Protein AF-0000000073164156 (afdb_homodimer)

Foldseek 3Di:
DDDDDDDDDYDDDDDYDDDDDDDDDDDPDDDDDDPDDDDDDDPPPDDDDPDDDDDDDDDDDDYDDDDPPCPPPPPPPPPPCCVVCPVVVVVVVVVVVVVVVVVCVVCVVVVVVVVVVVCVVCVVLVVVLVVLLVLQVVLQVQLLVQLVCPVPRDLVSLVVNLCVLVVVLVVVCVVVVVQVLVLLLVLGDTPDDLQDPVVLLSSLQSSLSNLVSVLSSVLSVLSNDDCVVPPSLLSLLVQLLSQLVSVLSSLVSSLSSVLCNQQVQAPVPDPVRRVRSVVVSVVSVVVSVVVNVVSVVVSVVSVVCSVCVDFLFAFDDPVLCVVVVQAAPQVRHGADRWGAHPVRDIHHRRRVSVVLLVAQADPPPGDGRDPDRRPRSSNGHDSDRDSD/DDDDDDDDDDPDDDDDDDDDDDDDDDDDDDDDDDPDDDDDPDDPPDDPPDDDDPDDDDDDDDDDDDDPPPPPPPPPPVPCCCVVCPVVVVVVVVVVVVVVVVVCVVCVVVVVVVVVVVCVVCVVLVVVLVVLLVLQVVLQVQLLVQLVCPVPRDLVSLVVNLCVLVVVLVVVCVVVVVQVLVLLLVLGDTPDDLQDPVVLLSSLQSSLSNLSSVLSSVLSVLSNDDCVVPPSLLSLLVQLLSQLVSVLSSLVSSLSSVLCNLQPQAPVPDPVRRVRSVVVSVVSVVVSVVVNVVSVVVSVVSVVCSVCVDFLFAFDDPVLCVVVVQAAPQVRHGADRWGAHPVRDIHHRSRVSVVLLVAQADPPPGHGRDPDRRPRSSNGHDSDRDSD

Secondary structure (DSSP, 8-state):
-------------------------------------------------------------------------------------HHHHHHHHHHHHHHHHHHHHHHHHHHHHHHHHHHHHTHHHHHHHHHHHHHHHHHHHHHHHHHHHGGG--HHHHHHHHHHHHHHHHHHHHHTGGGTGGGGGGTPPPSS-TT-HHHHHHHHHHHHHHHHHHHHHHHHHHHHS-TTTS-HHHHHHHHHHHHHHHHHHHHHTHHHHHHHHHHTTS-TT-HHHHHHHHHHHHHHHHHHHHHHHHHHHHHHHHHHHHHH---SSEEPPHHHHHHTTTB-TTT-SB-SSEEE-TTS-EEEHHHHHHHTTT-SB-TTT--B--S---TTTT----------/-------------------------------------------------------------------------------------HHHHHHHHHHHHHHHHHHHHHHHHHHHHHHHHHHHHTHHHHHHHHHHHHHHHHHHHHHHHHHHHGGG--HHHHHHHHHHHHHHHHHHHHHTGGGTGGGGGGTPPPSS-TT-HHHHHHHHHHHHHHHHHHHHHHHHHHHHS-TTTS-HHHHHHHHHHHHHHHHHHHHHTHHHHHHHHHHTTS-TT-HHHHHHHHHHHHHHHHHHHHHHHHHHHHHHHHHHHHHH---SSEEPPHHHHHHTTTB-TTT-SB-SSEEE-TTS-EEEHHHHHHHTTT-SB-TTT--B--S---TTTT----------

pLDDT: mean 71.7, std 29.25, range [14.22, 97.69]

Radius of gyration: 47.2 Å; Cα contacts (8 Å, |Δi|>4): 640; chains: 2; bounding box: 102×167×115 Å

InterPro domains:
  IPR001841 Zinc finger, RING-type [PF13639] (327-366)
  IPR001841 Zinc finger, RING-type [PS50089] (328-366)
  IPR001841 Zinc finger, RING-type [SM00184] (328-365)
  IPR013083 Zinc finger, RING/FYVE/PHD-type [G3DSA:3.30.40.10] (312-385)
  IPR017907 Zinc finger, RING-type, conserved site [PS00518] (343-352)
  IPR044235 E3 ubiquitin-protein ligase 1/2 [PTHR15860] (11-388)

Structure (mmCIF, N/CA/C/O backbone):
data_AF-0000000073164156-model_v1
#
loop_
_entity.id
_entity.type
_entity.pdbx_description
1 polymer 'E3 ubiquitin-protein ligase RNFT1'
#
loop_
_atom_site.group_PDB
_atom_site.id
_atom_site.type_symbol
_atom_site.label_atom_id
_atom_site.label_alt_id
_atom_site.label_comp_id
_atom_site.label_asym_id
_atom_site.label_entity_id
_atom_site.label_seq_id
_atom_site.pdbx_PDB_ins_code
_atom_site.Cartn_x
_atom_site.Cartn_y
_atom_site.Cartn_z
_atom_site.occupancy
_atom_site.B_iso_or_equiv
_atom_site.auth_seq_id
_atom_site.auth_comp_id
_atom_site.auth_asym_id
_atom_site.auth_atom_id
_atom_site.pdbx_PDB_model_num
ATOM 1 N N . MET A 1 1 ? 20.359 -75.562 -48.875 1 18.19 1 MET A N 1
ATOM 2 C CA . MET A 1 1 ? 20.828 -76.938 -48.625 1 18.19 1 MET A CA 1
ATOM 3 C C . MET A 1 1 ? 20.797 -77.188 -47.125 1 18.19 1 MET A C 1
ATOM 5 O O . MET A 1 1 ? 20.75 -76.312 -46.312 1 18.19 1 MET A O 1
ATOM 9 N N . GLN A 1 2 ? 21.516 -78.375 -46.531 1 16.45 2 GLN A N 1
ATOM 10 C CA . GLN A 1 2 ? 21.25 -79.562 -45.719 1 16.45 2 GLN A CA 1
ATOM 11 C C . GLN A 1 2 ? 21.484 -79.25 -44.25 1 16.45 2 GLN A C 1
ATOM 13 O O . GLN A 1 2 ? 20.922 -79.938 -43.375 1 16.45 2 GLN A O 1
ATOM 18 N N . ALA A 1 3 ? 22.438 -78.625 -43.75 1 16.11 3 ALA A N 1
ATOM 19 C CA . ALA A 1 3 ? 23.438 -79.375 -43 1 16.11 3 ALA A CA 1
ATOM 20 C C . ALA A 1 3 ? 22.953 -79.625 -41.562 1 16.11 3 ALA A C 1
ATOM 22 O O . ALA A 1 3 ? 21.828 -79.25 -41.219 1 16.11 3 ALA A O 1
ATOM 23 N N . ASN A 1 4 ? 23.828 -79.25 -40.688 1 16.78 4 ASN A N 1
ATOM 24 C CA . ASN A 1 4 ? 24.438 -80 -39.594 1 16.78 4 ASN A CA 1
ATOM 25 C C . ASN A 1 4 ? 23.5 -80.125 -38.375 1 16.78 4 ASN A C 1
ATOM 27 O O . ASN A 1 4 ? 22.859 -79.125 -38 1 16.78 4 ASN A O 1
ATOM 31 N N . CYS A 1 5 ? 23.141 -81.25 -37.719 1 18.7 5 CYS A N 1
ATOM 32 C CA . CYS A 1 5 ? 22.406 -82.312 -37.062 1 18.7 5 CYS A CA 1
ATOM 33 C C . CYS A 1 5 ? 22.312 -82.125 -35.562 1 18.7 5 CYS A C 1
ATOM 35 O O . CYS A 1 5 ? 21.234 -82.25 -34.969 1 18.7 5 CYS A O 1
ATOM 37 N N . SER A 1 6 ? 23.422 -82.25 -34.812 1 15.6 6 SER A N 1
ATOM 38 C CA . SER A 1 6 ? 23.656 -83.438 -33.938 1 15.6 6 SER A CA 1
ATOM 39 C C . SER A 1 6 ? 22.938 -83.25 -32.594 1 15.6 6 SER A C 1
ATOM 41 O O . SER A 1 6 ? 22.109 -84.062 -32.219 1 15.6 6 SER A O 1
ATOM 43 N N . HIS A 1 7 ? 23.734 -83.125 -31.469 1 16.41 7 HIS A N 1
ATOM 44 C CA . HIS A 1 7 ? 24.156 -84.062 -30.453 1 16.41 7 HIS A CA 1
ATOM 45 C C . HIS A 1 7 ? 23.219 -84.062 -29.25 1 16.41 7 HIS A C 1
ATOM 47 O O . HIS A 1 7 ? 22.578 -83 -28.984 1 16.41 7 HIS A O 1
ATOM 53 N N . LEU A 1 8 ? 23.344 -85 -28.172 1 16.16 8 LEU A N 1
ATOM 54 C CA . LEU A 1 8 ? 22.906 -86.125 -27.422 1 16.16 8 LEU A CA 1
ATOM 55 C C . LEU A 1 8 ? 22.422 -85.75 -26.031 1 16.16 8 LEU A C 1
ATOM 57 O O . LEU A 1 8 ? 21.328 -86.188 -25.609 1 16.16 8 LEU A O 1
ATOM 61 N N . HIS A 1 9 ? 23.359 -85.5 -25.062 1 15.26 9 HIS A N 1
ATOM 62 C CA . HIS A 1 9 ? 23.641 -86.438 -23.953 1 15.26 9 HIS A CA 1
ATOM 63 C C . HIS A 1 9 ? 22.594 -86.312 -22.859 1 15.26 9 HIS A C 1
ATOM 65 O O . HIS A 1 9 ? 21.922 -85.312 -22.75 1 15.26 9 HIS A O 1
ATOM 71 N N . ASN A 1 10 ? 22.844 -86.938 -21.562 1 16.16 10 ASN A N 1
ATOM 72 C CA . ASN A 1 10 ? 22.5 -88 -20.625 1 16.16 10 ASN A CA 1
ATOM 73 C C . ASN A 1 10 ? 21.562 -87.5 -19.531 1 16.16 10 ASN A C 1
ATOM 75 O O . ASN A 1 10 ? 21.391 -86.312 -19.344 1 16.16 10 ASN A O 1
ATOM 79 N N . ILE A 1 11 ? 21.75 -88.125 -18.141 1 16.09 11 ILE A N 1
ATOM 80 C CA . ILE A 1 11 ? 21.203 -89.125 -17.281 1 16.09 11 ILE A CA 1
ATOM 81 C C . ILE A 1 11 ? 20.438 -88.5 -16.125 1 16.09 11 ILE A C 1
ATOM 83 O O . ILE A 1 11 ? 19.281 -88.875 -15.891 1 16.09 11 ILE A O 1
ATOM 87 N N . GLN A 1 12 ? 21.109 -88.438 -14.805 1 15.66 12 GLN A N 1
ATOM 88 C CA . GLN A 1 12 ? 20.984 -89.375 -13.656 1 15.66 12 GLN A CA 1
ATOM 89 C C . GLN A 1 12 ? 19.953 -88.812 -12.664 1 15.66 12 GLN A C 1
ATOM 91 O O . GLN A 1 12 ? 19.609 -87.625 -12.672 1 15.66 12 GLN A O 1
ATOM 96 N N . GLY A 1 13 ? 19.953 -89.438 -11.25 1 15.55 13 GLY A N 1
ATOM 97 C CA . GLY A 1 13 ? 19.312 -90.25 -10.281 1 15.55 13 GLY A CA 1
ATOM 98 C C . GLY A 1 13 ? 18.531 -89.5 -9.234 1 15.55 13 GLY A C 1
ATOM 99 O O . GLY A 1 13 ? 17.297 -89.562 -9.234 1 15.55 13 GLY A O 1
ATOM 100 N N . SER A 1 14 ? 19.203 -89.312 -7.941 1 15.91 14 SER A N 1
ATOM 101 C CA . SER A 1 14 ? 19.016 -90 -6.676 1 15.91 14 SER A CA 1
ATOM 102 C C . SER A 1 14 ? 17.922 -89.312 -5.832 1 15.91 14 SER A C 1
ATOM 104 O O . SER A 1 14 ? 17.547 -88.188 -6.086 1 15.91 14 SER A O 1
ATOM 106 N N . GLY A 1 15 ? 18.016 -89.625 -4.344 1 15.3 15 GLY A N 1
ATOM 107 C CA . GLY A 1 15 ? 17.344 -90.312 -3.254 1 15.3 15 GLY A CA 1
ATOM 108 C C . GLY A 1 15 ? 16.453 -89.375 -2.422 1 15.3 15 GLY A C 1
ATOM 109 O O . GLY A 1 15 ? 15.258 -89.312 -2.666 1 15.3 15 GLY A O 1
ATOM 110 N N . ASP A 1 16 ? 17 -89.062 -1.109 1 15.88 16 ASP A N 1
ATOM 111 C CA . ASP A 1 16 ? 16.609 -89.5 0.213 1 15.88 16 ASP A CA 1
ATOM 112 C C . ASP A 1 16 ? 15.516 -88.625 0.817 1 15.88 16 ASP A C 1
ATOM 114 O O . ASP A 1 16 ? 15.25 -87.562 0.322 1 15.88 16 ASP A O 1
ATOM 118 N N . ASP A 1 17 ? 15.719 -88.375 2.281 1 16.45 17 ASP A N 1
ATOM 119 C CA . ASP A 1 17 ? 15.102 -88.812 3.527 1 16.45 17 ASP A CA 1
ATOM 120 C C . ASP A 1 17 ? 14.062 -87.812 4.012 1 16.45 17 ASP A C 1
ATOM 122 O O . ASP A 1 17 ? 14.047 -86.688 3.553 1 16.45 17 ASP A O 1
ATOM 126 N N . PRO A 1 18 ? 13.992 -87.812 5.52 1 16.77 18 PRO A N 1
ATOM 127 C CA . PRO A 1 18 ? 12.953 -88.188 6.496 1 16.77 18 PRO A CA 1
ATOM 128 C C . PRO A 1 18 ? 12.141 -86.938 6.953 1 16.77 18 PRO A C 1
ATOM 130 O O . PRO A 1 18 ? 10.914 -86.938 6.84 1 16.77 18 PRO A O 1
ATOM 133 N N . SER A 1 19 ? 12.688 -86.25 8.109 1 16 19 SER A N 1
ATOM 134 C CA . SER A 1 19 ? 12.258 -86.375 9.5 1 16 19 SER A CA 1
ATOM 135 C C . SER A 1 19 ? 11.18 -85.312 9.836 1 16 19 SER A C 1
ATOM 137 O O . SER A 1 19 ? 11.023 -84.375 9.133 1 16 19 SER A O 1
ATOM 139 N N . PRO A 1 20 ? 10.969 -85.312 11.234 1 16.14 20 PRO A N 1
ATOM 140 C CA . PRO A 1 20 ? 9.906 -85.375 12.234 1 16.14 20 PRO A CA 1
ATOM 141 C C . PRO A 1 20 ? 9.234 -84.062 12.547 1 16.14 20 PRO A C 1
ATOM 143 O O . PRO A 1 20 ? 8.008 -83.938 12.461 1 16.14 20 PRO A O 1
ATOM 146 N N . SER A 1 21 ? 9.93 -83.25 13.516 1 15.21 21 SER A N 1
ATOM 147 C CA . SER A 1 21 ? 9.555 -83.188 14.922 1 15.21 21 SER A CA 1
ATOM 148 C C . SER A 1 21 ? 8.508 -82.125 15.172 1 15.21 21 SER A C 1
ATOM 150 O O . SER A 1 21 ? 8.258 -81.312 14.305 1 15.21 21 SER A O 1
ATOM 152 N N . GLN A 1 22 ? 8.688 -81.5 16.406 1 14.9 22 GLN A N 1
ATOM 153 C CA . GLN A 1 22 ? 8.078 -81.5 17.734 1 14.9 22 GLN A CA 1
ATOM 154 C C . GLN A 1 22 ? 7.188 -80.25 17.891 1 14.9 22 GLN A C 1
ATOM 156 O O . GLN A 1 22 ? 5.988 -80.375 18.156 1 14.9 22 GLN A O 1
ATOM 161 N N . SER A 1 23 ? 7.547 -79.5 18.938 1 15.06 23 SER A N 1
ATOM 162 C CA . SER A 1 23 ? 6.977 -79.312 20.281 1 15.06 23 SER A CA 1
ATOM 163 C C . SER A 1 23 ? 6.059 -78.125 20.359 1 15.06 23 SER A C 1
ATOM 165 O O . SER A 1 23 ? 4.867 -78.25 20.656 1 15.06 23 SER A O 1
ATOM 167 N N . THR A 1 24 ? 6.621 -77.125 20.984 1 15.34 24 THR A N 1
ATOM 168 C CA . THR A 1 24 ? 6.324 -76.688 22.359 1 15.34 24 THR A CA 1
ATOM 169 C C . THR A 1 24 ? 5.18 -75.688 22.375 1 15.34 24 THR A C 1
ATOM 171 O O . THR A 1 24 ? 4.895 -75 21.359 1 15.34 24 THR A O 1
ATOM 174 N N . HIS A 1 25 ? 5.008 -75.062 23.547 1 14.27 25 HIS A N 1
ATOM 175 C CA . HIS A 1 25 ? 4.219 -74.875 24.766 1 14.27 25 HIS A CA 1
ATOM 176 C C . HIS A 1 25 ? 3.438 -73.562 24.703 1 14.27 25 HIS A C 1
ATOM 178 O O . HIS A 1 25 ? 2.225 -73.5 24.922 1 14.27 25 HIS A O 1
ATOM 184 N N . ALA A 1 26 ? 4.219 -72.438 25.125 1 15.38 26 ALA A N 1
ATOM 185 C CA . ALA A 1 26 ? 3.904 -71.875 26.422 1 15.38 26 ALA A CA 1
ATOM 186 C C . ALA A 1 26 ? 2.656 -71 26.328 1 15.38 26 ALA A C 1
ATOM 188 O O . ALA A 1 26 ? 2.27 -70.562 25.25 1 15.38 26 ALA A O 1
ATOM 189 N N . ALA A 1 27 ? 2.453 -70.312 27.5 1 14.94 27 ALA A N 1
ATOM 190 C CA . ALA A 1 27 ? 1.585 -69.938 28.625 1 14.94 27 ALA A CA 1
ATOM 191 C C . ALA A 1 27 ? 0.981 -68.562 28.422 1 14.94 27 ALA A C 1
ATOM 193 O O . ALA A 1 27 ? 1.657 -67.562 28.609 1 14.94 27 ALA A O 1
ATOM 194 N N . ARG A 1 28 ? 0.756 -68.125 27.203 1 16.2 28 ARG A N 1
ATOM 195 C CA . ARG A 1 28 ? 0.395 -66.75 27.297 1 16.2 28 ARG A CA 1
ATOM 196 C C . ARG A 1 28 ? -0.594 -66.5 28.422 1 16.2 28 ARG A C 1
ATOM 198 O O . ARG A 1 28 ? -1.7 -67.062 28.422 1 16.2 28 ARG A O 1
ATOM 205 N N . SER A 1 29 ? -0.032 -66.062 29.656 1 15.03 29 SER A N 1
ATOM 206 C CA . SER A 1 29 ? -0.415 -65.625 31 1 15.03 29 SER A CA 1
ATOM 207 C C . SER A 1 29 ? -1.635 -64.75 30.969 1 15.03 29 SER A C 1
ATOM 209 O O . SER A 1 29 ? -1.972 -64.188 29.922 1 15.03 29 SER A O 1
ATOM 211 N N . SER A 1 30 ? -2.02 -64.312 32.281 1 15.69 30 SER A N 1
ATOM 212 C CA . SER A 1 30 ? -3.027 -64.125 33.312 1 15.69 30 SER A CA 1
ATOM 213 C C . SER A 1 30 ? -3.648 -62.75 33.312 1 15.69 30 SER A C 1
ATOM 215 O O . SER A 1 30 ? -4.848 -62.594 33.531 1 15.69 30 SER A O 1
ATOM 217 N N . GLY A 1 31 ? -2.793 -61.656 33.281 1 15.63 31 GLY A N 1
ATOM 218 C CA . GLY A 1 31 ? -2.998 -60.812 34.438 1 15.63 31 GLY A CA 1
ATOM 219 C C . GLY A 1 31 ? -4.34 -60.125 34.438 1 15.63 31 GLY A C 1
ATOM 220 O O . GLY A 1 31 ? -4.945 -59.938 33.375 1 15.63 31 GLY A O 1
ATOM 221 N N . GLU A 1 32 ? -4.992 -59.906 35.688 1 16.8 32 GLU A N 1
ATOM 222 C CA . GLU A 1 32 ? -6.16 -59.688 36.531 1 16.8 32 GLU A CA 1
ATOM 223 C C . GLU A 1 32 ? -6.684 -58.25 36.406 1 16.8 32 GLU A C 1
ATOM 225 O O . GLU A 1 32 ? -7.887 -58.031 36.219 1 16.8 32 GLU A O 1
ATOM 230 N N . SER A 1 33 ? -5.852 -57.188 36.812 1 16.23 33 SER A N 1
ATOM 231 C CA . SER A 1 33 ? -6.254 -56.5 38.031 1 16.23 33 SER A CA 1
ATOM 232 C C . SER A 1 33 ? -7.461 -55.594 37.781 1 16.23 33 SER A C 1
ATOM 234 O O . SER A 1 33 ? -7.789 -55.281 36.625 1 16.23 33 SER A O 1
ATOM 236 N N . SER A 1 34 ? -7.797 -54.719 38.906 1 16.62 34 SER A N 1
ATOM 237 C CA . SER A 1 34 ? -8.75 -54.219 39.906 1 16.62 34 SER A CA 1
ATOM 238 C C . SER A 1 34 ? -9.328 -52.875 39.5 1 16.62 34 SER A C 1
ATOM 240 O O . SER A 1 34 ? -8.609 -51.875 39.438 1 16.62 34 SER A O 1
ATOM 242 N N . CYS A 1 35 ? -9.945 -52.719 38.344 1 18.31 35 CYS A N 1
ATOM 243 C CA . CYS A 1 35 ? -10.586 -51.438 38.094 1 18.31 35 CYS A CA 1
ATOM 244 C C . CYS A 1 35 ? -11.367 -50.969 39.312 1 18.31 35 CYS A C 1
ATOM 246 O O . CYS A 1 35 ? -12.367 -51.562 39.719 1 18.31 35 CYS A O 1
ATOM 248 N N . HIS A 1 36 ? -10.648 -50.438 40.438 1 16.12 36 HIS A N 1
ATOM 249 C CA . HIS A 1 36 ? -11.086 -49.875 41.688 1 16.12 36 HIS A CA 1
ATOM 250 C C . HIS A 1 36 ? -12.305 -48.969 41.5 1 16.12 36 HIS A C 1
ATOM 252 O O . HIS A 1 36 ? -12.562 -48.5 40.406 1 16.12 36 HIS A O 1
ATOM 258 N N . HIS A 1 37 ? -12.922 -48.562 42.75 1 17.09 37 HIS A N 1
ATOM 259 C CA . HIS A 1 37 ? -14.023 -48.312 43.688 1 17.09 37 HIS A CA 1
ATOM 260 C C . HIS A 1 37 ? -14.555 -46.906 43.531 1 17.09 37 HIS A C 1
ATOM 262 O O . HIS A 1 37 ? -15.773 -46.688 43.469 1 17.09 37 HIS A O 1
ATOM 268 N N . SER A 1 38 ? -13.797 -45.781 43.969 1 16.42 38 SER A N 1
ATOM 269 C CA . SER A 1 38 ? -14.188 -45.125 45.188 1 16.42 38 SER A CA 1
ATOM 270 C C . SER A 1 38 ? -15.328 -44.125 44.938 1 16.42 38 SER A C 1
ATOM 272 O O . SER A 1 38 ? -16.359 -44.188 45.625 1 16.42 38 SER A O 1
ATOM 274 N N . GLY A 1 39 ? -14.984 -42.781 44.906 1 16.44 39 GLY A N 1
ATOM 275 C CA . GLY A 1 39 ? -15.352 -41.875 45.969 1 16.44 39 GLY A CA 1
ATOM 276 C C . GLY A 1 39 ? -16.75 -41.312 45.844 1 16.44 39 GLY A C 1
ATOM 277 O O . GLY A 1 39 ? -17.344 -41.406 44.75 1 16.44 39 GLY A O 1
ATOM 278 N N . ASP A 1 40 ? -17.281 -40.594 46.906 1 18.59 40 ASP A N 1
ATOM 279 C CA . ASP A 1 40 ? -18.297 -40.312 47.906 1 18.59 40 ASP A CA 1
ATOM 280 C C . ASP A 1 40 ? -19.172 -39.156 47.469 1 18.59 40 ASP A C 1
ATOM 282 O O . ASP A 1 40 ? -20.375 -39.125 47.75 1 18.59 40 ASP A O 1
ATOM 286 N N . VAL A 1 41 ? -18.562 -38.031 46.906 1 19.81 41 VAL A N 1
ATOM 287 C CA . VAL A 1 41 ? -19.031 -36.906 47.688 1 19.81 41 VAL A CA 1
ATOM 288 C C . VAL A 1 41 ? -20.516 -36.688 47.438 1 19.81 41 VAL A C 1
ATOM 290 O O . VAL A 1 41 ? -21 -36.844 46.312 1 19.81 41 VAL A O 1
ATOM 293 N N . ARG A 1 42 ? -21.281 -36.344 48.531 1 19.52 42 ARG A N 1
ATOM 294 C CA . ARG A 1 42 ? -22.516 -36.188 49.281 1 19.52 42 ARG A CA 1
ATOM 295 C C . ARG A 1 42 ? -23.328 -35 48.781 1 19.52 42 ARG A C 1
ATOM 297 O O . ARG A 1 42 ? -24.469 -34.781 49.219 1 19.52 42 ARG A O 1
ATOM 304 N N . ILE A 1 43 ? -22.906 -34.125 47.844 1 19.84 43 ILE A N 1
ATOM 305 C CA . ILE A 1 43 ? -23.391 -32.812 48.281 1 19.84 43 ILE A CA 1
ATOM 306 C C . ILE A 1 43 ? -24.922 -32.781 48.219 1 19.84 43 ILE A C 1
ATOM 308 O O . ILE A 1 43 ? -25.516 -33.031 47.156 1 19.84 43 ILE A O 1
ATOM 312 N N . GLN A 1 44 ? -25.562 -32.969 49.438 1 17.39 44 GLN A N 1
ATOM 313 C CA . GLN A 1 44 ? -26.953 -32.906 49.875 1 17.39 44 GLN A CA 1
ATOM 314 C C . GLN A 1 44 ? -27.578 -31.562 49.531 1 17.39 44 GLN A C 1
ATOM 316 O O . GLN A 1 44 ? -27.125 -30.531 50 1 17.39 44 GLN A O 1
ATOM 321 N N . LEU A 1 45 ? -27.781 -31.297 48.281 1 18.2 45 LEU A N 1
ATOM 322 C CA . LEU A 1 45 ? -28.453 -30.031 48.031 1 18.2 45 LEU A CA 1
ATOM 323 C C . LEU A 1 45 ? -29.719 -29.906 48.875 1 18.2 45 LEU A C 1
ATOM 325 O O . LEU A 1 45 ? -30.672 -30.656 48.688 1 18.2 45 LEU A O 1
ATOM 329 N N . SER A 1 46 ? -29.391 -29.578 50.281 1 16.77 46 SER A N 1
ATOM 330 C CA . SER A 1 46 ? -30.359 -29.344 51.344 1 16.77 46 SER A CA 1
ATOM 331 C C . SER A 1 46 ? -31.594 -28.609 50.812 1 16.77 46 SER A C 1
ATOM 333 O O . SER A 1 46 ? -31.531 -28.016 49.719 1 16.77 46 SER A O 1
ATOM 335 N N . THR A 1 47 ? -32.438 -28.344 51.812 1 16.23 47 THR A N 1
ATOM 336 C CA . THR A 1 47 ? -33.75 -28.359 52.469 1 16.23 47 THR A CA 1
ATOM 337 C C . THR A 1 47 ? -34.469 -27.016 52.281 1 16.23 47 THR A C 1
ATOM 339 O O . THR A 1 47 ? -35.688 -26.969 52.125 1 16.23 47 THR A O 1
ATOM 342 N N . ALA A 1 48 ? -33.562 -25.844 52.5 1 17.5 48 ALA A N 1
ATOM 343 C CA . ALA A 1 48 ? -34.188 -25.078 53.594 1 17.5 48 ALA A CA 1
ATOM 344 C C . ALA A 1 48 ? -35.625 -24.688 53.25 1 17.5 48 ALA A C 1
ATOM 346 O O . ALA A 1 48 ? -36.531 -24.891 54.031 1 17.5 48 ALA A O 1
ATOM 347 N N . ALA A 1 49 ? -35.812 -23.328 52.969 1 17.48 49 ALA A N 1
ATOM 348 C CA . ALA A 1 49 ? -36.406 -22.469 54 1 17.48 49 ALA A CA 1
ATOM 349 C C . ALA A 1 49 ? -37.938 -22.375 53.812 1 17.48 49 ALA A C 1
ATOM 351 O O . ALA A 1 49 ? -38.406 -21.844 52.781 1 17.48 49 ALA A O 1
ATOM 352 N N . GLU A 1 50 ? -38.812 -23.328 54.094 1 17.47 50 GLU A N 1
ATOM 353 C CA . GLU A 1 50 ? -40.25 -23.203 54.188 1 17.47 50 GLU A CA 1
ATOM 354 C C . GLU A 1 50 ? -40.656 -22.062 55.125 1 17.47 50 GLU A C 1
ATOM 356 O O . GLU A 1 50 ? -41.812 -21.844 55.406 1 17.47 50 GLU A O 1
ATOM 361 N N . GLY A 1 51 ? -39.594 -21.516 55.969 1 17 51 GLY A N 1
ATOM 362 C CA . GLY A 1 51 ? -40.125 -21.062 57.25 1 17 51 GLY A CA 1
ATOM 363 C C . GLY A 1 51 ? -41.531 -20.453 57.125 1 17 51 GLY A C 1
ATOM 364 O O . GLY A 1 51 ? -41.938 -20.094 56.031 1 17 51 GLY A O 1
ATOM 365 N N . ARG A 1 52 ? -42.031 -20.391 58.375 1 16.36 52 ARG A N 1
ATOM 366 C CA . ARG A 1 52 ? -43.031 -20.375 59.438 1 16.36 52 ARG A CA 1
ATOM 367 C C . ARG A 1 52 ? -43.844 -19.094 59.406 1 16.36 52 ARG A C 1
ATOM 369 O O . ARG A 1 52 ? -43.5 -18.141 58.688 1 16.36 52 ARG A O 1
ATOM 376 N N . GLU A 1 53 ? -43.938 -18.5 60.594 1 15.98 53 GLU A N 1
ATOM 377 C CA . GLU A 1 53 ? -45.031 -18.188 61.5 1 15.98 53 GLU A CA 1
ATOM 378 C C . GLU A 1 53 ? -45.562 -16.781 61.281 1 15.98 53 GLU A C 1
ATOM 380 O O . GLU A 1 53 ? -46.781 -16.578 61.125 1 15.98 53 GLU A O 1
ATOM 385 N N . ASN A 1 54 ? -44.875 -15.812 62.031 1 15.76 54 ASN A N 1
ATOM 386 C CA . ASN A 1 54 ? -45.5 -15.172 63.188 1 15.76 54 ASN A CA 1
ATOM 387 C C . ASN A 1 54 ? -46.562 -14.18 62.781 1 15.76 54 ASN A C 1
ATOM 389 O O . ASN A 1 54 ? -46.625 -13.766 61.625 1 15.76 54 ASN A O 1
ATOM 393 N N . ALA A 1 55 ? -47 -13.258 63.906 1 17.06 55 ALA A N 1
ATOM 394 C CA . ALA A 1 55 ? -47.969 -12.703 64.875 1 17.06 55 ALA A CA 1
ATOM 395 C C . ALA A 1 55 ? -48.469 -11.344 64.375 1 17.06 55 ALA A C 1
ATOM 397 O O . ALA A 1 55 ? -49.688 -11.125 64.312 1 17.06 55 ALA A O 1
ATOM 398 N N . SER A 1 56 ? -48.062 -10.125 65.125 1 15.99 56 SER A N 1
ATOM 399 C CA . SER A 1 56 ? -48.875 -9.258 65.938 1 15.99 56 SER A CA 1
ATOM 400 C C . SER A 1 56 ? -49.5 -8.125 65.125 1 15.99 56 SER A C 1
ATOM 402 O O . SER A 1 56 ? -49.125 -7.898 63.969 1 15.99 56 SER A O 1
ATOM 404 N N . SER A 1 57 ? -49.812 -6.816 65.875 1 16.52 57 SER A N 1
ATOM 405 C CA . SER A 1 57 ? -50.812 -5.941 66.438 1 16.52 57 SER A CA 1
ATOM 406 C C . SER A 1 57 ? -50.906 -4.609 65.75 1 16.52 57 SER A C 1
ATOM 408 O O . SER A 1 57 ? -51.938 -3.934 65.75 1 16.52 57 SER A O 1
ATOM 410 N N . ARG A 1 58 ? -49.844 -3.969 65.25 1 17.19 58 ARG A N 1
ATOM 411 C CA . ARG A 1 58 ? -49.938 -2.588 65.688 1 17.19 58 ARG A CA 1
ATOM 412 C C . ARG A 1 58 ? -51.156 -1.882 65.125 1 17.19 58 ARG A C 1
ATOM 414 O O . ARG A 1 58 ? -51.531 -2.143 64 1 17.19 58 ARG A O 1
ATOM 421 N N . PRO A 1 59 ? -51.719 -0.8 66 1 19.02 59 PRO A N 1
ATOM 422 C CA . PRO A 1 59 ? -52.875 0.01 66.375 1 19.02 59 PRO A CA 1
ATOM 423 C C . PRO A 1 59 ? -53.281 1.042 65.375 1 19.02 59 PRO A C 1
ATOM 425 O O . PRO A 1 59 ? -52.531 1.274 64.375 1 19.02 59 PRO A O 1
ATOM 428 N N . LEU A 1 60 ? -54.094 2.002 65.875 1 19.03 60 LEU A N 1
ATOM 429 C CA . LEU A 1 60 ? -55.125 3.006 65.75 1 19.03 60 LEU A CA 1
ATOM 430 C C . LEU A 1 60 ? -54.594 4.246 65.062 1 19.03 60 LEU A C 1
ATOM 432 O O . LEU A 1 60 ? -53.406 4.531 65.062 1 19.03 60 LEU A O 1
ATOM 436 N N . ARG A 1 61 ? -55.469 4.918 64.312 1 19.81 61 ARG A N 1
ATOM 437 C CA . ARG A 1 61 ? -55.594 6.039 63.406 1 19.81 61 ARG A CA 1
ATOM 438 C C . ARG A 1 61 ? -55.188 7.348 64.062 1 19.81 61 ARG A C 1
ATOM 440 O O . ARG A 1 61 ? -55.281 8.414 63.469 1 19.81 61 ARG A O 1
ATOM 447 N N . PRO A 1 62 ? -54.625 7.438 65.438 1 19.42 62 PRO A N 1
ATOM 448 C CA . PRO A 1 62 ? -55.312 8.664 65.875 1 19.42 62 PRO A CA 1
ATOM 449 C C . PRO A 1 62 ? -54.969 9.859 65 1 19.42 62 PRO A C 1
ATOM 451 O O . PRO A 1 62 ? -55.844 10.438 64.312 1 19.42 62 PRO A O 1
ATOM 454 N N . GLY A 1 63 ? -54.25 10.867 65.688 1 17.84 63 GLY A N 1
ATOM 455 C CA . GLY A 1 63 ? -54.625 12.219 66.062 1 17.84 63 GLY A CA 1
ATOM 456 C C . GLY A 1 63 ? -54.156 13.258 65.062 1 17.84 63 GLY A C 1
ATOM 457 O O . GLY A 1 63 ? -53.781 12.93 63.938 1 17.84 63 GLY A O 1
ATOM 458 N N . SER A 1 64 ? -53.281 14.242 65.625 1 20.59 64 SER A N 1
ATOM 459 C CA . SER A 1 64 ? -53.438 15.688 65.75 1 20.59 64 SER A CA 1
ATOM 460 C C . SER A 1 64 ? -52.844 16.422 64.562 1 20.59 64 SER A C 1
ATOM 462 O O . SER A 1 64 ? -52.219 15.797 63.688 1 20.59 64 SER A O 1
ATOM 464 N N . GLN A 1 65 ? -51.938 17.484 64.875 1 19.31 65 GLN A N 1
ATOM 465 C CA . GLN A 1 65 ? -52.031 18.938 64.812 1 19.31 65 GLN A CA 1
ATOM 466 C C . GLN A 1 65 ? -51.25 19.438 63.562 1 19.31 65 GLN A C 1
ATOM 468 O O . GLN A 1 65 ? -51.844 20.156 62.719 1 19.31 65 GLN A O 1
ATOM 473 N N . SER A 1 66 ? -50.031 20.125 63.812 1 22.06 66 SER A N 1
ATOM 474 C CA . SER A 1 66 ? -49.594 21.516 63.625 1 22.06 66 SER A CA 1
ATOM 475 C C . SER A 1 66 ? -48.875 21.703 62.312 1 22.06 66 SER A C 1
ATOM 477 O O . SER A 1 66 ? -48.5 20.734 61.656 1 22.06 66 SER A O 1
ATOM 479 N N . ARG A 1 67 ? -47.875 22.719 62.25 1 22.78 67 ARG A N 1
ATOM 480 C CA . ARG A 1 67 ? -47.625 23.891 61.406 1 22.78 67 ARG A CA 1
ATOM 481 C C . ARG A 1 67 ? -46.625 23.578 60.312 1 22.78 67 ARG A C 1
ATOM 483 O O . ARG A 1 67 ? -46.469 24.359 59.375 1 22.78 67 ARG A O 1
ATOM 490 N N . SER A 1 68 ? -45.812 22.344 60.344 1 22.45 68 SER A N 1
ATOM 491 C CA . SER A 1 68 ? -44.438 22.609 59.938 1 22.45 68 SER A CA 1
ATOM 492 C C . SER A 1 68 ? -44.344 22.844 58.406 1 22.45 68 SER A C 1
ATOM 494 O O . SER A 1 68 ? -44.844 22.031 57.625 1 22.45 68 SER A O 1
ATOM 496 N N . HIS A 1 69 ? -44.281 24.062 58 1 23.44 69 HIS A N 1
ATOM 497 C CA . HIS A 1 69 ? -44.188 24.562 56.656 1 23.44 69 HIS A CA 1
ATOM 498 C C . HIS A 1 69 ? -43 23.938 55.906 1 23.44 69 HIS A C 1
ATOM 500 O O . HIS A 1 69 ? -41.875 24.062 56.312 1 23.44 69 HIS A O 1
ATOM 506 N N . GLY A 1 70 ? -43.094 22.719 55.406 1 21.8 70 GLY A N 1
ATOM 507 C CA . GLY A 1 70 ? -42.094 21.859 54.75 1 21.8 70 GLY A CA 1
ATOM 508 C C . GLY A 1 70 ? -41.562 22.438 53.469 1 21.8 70 GLY A C 1
ATOM 509 O O . GLY A 1 70 ? -42.188 22.312 52.406 1 21.8 70 GLY A O 1
ATOM 510 N N . HIS A 1 71 ? -41.094 23.688 53.5 1 25.61 71 HIS A N 1
ATOM 511 C CA . HIS A 1 71 ? -40.656 24.109 52.156 1 25.61 71 HIS A CA 1
ATOM 512 C C . HIS A 1 71 ? -39.594 23.172 51.594 1 25.61 71 HIS A C 1
ATOM 514 O O . HIS A 1 71 ? -38.5 23.094 52.094 1 25.61 71 HIS A O 1
ATOM 520 N N . ALA A 1 72 ? -39.906 21.969 51.281 1 23.59 72 ALA A N 1
ATOM 521 C CA . ALA A 1 72 ? -38.969 20.953 50.812 1 23.59 72 ALA A CA 1
ATOM 522 C C . ALA A 1 72 ? -38.281 21.391 49.531 1 23.59 72 ALA A C 1
ATOM 524 O O . ALA A 1 72 ? -38.938 21.891 48.594 1 23.59 72 ALA A O 1
ATOM 525 N N . HIS A 1 73 ? -37.062 21.828 49.781 1 25.25 73 HIS A N 1
ATOM 526 C CA . HIS A 1 73 ? -36.031 22.047 48.812 1 25.25 73 HIS A CA 1
ATOM 527 C C . HIS A 1 73 ? -35.875 20.844 47.875 1 25.25 73 HIS A C 1
ATOM 529 O O . HIS A 1 73 ? -35.5 19.75 48.281 1 25.25 73 HIS A O 1
ATOM 535 N N . ASN A 1 74 ? -36.875 20.578 47.062 1 25.03 74 ASN A N 1
ATOM 536 C CA . ASN A 1 74 ? -36.812 19.516 46.062 1 25.03 74 ASN A CA 1
ATOM 537 C C . ASN A 1 74 ? -35.5 19.562 45.312 1 25.03 74 ASN A C 1
ATOM 539 O O . ASN A 1 74 ? -35.156 20.578 44.688 1 25.03 74 ASN A O 1
ATOM 543 N N . GLU A 1 75 ? -34.531 18.938 46.031 1 27.33 75 GLU A N 1
ATOM 544 C CA . GLU A 1 75 ? -33.219 18.672 45.406 1 27.33 75 GLU A CA 1
ATOM 545 C C . GLU A 1 75 ? -33.406 18.031 44.031 1 27.33 75 GLU A C 1
ATOM 547 O O . GLU A 1 75 ? -33.938 16.906 43.906 1 27.33 75 GLU A O 1
ATOM 552 N N . ALA A 1 76 ? -33.875 18.75 42.969 1 29.41 76 ALA A N 1
ATOM 553 C CA . ALA A 1 76 ? -33.906 18.344 41.562 1 29.41 76 ALA A CA 1
ATOM 554 C C . ALA A 1 76 ? -32.594 17.703 41.156 1 29.41 76 ALA A C 1
ATOM 556 O O . ALA A 1 76 ? -31.562 18.359 41.125 1 29.41 76 ALA A O 1
ATOM 557 N N . GLY A 1 77 ? -32.344 16.531 41.781 1 29.05 77 GLY A N 1
ATOM 558 C CA . GLY A 1 77 ? -31.203 15.766 41.281 1 29.05 77 GLY A CA 1
ATOM 559 C C . GLY A 1 77 ? -31.234 15.602 39.781 1 29.05 77 GLY A C 1
ATOM 560 O O . GLY A 1 77 ? -32.094 14.906 39.219 1 29.05 77 GLY A O 1
ATOM 561 N N . GLY A 1 78 ? -31.344 16.641 39.062 1 30.47 78 GLY A N 1
ATOM 562 C CA . GLY A 1 78 ? -31.188 16.469 37.656 1 30.47 78 GLY A CA 1
ATOM 563 C C . GLY A 1 78 ? -30.031 15.547 37.281 1 30.47 78 GLY A C 1
ATOM 564 O O . GLY A 1 78 ? -28.922 15.688 37.781 1 30.47 78 GLY A O 1
ATOM 565 N N . LEU A 1 79 ? -30.344 14.227 37.375 1 31.47 79 LEU A N 1
ATOM 566 C CA . LEU A 1 79 ? -29.453 13.266 36.719 1 31.47 79 LEU A CA 1
ATOM 567 C C . LEU A 1 79 ? -28.875 13.828 35.438 1 31.47 79 LEU A C 1
ATOM 569 O O . LEU A 1 79 ? -29.625 14.234 34.531 1 31.47 79 LEU A O 1
ATOM 573 N N . ASP A 1 80 ? -27.984 14.727 35.688 1 31.28 80 ASP A N 1
ATOM 574 C CA . ASP A 1 80 ? -27.188 15.055 34.531 1 31.28 80 ASP A CA 1
ATOM 575 C C . ASP A 1 80 ? -26.734 13.789 33.781 1 31.28 80 ASP A C 1
ATOM 577 O O . ASP A 1 80 ? -26.016 12.961 34.344 1 31.28 80 ASP A O 1
ATOM 581 N N . ASP A 1 81 ? -27.672 12.992 33.312 1 35.5 81 ASP A N 1
ATOM 582 C CA . ASP A 1 81 ? -27.297 12.008 32.312 1 35.5 81 ASP A CA 1
ATOM 583 C C . ASP A 1 81 ? -26.172 12.539 31.406 1 35.5 81 ASP A C 1
ATOM 585 O O . ASP A 1 81 ? -26.438 13.234 30.422 1 35.5 81 ASP A O 1
ATOM 589 N N . SER A 1 82 ? -25.281 13.125 32 1 31.8 82 SER A N 1
ATOM 590 C CA . SER A 1 82 ? -24.188 13.336 31.062 1 31.8 82 SER A CA 1
ATOM 591 C C . SER A 1 82 ? -23.688 12.008 30.5 1 31.8 82 SER A C 1
ATOM 593 O O . SER A 1 82 ? -22.906 11.305 31.141 1 31.8 82 SER A O 1
ATOM 595 N N . ALA A 1 83 ? -24.594 11.047 30.141 1 34.97 83 ALA A N 1
ATOM 596 C CA . ALA A 1 83 ? -23.938 10.086 29.25 1 34.97 83 ALA A CA 1
ATOM 597 C C . ALA A 1 83 ? -22.797 10.742 28.469 1 34.97 83 ALA A C 1
ATOM 599 O O . ALA A 1 83 ? -22.984 11.781 27.844 1 34.97 83 ALA A O 1
ATOM 600 N N . PRO A 1 84 ? -21.641 10.562 29.016 1 40.06 84 PRO A N 1
ATOM 601 C CA . PRO A 1 84 ? -20.609 11.102 28.109 1 40.06 84 PRO A CA 1
ATOM 602 C C . PRO A 1 84 ? -21 10.992 26.641 1 40.06 84 PRO A C 1
ATOM 604 O O . PRO A 1 84 ? -21.688 10.031 26.25 1 40.06 84 PRO A O 1
ATOM 607 N N . ASP A 1 85 ? -21.438 12.031 26.016 1 40.91 85 ASP A N 1
ATOM 608 C CA . ASP A 1 85 ? -21.75 12.062 24.578 1 40.91 85 ASP A CA 1
ATOM 609 C C . ASP A 1 85 ? -20.875 11.078 23.812 1 40.91 85 ASP A C 1
ATOM 611 O O . ASP A 1 85 ? -19.719 11.375 23.516 1 40.91 85 ASP A O 1
ATOM 615 N N . SER A 1 86 ? -20.938 9.875 24.109 1 46.34 86 SER A N 1
ATOM 616 C CA . SER A 1 86 ? -20.422 8.867 23.188 1 46.34 86 SER A CA 1
ATOM 617 C C . SER A 1 86 ? -20.531 9.344 21.75 1 46.34 86 SER A C 1
ATOM 619 O O . SER A 1 86 ? -19.844 8.805 20.859 1 46.34 86 SER A O 1
ATOM 621 N N . GLU A 1 87 ? -21.547 10.125 21.531 1 48.31 87 GLU A N 1
ATOM 622 C CA . GLU A 1 87 ? -21.672 10.688 20.188 1 48.31 87 GLU A CA 1
ATOM 623 C C . GLU A 1 87 ? -20.484 11.586 19.859 1 48.31 87 GLU A C 1
ATOM 625 O O . GLU A 1 87 ? -20.109 11.727 18.688 1 48.31 87 GLU A O 1
ATOM 630 N N . GLU A 1 88 ? -19.922 12.094 20.922 1 53.44 88 GLU A N 1
ATOM 631 C CA . GLU A 1 88 ? -18.797 12.984 20.641 1 53.44 88 GLU A CA 1
ATOM 632 C C . GLU A 1 88 ? -17.562 12.195 20.188 1 53.44 88 GLU A C 1
ATOM 634 O O . GLU A 1 88 ? -16.828 12.633 19.297 1 53.44 88 GLU A O 1
ATOM 639 N N . HIS A 1 89 ? -17.375 11.023 20.891 1 54.81 89 HIS A N 1
ATOM 640 C CA . HIS A 1 89 ? -16.25 10.211 20.469 1 54.81 89 HIS A CA 1
ATOM 641 C C . HIS A 1 89 ? -16.484 9.648 19.062 1 54.81 89 HIS A C 1
ATOM 643 O O . HIS A 1 89 ? -15.547 9.586 18.25 1 54.81 89 HIS A O 1
ATOM 649 N N . SER A 1 90 ? -17.672 9.094 18.938 1 57 90 SER A N 1
ATOM 650 C CA . SER A 1 90 ? -18.016 8.594 17.609 1 57 90 SER A CA 1
ATOM 651 C C . SER A 1 90 ? -17.969 9.703 16.562 1 57 90 SER A C 1
ATOM 653 O O . SER A 1 90 ? -17.562 9.477 15.422 1 57 90 SER A O 1
ATOM 655 N N . GLY A 1 91 ? -18.406 10.82 17.016 1 58.5 91 GLY A N 1
ATOM 656 C CA . GLY A 1 91 ? -18.359 11.992 16.141 1 58.5 91 GLY A CA 1
ATOM 657 C C . GLY A 1 91 ? -16.953 12.422 15.805 1 58.5 91 GLY A C 1
ATOM 658 O O . GLY A 1 91 ? -16.672 12.812 14.664 1 58.5 91 GLY A O 1
ATOM 659 N N . SER A 1 92 ? -16.094 12.148 16.875 1 68.38 92 SER A N 1
ATOM 660 C CA . SER A 1 92 ? -14.711 12.539 16.672 1 68.38 92 SER A CA 1
ATOM 661 C C . SER A 1 92 ? -14.008 11.594 15.703 1 68.38 92 SER A C 1
ATOM 663 O O . SER A 1 92 ? -13.258 12.039 14.82 1 68.38 92 SER A O 1
ATOM 665 N N . SER A 1 93 ? -14.406 10.297 15.828 1 71.38 93 SER A N 1
ATOM 666 C CA . SER A 1 93 ? -13.789 9.32 14.938 1 71.38 93 SER A CA 1
ATOM 667 C C . SER A 1 93 ? -14.266 9.5 13.5 1 71.38 93 SER A C 1
ATOM 669 O O . SER A 1 93 ? -13.477 9.422 12.562 1 71.38 93 SER A O 1
ATOM 671 N N . LEU A 1 94 ? -15.531 9.711 13.367 1 74.19 94 LEU A N 1
ATOM 672 C CA . LEU A 1 94 ? -16.078 9.938 12.039 1 74.19 94 LEU A CA 1
ATOM 673 C C . LEU A 1 94 ? -15.555 11.234 11.445 1 74.19 94 LEU A C 1
ATOM 675 O O . LEU A 1 94 ? -15.297 11.32 10.242 1 74.19 94 LEU A O 1
ATOM 679 N N . SER A 1 95 ? -15.422 12.133 12.367 1 76.31 95 SER A N 1
ATOM 680 C CA . SER A 1 95 ? -14.875 13.398 11.891 1 76.31 95 SER A CA 1
ATOM 681 C C . SER A 1 95 ? -13.414 13.258 11.484 1 76.31 95 SER A C 1
ATOM 683 O O . SER A 1 95 ? -12.992 13.812 10.469 1 76.31 95 SER A O 1
ATOM 685 N N . GLU A 1 96 ? -12.758 12.328 12.195 1 78.62 96 GLU A N 1
ATOM 686 C CA . GLU A 1 96 ? -11.367 12.078 11.836 1 78.62 96 GLU A CA 1
ATOM 687 C C . GLU A 1 96 ? -11.266 11.344 10.5 1 78.62 96 GLU A C 1
ATOM 689 O O . GLU A 1 96 ? -10.375 11.617 9.695 1 78.62 96 GLU A O 1
ATOM 694 N N . LEU A 1 97 ? -12.164 10.445 10.352 1 80.62 97 LEU A N 1
ATOM 695 C CA . LEU A 1 97 ? -12.18 9.695 9.102 1 80.62 97 LEU A CA 1
ATOM 696 C C . LEU A 1 97 ? -12.508 10.617 7.926 1 80.62 97 LEU A C 1
ATOM 698 O O . LEU A 1 97 ? -11.922 10.492 6.852 1 80.62 97 LEU A O 1
ATOM 702 N N . ARG A 1 98 ? -13.391 11.492 8.219 1 80.81 98 ARG A N 1
ATOM 703 C CA . ARG A 1 98 ? -13.742 12.453 7.176 1 80.81 98 ARG A CA 1
ATOM 704 C C . ARG A 1 98 ? -12.539 13.328 6.824 1 80.81 98 ARG A C 1
ATOM 706 O O . ARG A 1 98 ? -12.289 13.602 5.645 1 80.81 98 ARG A O 1
ATOM 713 N N . TYR A 1 99 ? -11.828 13.672 7.781 1 80 99 TYR A N 1
ATOM 714 C CA . TYR A 1 99 ? -10.633 14.484 7.559 1 80 99 TYR A CA 1
ATOM 715 C C . TYR A 1 99 ? -9.578 13.703 6.781 1 80 99 TYR A C 1
ATOM 717 O O . TYR A 1 99 ? -8.961 14.234 5.852 1 80 99 TYR A O 1
ATOM 725 N N . LEU A 1 100 ? -9.539 12.453 7.082 1 82.62 100 LEU A N 1
ATOM 726 C CA . LEU A 1 100 ? -8.57 11.609 6.391 1 82.62 100 LEU A CA 1
ATOM 727 C C . LEU A 1 100 ? -8.977 11.406 4.934 1 82.62 100 LEU A C 1
ATOM 729 O O . LEU A 1 100 ? -8.125 11.414 4.043 1 82.62 100 LEU A O 1
ATOM 733 N N . LEU A 1 101 ? -10.25 11.25 4.781 1 84.44 101 LEU A N 1
ATOM 734 C CA . LEU A 1 101 ? -10.727 11.039 3.42 1 84.44 101 LEU A CA 1
ATOM 735 C C . LEU A 1 101 ? -10.562 12.305 2.582 1 84.44 101 LEU A C 1
ATOM 737 O O . LEU A 1 101 ? -10.227 12.227 1.398 1 84.44 101 LEU A O 1
ATOM 741 N N . GLN A 1 102 ? -10.719 13.43 3.17 1 84 102 GLN A N 1
ATOM 742 C CA . GLN A 1 102 ? -10.508 14.695 2.471 1 84 102 GLN A CA 1
ATOM 743 C C . GLN A 1 102 ? -9.039 14.898 2.135 1 84 102 GLN A C 1
ATOM 745 O O . GLN A 1 102 ? -8.703 15.367 1.042 1 84 102 GLN A O 1
ATOM 750 N N . TRP A 1 103 ? -8.242 14.477 3.02 1 83.69 103 TRP A N 1
ATOM 751 C CA . TRP A 1 103 ? -6.805 14.555 2.795 1 83.69 103 TRP A CA 1
ATOM 752 C C . TRP A 1 103 ? -6.379 13.641 1.652 1 83.69 103 TRP A C 1
ATOM 754 O O . TRP A 1 103 ? -5.566 14.023 0.807 1 83.69 103 TRP A O 1
ATOM 764 N N . LEU A 1 104 ? -7.016 12.539 1.638 1 84.69 104 LEU A N 1
ATOM 765 C CA . LEU A 1 104 ? -6.695 11.586 0.581 1 84.69 104 LEU A CA 1
ATOM 766 C C . LEU A 1 104 ? -7.176 12.094 -0.774 1 84.69 104 LEU A C 1
ATOM 768 O O . LEU A 1 104 ? -6.477 11.945 -1.779 1 84.69 104 LEU A O 1
ATOM 772 N N . HIS A 1 105 ? -8.266 12.68 -0.726 1 85.56 105 HIS A N 1
ATOM 773 C CA . HIS A 1 105 ? -8.812 13.211 -1.968 1 85.56 105 HIS A CA 1
ATOM 774 C C . HIS A 1 105 ? -7.957 14.359 -2.504 1 85.56 105 HIS A C 1
ATOM 776 O O . HIS A 1 105 ? -7.699 14.43 -3.707 1 85.56 105 HIS A O 1
ATOM 782 N N . LYS A 1 106 ? -7.441 15.125 -1.677 1 85 106 LYS A N 1
ATOM 783 C CA . LYS A 1 106 ? -6.605 16.25 -2.082 1 85 106 LYS A CA 1
ATOM 784 C C . LYS A 1 106 ? -5.238 15.773 -2.566 1 85 106 LYS A C 1
ATOM 786 O O . LYS A 1 106 ? -4.617 16.406 -3.416 1 85 106 LYS A O 1
ATOM 791 N N . SER A 1 107 ? -4.867 14.586 -2.09 1 90.75 107 SER A N 1
ATOM 792 C CA . SER A 1 107 ? -3.549 14.062 -2.436 1 90.75 107 SER A CA 1
ATOM 793 C C . SER A 1 107 ? -3.623 13.109 -3.619 1 90.75 107 SER A C 1
ATOM 795 O O . SER A 1 107 ? -2.594 12.664 -4.133 1 90.75 107 SER A O 1
ATOM 797 N N . LEU A 1 108 ? -4.738 12.859 -4.133 1 91.06 108 LEU A N 1
ATOM 798 C CA . LEU A 1 108 ? -4.965 11.805 -5.113 1 91.06 108 LEU A CA 1
ATOM 799 C C . LEU A 1 108 ? -4.18 12.078 -6.395 1 91.06 108 LEU A C 1
ATOM 801 O O . LEU A 1 108 ? -3.484 11.195 -6.902 1 91.06 108 LEU A O 1
ATOM 805 N N . PRO A 1 109 ? -4.199 13.305 -6.887 1 92.06 109 PRO A N 1
ATOM 806 C CA . PRO A 1 109 ? -3.449 13.547 -8.125 1 92.06 109 PRO A CA 1
ATOM 807 C C . PRO A 1 109 ? -1.946 13.336 -7.953 1 92.06 109 PRO A C 1
ATOM 809 O O . PRO A 1 109 ? -1.279 12.844 -8.867 1 92.06 109 PRO A O 1
ATOM 812 N N . TYR A 1 110 ? -1.473 13.594 -6.855 1 92.62 110 TYR A N 1
ATOM 813 C CA . TYR A 1 110 ? -0.045 13.43 -6.598 1 92.62 110 TYR A CA 1
ATOM 814 C C . TYR A 1 110 ? 0.314 11.961 -6.41 1 92.62 110 TYR A C 1
ATOM 816 O O . TYR A 1 110 ? 1.373 11.516 -6.855 1 92.62 110 TYR A O 1
ATOM 824 N N . ILE A 1 111 ? -0.602 11.297 -5.828 1 93.31 111 ILE A N 1
ATOM 825 C CA . ILE A 1 111 ? -0.405 9.859 -5.668 1 93.31 111 ILE A CA 1
ATOM 826 C C . ILE A 1 111 ? -0.432 9.18 -7.039 1 93.31 111 ILE A C 1
ATOM 828 O O . ILE A 1 111 ? 0.336 8.25 -7.293 1 93.31 111 ILE A O 1
ATOM 832 N N . LEU A 1 112 ? -1.221 9.68 -7.871 1 94.06 112 LEU A N 1
ATOM 833 C CA . LEU A 1 112 ? -1.304 9.133 -9.227 1 94.06 112 LEU A CA 1
ATOM 834 C C . LEU A 1 112 ? -0.003 9.367 -9.984 1 94.06 112 LEU A C 1
ATOM 836 O O . LEU A 1 112 ? 0.46 8.484 -10.711 1 94.06 112 LEU A O 1
ATOM 840 N N . ILE A 1 113 ? 0.545 10.469 -9.773 1 93.75 113 ILE A N 1
ATOM 841 C CA . ILE A 1 113 ? 1.809 10.781 -10.438 1 93.75 113 ILE A CA 1
ATOM 842 C C . ILE A 1 113 ? 2.898 9.836 -9.93 1 93.75 113 ILE A C 1
ATOM 844 O O . ILE A 1 113 ? 3.709 9.344 -10.719 1 93.75 113 ILE A O 1
ATOM 848 N N . LEU A 1 114 ? 2.879 9.539 -8.703 1 91.44 114 LEU A N 1
ATOM 849 C CA . LEU A 1 114 ? 3.865 8.625 -8.133 1 91.44 114 LEU A CA 1
ATOM 850 C C . LEU A 1 114 ? 3.65 7.203 -8.648 1 91.44 114 LEU A C 1
ATOM 852 O O . LEU A 1 114 ? 4.613 6.488 -8.93 1 91.44 114 LEU A O 1
ATOM 856 N N . CYS A 1 115 ? 2.434 6.922 -8.812 1 92.75 115 CYS A N 1
ATOM 857 C CA . CYS A 1 115 ? 2.113 5.602 -9.344 1 92.75 115 CYS A CA 1
ATOM 858 C C . CYS A 1 115 ? 2.57 5.469 -10.789 1 92.75 115 CYS A C 1
ATOM 860 O O . CYS A 1 115 ? 3.107 4.434 -11.188 1 92.75 115 CYS A O 1
ATOM 862 N N . VAL A 1 116 ? 2.35 6.465 -11.562 1 91.56 116 VAL A N 1
ATOM 863 C CA . VAL A 1 116 ? 2.781 6.457 -12.953 1 91.56 116 VAL A CA 1
ATOM 864 C C . VAL A 1 116 ? 4.305 6.355 -13.023 1 91.56 116 VAL A C 1
ATOM 866 O O . VAL A 1 116 ? 4.848 5.633 -13.859 1 91.56 116 VAL A O 1
ATOM 869 N N . LYS A 1 117 ? 5 6.984 -12.172 1 89.88 117 LYS A N 1
ATOM 870 C CA . LYS A 1 117 ? 6.457 6.898 -12.133 1 89.88 117 LYS A CA 1
ATOM 871 C C . LYS A 1 117 ? 6.914 5.477 -11.812 1 89.88 117 LYS A C 1
ATOM 873 O O . LYS A 1 117 ? 7.828 4.953 -12.461 1 89.88 117 LYS A O 1
ATOM 878 N N . LEU A 1 118 ? 6.238 4.883 -10.867 1 88.12 118 LEU A N 1
ATOM 879 C CA . LEU A 1 118 ? 6.582 3.518 -10.484 1 88.12 118 LEU A CA 1
ATOM 880 C C . LEU A 1 118 ? 6.324 2.551 -11.633 1 88.12 118 LEU A C 1
ATOM 882 O O . LEU A 1 118 ? 7.137 1.658 -11.891 1 88.12 118 LEU A O 1
ATOM 886 N N . ILE A 1 119 ? 5.262 2.746 -12.32 1 88.56 119 ILE A N 1
ATOM 887 C CA . ILE A 1 119 ? 4.906 1.883 -13.445 1 88.56 119 ILE A CA 1
ATOM 888 C C . ILE A 1 119 ? 5.914 2.066 -14.578 1 88.56 119 ILE A C 1
ATOM 890 O O . ILE A 1 119 ? 6.336 1.091 -15.203 1 88.56 119 ILE A O 1
ATOM 894 N N . MET A 1 120 ? 6.289 3.254 -14.805 1 84.88 120 MET A N 1
ATOM 895 C CA . MET A 1 120 ? 7.25 3.529 -15.867 1 84.88 120 MET A CA 1
ATOM 896 C C . MET A 1 120 ? 8.617 2.938 -15.531 1 84.88 120 MET A C 1
ATOM 898 O O . MET A 1 120 ? 9.32 2.457 -16.422 1 84.88 120 MET A O 1
ATOM 902 N N . GLN A 1 121 ? 8.953 2.93 -14.258 1 81.75 121 GLN A N 1
ATOM 903 C CA . GLN A 1 121 ? 10.227 2.361 -13.82 1 81.75 121 GLN A CA 1
ATOM 904 C C . GLN A 1 121 ? 10.242 0.845 -14 1 81.75 121 GLN A C 1
ATOM 906 O O . GLN A 1 121 ? 11.281 0.259 -14.297 1 81.75 121 GLN A O 1
ATOM 911 N N . HIS A 1 122 ? 9.086 0.234 -13.875 1 85.94 122 HIS A N 1
ATOM 912 C CA . HIS A 1 122 ? 9.008 -1.222 -13.938 1 85.94 122 HIS A CA 1
ATOM 913 C C . HIS A 1 122 ? 8.227 -1.684 -15.156 1 85.94 122 HIS A C 1
ATOM 915 O O . HIS A 1 122 ? 7.621 -2.758 -15.148 1 85.94 122 HIS A O 1
ATOM 921 N N . ILE A 1 123 ? 8.234 -0.929 -16.234 1 85.44 123 ILE A N 1
ATOM 922 C CA . ILE A 1 123 ? 7.41 -1.21 -17.406 1 85.44 123 ILE A CA 1
ATOM 923 C C . ILE A 1 123 ? 7.863 -2.514 -18.047 1 85.44 123 ILE A C 1
ATOM 925 O O . ILE A 1 123 ? 7.043 -3.285 -18.547 1 85.44 123 ILE A O 1
ATOM 929 N N . ILE A 1 124 ? 9.156 -2.803 -18.031 1 85.62 124 ILE A N 1
ATOM 930 C CA . ILE A 1 124 ? 9.672 -4.016 -18.672 1 85.62 124 ILE A CA 1
ATOM 931 C C . ILE A 1 124 ? 9.219 -5.238 -17.875 1 85.62 124 ILE A C 1
ATOM 933 O O . ILE A 1 124 ? 8.711 -6.207 -18.453 1 85.62 124 ILE A O 1
ATOM 937 N N . GLY A 1 125 ? 9.352 -5.129 -16.531 1 87.38 125 GLY A N 1
ATOM 938 C CA . GLY A 1 125 ? 8.914 -6.238 -15.695 1 87.38 125 GLY A CA 1
ATOM 939 C C . GLY A 1 125 ? 7.418 -6.492 -15.781 1 87.38 125 GLY A C 1
ATOM 940 O O . GLY A 1 125 ? 6.984 -7.641 -15.867 1 87.38 125 GLY A O 1
ATOM 941 N N . ILE A 1 126 ? 6.715 -5.445 -15.844 1 90 126 ILE A N 1
ATOM 942 C CA . ILE A 1 126 ? 5.262 -5.562 -15.883 1 90 126 ILE A CA 1
ATOM 943 C C . ILE A 1 126 ? 4.832 -6.133 -17.234 1 90 126 ILE A C 1
ATOM 945 O O . ILE A 1 126 ? 3.979 -7.023 -17.297 1 90 126 ILE A O 1
ATOM 949 N N . SER A 1 127 ? 5.398 -5.617 -18.297 1 92.69 127 SER A N 1
ATOM 950 C CA . SER A 1 127 ? 5.062 -6.113 -19.625 1 92.69 127 SER A CA 1
ATOM 951 C C . SER A 1 127 ? 5.402 -7.594 -19.766 1 92.69 127 SER A C 1
ATOM 953 O O . SER A 1 127 ? 4.633 -8.359 -20.344 1 92.69 127 SER A O 1
ATOM 955 N N . LEU A 1 128 ? 6.52 -7.992 -19.219 1 92.62 128 LEU A N 1
ATOM 956 C CA . LEU A 1 128 ? 6.906 -9.398 -19.266 1 92.62 128 LEU A CA 1
ATOM 957 C C . LEU A 1 128 ? 5.969 -10.242 -18.406 1 92.62 128 LEU A C 1
ATOM 959 O O . LEU A 1 128 ? 5.609 -11.359 -18.797 1 92.62 128 LEU A O 1
ATOM 963 N N . GLY A 1 129 ? 5.578 -9.695 -17.281 1 93.19 129 GLY A N 1
ATOM 964 C CA . GLY A 1 129 ? 4.617 -10.398 -16.453 1 93.19 129 GLY A CA 1
ATOM 965 C C . GLY A 1 129 ? 3.289 -10.633 -17.156 1 93.19 129 GLY A C 1
ATOM 966 O O . GLY A 1 129 ? 2.732 -11.727 -17.078 1 93.19 129 GLY A O 1
ATOM 967 N N . ILE A 1 130 ? 2.879 -9.68 -17.859 1 94.25 130 ILE A N 1
ATOM 968 C CA . ILE A 1 130 ? 1.629 -9.789 -18.594 1 94.25 130 ILE A CA 1
ATOM 969 C C . ILE A 1 130 ? 1.794 -10.805 -19.734 1 94.25 130 ILE A C 1
ATOM 971 O O . ILE A 1 130 ? 0.891 -11.602 -20 1 94.25 130 ILE A O 1
ATOM 975 N N . GLY A 1 131 ? 2.918 -10.711 -20.359 1 95.56 131 GLY A N 1
ATOM 976 C CA . GLY A 1 131 ? 3.197 -11.695 -21.391 1 95.56 131 GLY A CA 1
ATOM 977 C C . GLY A 1 131 ? 3.213 -13.125 -20.875 1 95.56 131 GLY A C 1
ATOM 978 O O . GLY A 1 131 ? 2.648 -14.023 -21.5 1 95.56 131 GLY A O 1
ATOM 979 N N . LEU A 1 132 ? 3.85 -13.328 -19.797 1 95.75 132 LEU A N 1
ATOM 980 C CA . LEU A 1 132 ? 3.91 -14.656 -19.203 1 95.75 132 LEU A CA 1
ATOM 981 C C . LEU A 1 132 ? 2.525 -15.125 -18.766 1 95.75 132 LEU A C 1
ATOM 983 O O . LEU A 1 132 ? 2.172 -16.297 -18.953 1 95.75 132 LEU A O 1
ATOM 987 N N . LEU A 1 133 ? 1.767 -14.234 -18.297 1 95.69 133 LEU A N 1
ATOM 988 C CA . LEU A 1 133 ? 0.407 -14.57 -17.875 1 95.69 133 LEU A CA 1
ATOM 989 C C . LEU A 1 133 ? -0.442 -14.961 -19.094 1 95.69 133 LEU A C 1
ATOM 991 O O . LEU A 1 133 ? -1.213 -15.922 -19.016 1 95.69 133 LEU A O 1
ATOM 995 N N . THR A 1 134 ? -0.278 -14.234 -20.172 1 96.31 134 THR A N 1
ATOM 996 C CA . THR A 1 134 ? -1.031 -14.539 -21.391 1 96.31 134 THR A CA 1
ATOM 997 C C . THR A 1 134 ? -0.611 -15.891 -21.953 1 96.31 134 THR A C 1
ATOM 999 O O . THR A 1 134 ? -1.454 -16.672 -22.406 1 96.31 134 THR A O 1
ATOM 1002 N N . THR A 1 135 ? 0.678 -16.141 -21.906 1 96.88 135 THR A N 1
ATOM 1003 C CA . THR A 1 135 ? 1.167 -17.438 -22.359 1 96.88 135 THR A CA 1
ATOM 1004 C C . THR A 1 135 ? 0.605 -18.562 -21.484 1 96.88 135 THR A C 1
ATOM 1006 O O . THR A 1 135 ? 0.18 -19.594 -22 1 96.88 135 THR A O 1
ATOM 1009 N N . TYR A 1 136 ? 0.555 -18.375 -20.219 1 97.06 136 TYR A N 1
ATOM 1010 C CA . TYR A 1 136 ? -0.008 -19.359 -19.297 1 97.06 136 TYR A CA 1
ATOM 1011 C C . TYR A 1 136 ? -1.474 -19.625 -19.609 1 97.06 136 TYR A C 1
ATOM 1013 O O . TYR A 1 136 ? -1.898 -20.781 -19.688 1 97.06 136 TYR A O 1
ATOM 1021 N N . MET A 1 137 ? -2.223 -18.562 -19.797 1 96.69 137 MET A N 1
ATOM 1022 C CA . MET A 1 137 ? -3.654 -18.719 -20.047 1 96.69 137 MET A CA 1
ATOM 1023 C C . MET A 1 137 ? -3.9 -19.438 -21.375 1 96.69 137 MET A C 1
ATOM 1025 O O . MET A 1 137 ? -4.754 -20.312 -21.453 1 96.69 137 MET A O 1
ATOM 1029 N N . TYR A 1 138 ? -3.164 -19.062 -22.312 1 97 138 TYR A N 1
ATOM 1030 C CA . TYR A 1 138 ? -3.293 -19.688 -23.609 1 97 138 TYR A CA 1
ATOM 1031 C C . TYR A 1 138 ? -2.939 -21.172 -23.547 1 97 138 TYR A C 1
ATOM 1033 O O . TYR A 1 138 ? -3.686 -22.016 -24.031 1 97 138 TYR A O 1
ATOM 1041 N N . ALA A 1 139 ? -1.794 -21.438 -22.953 1 97.38 139 ALA A N 1
ATOM 1042 C CA . ALA A 1 139 ? -1.333 -22.828 -22.875 1 97.38 139 ALA A CA 1
ATOM 1043 C C . ALA A 1 139 ? -2.283 -23.672 -22.031 1 97.38 139 ALA A C 1
ATOM 1045 O O . ALA A 1 139 ? -2.602 -24.812 -22.406 1 97.38 139 ALA A O 1
ATOM 1046 N N . ASN A 1 140 ? -2.699 -23.141 -20.906 1 96.81 140 ASN A N 1
ATOM 1047 C CA . ASN A 1 140 ? -3.611 -23.875 -20.031 1 96.81 140 ASN A CA 1
ATOM 1048 C C . ASN A 1 140 ? -4.922 -24.188 -20.75 1 96.81 140 ASN A C 1
ATOM 1050 O O . ASN A 1 140 ? -5.41 -25.328 -20.688 1 96.81 140 ASN A O 1
ATOM 1054 N N . LYS A 1 141 ? -5.488 -23.281 -21.406 1 96.25 141 LYS A N 1
ATOM 1055 C CA . LYS A 1 141 ? -6.73 -23.5 -22.141 1 96.25 141 LYS A CA 1
ATOM 1056 C C . LYS A 1 141 ? -6.531 -24.516 -23.25 1 96.25 141 LYS A C 1
ATOM 1058 O O . LYS A 1 141 ? -7.383 -25.391 -23.453 1 96.25 141 LYS A O 1
ATOM 1063 N N . SER A 1 142 ? -5.473 -24.438 -23.922 1 96.75 142 SER A N 1
ATOM 1064 C CA . SER A 1 142 ? -5.184 -25.359 -25.016 1 96.75 142 SER A CA 1
ATOM 1065 C C . SER A 1 142 ? -5.004 -26.781 -24.5 1 96.75 142 SER A C 1
ATOM 1067 O O . SER A 1 142 ? -5.527 -27.719 -25.094 1 96.75 142 SER A O 1
ATOM 1069 N N . ILE A 1 143 ? -4.309 -26.938 -23.406 1 96.5 143 ILE A N 1
ATOM 1070 C CA . ILE A 1 143 ? -4.062 -28.266 -22.859 1 96.5 143 ILE A CA 1
ATOM 1071 C C . ILE A 1 143 ? -5.379 -28.875 -22.391 1 96.5 143 ILE A C 1
ATOM 1073 O O . ILE A 1 143 ? -5.664 -30.047 -22.703 1 96.5 143 ILE A O 1
ATOM 1077 N N . VAL A 1 144 ? -6.18 -28.125 -21.719 1 93.88 144 VAL A N 1
ATOM 1078 C CA . VAL A 1 144 ? -7.457 -28.641 -21.219 1 93.88 144 VAL A CA 1
ATOM 1079 C C . VAL A 1 144 ? -8.336 -29.047 -22.406 1 93.88 144 VAL A C 1
ATOM 1081 O O . VAL A 1 144 ? -9.008 -30.078 -22.359 1 93.88 144 VAL A O 1
ATOM 1084 N N . ASN A 1 145 ? -8.297 -28.25 -23.469 1 93.56 145 ASN A N 1
ATOM 1085 C CA . ASN A 1 145 ? -9.07 -28.578 -24.656 1 93.56 145 ASN A CA 1
ATOM 1086 C C . ASN A 1 145 ? -8.586 -29.859 -25.328 1 93.56 145 ASN A C 1
ATOM 1088 O O . ASN A 1 145 ? -9.391 -30.688 -25.734 1 93.56 145 ASN A O 1
ATOM 1092 N N . GLN A 1 146 ? -7.312 -30.031 -25.422 1 93.19 146 GLN A N 1
ATOM 1093 C CA . GLN A 1 146 ? -6.762 -31.219 -26.047 1 93.19 146 GLN A CA 1
ATOM 1094 C C . GLN A 1 146 ? -7.047 -32.469 -25.203 1 93.19 146 GLN A C 1
ATOM 1096 O O . GLN A 1 146 ? -7.25 -33.562 -25.75 1 93.19 146 GLN A O 1
ATOM 1101 N N . VAL A 1 147 ? -7.051 -32.312 -23.906 1 90.38 147 VAL A N 1
ATOM 1102 C CA . VAL A 1 147 ? -7.383 -33.438 -23.031 1 90.38 147 VAL A CA 1
ATOM 1103 C C . VAL A 1 147 ? -8.852 -33.812 -23.219 1 90.38 147 VAL A C 1
ATOM 1105 O O . VAL A 1 147 ? -9.195 -35 -23.219 1 90.38 147 VAL A O 1
ATOM 1108 N N . PHE A 1 148 ? -9.648 -32.844 -23.438 1 86.62 148 PHE A N 1
ATOM 1109 C CA . PHE A 1 148 ? -11.078 -33.062 -23.625 1 86.62 148 PHE A CA 1
ATOM 1110 C C . PHE A 1 148 ? -11.344 -33.781 -24.938 1 86.62 148 PHE A C 1
ATOM 1112 O O . PHE A 1 148 ? -12.258 -34.594 -25.031 1 86.62 148 PHE A O 1
ATOM 1119 N N . LEU A 1 149 ? -10.562 -33.562 -25.969 1 87.25 149 LEU A N 1
ATOM 1120 C CA . LEU A 1 149 ? -10.773 -34.156 -27.297 1 87.25 149 LEU A CA 1
ATOM 1121 C C . LEU A 1 149 ? -10.367 -35.625 -27.312 1 87.25 149 LEU A C 1
ATOM 1123 O O . LEU A 1 149 ? -10.766 -36.344 -28.219 1 87.25 149 LEU A O 1
ATOM 1127 N N . ARG A 1 150 ? -9.602 -36.094 -26.406 1 82.75 150 ARG A N 1
ATOM 1128 C CA . ARG A 1 150 ? -9.203 -37.5 -26.219 1 82.75 150 ARG A CA 1
ATOM 1129 C C . ARG A 1 150 ? -8.648 -38.094 -27.516 1 82.75 150 ARG A C 1
ATOM 1131 O O . ARG A 1 150 ? -7.562 -37.688 -27.953 1 82.75 150 ARG A O 1
ATOM 1138 N N . GLU A 1 151 ? -9.477 -38.844 -28.312 1 79.56 151 GLU A N 1
ATOM 1139 C CA . GLU A 1 151 ? -9.008 -39.531 -29.516 1 79.56 151 GLU A CA 1
ATOM 1140 C C . GLU A 1 151 ? -8.875 -38.562 -30.688 1 79.56 151 GLU A C 1
ATOM 1142 O O . GLU A 1 151 ? -8.109 -38.812 -31.625 1 79.56 151 GLU A O 1
ATOM 1147 N N . ARG A 1 152 ? -9.57 -37.469 -30.609 1 84.12 152 ARG A N 1
ATOM 1148 C CA . ARG A 1 152 ? -9.508 -36.5 -31.688 1 84.12 152 ARG A CA 1
ATOM 1149 C C . ARG A 1 152 ? -8.445 -35.438 -31.406 1 84.12 152 ARG A C 1
ATOM 1151 O O . ARG A 1 152 ? -8.461 -34.375 -32 1 84.12 152 ARG A O 1
ATOM 1158 N N . CYS A 1 153 ? -7.586 -35.781 -30.516 1 89.06 153 CYS A N 1
ATOM 1159 C CA . CYS A 1 153 ? -6.512 -34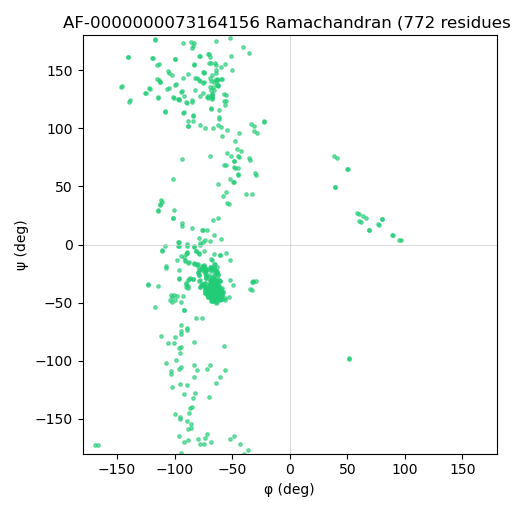.844 -30.172 1 89.06 153 CYS A CA 1
ATOM 1160 C C . CYS A 1 153 ? -5.547 -34.688 -31.328 1 89.06 153 CYS A C 1
ATOM 1162 O O . CYS A 1 153 ? -5.215 -35.656 -32.031 1 89.06 153 CYS A O 1
ATOM 1164 N N . SER A 1 154 ? -5.234 -33.406 -31.609 1 91.69 154 SER A N 1
ATOM 1165 C CA . SER A 1 154 ? -4.258 -33.094 -32.656 1 91.69 154 SER A CA 1
ATOM 1166 C C . SER A 1 154 ? -2.834 -33.156 -32.125 1 91.69 154 SER A C 1
ATOM 1168 O O . SER A 1 154 ? -2.422 -32.344 -31.312 1 91.69 154 SER A O 1
ATOM 1170 N N . LYS A 1 155 ? -2.025 -34.125 -32.531 1 92.69 155 LYS A N 1
ATOM 1171 C CA . LYS A 1 155 ? -0.638 -34.281 -32.125 1 92.69 155 LYS A CA 1
ATOM 1172 C C . LYS A 1 155 ? 0.203 -33.062 -32.531 1 92.69 155 LYS A C 1
ATOM 1174 O O . LYS A 1 155 ? 1.12 -32.688 -31.812 1 92.69 155 LYS A O 1
ATOM 1179 N N . VAL A 1 156 ? -0.21 -32.5 -33.594 1 94.75 156 VAL A N 1
ATOM 1180 C CA . VAL A 1 156 ? 0.544 -31.344 -34.094 1 94.75 156 VAL A CA 1
ATOM 1181 C C . VAL A 1 156 ? 0.365 -30.156 -33.125 1 94.75 156 VAL A C 1
ATOM 1183 O O . VAL A 1 156 ? 1.323 -29.438 -32.844 1 94.75 156 VAL A O 1
ATOM 1186 N N . GLN A 1 157 ? -0.84 -30.031 -32.625 1 94.94 157 GLN A N 1
ATOM 1187 C CA . GLN A 1 157 ? -1.098 -28.938 -31.703 1 94.94 157 GLN A CA 1
ATOM 1188 C C . GLN A 1 157 ? -0.358 -29.141 -30.391 1 94.94 157 GLN A C 1
ATOM 1190 O O . GLN A 1 157 ? 0.135 -28.188 -29.781 1 94.94 157 GLN A O 1
ATOM 1195 N N . CYS A 1 158 ? -0.25 -30.281 -29.969 1 95.06 158 CYS A N 1
ATOM 1196 C CA . CYS A 1 158 ? 0.454 -30.578 -28.734 1 95.06 158 CYS A CA 1
ATOM 1197 C C . CYS A 1 158 ? 1.952 -30.344 -28.875 1 95.06 158 CYS A C 1
ATOM 1199 O O . CYS A 1 158 ? 2.594 -29.812 -27.969 1 95.06 158 CYS A O 1
ATOM 1201 N N . VAL A 1 159 ? 2.504 -30.781 -30.062 1 96.75 159 VAL A N 1
ATOM 1202 C CA . VAL A 1 159 ? 3.924 -30.547 -30.312 1 96.75 159 VAL A CA 1
ATOM 1203 C C . VAL A 1 159 ? 4.199 -29.047 -30.406 1 96.75 159 VAL A C 1
ATOM 1205 O O . VAL A 1 159 ? 5.199 -28.562 -29.891 1 96.75 159 VAL A O 1
ATOM 1208 N N . TRP A 1 160 ? 3.273 -28.359 -31.016 1 96.44 160 TRP A N 1
ATOM 1209 C CA . TRP A 1 160 ? 3.416 -26.906 -31.125 1 96.44 160 TRP A CA 1
ATOM 1210 C C . TRP A 1 160 ? 3.41 -26.25 -29.75 1 96.44 160 TRP A C 1
ATOM 1212 O O . TRP A 1 160 ? 4.207 -25.344 -29.484 1 96.44 160 TRP A O 1
ATOM 1222 N N . LEU A 1 161 ? 2.541 -26.672 -28.891 1 96.75 161 LEU A N 1
ATOM 1223 C CA . LEU A 1 161 ? 2.467 -26.109 -27.547 1 96.75 161 LEU A CA 1
ATOM 1224 C C . LEU A 1 161 ? 3.752 -26.391 -26.766 1 96.75 161 LEU A C 1
ATOM 1226 O O . LEU A 1 161 ? 4.25 -25.516 -26.047 1 96.75 161 LEU A O 1
ATOM 1230 N N . LEU A 1 162 ? 4.258 -27.547 -26.938 1 97 162 LEU A N 1
ATOM 1231 C CA . LEU A 1 162 ? 5.504 -27.922 -26.281 1 97 162 LEU A CA 1
ATOM 1232 C C . LEU A 1 162 ? 6.656 -27.047 -26.75 1 97 162 LEU A C 1
ATOM 1234 O O . LEU A 1 162 ? 7.43 -26.531 -25.938 1 97 162 LEU A O 1
ATOM 1238 N N . VAL A 1 163 ? 6.703 -26.859 -28.047 1 96.88 163 VAL A N 1
ATOM 1239 C CA . VAL A 1 163 ? 7.754 -26.016 -28.625 1 96.88 163 VAL A CA 1
ATOM 1240 C C . VAL A 1 163 ? 7.562 -24.562 -28.188 1 96.88 163 VAL A C 1
ATOM 1242 O O . VAL A 1 163 ? 8.531 -23.875 -27.859 1 96.88 163 VAL A O 1
ATOM 1245 N N . TYR A 1 164 ? 6.375 -24.141 -28.109 1 97.31 164 TYR A N 1
ATOM 1246 C CA . TYR A 1 164 ? 6.055 -22.766 -27.719 1 97.31 164 TYR A CA 1
ATOM 1247 C C . TYR A 1 164 ? 6.441 -22.516 -26.266 1 97.31 164 TYR A C 1
ATOM 1249 O O . TYR A 1 164 ? 7.062 -21.5 -25.953 1 97.31 164 TYR A O 1
ATOM 1257 N N . LEU A 1 165 ? 6.105 -23.391 -25.391 1 97.19 165 LEU A N 1
ATOM 1258 C CA . LEU A 1 165 ? 6.398 -23.234 -23.969 1 97.19 165 LEU A CA 1
ATOM 1259 C C . LEU A 1 165 ? 7.902 -23.312 -23.719 1 97.19 165 LEU A C 1
ATOM 1261 O O . LEU A 1 165 ? 8.453 -22.484 -22.984 1 97.19 165 LEU A O 1
ATOM 1265 N N . THR A 1 166 ? 8.578 -24.266 -24.328 1 96.12 166 THR A N 1
ATOM 1266 C CA . THR A 1 166 ? 10.023 -24.406 -24.172 1 96.12 166 THR A CA 1
ATOM 1267 C C . THR A 1 166 ? 10.75 -23.219 -24.797 1 96.12 166 THR A C 1
ATOM 1269 O O . THR A 1 166 ? 11.688 -22.672 -24.219 1 96.12 166 THR A O 1
ATOM 1272 N N . GLY A 1 167 ? 10.273 -22.812 -25.922 1 95.44 167 GLY A N 1
ATOM 1273 C CA . GLY A 1 167 ? 10.875 -21.672 -26.594 1 95.44 167 GLY A CA 1
ATOM 1274 C C . GLY A 1 167 ? 10.727 -20.375 -25.812 1 95.44 167 GLY A C 1
ATOM 1275 O O . GLY A 1 167 ? 11.68 -19.594 -25.703 1 95.44 167 GLY A O 1
ATOM 1276 N N . SER A 1 168 ? 9.539 -20.172 -25.25 1 95.12 168 SER A N 1
ATOM 1277 C CA . SER A 1 168 ? 9.305 -18.969 -24.453 1 95.12 168 SER A CA 1
ATOM 1278 C C . SER A 1 168 ? 10.18 -18.938 -23.219 1 95.12 168 SER A C 1
ATOM 1280 O O . SER A 1 168 ? 10.719 -17.891 -22.844 1 95.12 168 SER A O 1
ATOM 1282 N N . SER A 1 169 ? 10.367 -20.078 -22.609 1 93.75 169 SER A N 1
ATOM 1283 C CA . SER A 1 169 ? 11.203 -20.172 -21.406 1 93.75 169 SER A CA 1
ATOM 1284 C C . SER A 1 169 ? 12.672 -19.953 -21.75 1 93.75 169 SER A C 1
ATOM 1286 O O . SER A 1 169 ? 13.375 -19.203 -21.047 1 93.75 169 SER A O 1
ATOM 1288 N N . LEU A 1 170 ? 13.125 -20.531 -22.812 1 92.75 170 LEU A N 1
ATOM 1289 C CA . LEU A 1 170 ? 14.516 -20.375 -23.234 1 92.75 170 LEU A CA 1
ATOM 1290 C C . LEU A 1 170 ? 14.797 -18.953 -23.688 1 92.75 170 LEU A C 1
ATOM 1292 O O . LEU A 1 170 ? 15.875 -18.406 -23.422 1 92.75 170 LEU A O 1
ATOM 1296 N N . LEU A 1 171 ? 13.852 -18.328 -24.359 1 92.38 171 LEU A N 1
ATOM 1297 C CA . LEU A 1 171 ? 14.008 -16.938 -24.781 1 92.38 171 LEU A CA 1
ATOM 1298 C C . LEU A 1 171 ? 14.125 -16.016 -23.578 1 92.38 171 LEU A C 1
ATOM 1300 O O . LEU A 1 171 ? 14.938 -15.078 -23.594 1 92.38 171 LEU A O 1
ATOM 1304 N N . LEU A 1 172 ? 13.328 -16.281 -22.594 1 89.88 172 LEU A N 1
ATOM 1305 C CA . LEU A 1 172 ? 13.375 -15.461 -21.391 1 89.88 172 LEU A CA 1
ATOM 1306 C C . LEU A 1 172 ? 14.727 -15.594 -20.703 1 89.88 172 LEU A C 1
ATOM 1308 O O . LEU A 1 172 ? 15.328 -14.586 -20.312 1 89.88 172 LEU A O 1
ATOM 1312 N N . TYR A 1 173 ? 15.305 -16.75 -20.594 1 87.69 173 TYR A N 1
ATOM 1313 C CA . TYR A 1 173 ? 16.578 -16.969 -19.922 1 87.69 173 TYR A CA 1
ATOM 1314 C C . TYR A 1 173 ? 17.734 -16.422 -20.766 1 87.69 173 TYR A C 1
ATOM 1316 O O . TYR A 1 173 ? 18.734 -15.953 -20.219 1 87.69 173 TYR A O 1
ATOM 1324 N N . TYR A 1 174 ? 17.5 -16.438 -22.047 1 88.56 174 TYR A N 1
ATOM 1325 C CA . TYR A 1 174 ? 18.516 -15.883 -22.922 1 88.56 174 TYR A CA 1
ATOM 1326 C C . TYR A 1 174 ? 18.531 -14.359 -22.844 1 88.56 174 TYR A C 1
ATOM 1328 O O . TYR A 1 174 ? 19.594 -13.742 -22.781 1 88.56 174 TYR A O 1
ATOM 1336 N N . THR A 1 175 ? 17.406 -13.727 -22.812 1 86.81 175 THR A N 1
ATOM 1337 C CA . THR A 1 175 ? 17.297 -12.273 -22.781 1 86.81 175 THR A CA 1
ATOM 1338 C C . THR A 1 175 ? 17.812 -11.727 -21.453 1 86.81 175 THR A C 1
ATOM 1340 O O . THR A 1 175 ? 18.453 -10.672 -21.422 1 86.81 175 THR A O 1
ATOM 1343 N N . PHE A 1 176 ? 17.594 -12.477 -20.375 1 83.56 176 PHE A N 1
ATOM 1344 C CA . PHE A 1 176 ? 18.016 -12 -19.062 1 83.56 176 PHE A CA 1
ATOM 1345 C C . PHE A 1 176 ? 19.172 -12.844 -18.531 1 83.56 176 PHE A C 1
ATOM 1347 O O . PHE A 1 176 ? 19.234 -13.133 -17.328 1 83.56 176 PHE A O 1
ATOM 1354 N N . HIS A 1 177 ? 19.984 -13.219 -19.375 1 81.5 177 HIS A N 1
ATOM 1355 C CA . HIS A 1 177 ? 21.109 -14.07 -19 1 81.5 177 HIS A CA 1
ATOM 1356 C C . HIS A 1 177 ? 22.047 -13.352 -18.016 1 81.5 177 HIS A C 1
ATOM 1358 O O . HIS A 1 177 ? 22.641 -13.984 -17.141 1 81.5 177 HIS A O 1
ATOM 1364 N N . SER A 1 178 ? 22 -12.008 -18.016 1 78.56 178 SER A N 1
ATOM 1365 C CA . SER A 1 178 ? 22.875 -11.242 -17.141 1 78.56 178 SER A CA 1
ATOM 1366 C C . SER A 1 178 ? 22.422 -11.328 -15.688 1 78.56 178 SER A C 1
ATOM 1368 O O . SER A 1 178 ? 23.219 -11.203 -14.766 1 78.56 178 SER A O 1
ATOM 1370 N N . GLN A 1 179 ? 21.141 -11.68 -15.484 1 73.25 179 GLN A N 1
ATOM 1371 C CA . GLN A 1 179 ? 20.594 -11.742 -14.133 1 73.25 179 GLN A CA 1
ATOM 1372 C C . GLN A 1 179 ? 20.625 -13.164 -13.586 1 73.25 179 GLN A C 1
ATOM 1374 O O . GLN A 1 179 ? 20.359 -13.391 -12.406 1 73.25 179 GLN A O 1
ATOM 1379 N N . SER A 1 180 ? 21.125 -14.062 -14.281 1 69.19 180 SER A N 1
ATOM 1380 C CA . SER A 1 180 ? 21.25 -15.477 -13.922 1 69.19 180 SER A CA 1
ATOM 1381 C C . SER A 1 180 ? 20 -15.961 -13.188 1 69.19 180 SER A C 1
ATOM 1383 O O . SER A 1 180 ? 20.109 -16.578 -12.117 1 69.19 180 SER A O 1
ATOM 1385 N N . LEU A 1 181 ? 18.875 -15.672 -13.773 1 72.62 181 LEU A N 1
ATOM 1386 C CA . LEU A 1 181 ? 17.578 -16 -13.156 1 72.62 181 LEU A CA 1
ATOM 1387 C C . LEU A 1 181 ? 17.406 -17.5 -13.023 1 72.62 181 LEU A C 1
ATOM 1389 O O . LEU A 1 181 ? 16.656 -17.984 -12.164 1 72.62 181 LEU A O 1
ATOM 1393 N N . TYR A 1 182 ? 18.125 -18.281 -13.891 1 71.06 182 TYR A N 1
ATOM 1394 C CA . TYR A 1 182 ? 17.953 -19.734 -13.914 1 71.06 182 TYR A CA 1
ATOM 1395 C C . TYR A 1 182 ? 18.469 -20.359 -12.625 1 71.06 182 TYR A C 1
ATOM 1397 O O . TYR A 1 182 ? 18.047 -21.453 -12.258 1 71.06 182 TYR A O 1
ATOM 1405 N N . TYR A 1 183 ? 19.281 -19.703 -11.914 1 65.94 183 TYR A N 1
ATOM 1406 C CA . TYR A 1 183 ? 19.781 -20.25 -10.656 1 65.94 183 TYR A CA 1
ATOM 1407 C C . TYR A 1 183 ? 18.672 -20.328 -9.617 1 65.94 183 TYR A C 1
ATOM 1409 O O . TYR A 1 183 ? 18.719 -21.172 -8.719 1 65.94 183 TYR A O 1
ATOM 1417 N N . SER A 1 184 ? 17.656 -19.562 -9.852 1 72.19 184 SER A N 1
ATOM 1418 C CA . SER A 1 184 ? 16.562 -19.562 -8.883 1 72.19 184 SER A CA 1
ATOM 1419 C C . SER A 1 184 ? 15.719 -20.844 -9 1 72.19 184 SER A C 1
ATOM 1421 O O . SER A 1 184 ? 15.031 -21.219 -8.047 1 72.19 184 SER A O 1
ATOM 1423 N N . LEU A 1 185 ? 15.906 -21.453 -10.148 1 73.19 185 LEU A N 1
ATOM 1424 C CA . LEU A 1 185 ? 15.164 -22.688 -10.328 1 73.19 185 LEU A CA 1
ATOM 1425 C C . LEU A 1 185 ? 15.758 -23.797 -9.469 1 73.19 185 LEU A C 1
ATOM 1427 O O . LEU A 1 185 ? 15.055 -24.75 -9.102 1 73.19 185 LEU A O 1
ATOM 1431 N N . ILE A 1 186 ? 17.109 -23.656 -9.18 1 65.94 186 ILE A N 1
ATOM 1432 C CA . ILE A 1 186 ? 17.812 -24.672 -8.406 1 65.94 186 ILE A CA 1
ATOM 1433 C C . ILE A 1 186 ? 18.219 -24.109 -7.055 1 65.94 186 ILE A C 1
ATOM 1435 O O . ILE A 1 186 ? 19.297 -24.438 -6.539 1 65.94 186 ILE A O 1
ATOM 1439 N N . PHE A 1 187 ? 17.484 -23.281 -6.496 1 71.62 187 PHE A N 1
ATOM 1440 C CA . PHE A 1 187 ? 17.656 -22.766 -5.148 1 71.62 187 PHE A CA 1
ATOM 1441 C C . PHE A 1 187 ? 18.984 -22.016 -5.02 1 71.62 187 PHE A C 1
ATOM 1443 O O . PHE A 1 187 ? 19.594 -22.016 -3.947 1 71.62 187 PHE A O 1
ATOM 1450 N N . LEU A 1 188 ? 19.469 -21.641 -6.305 1 62.22 188 LEU A N 1
ATOM 1451 C CA . LEU A 1 188 ? 20.703 -20.891 -6.246 1 62.22 188 LEU A CA 1
ATOM 1452 C C . LEU A 1 188 ? 20.438 -19.391 -6.387 1 62.22 188 LEU A C 1
ATOM 1454 O O . LEU A 1 188 ? 19.344 -18.984 -6.773 1 62.22 188 LEU A O 1
ATOM 1458 N N . ASN A 1 189 ? 21.438 -18.688 -5.914 1 63.38 189 ASN A N 1
ATOM 1459 C CA . ASN A 1 189 ? 21.266 -17.25 -5.824 1 63.38 189 ASN A CA 1
ATOM 1460 C C . ASN A 1 189 ? 21.609 -16.562 -7.145 1 63.38 189 ASN A C 1
ATOM 1462 O O . ASN A 1 189 ? 22.703 -16.719 -7.668 1 63.38 189 ASN A O 1
ATOM 1466 N N . PRO A 1 190 ? 20.625 -15.844 -7.574 1 63.84 190 PRO A N 1
ATOM 1467 C CA . PRO A 1 190 ? 20.922 -15.031 -8.758 1 63.84 190 PRO A CA 1
ATOM 1468 C C . PRO A 1 190 ? 21.859 -13.867 -8.445 1 63.84 190 PRO A C 1
ATOM 1470 O O . PRO A 1 190 ? 22.172 -13.617 -7.281 1 63.84 190 PRO A O 1
ATOM 1473 N N . THR A 1 191 ? 22.391 -13.344 -9.469 1 62.03 191 THR A N 1
ATOM 1474 C CA . THR A 1 191 ? 23.359 -12.258 -9.32 1 62.03 191 THR A CA 1
ATOM 1475 C C . THR A 1 191 ? 22.656 -10.953 -8.977 1 62.03 191 THR A C 1
ATOM 1477 O O . THR A 1 191 ? 23.297 -9.938 -8.727 1 62.03 191 THR A O 1
ATOM 1480 N N . VAL A 1 192 ? 21.453 -11.133 -8.859 1 62.28 192 VAL A N 1
ATOM 1481 C CA . VAL A 1 192 ? 20.703 -9.891 -8.664 1 62.28 192 VAL A CA 1
ATOM 1482 C C . VAL A 1 192 ? 20.797 -9.461 -7.203 1 62.28 192 VAL A C 1
ATOM 1484 O O . VAL A 1 192 ? 20.938 -10.297 -6.312 1 62.28 192 VAL A O 1
ATOM 1487 N N . ASP A 1 193 ? 20.875 -8.195 -7.043 1 62.62 193 ASP A N 1
ATOM 1488 C CA . ASP A 1 193 ? 20.938 -7.605 -5.711 1 62.62 193 ASP A CA 1
ATOM 1489 C C . ASP A 1 193 ? 19.688 -7.922 -4.91 1 62.62 193 ASP A C 1
ATOM 1491 O O . ASP A 1 193 ? 18.578 -7.539 -5.301 1 62.62 193 ASP A O 1
ATOM 1495 N N . PHE A 1 194 ? 19.859 -8.797 -3.883 1 60.03 194 PHE A N 1
ATOM 1496 C CA . PHE A 1 194 ? 18.734 -9.258 -3.084 1 60.03 194 PHE A CA 1
ATOM 1497 C C . PHE A 1 194 ? 18.297 -8.18 -2.096 1 60.03 194 PHE A C 1
ATOM 1499 O O . PHE A 1 194 ? 17.344 -8.375 -1.337 1 60.03 194 PHE A O 1
ATOM 1506 N N . LYS A 1 195 ? 18.844 -7.039 -2.363 1 66.56 195 LYS A N 1
ATOM 1507 C CA . LYS A 1 195 ? 18.469 -5.992 -1.413 1 66.56 195 LYS A CA 1
ATOM 1508 C C . LYS A 1 195 ? 17.234 -5.242 -1.874 1 66.56 195 LYS A C 1
ATOM 1510 O O . LYS A 1 195 ? 16.531 -4.625 -1.064 1 66.56 195 LYS A O 1
ATOM 1515 N N . ASN A 1 196 ? 16.906 -5.465 -3.092 1 78.44 196 ASN A N 1
ATOM 1516 C CA . ASN A 1 196 ? 15.758 -4.746 -3.633 1 78.44 196 ASN A CA 1
ATOM 1517 C C . ASN A 1 196 ? 14.516 -5.625 -3.664 1 78.44 196 ASN A C 1
ATOM 1519 O O . ASN A 1 196 ? 14.547 -6.742 -4.188 1 78.44 196 ASN A O 1
ATOM 1523 N N . PHE A 1 197 ? 13.484 -5.109 -3.08 1 85.5 197 PHE A N 1
ATOM 1524 C CA . PHE A 1 197 ? 12.227 -5.832 -2.965 1 85.5 197 PHE A CA 1
ATOM 1525 C C . PHE A 1 197 ? 11.648 -6.148 -4.34 1 85.5 197 PHE A C 1
ATOM 1527 O O . PHE A 1 197 ? 11.141 -7.246 -4.57 1 85.5 197 PHE A O 1
ATOM 1534 N N . TRP A 1 198 ? 11.664 -5.273 -5.242 1 82.56 198 TRP A N 1
ATOM 1535 C CA . TRP A 1 198 ? 11.07 -5.441 -6.566 1 82.56 198 TRP A CA 1
ATOM 1536 C C . TRP A 1 198 ? 11.812 -6.5 -7.367 1 82.56 198 TRP A C 1
ATOM 1538 O O . TRP A 1 198 ? 11.211 -7.23 -8.156 1 82.56 198 TRP A O 1
ATOM 1548 N N . GLU A 1 199 ? 13.086 -6.582 -7.07 1 84.12 199 GLU A N 1
ATOM 1549 C CA . GLU A 1 199 ? 13.875 -7.602 -7.758 1 84.12 199 GLU A CA 1
ATOM 1550 C C . GLU A 1 199 ? 13.539 -9 -7.238 1 84.12 199 GLU A C 1
ATOM 1552 O O . GLU A 1 199 ? 13.539 -9.961 -8 1 84.12 199 GLU A O 1
ATOM 1557 N N . VAL A 1 200 ? 13.32 -9.016 -5.945 1 87.31 200 VAL A N 1
ATOM 1558 C CA . VAL A 1 200 ? 12.938 -10.297 -5.363 1 87.31 200 VAL A CA 1
ATOM 1559 C C . VAL A 1 200 ? 11.602 -10.75 -5.934 1 87.31 200 VAL A C 1
ATOM 1561 O O . VAL A 1 200 ? 11.438 -11.914 -6.309 1 87.31 200 VAL A O 1
ATOM 1564 N N . LEU A 1 201 ? 10.664 -9.82 -6.078 1 89.19 201 LEU A N 1
ATOM 1565 C CA . LEU A 1 201 ? 9.352 -10.141 -6.633 1 89.19 201 LEU A CA 1
ATOM 1566 C C . LEU A 1 201 ? 9.469 -10.578 -8.086 1 89.19 201 LEU A C 1
ATOM 1568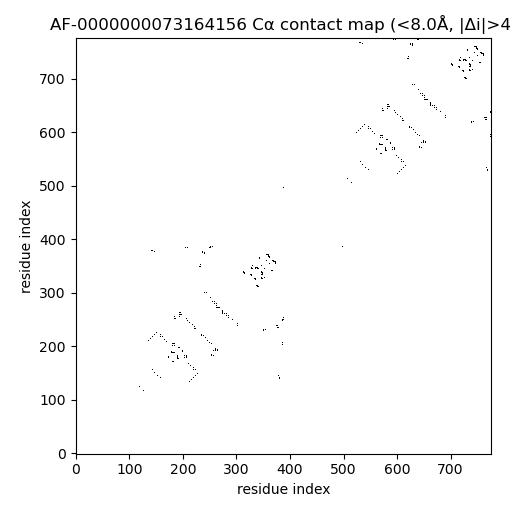 O O . LEU A 1 201 ? 8.766 -11.492 -8.531 1 89.19 201 LEU A O 1
ATOM 1572 N N . TRP A 1 202 ? 10.383 -9.945 -8.742 1 85.81 202 TRP A N 1
ATOM 1573 C CA . TRP A 1 202 ? 10.625 -10.273 -10.141 1 85.81 202 TRP A CA 1
ATOM 1574 C C . TRP A 1 202 ? 11.172 -11.695 -10.281 1 85.81 202 TRP A C 1
ATOM 1576 O O . TRP A 1 202 ? 10.672 -12.477 -11.094 1 85.81 202 TRP A O 1
ATOM 1586 N N . ILE A 1 203 ? 12.086 -12.055 -9.453 1 87.62 203 ILE A N 1
ATOM 1587 C CA . ILE A 1 203 ? 12.719 -13.375 -9.523 1 87.62 203 ILE A CA 1
ATOM 1588 C C . ILE A 1 203 ? 11.703 -14.453 -9.172 1 87.62 203 ILE A C 1
ATOM 1590 O O . ILE A 1 203 ? 11.578 -15.453 -9.883 1 87.62 203 ILE A O 1
ATOM 1594 N N . VAL A 1 204 ? 11.023 -14.211 -8.086 1 90.56 204 VAL A N 1
ATOM 1595 C CA . VAL A 1 204 ? 10.078 -15.219 -7.617 1 90.56 204 VAL A CA 1
ATOM 1596 C C . VAL A 1 204 ? 8.93 -15.359 -8.617 1 90.56 204 VAL A C 1
ATOM 1598 O O . VAL A 1 204 ? 8.492 -16.484 -8.914 1 90.56 204 VAL A O 1
ATOM 1601 N N . GLY A 1 205 ? 8.445 -14.258 -9.188 1 91.75 205 GLY A N 1
ATOM 1602 C CA . GLY A 1 205 ? 7.355 -14.289 -10.156 1 91.75 205 GLY A CA 1
ATOM 1603 C C . GLY A 1 205 ? 7.719 -15.008 -11.438 1 91.75 205 GLY A C 1
ATOM 1604 O O . GLY A 1 205 ? 6.977 -15.875 -11.898 1 91.75 205 GLY A O 1
ATOM 1605 N N . VAL A 1 206 ? 8.898 -14.695 -11.969 1 90.56 206 VAL A N 1
ATOM 1606 C CA . VAL A 1 206 ? 9.32 -15.305 -13.227 1 90.56 206 VAL A CA 1
ATOM 1607 C C . VAL A 1 206 ? 9.57 -16.797 -13.008 1 90.56 206 VAL A C 1
ATOM 1609 O O . VAL A 1 206 ? 9.203 -17.625 -13.852 1 90.56 206 VAL A O 1
ATOM 1612 N N . THR A 1 207 ? 10.219 -17.094 -11.883 1 91 207 THR A N 1
ATOM 1613 C CA . THR A 1 207 ? 10.516 -18.5 -11.594 1 91 207 THR A CA 1
ATOM 1614 C C . THR A 1 207 ? 9.234 -19.312 -11.445 1 91 207 THR A C 1
ATOM 1616 O O . THR A 1 207 ? 9.164 -20.453 -11.875 1 91 207 THR A O 1
ATOM 1619 N N . ASP A 1 208 ? 8.188 -18.75 -10.852 1 93.81 208 ASP A N 1
ATOM 1620 C CA . ASP A 1 208 ? 6.91 -19.438 -10.695 1 93.81 208 ASP A CA 1
ATOM 1621 C C . ASP A 1 208 ? 6.297 -19.766 -12.055 1 93.81 208 ASP A C 1
ATOM 1623 O O . ASP A 1 208 ? 5.816 -20.891 -12.273 1 93.81 208 ASP A O 1
ATOM 1627 N N . PHE A 1 209 ? 6.355 -18.875 -12.969 1 94.56 209 PHE A N 1
ATOM 1628 C CA . PHE A 1 209 ? 5.777 -19.094 -14.289 1 94.56 209 PHE A CA 1
ATOM 1629 C C . PHE A 1 209 ? 6.586 -20.125 -15.07 1 94.56 209 PHE A C 1
ATOM 1631 O O . PHE A 1 209 ? 6.02 -20.969 -15.758 1 94.56 209 PHE A O 1
ATOM 1638 N N . ILE A 1 210 ? 7.875 -20.016 -14.961 1 93.06 210 ILE A N 1
ATOM 1639 C CA . ILE A 1 210 ? 8.719 -20.938 -15.703 1 93.06 210 ILE A CA 1
ATOM 1640 C C . ILE A 1 210 ? 8.484 -22.359 -15.195 1 93.06 210 ILE A C 1
ATOM 1642 O O . ILE A 1 210 ? 8.461 -23.312 -15.984 1 93.06 210 ILE A O 1
ATOM 1646 N N . LEU A 1 211 ? 8.312 -22.484 -13.922 1 93.94 211 LEU A N 1
ATOM 1647 C CA . LEU A 1 211 ? 8.023 -23.812 -13.367 1 93.94 211 LEU A CA 1
ATOM 1648 C C . LEU A 1 211 ? 6.68 -24.328 -13.875 1 93.94 211 LEU A C 1
ATOM 1650 O O . LEU A 1 211 ? 6.547 -25.5 -14.211 1 93.94 211 LEU A O 1
ATOM 1654 N N . LYS A 1 212 ? 5.707 -23.453 -13.969 1 96.62 212 LYS A N 1
ATOM 1655 C CA . LYS A 1 212 ? 4.422 -23.828 -14.539 1 96.62 212 LYS A CA 1
ATOM 1656 C C . LYS A 1 212 ? 4.582 -24.297 -15.992 1 96.62 212 LYS A C 1
ATOM 1658 O O . LYS A 1 212 ? 4 -25.297 -16.391 1 96.62 212 LYS A O 1
ATOM 1663 N N . PHE A 1 213 ? 5.41 -23.594 -16.703 1 96.56 213 PHE A N 1
ATOM 1664 C CA . PHE A 1 213 ? 5.621 -23.922 -18.109 1 96.56 213 PHE A CA 1
ATOM 1665 C C . PHE A 1 213 ? 6.316 -25.281 -18.234 1 96.56 213 PHE A C 1
ATOM 1667 O O . PHE A 1 213 ? 5.988 -26.062 -19.125 1 96.56 213 PHE A O 1
ATOM 1674 N N . LEU A 1 214 ? 7.242 -25.5 -17.344 1 95 214 LEU A N 1
ATOM 1675 C CA . LEU A 1 214 ? 7.957 -26.766 -17.375 1 95 214 LEU A CA 1
ATOM 1676 C C . LEU A 1 214 ? 7.008 -27.938 -17.125 1 95 214 LEU A C 1
ATOM 1678 O O . LEU A 1 214 ? 6.996 -28.906 -17.875 1 95 214 LEU A O 1
ATOM 1682 N N . PHE A 1 215 ? 6.172 -27.812 -16.125 1 96.88 215 PHE A N 1
ATOM 1683 C CA . PHE A 1 215 ? 5.27 -28.906 -15.789 1 96.88 215 PHE A CA 1
ATOM 1684 C C . PHE A 1 215 ? 4.148 -29.031 -16.812 1 96.88 215 PHE A C 1
ATOM 1686 O O . PHE A 1 215 ? 3.648 -30.125 -17.078 1 96.88 215 PHE A O 1
ATOM 1693 N N . MET A 1 216 ? 3.705 -27.906 -17.375 1 97.69 216 MET A N 1
ATOM 1694 C CA . MET A 1 216 ? 2.756 -27.969 -18.484 1 97.69 216 MET A CA 1
ATOM 1695 C C . MET A 1 216 ? 3.367 -28.688 -19.672 1 97.69 216 MET A C 1
ATOM 1697 O O . MET A 1 216 ? 2.67 -29.406 -20.391 1 97.69 216 MET A O 1
ATOM 1701 N N . GLY A 1 217 ? 4.66 -28.484 -19.875 1 97.19 217 GLY A N 1
ATOM 1702 C CA . GLY A 1 217 ? 5.355 -29.234 -20.906 1 97.19 217 GLY A CA 1
ATOM 1703 C C . GLY A 1 217 ? 5.309 -30.734 -20.688 1 97.19 217 GLY A C 1
ATOM 1704 O O . GLY A 1 217 ? 5.094 -31.5 -21.625 1 97.19 217 GLY A O 1
ATOM 1705 N N . PHE A 1 218 ? 5.473 -31.125 -19.469 1 97.06 218 PHE A N 1
ATOM 1706 C CA . PHE A 1 218 ? 5.371 -32.531 -19.141 1 97.06 218 PHE A CA 1
ATOM 1707 C C . PHE A 1 218 ? 3.965 -33.062 -19.422 1 97.06 218 PHE A C 1
ATOM 1709 O O . PHE A 1 218 ? 3.797 -34.188 -19.875 1 97.06 218 PHE A O 1
ATOM 1716 N N . LYS A 1 219 ? 2.965 -32.25 -19.156 1 96.88 219 LYS A N 1
ATOM 1717 C CA . LYS A 1 219 ? 1.591 -32.625 -19.453 1 96.88 219 LYS A CA 1
ATOM 1718 C C . LYS A 1 219 ? 1.388 -32.844 -20.953 1 96.88 219 LYS A C 1
ATOM 1720 O O . LYS A 1 219 ? 0.674 -33.75 -21.375 1 96.88 219 LYS A O 1
ATOM 1725 N N . CYS A 1 220 ? 2.045 -31.969 -21.719 1 95.94 220 CYS A N 1
ATOM 1726 C CA . CYS A 1 220 ? 1.971 -32.125 -23.156 1 95.94 220 CYS A CA 1
ATOM 1727 C C . CYS A 1 220 ? 2.645 -33.406 -23.609 1 95.94 220 CYS A C 1
ATOM 1729 O O . CYS A 1 220 ? 2.18 -34.062 -24.547 1 95.94 220 CYS A O 1
ATOM 1731 N N . PHE A 1 221 ? 3.707 -33.844 -22.953 1 95.94 221 PHE A N 1
ATOM 1732 C CA . PHE A 1 221 ? 4.375 -35.125 -23.266 1 95.94 221 PHE A CA 1
ATOM 1733 C C . PHE A 1 221 ? 3.441 -36.281 -23.016 1 95.94 221 PHE A C 1
ATOM 1735 O O . PHE A 1 221 ? 3.404 -37.25 -23.812 1 95.94 221 PHE A O 1
ATOM 1742 N N . ILE A 1 222 ? 2.666 -36.188 -21.969 1 95 222 ILE A N 1
ATOM 1743 C CA . ILE A 1 222 ? 1.715 -37.219 -21.656 1 95 222 ILE A CA 1
ATOM 1744 C C . ILE A 1 222 ? 0.617 -37.281 -22.703 1 95 222 ILE A C 1
ATOM 1746 O O . ILE A 1 222 ? 0.163 -38.344 -23.109 1 95 222 ILE A O 1
ATOM 1750 N N . LEU A 1 223 ? 0.223 -36.156 -23.203 1 94.31 223 LEU A N 1
ATOM 1751 C CA . LEU A 1 223 ? -0.793 -36.062 -24.25 1 94.31 223 LEU A CA 1
ATOM 1752 C C . LEU A 1 223 ? -0.298 -36.688 -25.531 1 94.31 223 LEU A C 1
ATOM 1754 O O . LEU A 1 223 ? -1.088 -37.281 -26.297 1 94.31 223 LEU A O 1
ATOM 1758 N N . LEU A 1 224 ? 1.004 -36.656 -25.797 1 94.5 224 LEU A N 1
ATOM 1759 C CA . LEU A 1 224 ? 1.587 -37.156 -27.031 1 94.5 224 LEU A CA 1
ATOM 1760 C C . LEU A 1 224 ? 1.742 -38.656 -26.984 1 94.5 224 LEU A C 1
ATOM 1762 O O . LEU A 1 224 ? 1.889 -39.312 -28.031 1 94.5 224 LEU A O 1
ATOM 1766 N N . VAL A 1 225 ? 1.688 -39.25 -25.812 1 93.38 225 VAL A N 1
ATOM 1767 C CA . VAL A 1 225 ? 1.777 -40.688 -25.688 1 93.38 225 VAL A CA 1
ATOM 1768 C C . VAL A 1 225 ? 0.537 -41.344 -26.297 1 93.38 225 VAL A C 1
ATOM 1770 O O . VAL A 1 225 ? -0.592 -40.969 -25.969 1 93.38 225 VAL A O 1
ATOM 1773 N N . PRO A 1 226 ? 0.735 -42.281 -27.172 1 90.62 226 PRO A N 1
ATOM 1774 C CA . PRO A 1 226 ? -0.405 -42.938 -27.828 1 90.62 226 PRO A CA 1
ATOM 1775 C C . PRO A 1 226 ? -1.283 -43.719 -26.844 1 90.62 226 PRO A C 1
ATOM 1777 O O . PRO A 1 226 ? -0.808 -44.125 -25.797 1 90.62 226 PRO A O 1
ATOM 1780 N N . SER A 1 227 ? -2.508 -43.844 -27.281 1 84.88 227 SER A N 1
ATOM 1781 C CA . SER A 1 227 ? -3.527 -44.469 -26.438 1 84.88 227 SER A CA 1
ATOM 1782 C C . SER A 1 227 ? -3.256 -45.938 -26.219 1 84.88 227 SER A C 1
ATOM 1784 O O . SER A 1 227 ? -3.719 -46.531 -25.234 1 84.88 227 SER A O 1
ATOM 1786 N N . PHE A 1 228 ? -2.486 -46.562 -27.125 1 87.19 228 PHE A N 1
ATOM 1787 C CA . PHE A 1 228 ? -2.215 -47.969 -26.984 1 87.19 228 PHE A CA 1
ATOM 1788 C C . PHE A 1 228 ? -1.235 -48.219 -25.844 1 87.19 228 PHE A C 1
ATOM 1790 O O . PHE A 1 228 ? -1.232 -49.312 -25.25 1 87.19 228 PHE A O 1
ATOM 1797 N N . MET A 1 229 ? -0.408 -47.25 -25.531 1 89.12 229 MET A N 1
ATOM 1798 C CA . MET A 1 229 ? 0.571 -47.375 -24.453 1 89.12 229 MET A CA 1
ATOM 1799 C C . MET A 1 229 ? -0.032 -46.938 -23.109 1 89.12 229 MET A C 1
ATOM 1801 O O . MET A 1 229 ? 0.264 -47.531 -22.078 1 89.12 229 MET A O 1
ATOM 1805 N N . MET A 1 230 ? -0.873 -45.906 -23.141 1 90.06 230 MET A N 1
ATOM 1806 C CA . MET A 1 230 ? -1.461 -45.375 -21.922 1 90.06 230 MET A CA 1
ATOM 1807 C C . MET A 1 230 ? -2.932 -45.031 -22.141 1 90.06 230 MET A C 1
ATOM 1809 O O . MET A 1 230 ? -3.27 -44.219 -23.016 1 90.06 230 MET A O 1
ATOM 1813 N N . SER A 1 231 ? -3.744 -45.656 -21.25 1 88.88 231 SER A N 1
ATOM 1814 C CA . SER A 1 231 ? -5.176 -45.406 -21.328 1 88.88 231 SER A CA 1
ATOM 1815 C C . SER A 1 231 ? -5.496 -43.969 -20.891 1 88.88 231 SER A C 1
ATOM 1817 O O . SER A 1 231 ? -4.68 -43.312 -20.25 1 88.88 231 SER A O 1
ATOM 1819 N N . PHE A 1 232 ? -6.586 -43.438 -21.328 1 87.44 232 PHE A N 1
ATOM 1820 C CA . PHE A 1 232 ? -6.996 -42.094 -20.984 1 87.44 232 PHE A CA 1
ATOM 1821 C C . PHE A 1 232 ? -7.219 -41.969 -19.469 1 87.44 232 PHE A C 1
ATOM 1823 O O . PHE A 1 232 ? -6.98 -40.906 -18.891 1 87.44 232 PHE A O 1
ATOM 1830 N N . LYS A 1 233 ? -7.707 -43.031 -18.922 1 86.12 233 LYS A N 1
ATOM 1831 C CA . LYS A 1 233 ? -7.871 -43.062 -17.469 1 86.12 233 LYS A CA 1
ATOM 1832 C C . LYS A 1 233 ? -6.539 -42.844 -16.766 1 86.12 233 LYS A C 1
ATOM 1834 O O . LYS A 1 233 ? -6.438 -42.031 -15.836 1 86.12 233 LYS A O 1
ATOM 1839 N N . SER A 1 234 ? -5.508 -43.531 -17.203 1 89.94 234 SER A N 1
ATOM 1840 C CA . SER A 1 234 ? -4.176 -43.438 -16.609 1 89.94 234 SER A CA 1
ATOM 1841 C C . SER A 1 234 ? -3.58 -42.062 -16.844 1 89.94 234 SER A C 1
ATOM 1843 O O . SER A 1 234 ? -2.9 -41.5 -15.977 1 89.94 234 SER A O 1
ATOM 1845 N N . LYS A 1 235 ? -3.852 -41.5 -18.031 1 92.81 235 LYS A N 1
ATOM 1846 C CA . LYS A 1 235 ? -3.367 -40.156 -18.328 1 92.81 235 LYS A CA 1
ATOM 1847 C C . LYS A 1 235 ? -3.926 -39.156 -17.328 1 92.81 235 LYS A C 1
ATOM 1849 O O . LYS A 1 235 ? -3.217 -38.219 -16.906 1 92.81 235 LYS A O 1
ATOM 1854 N N . GLY A 1 236 ? -5.156 -39.281 -16.906 1 91.94 236 GLY A N 1
ATOM 1855 C CA . GLY A 1 236 ? -5.77 -38.406 -15.93 1 91.94 236 GLY A CA 1
ATOM 1856 C C . GLY A 1 236 ? -5.074 -38.406 -14.586 1 91.94 236 GLY A C 1
ATOM 1857 O O . GLY A 1 236 ? -4.891 -37.375 -13.961 1 91.94 236 GLY A O 1
ATOM 1858 N N . TYR A 1 237 ? -4.668 -39.562 -14.18 1 92 237 TYR A N 1
ATOM 1859 C CA . TYR A 1 237 ? -3.959 -39.688 -12.914 1 92 237 TYR A CA 1
ATOM 1860 C C . TYR A 1 237 ? -2.578 -39.062 -12.992 1 92 237 TYR A C 1
ATOM 1862 O O . TYR A 1 237 ? -2.105 -38.469 -12.023 1 92 237 TYR A O 1
ATOM 1870 N N . TRP A 1 238 ? -1.974 -39.156 -14.133 1 94.69 238 TRP A N 1
ATOM 1871 C CA . TRP A 1 238 ? -0.661 -38.562 -14.312 1 94.69 238 TRP A CA 1
ATOM 1872 C C . TRP A 1 238 ? -0.758 -37.031 -14.281 1 94.69 238 TRP A C 1
ATOM 1874 O O . TRP A 1 238 ? 0.106 -36.375 -13.719 1 94.69 238 TRP A O 1
ATOM 1884 N N . TYR A 1 239 ? -1.856 -36.438 -14.938 1 95.5 239 TYR A N 1
ATOM 1885 C CA . TYR A 1 239 ? -2.059 -35 -14.875 1 95.5 239 TYR A CA 1
ATOM 1886 C C . TYR A 1 239 ? -2.197 -34.531 -13.438 1 95.5 239 TYR A C 1
ATOM 1888 O O . TYR A 1 239 ? -1.6 -33.531 -13.047 1 95.5 239 TYR A O 1
ATOM 1896 N N . MET A 1 240 ? -2.938 -35.25 -12.656 1 94.31 240 MET A N 1
ATOM 1897 C CA . MET A 1 240 ? -3.178 -34.875 -11.258 1 94.31 240 MET A CA 1
ATOM 1898 C C . MET A 1 240 ? -1.879 -34.906 -10.453 1 94.31 240 MET A C 1
ATOM 1900 O O . MET A 1 240 ? -1.599 -34 -9.68 1 94.31 240 MET A O 1
ATOM 1904 N N . LEU A 1 241 ? -1.113 -35.969 -10.672 1 95.38 241 LEU A N 1
ATOM 1905 C CA . LEU A 1 241 ? 0.148 -36.125 -9.953 1 95.38 241 LEU A CA 1
ATOM 1906 C C . LEU A 1 241 ? 1.127 -35.031 -10.344 1 95.38 241 LEU A C 1
ATOM 1908 O O . LEU A 1 241 ? 1.783 -34.438 -9.484 1 95.38 241 LEU A O 1
ATOM 1912 N N . LEU A 1 242 ? 1.219 -34.719 -11.617 1 96.56 242 LEU A N 1
ATOM 1913 C CA . LEU A 1 242 ? 2.137 -33.688 -12.102 1 96.56 242 LEU A CA 1
ATOM 1914 C C . LEU A 1 242 ? 1.771 -32.312 -11.539 1 96.56 242 LEU A C 1
ATOM 1916 O O . LEU A 1 242 ? 2.65 -31.547 -11.164 1 96.56 242 LEU A O 1
ATOM 1920 N N . GLU A 1 243 ? 0.49 -32.031 -11.469 1 95.88 243 GLU A N 1
ATOM 1921 C CA . GLU A 1 243 ? 0.051 -30.734 -10.93 1 95.88 243 GLU A CA 1
ATOM 1922 C C . GLU A 1 243 ? 0.357 -30.641 -9.438 1 95.88 243 GLU A C 1
ATOM 1924 O O . GLU A 1 243 ? 0.796 -29.594 -8.961 1 95.88 243 GLU A O 1
ATOM 1929 N N . GLU A 1 244 ? 0.145 -31.703 -8.711 1 94.44 244 GLU A N 1
ATOM 1930 C CA . GLU A 1 244 ? 0.452 -31.672 -7.289 1 94.44 244 GLU A CA 1
ATOM 1931 C C . GLU A 1 244 ? 1.953 -31.531 -7.047 1 94.44 244 GLU A C 1
ATOM 1933 O O . GLU A 1 244 ? 2.377 -30.844 -6.125 1 94.44 244 GLU A O 1
ATOM 1938 N N . LEU A 1 245 ? 2.727 -32.188 -7.855 1 94.38 245 LEU A N 1
ATOM 1939 C CA . LEU A 1 245 ? 4.176 -32.062 -7.766 1 94.38 245 LEU A CA 1
ATOM 1940 C C . LEU A 1 245 ? 4.617 -30.641 -8.086 1 94.38 245 LEU A C 1
ATOM 1942 O O . LEU A 1 245 ? 5.527 -30.109 -7.445 1 94.38 245 LEU A O 1
ATOM 1946 N N . CYS A 1 246 ? 3.994 -30.078 -9.109 1 94.75 246 CYS A N 1
ATOM 1947 C CA . CYS A 1 246 ? 4.293 -28.703 -9.477 1 94.75 246 CYS A CA 1
ATOM 1948 C C . CYS A 1 246 ? 3.982 -27.75 -8.328 1 94.75 246 CYS A C 1
ATOM 1950 O O . CYS A 1 246 ? 4.812 -26.906 -7.965 1 94.75 246 CYS A O 1
ATOM 1952 N N . GLN A 1 247 ? 2.824 -27.891 -7.672 1 92.75 247 GLN A N 1
ATOM 1953 C CA . GLN A 1 247 ? 2.428 -27.016 -6.566 1 92.75 247 GLN A CA 1
ATOM 1954 C C . GLN A 1 247 ? 3.355 -27.188 -5.371 1 92.75 247 GLN A C 1
ATOM 1956 O O . GLN A 1 247 ? 3.693 -26.219 -4.688 1 92.75 247 GLN A O 1
ATOM 1961 N N . TYR A 1 248 ? 3.754 -28.406 -5.152 1 91.88 248 TYR A N 1
ATOM 1962 C CA . TYR A 1 248 ? 4.664 -28.672 -4.047 1 91.88 248 TYR A CA 1
ATOM 1963 C C . TYR A 1 248 ? 6.027 -28.031 -4.297 1 91.88 248 TYR A C 1
ATOM 1965 O O . TYR A 1 248 ? 6.582 -27.375 -3.42 1 91.88 248 TYR A O 1
ATOM 1973 N N . TYR A 1 249 ? 6.562 -28.188 -5.449 1 92 249 TYR A N 1
ATOM 1974 C CA . TYR A 1 249 ? 7.871 -27.625 -5.781 1 92 249 TYR A CA 1
ATOM 1975 C C . TYR A 1 249 ? 7.832 -26.109 -5.773 1 92 249 TYR A C 1
ATOM 1977 O O . TYR A 1 249 ? 8.789 -25.453 -5.34 1 92 249 TYR A O 1
ATOM 1985 N N . ARG A 1 250 ? 6.785 -25.516 -6.227 1 92.62 250 ARG A N 1
ATOM 1986 C CA . ARG A 1 250 ? 6.633 -24.062 -6.273 1 92.62 250 ARG A CA 1
ATOM 1987 C C . ARG A 1 250 ? 6.609 -23.469 -4.867 1 92.62 250 ARG A C 1
ATOM 1989 O O . ARG A 1 250 ? 6.914 -22.281 -4.68 1 92.62 250 ARG A O 1
ATOM 1996 N N . MET A 1 251 ? 6.277 -24.281 -3.895 1 90.38 251 MET A N 1
ATOM 1997 C CA . MET A 1 251 ? 6.27 -23.812 -2.512 1 90.38 251 MET A CA 1
ATOM 1998 C C . MET A 1 251 ? 7.691 -23.703 -1.968 1 90.38 251 MET A C 1
ATOM 2000 O O . MET A 1 251 ? 7.957 -22.906 -1.07 1 90.38 251 MET A O 1
ATOM 2004 N N . PHE A 1 252 ? 8.617 -24.391 -2.57 1 89.81 252 PHE A N 1
ATOM 2005 C CA . PHE A 1 252 ? 9.977 -24.484 -2.043 1 89.81 252 PHE A CA 1
ATOM 2006 C C . PHE A 1 252 ? 10.883 -23.453 -2.719 1 89.81 252 PHE A C 1
ATOM 2008 O O . PHE A 1 252 ? 11.797 -22.922 -2.09 1 89.81 252 PHE A O 1
ATOM 2015 N N . VAL A 1 253 ? 10.633 -23.109 -3.877 1 89.44 253 VAL A N 1
ATOM 2016 C CA . VAL A 1 253 ? 11.578 -22.391 -4.727 1 89.44 253 VAL A CA 1
ATOM 2017 C C . VAL A 1 253 ? 11.758 -20.969 -4.207 1 89.44 253 VAL A C 1
ATOM 2019 O O . VAL A 1 253 ? 12.875 -20.453 -4.195 1 89.44 253 VAL A O 1
ATOM 2022 N N . PRO A 1 254 ? 10.703 -20.312 -3.664 1 90.06 254 PRO A N 1
ATOM 2023 C CA . PRO A 1 254 ? 10.906 -18.922 -3.232 1 90.06 254 PRO A CA 1
ATOM 2024 C C . PRO A 1 254 ? 11.617 -18.828 -1.887 1 90.06 254 PRO A C 1
ATOM 2026 O O . PRO A 1 254 ? 12.055 -17.734 -1.496 1 90.06 254 PRO A O 1
ATOM 2029 N N . ILE A 1 255 ? 11.828 -19.906 -1.202 1 90.38 255 ILE A N 1
ATOM 2030 C CA . ILE A 1 255 ? 12.297 -19.891 0.181 1 90.38 255 ILE A CA 1
ATOM 2031 C C . ILE A 1 255 ? 13.711 -19.312 0.247 1 90.38 255 ILE A C 1
ATOM 2033 O O . ILE A 1 255 ? 13.969 -18.391 1.023 1 90.38 255 ILE A O 1
ATOM 2037 N N . PRO A 1 256 ? 14.648 -19.75 -0.616 1 87.5 256 PRO A N 1
ATOM 2038 C CA . PRO A 1 256 ? 16 -19.188 -0.495 1 87.5 256 PRO A CA 1
ATOM 2039 C C . PRO A 1 256 ? 16.062 -17.719 -0.875 1 87.5 256 PRO A C 1
ATOM 2041 O O . PRO A 1 256 ? 16.844 -16.953 -0.292 1 87.5 256 PRO A O 1
ATOM 2044 N N . VAL A 1 257 ? 15.289 -17.328 -1.824 1 86.75 257 VAL A N 1
ATOM 2045 C CA . VAL A 1 257 ? 15.32 -15.945 -2.297 1 86.75 257 VAL A CA 1
ATOM 2046 C C . VAL A 1 257 ? 14.789 -15.016 -1.209 1 86.75 257 VAL A C 1
ATOM 2048 O O . VAL A 1 257 ? 15.422 -14.016 -0.874 1 86.75 257 VAL A O 1
ATOM 2051 N N . TRP A 1 258 ? 13.625 -15.391 -0.609 1 88.12 258 TRP A N 1
ATOM 2052 C CA . TRP A 1 258 ? 13.047 -14.578 0.456 1 88.12 258 TRP A CA 1
ATOM 2053 C C . TRP A 1 258 ? 13.906 -14.633 1.712 1 88.12 258 TRP A C 1
ATOM 2055 O O . TRP A 1 258 ? 14.023 -13.641 2.436 1 88.12 258 TRP A O 1
ATOM 2065 N N . PHE A 1 259 ? 14.5 -15.812 1.994 1 88.31 259 PHE A N 1
ATOM 2066 C CA . PHE A 1 259 ? 15.359 -15.969 3.164 1 88.31 259 PHE A CA 1
ATOM 2067 C C . PHE A 1 259 ? 16.562 -15.039 3.074 1 88.31 259 PHE A C 1
ATOM 2069 O O . PHE A 1 259 ? 16.906 -14.367 4.047 1 88.31 259 PHE A O 1
ATOM 2076 N N . ARG A 1 260 ? 17.156 -14.914 1.912 1 85.19 260 ARG A N 1
ATOM 2077 C CA . ARG A 1 260 ? 18.297 -14.023 1.719 1 85.19 260 ARG A CA 1
ATOM 2078 C C . ARG A 1 260 ? 17.875 -12.562 1.81 1 85.19 260 ARG A C 1
ATOM 2080 O O . ARG A 1 260 ? 18.609 -11.734 2.352 1 85.19 260 ARG A O 1
ATOM 2087 N N . PHE A 1 261 ? 16.719 -12.266 1.326 1 87.75 261 PHE A N 1
ATOM 2088 C CA . PHE A 1 261 ? 16.203 -10.898 1.396 1 87.75 261 PHE A CA 1
ATOM 2089 C C . PHE A 1 261 ? 15.992 -10.477 2.842 1 87.75 261 PHE A C 1
ATOM 2091 O O . PHE A 1 261 ? 16.297 -9.344 3.217 1 87.75 261 PHE A O 1
ATOM 2098 N N . LEU A 1 262 ? 15.5 -11.43 3.574 1 86.5 262 LEU A N 1
ATOM 2099 C CA . LEU A 1 262 ? 15.156 -11.102 4.953 1 86.5 262 LEU A CA 1
ATOM 2100 C C . LEU A 1 262 ? 16.406 -11 5.82 1 86.5 262 LEU A C 1
ATOM 2102 O O . LEU A 1 262 ? 16.469 -10.164 6.723 1 86.5 262 LEU A O 1
ATOM 2106 N N . ILE A 1 263 ? 17.344 -11.812 5.48 1 81.38 263 ILE A N 1
ATOM 2107 C CA . ILE A 1 263 ? 18.578 -11.797 6.27 1 81.38 263 ILE A CA 1
ATOM 2108 C C . ILE A 1 263 ? 19.438 -10.602 5.859 1 81.38 263 ILE A C 1
ATOM 2110 O O . ILE A 1 263 ? 20.172 -10.047 6.684 1 81.38 263 ILE A O 1
ATOM 2114 N N . GLY A 1 264 ? 19.531 -10.141 4.535 1 71.94 264 GLY A N 1
ATOM 2115 C CA . GLY A 1 264 ? 20.391 -9.117 3.973 1 71.94 264 GLY A CA 1
ATOM 2116 C C . GLY A 1 264 ? 20.172 -7.746 4.586 1 71.94 264 GLY A C 1
ATOM 2117 O O . GLY A 1 264 ? 20.734 -6.754 4.117 1 71.94 264 GLY A O 1
ATOM 2118 N N . TYR A 1 265 ? 19.219 -7.414 5.398 1 55.72 265 TYR A N 1
ATOM 2119 C CA . TYR A 1 265 ? 19.031 -6.051 5.879 1 55.72 265 TYR A CA 1
ATOM 2120 C C . TYR A 1 265 ? 20.328 -5.496 6.465 1 55.72 265 TYR A C 1
ATOM 2122 O O . TYR A 1 265 ? 20.469 -4.281 6.613 1 55.72 265 TYR A O 1
ATOM 2130 N N . GLY A 1 266 ? 21.281 -6.352 7.082 1 50.47 266 GLY A N 1
ATOM 2131 C CA . GLY A 1 266 ? 22.078 -5.715 8.117 1 50.47 266 GLY A CA 1
ATOM 2132 C C . GLY A 1 266 ? 23.344 -5.059 7.574 1 50.47 266 GLY A C 1
ATOM 2133 O O . GLY A 1 266 ? 23.859 -5.469 6.535 1 50.47 266 GLY A O 1
ATOM 2134 N N . GLU A 1 267 ? 23.344 -3.75 7.508 1 52.47 267 GLU A N 1
ATOM 2135 C CA . GLU A 1 267 ? 24.641 -3.059 7.441 1 52.47 267 GLU A CA 1
ATOM 2136 C C . GLU A 1 267 ? 25.75 -3.924 8 1 52.47 267 GLU A C 1
ATOM 2138 O O . GLU A 1 267 ? 25.656 -4.438 9.117 1 52.47 267 GLU A O 1
ATOM 2143 N N . PRO A 1 268 ? 26.594 -4.461 6.988 1 50.25 268 PRO A N 1
ATOM 2144 C CA . PRO A 1 268 ? 27.703 -5.336 7.402 1 50.25 268 PRO A CA 1
ATOM 2145 C C . PRO A 1 268 ? 28.266 -4.957 8.766 1 50.25 268 PRO A C 1
ATOM 2147 O O . PRO A 1 268 ? 28.938 -5.773 9.414 1 50.25 268 PRO A O 1
ATOM 2150 N N . ASP A 1 269 ? 28.219 -3.74 9.078 1 53.25 269 ASP A N 1
ATOM 2151 C CA . ASP A 1 269 ? 29.297 -3.441 10.023 1 53.25 269 ASP A CA 1
ATOM 2152 C C . ASP A 1 269 ? 28.875 -3.783 11.453 1 53.25 269 ASP A C 1
ATOM 2154 O O . ASP A 1 269 ? 29.703 -3.785 12.359 1 53.25 269 ASP A O 1
ATOM 2158 N N . SER A 1 270 ? 27.516 -3.717 11.891 1 54.12 270 SER A N 1
ATOM 2159 C CA . SER A 1 270 ? 27.422 -3.984 13.32 1 54.12 270 SER A CA 1
ATOM 2160 C C . SER A 1 270 ? 26.672 -5.277 13.594 1 54.12 270 SER A C 1
ATOM 2162 O O . SER A 1 270 ? 25.781 -5.664 12.812 1 54.12 270 SER A O 1
ATOM 2164 N N . VAL A 1 271 ? 27.203 -6.199 14.336 1 55.34 271 VAL A N 1
ATOM 2165 C CA . VAL A 1 271 ? 26.688 -7.453 14.875 1 55.34 271 VAL A CA 1
ATOM 2166 C C . VAL A 1 271 ? 25.203 -7.305 15.211 1 55.34 271 VAL A C 1
ATOM 2168 O O . VAL A 1 271 ? 24.406 -8.203 14.945 1 55.34 271 VAL A O 1
ATOM 2171 N N . LEU A 1 272 ? 24.797 -6.156 15.727 1 57.62 272 LEU A N 1
ATOM 2172 C CA . LEU A 1 272 ? 23.422 -5.898 16.188 1 57.62 272 LEU A CA 1
ATOM 2173 C C . LEU A 1 272 ? 22.484 -5.754 15 1 57.62 272 LEU A C 1
ATOM 2175 O O . LEU A 1 272 ? 21.281 -6.039 15.117 1 57.62 272 LEU A O 1
ATOM 2179 N N . GLY A 1 273 ? 23.031 -5.453 13.891 1 61.28 273 GLY A N 1
ATOM 2180 C CA . GLY A 1 273 ? 22.203 -5.199 12.719 1 61.28 273 GLY A CA 1
ATOM 2181 C C . GLY A 1 273 ? 21.719 -6.469 12.047 1 61.28 273 GLY A C 1
ATOM 2182 O O . GLY A 1 273 ? 20.609 -6.5 11.492 1 61.28 273 GLY A O 1
ATOM 2183 N N . TRP A 1 274 ? 22.531 -7.516 12.32 1 70 274 TRP A N 1
ATOM 2184 C CA . TRP A 1 274 ? 22.203 -8.758 11.617 1 70 274 TRP A CA 1
ATOM 2185 C C . TRP A 1 274 ? 21.188 -9.57 12.398 1 70 274 TRP A C 1
ATOM 2187 O O . TRP A 1 274 ? 20.484 -10.414 11.828 1 70 274 TRP A O 1
ATOM 2197 N N . THR A 1 275 ? 21.016 -9.211 13.68 1 79.94 275 THR A N 1
ATOM 2198 C CA . THR A 1 275 ? 20.219 -10.078 14.539 1 79.94 275 THR A CA 1
ATOM 2199 C C . THR A 1 275 ? 18.734 -10 14.172 1 79.94 275 THR A C 1
ATOM 2201 O O . THR A 1 275 ? 18.078 -11.031 14.023 1 79.94 275 THR A O 1
ATOM 2204 N N . PRO A 1 276 ? 18.25 -8.828 13.945 1 84 276 PRO A N 1
ATOM 2205 C CA . PRO A 1 276 ? 16.828 -8.812 13.609 1 84 276 PRO A CA 1
ATOM 2206 C C . PRO A 1 276 ? 16.531 -9.5 12.273 1 84 276 PRO A C 1
ATOM 2208 O O . PRO A 1 276 ? 15.484 -10.133 12.125 1 84 276 PRO A O 1
ATOM 2211 N N . GLY A 1 277 ? 17.453 -9.445 11.414 1 85.31 277 GLY A N 1
ATOM 2212 C CA . GLY A 1 277 ? 17.266 -10.133 10.141 1 85.31 277 GLY A CA 1
ATOM 2213 C C . GLY A 1 277 ? 17.266 -11.641 10.273 1 85.31 277 GLY A C 1
ATOM 2214 O O . GLY A 1 277 ? 16.453 -12.32 9.656 1 85.31 277 GLY A O 1
ATOM 2215 N N . ILE A 1 278 ? 18.078 -12.188 11.055 1 88.38 278 ILE A N 1
ATOM 2216 C CA . ILE A 1 278 ? 18.156 -13.625 11.273 1 88.38 278 ILE A CA 1
ATOM 2217 C C . ILE A 1 278 ? 16.891 -14.117 11.977 1 88.38 278 ILE A C 1
ATOM 2219 O O . ILE A 1 278 ? 16.375 -15.18 11.648 1 88.38 278 ILE A O 1
ATOM 2223 N N . LEU A 1 279 ? 16.469 -13.234 12.891 1 91.19 279 LEU A N 1
ATOM 2224 C CA . LEU A 1 279 ? 15.258 -13.617 13.602 1 91.19 279 LEU A CA 1
ATOM 2225 C C . LEU A 1 279 ? 14.062 -13.656 12.648 1 91.19 279 LEU A C 1
ATOM 2227 O O . LEU A 1 279 ? 13.266 -14.594 12.695 1 91.19 279 LEU A O 1
ATOM 2231 N N . LEU A 1 280 ? 13.984 -12.711 11.82 1 91.88 280 LEU A N 1
ATOM 2232 C CA . LEU A 1 280 ? 12.891 -12.688 10.859 1 91.88 280 LEU A CA 1
ATOM 2233 C C . LEU A 1 280 ? 13 -13.852 9.875 1 91.88 280 LEU A C 1
ATOM 2235 O O . LEU A 1 280 ? 11.992 -14.453 9.5 1 91.88 280 LEU A O 1
ATOM 2239 N N . GLY A 1 281 ? 14.258 -14.148 9.539 1 92.5 281 GLY A N 1
ATOM 2240 C CA . GLY A 1 281 ? 14.477 -15.297 8.672 1 92.5 281 GLY A CA 1
ATOM 2241 C C . GLY A 1 281 ? 14.07 -16.609 9.297 1 92.5 281 GLY A C 1
ATOM 2242 O O . GLY A 1 281 ? 13.492 -17.469 8.633 1 92.5 281 GLY A O 1
ATOM 2243 N N . LEU A 1 282 ? 14.289 -16.703 10.547 1 94.69 282 LEU A N 1
ATOM 2244 C CA . LEU A 1 282 ? 13.93 -17.938 11.258 1 94.69 282 LEU A CA 1
ATOM 2245 C C . LEU A 1 282 ? 12.414 -18.078 11.367 1 94.69 282 LEU A C 1
ATOM 2247 O O . LEU A 1 282 ? 11.875 -19.172 11.195 1 94.69 282 LEU A O 1
ATOM 2251 N N . VAL A 1 283 ? 11.766 -16.969 11.617 1 94.88 283 VAL A N 1
ATOM 2252 C CA . VAL A 1 283 ? 10.312 -16.984 11.703 1 94.88 283 VAL A CA 1
ATOM 2253 C C . VAL A 1 283 ? 9.727 -17.375 10.344 1 94.88 283 VAL A C 1
ATOM 2255 O O . VAL A 1 283 ? 8.781 -18.156 10.266 1 94.88 283 VAL A O 1
ATOM 2258 N N . TYR A 1 284 ? 10.281 -16.781 9.32 1 95.38 284 TYR A N 1
ATOM 2259 C CA . TYR A 1 284 ? 9.844 -17.094 7.969 1 95.38 284 TYR A CA 1
ATOM 2260 C C . TYR A 1 284 ? 10.008 -18.594 7.684 1 95.38 284 TYR A C 1
ATOM 2262 O O . TYR A 1 284 ? 9.102 -19.219 7.152 1 95.38 284 TYR A O 1
ATOM 2270 N N . LEU A 1 285 ? 11.094 -19.188 8.125 1 95.25 285 LEU A N 1
ATOM 2271 C CA . LEU A 1 285 ? 11.359 -20.594 7.879 1 95.25 285 LEU A CA 1
ATOM 2272 C C . LEU A 1 285 ? 10.391 -21.469 8.664 1 95.25 285 LEU A C 1
ATOM 2274 O O . LEU A 1 285 ? 9.945 -22.5 8.164 1 95.25 285 LEU A O 1
ATOM 2278 N N . ILE A 1 286 ? 10.07 -21.062 9.82 1 96.06 286 ILE A N 1
ATOM 2279 C CA . ILE A 1 286 ? 9.133 -21.828 10.641 1 96.06 286 ILE A CA 1
ATOM 2280 C C . ILE A 1 286 ? 7.75 -21.812 9.984 1 96.06 286 ILE A C 1
ATOM 2282 O O . ILE A 1 286 ? 7.086 -22.844 9.898 1 96.06 286 ILE A O 1
ATOM 2286 N N . LEU A 1 287 ? 7.359 -20.641 9.516 1 94.69 287 LEU A N 1
ATOM 2287 C CA . LEU A 1 287 ? 6.059 -20.531 8.859 1 94.69 287 LEU A CA 1
ATOM 2288 C C . LEU A 1 287 ? 6.016 -21.359 7.586 1 94.69 287 LEU A C 1
ATOM 2290 O O . LEU A 1 287 ? 5.004 -22.016 7.297 1 94.69 287 LEU A O 1
ATOM 2294 N N . LYS A 1 288 ? 7.09 -21.359 6.883 1 94.06 288 LYS A N 1
ATOM 2295 C CA . LYS A 1 288 ? 7.148 -22.141 5.652 1 94.06 288 LYS A CA 1
ATOM 2296 C C . LYS A 1 288 ? 7.137 -23.641 5.949 1 94.06 288 LYS A C 1
ATOM 2298 O O . LYS A 1 288 ? 6.508 -24.422 5.23 1 94.06 288 LYS A O 1
ATOM 2303 N N . LEU A 1 289 ? 7.785 -24.031 7.004 1 94.06 289 LEU A N 1
ATOM 2304 C CA . LEU A 1 289 ? 7.793 -25.438 7.398 1 94.06 289 LEU A CA 1
ATOM 2305 C C . LEU A 1 289 ? 6.395 -25.906 7.793 1 94.06 289 LEU A C 1
ATOM 2307 O O . LEU A 1 289 ? 5.977 -27 7.434 1 94.06 289 LEU A O 1
ATOM 2311 N N . LEU A 1 290 ? 5.684 -25.031 8.422 1 92.81 290 LEU A N 1
ATOM 2312 C CA . LEU A 1 290 ? 4.312 -25.359 8.805 1 92.81 290 LEU A CA 1
ATOM 2313 C C . LEU A 1 290 ? 3.424 -25.484 7.57 1 92.81 290 LEU A C 1
ATOM 2315 O O . LEU A 1 290 ? 2.605 -26.406 7.488 1 92.81 290 LEU A O 1
ATOM 2319 N N . SER A 1 291 ? 3.637 -24.578 6.625 1 91.19 291 SER A N 1
ATOM 2320 C CA . SER A 1 291 ? 2.871 -24.641 5.383 1 91.19 291 SER A CA 1
ATOM 2321 C C . SER A 1 291 ? 3.211 -25.906 4.594 1 91.19 291 SER A C 1
ATOM 2323 O O . SER A 1 291 ? 2.33 -26.516 3.992 1 91.19 291 SER A O 1
ATOM 2325 N N . PHE A 1 292 ? 4.41 -26.344 4.648 1 91.56 292 PHE A N 1
ATOM 2326 C CA . PHE A 1 292 ? 4.879 -27.531 3.949 1 91.56 292 PHE A CA 1
ATOM 2327 C C . PHE A 1 292 ? 4.238 -28.797 4.527 1 91.56 292 PHE A C 1
ATOM 2329 O O . PHE A 1 292 ? 3.838 -29.688 3.785 1 91.56 292 PHE A O 1
ATOM 2336 N N . PHE A 1 293 ? 4.078 -28.797 5.777 1 90.88 293 PHE A N 1
ATOM 2337 C CA . PHE A 1 293 ? 3.502 -29.969 6.43 1 90.88 293 PHE A CA 1
ATOM 2338 C C . PHE A 1 293 ? 2.023 -30.109 6.086 1 90.88 293 PHE A C 1
ATOM 2340 O O . PHE A 1 293 ? 1.528 -31.219 5.871 1 90.88 293 PHE A O 1
ATOM 2347 N N . GLY A 1 294 ? 1.386 -28.984 6.012 1 88.38 294 GLY A N 1
ATOM 2348 C CA . GLY A 1 294 ? -0.003 -29.031 5.586 1 88.38 294 GLY A CA 1
ATOM 2349 C C . GLY A 1 294 ? -0.174 -29.531 4.164 1 88.38 294 GLY A C 1
ATOM 2350 O O . GLY A 1 294 ? -1.052 -30.344 3.889 1 88.38 294 GLY A O 1
ATOM 2351 N N . GLN A 1 295 ? 0.692 -29.156 3.344 1 89.81 295 GLN A N 1
ATOM 2352 C CA . GLN A 1 295 ? 0.597 -29.547 1.941 1 89.81 295 GLN A CA 1
ATOM 2353 C C . GLN A 1 295 ? 1.072 -30.984 1.74 1 89.81 295 GLN A C 1
ATOM 2355 O O . GLN A 1 295 ? 0.656 -31.656 0.794 1 89.81 295 GLN A O 1
ATOM 2360 N N . LEU A 1 296 ? 1.968 -31.453 2.645 1 91.25 296 LEU A N 1
ATOM 2361 C CA . LEU A 1 296 ? 2.465 -32.812 2.559 1 91.25 296 LEU A CA 1
ATOM 2362 C C . LEU A 1 296 ? 1.337 -33.812 2.779 1 91.25 296 LEU A C 1
ATOM 2364 O O . LEU A 1 296 ? 1.303 -34.875 2.141 1 91.25 296 LEU A O 1
ATOM 2368 N N . ARG A 1 297 ? 0.411 -33.438 3.588 1 91.06 297 ARG A N 1
ATOM 2369 C CA . ARG A 1 297 ? -0.745 -34.312 3.812 1 91.06 297 ARG A CA 1
ATOM 2370 C C . ARG A 1 297 ? -1.584 -34.438 2.547 1 91.06 297 ARG A C 1
ATOM 2372 O O . ARG A 1 297 ? -1.998 -35.531 2.182 1 91.06 297 ARG A O 1
ATOM 2379 N N . ASN A 1 298 ? -1.783 -33.344 1.956 1 89.06 298 ASN A N 1
ATOM 2380 C CA . ASN A 1 298 ? -2.518 -33.344 0.696 1 89.06 298 ASN A CA 1
ATOM 2381 C C . ASN A 1 298 ? -1.771 -34.125 -0.376 1 89.06 298 ASN A C 1
ATOM 2383 O O . ASN A 1 298 ? -2.383 -34.906 -1.136 1 89.06 298 ASN A O 1
ATOM 2387 N N . PHE A 1 299 ? -0.52 -34 -0.399 1 91.88 299 PHE A N 1
ATOM 2388 C CA . PHE A 1 299 ? 0.31 -34.688 -1.375 1 91.88 299 PHE A CA 1
ATOM 2389 C C . PHE A 1 299 ? 0.263 -36.188 -1.146 1 91.88 299 PHE A C 1
ATOM 2391 O O . PHE A 1 299 ? 0.168 -36.969 -2.1 1 91.88 299 PHE A O 1
ATOM 2398 N N . LYS A 1 300 ? 0.262 -36.625 0.091 1 94 300 LYS A N 1
ATOM 2399 C CA . LYS A 1 300 ? 0.178 -38.062 0.427 1 94 300 LYS A CA 1
ATOM 2400 C C . LYS A 1 300 ? -1.159 -38.656 -0.01 1 94 300 LYS A C 1
ATOM 2402 O O . LYS A 1 300 ? -1.215 -39.781 -0.501 1 94 300 LYS A O 1
ATOM 2407 N N . GLN A 1 301 ? -2.129 -37.812 0.098 1 91.12 301 GLN A N 1
ATOM 2408 C CA . GLN A 1 301 ? -3.451 -38.281 -0.32 1 91.12 301 GLN A CA 1
ATOM 2409 C C . GLN A 1 301 ? -3.514 -38.469 -1.833 1 91.12 301 GLN A C 1
ATOM 2411 O O . GLN A 1 301 ? -4.047 -39.469 -2.316 1 91.12 301 GLN A O 1
ATOM 2416 N N . VAL A 1 302 ? -2.988 -37.531 -2.504 1 92.44 302 VAL A N 1
ATOM 2417 C CA . VAL A 1 302 ? -3 -37.625 -3.961 1 92.44 302 VAL A CA 1
ATOM 2418 C C . VAL A 1 302 ? -2.135 -38.781 -4.418 1 92.44 302 VAL A C 1
ATOM 2420 O O . VAL A 1 302 ? -2.488 -39.5 -5.363 1 92.44 302 VAL A O 1
ATOM 2423 N N . LEU A 1 303 ? -1.056 -39.062 -3.744 1 93.56 303 LEU A N 1
ATOM 2424 C CA . LEU A 1 303 ? -0.181 -40.188 -4.062 1 93.56 303 LEU A CA 1
ATOM 2425 C C . LEU A 1 303 ? -0.89 -41.5 -3.816 1 93.56 303 LEU A C 1
ATOM 2427 O O . LEU A 1 303 ? -0.761 -42.438 -4.609 1 93.56 303 LEU A O 1
ATOM 2431 N N . ARG A 1 304 ? -1.697 -41.531 -2.809 1 92.81 304 ARG A N 1
ATOM 2432 C CA . ARG A 1 304 ? -2.475 -42.75 -2.518 1 92.81 304 ARG A CA 1
ATOM 2433 C C . ARG A 1 304 ? -3.5 -43 -3.613 1 92.81 304 ARG A C 1
ATOM 2435 O O . ARG A 1 304 ? -3.635 -44.156 -4.078 1 92.81 304 ARG A O 1
ATOM 2442 N N . ILE A 1 305 ? -4.113 -41.969 -4.004 1 89.06 305 ILE A N 1
ATOM 2443 C CA . ILE A 1 305 ? -5.117 -42.094 -5.051 1 89.06 305 ILE A CA 1
ATOM 2444 C C . ILE A 1 305 ? -4.445 -42.531 -6.355 1 89.06 305 ILE A C 1
ATOM 2446 O O . ILE A 1 305 ? -4.992 -43.344 -7.098 1 89.06 305 ILE A O 1
ATOM 2450 N N . PHE A 1 306 ? -3.285 -42.031 -6.625 1 92.69 306 PHE A N 1
ATOM 2451 C CA . PHE A 1 306 ? -2.535 -42.375 -7.832 1 92.69 306 PHE A CA 1
ATOM 2452 C C . PHE A 1 306 ? -2.111 -43.844 -7.832 1 92.69 306 PHE A C 1
ATOM 2454 O O . PHE A 1 306 ? -2.184 -44.5 -8.859 1 92.69 306 PHE A O 1
ATOM 2461 N N . CYS A 1 307 ? -1.676 -44.344 -6.602 1 92.5 307 CYS A N 1
ATOM 2462 C CA . CYS A 1 307 ? -1.173 -45.719 -6.5 1 92.5 307 CYS A CA 1
ATOM 2463 C C . CYS A 1 307 ? -2.32 -46.719 -6.477 1 92.5 307 CYS A C 1
ATOM 2465 O O . CYS A 1 307 ? -2.201 -47.812 -7.023 1 92.5 307 CYS A O 1
ATOM 2467 N N . THR A 1 308 ? -3.5 -46.406 -5.957 1 87.88 308 THR A N 1
ATOM 2468 C CA . THR A 1 308 ? -4.605 -47.344 -5.848 1 87.88 308 THR A CA 1
ATOM 2469 C C . THR A 1 308 ? -5.461 -47.344 -7.113 1 87.88 308 THR A C 1
ATOM 2471 O O . THR A 1 308 ? -5.992 -48.375 -7.52 1 87.88 308 THR A O 1
ATOM 2474 N N . ARG A 1 309 ? -5.539 -46.188 -7.82 1 85.38 309 ARG A N 1
ATOM 2475 C CA . ARG A 1 309 ? -6.398 -46.031 -8.992 1 85.38 309 ARG A CA 1
ATOM 2476 C C . ARG A 1 309 ? -7.746 -46.688 -8.781 1 85.38 309 ARG A C 1
ATOM 2478 O O . ARG A 1 309 ? -8.039 -47.719 -9.406 1 85.38 309 ARG A O 1
ATOM 2485 N N . PRO A 1 310 ? -8.562 -46.125 -8.031 1 78.5 310 PRO A N 1
ATOM 2486 C CA . PRO A 1 310 ? -9.812 -46.812 -7.66 1 78.5 310 PRO A CA 1
ATOM 2487 C C . PRO A 1 310 ? -10.734 -47.031 -8.852 1 78.5 310 PRO A C 1
ATOM 2489 O O . PRO A 1 310 ? -10.766 -46.219 -9.789 1 78.5 310 PRO A O 1
ATOM 2492 N N . HIS A 1 311 ? -11.328 -48.219 -8.82 1 79.38 311 HIS A N 1
ATOM 2493 C CA . HIS A 1 311 ? -12.367 -48.531 -9.781 1 79.38 311 HIS A CA 1
ATOM 2494 C C . HIS A 1 311 ? -13.75 -48.219 -9.234 1 79.38 311 HIS A C 1
ATOM 2496 O O . HIS A 1 311 ? -13.992 -48.312 -8.031 1 79.38 311 HIS A O 1
ATOM 2502 N N . TYR A 1 312 ? -14.617 -47.531 -9.977 1 79.25 312 TYR A N 1
ATOM 2503 C CA . TYR A 1 312 ? -15.93 -47.062 -9.523 1 79.25 312 TYR A CA 1
ATOM 2504 C C . TYR A 1 312 ? -16.922 -48.219 -9.539 1 79.25 312 TYR A C 1
ATOM 2506 O O . TYR A 1 312 ? -17.953 -48.188 -8.852 1 79.25 312 TYR A O 1
ATOM 2514 N N . GLY A 1 313 ? -16.484 -49.469 -9.969 1 82.38 313 GLY A N 1
ATOM 2515 C CA . GLY A 1 313 ? -17.406 -50.594 -10.062 1 82.38 313 GLY A CA 1
ATOM 2516 C C . GLY A 1 313 ? -16.719 -51.906 -10.234 1 82.38 313 GLY A C 1
ATOM 2517 O O . GLY A 1 313 ? -15.523 -52.062 -9.953 1 82.38 313 GLY A O 1
ATOM 2518 N N . VAL A 1 314 ? -17.75 -52.906 -10.5 1 87.81 314 VAL A N 1
ATOM 2519 C CA . VAL A 1 314 ? -17.266 -54.25 -10.703 1 87.81 314 VAL A CA 1
ATOM 2520 C C . VAL A 1 314 ? -17.328 -54.625 -12.188 1 87.81 314 VAL A C 1
ATOM 2522 O O . VAL A 1 314 ? -18.062 -54 -12.945 1 87.81 314 VAL A O 1
ATOM 2525 N N . MET A 1 315 ? -16.406 -55.406 -12.516 1 90.19 315 MET A N 1
ATOM 2526 C CA . MET A 1 315 ? -16.422 -55.875 -13.898 1 90.19 315 MET A CA 1
ATOM 2527 C C . MET A 1 315 ? -17.766 -56.531 -14.242 1 90.19 315 MET A C 1
ATOM 2529 O O . MET A 1 315 ? -18.234 -57.406 -13.516 1 90.19 315 MET A O 1
ATOM 2533 N N . ALA A 1 316 ? -18.281 -56.094 -15.25 1 90.44 316 ALA A N 1
ATOM 2534 C CA . ALA A 1 316 ? -19.578 -56.594 -15.672 1 90.44 316 ALA A CA 1
ATOM 2535 C C . ALA A 1 316 ? -19.438 -57.969 -16.359 1 90.44 316 ALA A C 1
ATOM 2537 O O . ALA A 1 316 ? -18.453 -58.188 -17.078 1 90.44 316 ALA A O 1
ATOM 2538 N N . SER A 1 317 ? -20.406 -58.844 -16.062 1 89.31 317 SER A N 1
ATOM 2539 C CA . SER A 1 317 ? -20.453 -60.156 -16.719 1 89.31 317 SER A CA 1
ATOM 2540 C C . SER A 1 317 ? -21.031 -60.031 -18.125 1 89.31 317 SER A C 1
ATOM 2542 O O . SER A 1 317 ? -21.641 -59.031 -18.484 1 89.31 317 SER A O 1
ATOM 2544 N N . LYS A 1 318 ? -20.766 -61.094 -18.922 1 88.62 318 LYS A N 1
ATOM 2545 C CA . LYS A 1 318 ? -21.266 -61.125 -20.281 1 88.62 318 LYS A CA 1
ATOM 2546 C C . LYS A 1 318 ? -22.797 -61.062 -20.312 1 88.62 318 LYS A C 1
ATOM 2548 O O . LYS A 1 318 ? -23.375 -60.406 -21.188 1 88.62 318 LYS A O 1
ATOM 2553 N N . ARG A 1 319 ? -23.375 -61.594 -19.328 1 89.25 319 ARG A N 1
ATOM 2554 C CA . ARG A 1 319 ? -24.828 -61.594 -19.234 1 89.25 319 ARG A CA 1
ATOM 2555 C C . ARG A 1 319 ? -25.359 -60.188 -19 1 89.25 319 ARG A C 1
ATOM 2557 O O . ARG A 1 319 ? -26.344 -59.781 -19.609 1 89.25 319 ARG A O 1
ATOM 2564 N N . GLN A 1 320 ? -24.703 -59.562 -18.188 1 86.5 320 GLN A N 1
ATOM 2565 C CA . GLN A 1 320 ? -25.109 -58.188 -17.859 1 86.5 320 GLN A CA 1
ATOM 2566 C C . GLN A 1 320 ? -24.922 -57.25 -19.047 1 86.5 320 GLN A C 1
ATOM 2568 O O . GLN A 1 320 ? -25.719 -56.344 -19.234 1 86.5 320 GLN A O 1
ATOM 2573 N N . CYS A 1 321 ? -23.891 -57.469 -19.844 1 87.56 321 CYS A N 1
ATOM 2574 C CA . CYS A 1 321 ? -23.641 -56.656 -21.031 1 87.56 321 CYS A CA 1
ATOM 2575 C C . CYS A 1 321 ? -24.703 -56.906 -22.094 1 87.56 321 CYS A C 1
ATOM 2577 O O . CYS A 1 321 ? -25.141 -55.969 -22.766 1 87.56 321 CYS A O 1
ATOM 2579 N N . SER A 1 322 ? -25.078 -58.156 -22.156 1 87.62 322 SER A N 1
ATOM 2580 C CA . SER A 1 322 ? -26.109 -58.531 -23.141 1 87.62 322 SER A CA 1
ATOM 2581 C C . SER A 1 322 ? -27.453 -57.906 -22.781 1 87.62 322 SER A C 1
ATOM 2583 O O . SER A 1 322 ? -28.234 -57.562 -23.672 1 87.62 322 SER A O 1
ATOM 2585 N N . GLU A 1 323 ? -27.672 -57.719 -21.562 1 85 323 GLU A N 1
ATOM 2586 C CA . GLU A 1 323 ? -28.922 -57.125 -21.094 1 85 323 GLU A CA 1
ATOM 2587 C C . GLU A 1 323 ? -29 -55.656 -21.469 1 85 323 GLU A C 1
ATOM 2589 O O . GLU A 1 323 ? -30.078 -55.094 -21.641 1 85 323 GLU A O 1
ATOM 2594 N N . SER A 1 324 ? -27.859 -55 -21.641 1 81.94 324 SER A N 1
ATOM 2595 C CA . SER A 1 324 ? -27.797 -53.562 -21.969 1 81.94 324 SER A CA 1
ATOM 2596 C C . SER A 1 324 ? -27.516 -53.375 -23.453 1 81.94 324 SER A C 1
ATOM 2598 O O . SER A 1 324 ? -26.953 -52.344 -23.859 1 81.94 324 SER A O 1
ATOM 2600 N N . ASP A 1 325 ? -27.781 -54.281 -24.297 1 84.94 325 ASP A N 1
ATOM 2601 C CA . ASP A 1 325 ? -27.703 -54.219 -25.766 1 84.94 325 ASP A CA 1
ATOM 2602 C C . ASP A 1 325 ? -26.25 -54.125 -26.219 1 84.94 325 ASP A C 1
ATOM 2604 O O . ASP A 1 325 ? -25.953 -53.594 -27.281 1 84.94 325 ASP A O 1
ATOM 2608 N N . ASP A 1 326 ? -25.266 -54.344 -25.422 1 86.75 326 ASP A N 1
ATOM 2609 C CA . ASP A 1 326 ? -23.844 -54.469 -25.719 1 86.75 326 ASP A CA 1
ATOM 2610 C C . ASP A 1 326 ? -23.281 -53.156 -26.219 1 86.75 326 ASP A C 1
ATOM 2612 O O . ASP A 1 326 ? -22.359 -53.125 -27.031 1 86.75 326 ASP A O 1
ATOM 2616 N N . ILE A 1 327 ? -23.984 -51.969 -25.875 1 90.94 327 ILE A N 1
ATOM 2617 C CA . ILE A 1 327 ? -23.531 -50.656 -26.297 1 90.94 327 ILE A CA 1
ATOM 2618 C C . ILE A 1 327 ? -23.375 -49.75 -25.078 1 90.94 327 ILE A C 1
ATOM 2620 O O . ILE A 1 327 ? -24.234 -49.688 -24.203 1 90.94 327 ILE A O 1
ATOM 2624 N N . CYS A 1 328 ? -22.297 -49.156 -25.016 1 91.75 328 CYS A N 1
ATOM 2625 C CA . CYS A 1 328 ? -22.047 -48.188 -23.953 1 91.75 328 CYS A CA 1
ATOM 2626 C C . CYS A 1 328 ? -22.875 -46.906 -24.172 1 91.75 328 CYS A C 1
ATOM 2628 O O . CYS A 1 328 ? -22.797 -46.312 -25.234 1 91.75 328 CYS A O 1
ATOM 2630 N N . PRO A 1 329 ? -23.625 -46.469 -23.25 1 90.56 329 PRO A N 1
ATOM 2631 C CA . PRO A 1 329 ? -24.469 -45.281 -23.391 1 90.56 329 PRO A CA 1
ATOM 2632 C C . PRO A 1 329 ? -23.656 -44 -23.578 1 90.56 329 PRO A C 1
ATOM 2634 O O . PRO A 1 329 ? -24.188 -43 -24.047 1 90.56 329 PRO A O 1
ATOM 2637 N N . ILE A 1 330 ? -22.391 -44 -23.266 1 87.5 330 ILE A N 1
ATOM 2638 C CA . ILE A 1 330 ? -21.578 -42.781 -23.312 1 87.5 330 ILE A CA 1
ATOM 2639 C C . ILE A 1 330 ? -20.922 -42.656 -24.688 1 87.5 330 ILE A C 1
ATOM 2641 O O . ILE A 1 330 ? -21.125 -41.688 -25.406 1 87.5 330 ILE A O 1
ATOM 2645 N N . CYS A 1 331 ? -20.188 -43.688 -25.031 1 83.88 331 CYS A N 1
ATOM 2646 C CA . CYS A 1 331 ? -19.453 -43.625 -26.297 1 83.88 331 CYS A CA 1
ATOM 2647 C C . CYS A 1 331 ? -20.281 -44.219 -27.422 1 83.88 331 CYS A C 1
ATOM 2649 O O . CYS A 1 331 ? -19.938 -44.062 -28.609 1 83.88 331 CYS A O 1
ATOM 2651 N N . GLN A 1 332 ? -21.406 -44.906 -27.156 1 88.06 332 GLN A N 1
ATOM 2652 C CA . GLN A 1 332 ? -22.312 -45.531 -28.125 1 88.06 332 GLN A CA 1
ATOM 2653 C C . GLN A 1 332 ? -21.594 -46.562 -28.984 1 88.06 332 GLN A C 1
ATOM 2655 O O . GLN A 1 332 ? -21.922 -46.719 -30.156 1 88.06 332 GLN A O 1
ATOM 2660 N N . ALA A 1 333 ? -20.516 -47.125 -28.391 1 88.62 333 ALA A N 1
ATOM 2661 C CA . ALA A 1 333 ? -19.766 -48.219 -29 1 88.62 333 ALA A CA 1
ATOM 2662 C C . ALA A 1 333 ? -19.844 -49.469 -28.141 1 88.62 333 ALA A C 1
ATOM 2664 O O . ALA A 1 333 ? -20.516 -49.5 -27.109 1 88.62 333 ALA A O 1
ATOM 2665 N N . GLU A 1 334 ? -19.219 -50.562 -28.719 1 90.5 334 GLU A N 1
ATOM 2666 C CA . GLU A 1 334 ? -19.188 -51.812 -27.969 1 90.5 334 GLU A CA 1
ATOM 2667 C C . GLU A 1 334 ? -18.406 -51.656 -26.672 1 90.5 334 GLU A C 1
ATOM 2669 O O . GLU A 1 334 ? -17.406 -50.969 -26.609 1 90.5 334 GLU A O 1
ATOM 2674 N N . PHE A 1 335 ? -18.906 -52.312 -25.703 1 90.38 335 PHE A N 1
ATOM 2675 C CA . PHE A 1 335 ? -18.312 -52.219 -24.375 1 90.38 335 PHE A CA 1
ATOM 2676 C C . PHE A 1 335 ? -16.844 -52.625 -24.406 1 90.38 335 PHE A C 1
ATOM 2678 O O . PHE A 1 335 ? -16.5 -53.656 -25 1 90.38 335 PHE A O 1
ATOM 2685 N N . GLN A 1 336 ? -16.062 -51.719 -23.953 1 87.06 336 GLN A N 1
ATOM 2686 C CA . GLN A 1 336 ? -14.664 -52.062 -23.703 1 87.06 336 GLN A CA 1
ATOM 2687 C C . GLN A 1 336 ? -14.383 -52.125 -22.203 1 87.06 336 GLN A C 1
ATOM 2689 O O . GLN A 1 336 ? -14.414 -51.094 -21.516 1 87.06 336 GLN A O 1
ATOM 2694 N N . LYS A 1 337 ? -14.047 -53.312 -21.672 1 88.5 337 LYS A N 1
ATOM 2695 C CA . LYS A 1 337 ? -13.844 -53.531 -20.234 1 88.5 337 LYS A CA 1
ATOM 2696 C C . LYS A 1 337 ? -15.023 -52.969 -19.438 1 88.5 337 LYS A C 1
ATOM 2698 O O . LYS A 1 337 ? -14.875 -52.031 -18.672 1 88.5 337 LYS A O 1
ATOM 2703 N N . PRO A 1 338 ? -16.125 -53.562 -19.656 1 92 338 PRO A N 1
ATOM 2704 C CA . PRO A 1 338 ? -17.359 -53.062 -19.062 1 92 338 PRO A CA 1
ATOM 2705 C C . PRO A 1 338 ? -17.344 -53.125 -17.531 1 92 338 PRO A C 1
ATOM 2707 O O . PRO A 1 338 ? -16.859 -54.094 -16.953 1 92 338 PRO A O 1
ATOM 2710 N N . ILE A 1 339 ? -17.828 -52.062 -16.938 1 91.75 339 ILE A N 1
ATOM 2711 C CA . ILE A 1 339 ? -17.922 -51.969 -15.477 1 91.75 339 ILE A CA 1
ATOM 2712 C C . ILE A 1 339 ? -19.359 -51.719 -15.062 1 91.75 339 ILE A C 1
ATOM 2714 O O . ILE A 1 339 ? -20.078 -50.938 -15.703 1 91.75 339 ILE A O 1
ATOM 2718 N N . LEU A 1 340 ? -19.75 -52.469 -14.07 1 92.5 340 LEU A N 1
ATOM 2719 C CA . LEU A 1 340 ? -21.078 -52.312 -13.484 1 92.5 340 LEU A CA 1
ATOM 2720 C C . LEU A 1 340 ? -21.031 -51.438 -12.242 1 92.5 340 LEU A C 1
ATOM 2722 O O . LEU A 1 340 ? -20.25 -51.719 -11.32 1 92.5 340 LEU A O 1
ATOM 2726 N N . LEU A 1 341 ? -21.828 -50.438 -12.281 1 92 341 LEU A N 1
ATOM 2727 C CA . LEU A 1 341 ? -21.859 -49.531 -11.148 1 92 341 LEU A CA 1
ATOM 2728 C C . LEU A 1 341 ? -22.812 -50.031 -10.07 1 92 341 LEU A C 1
ATOM 2730 O O . LEU A 1 341 ? -23.484 -51.062 -10.258 1 92 341 LEU A O 1
ATOM 2734 N N . ILE A 1 342 ? -22.812 -49.312 -8.906 1 89 342 ILE A N 1
ATOM 2735 C CA . ILE A 1 342 ? -23.672 -49.688 -7.785 1 89 342 ILE A CA 1
ATOM 2736 C C . ILE A 1 342 ? -25.141 -49.531 -8.172 1 89 342 ILE A C 1
ATOM 2738 O O . ILE A 1 342 ? -25.984 -50.281 -7.691 1 89 342 ILE A O 1
ATOM 2742 N N . CYS A 1 343 ? -25.391 -48.625 -9.117 1 90.12 343 CYS A N 1
ATOM 2743 C CA . CYS A 1 343 ? -26.75 -48.406 -9.578 1 90.12 343 CYS A CA 1
ATOM 2744 C C . CYS A 1 343 ? -27.156 -49.406 -10.633 1 90.12 343 CYS A C 1
ATOM 2746 O O . CYS A 1 343 ? -28.234 -49.312 -11.219 1 90.12 343 CYS A O 1
ATOM 2748 N N . GLN A 1 344 ? -26.328 -50.281 -11.016 1 88.81 344 GLN A N 1
ATOM 2749 C CA . GLN A 1 344 ? -26.578 -51.406 -11.898 1 88.81 344 GLN A CA 1
ATOM 2750 C C . GLN A 1 344 ? -26.578 -50.969 -13.359 1 88.81 344 GLN A C 1
ATOM 2752 O O . GLN A 1 344 ? -27.234 -51.594 -14.203 1 88.81 344 GLN A O 1
ATOM 2757 N N . HIS A 1 345 ? -25.922 -49.844 -13.547 1 91.94 345 HIS A N 1
ATOM 2758 C CA . HIS A 1 345 ? -25.688 -49.406 -14.922 1 91.94 345 HIS A CA 1
ATOM 2759 C C . HIS A 1 345 ? -24.281 -49.781 -15.383 1 91.94 345 HIS A C 1
ATOM 2761 O O . HIS A 1 345 ? -23.328 -49.688 -14.609 1 91.94 345 HIS A O 1
ATOM 2767 N N . THR A 1 346 ? -24.234 -50.25 -16.609 1 92.31 346 THR A N 1
ATOM 2768 C CA . THR A 1 346 ? -22.953 -50.719 -17.125 1 92.31 346 THR A CA 1
ATOM 2769 C C . THR A 1 346 ? -22.375 -49.75 -18.141 1 92.31 346 THR A C 1
ATOM 2771 O O . THR A 1 346 ? -23.109 -49.219 -18.984 1 92.31 346 THR A O 1
ATOM 2774 N N . PHE A 1 347 ? -21.125 -49.438 -18.031 1 92.69 347 PHE A N 1
ATOM 2775 C CA . PHE A 1 347 ? -20.406 -48.531 -18.922 1 92.69 347 PHE A CA 1
ATOM 2776 C C . PHE A 1 347 ? -19 -49.062 -19.203 1 92.69 347 PHE A C 1
ATOM 2778 O O . PHE A 1 347 ? -18.547 -50 -18.562 1 92.69 347 PHE A O 1
ATOM 2785 N N . CYS A 1 348 ? -18.406 -48.531 -20.297 1 89.19 348 CYS A N 1
ATOM 2786 C CA . CYS A 1 348 ? -16.984 -48.781 -20.484 1 89.19 348 CYS A CA 1
ATOM 2787 C C . CYS A 1 348 ? -16.172 -48.25 -19.312 1 89.19 348 CYS A C 1
ATOM 2789 O O . CYS A 1 348 ? -16.516 -47.188 -18.75 1 89.19 348 CYS A O 1
ATOM 2791 N N . GLU A 1 349 ? -15.203 -48.938 -18.969 1 88.06 349 GLU A N 1
ATOM 2792 C CA . GLU A 1 349 ? -14.352 -48.469 -17.875 1 88.06 349 GLU A CA 1
ATOM 2793 C C . GLU A 1 349 ? -13.789 -47.062 -18.172 1 88.06 349 GLU A C 1
ATOM 2795 O O . GLU A 1 349 ? -13.836 -46.188 -17.312 1 88.06 349 GLU A O 1
ATOM 2800 N N . GLU A 1 350 ? -13.273 -46.844 -19.328 1 84.94 350 GLU A N 1
ATOM 2801 C CA . GLU A 1 350 ? -12.664 -45.562 -19.688 1 84.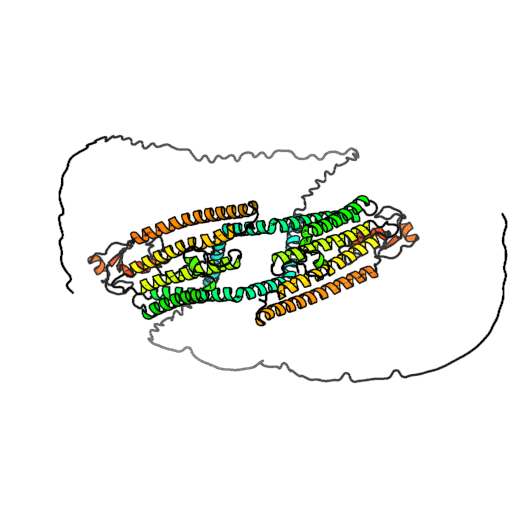94 350 GLU A CA 1
ATOM 2802 C C . GLU A 1 350 ? -13.703 -44.438 -19.766 1 84.94 350 GLU A C 1
ATOM 2804 O O . GLU A 1 350 ? -13.453 -43.312 -19.297 1 84.94 350 GLU A O 1
ATOM 2809 N N . CYS A 1 351 ? -14.852 -44.75 -20.266 1 85.75 351 CYS A N 1
ATOM 2810 C CA . CYS A 1 351 ? -15.898 -43.75 -20.438 1 85.75 351 CYS A CA 1
ATOM 2811 C C . CYS A 1 351 ? -16.406 -43.25 -19.078 1 85.75 351 CYS A C 1
ATOM 2813 O O . CYS A 1 351 ? -16.531 -42.062 -18.875 1 85.75 351 CYS A O 1
ATOM 2815 N N . ILE A 1 352 ? -16.641 -44.219 -18.234 1 87.5 352 ILE A N 1
ATOM 2816 C CA . ILE A 1 352 ? -17.219 -43.844 -16.938 1 87.5 352 ILE A CA 1
ATOM 2817 C C . ILE A 1 352 ? -16.172 -43.125 -16.094 1 87.5 352 ILE A C 1
ATOM 2819 O O . ILE A 1 352 ? -16.484 -42.219 -15.344 1 87.5 352 ILE A O 1
ATOM 2823 N N . SER A 1 353 ? -14.945 -43.594 -16.188 1 84.62 353 SER A N 1
ATOM 2824 C CA . SER A 1 353 ? -13.867 -42.938 -15.461 1 84.62 353 SER A CA 1
ATOM 2825 C C . SER A 1 353 ? -13.719 -41.469 -15.875 1 84.62 353 SER A C 1
ATOM 2827 O O . SER A 1 353 ? -13.508 -40.594 -15.031 1 84.62 353 SER A O 1
ATOM 2829 N N . LEU A 1 354 ? -13.812 -41.156 -17.078 1 83.19 354 LEU A N 1
ATOM 2830 C CA . LEU A 1 354 ? -13.711 -39.812 -17.594 1 83.19 354 LEU A CA 1
ATOM 2831 C C . LEU A 1 354 ? -14.898 -38.969 -17.156 1 83.19 354 LEU A C 1
ATOM 2833 O O . LEU A 1 354 ? -14.75 -37.781 -16.859 1 83.19 354 LEU A O 1
ATOM 2837 N N . TRP A 1 355 ? -16.016 -39.625 -17.125 1 84.56 355 TRP A N 1
ATOM 2838 C CA . TRP A 1 355 ? -17.219 -38.938 -16.672 1 84.56 355 TRP A CA 1
ATOM 2839 C C . TRP A 1 355 ? -17.078 -38.5 -15.219 1 84.56 355 TRP A C 1
ATOM 2841 O O . TRP A 1 355 ? -17.422 -37.344 -14.883 1 84.56 355 TRP A O 1
ATOM 2851 N N . PHE A 1 356 ? -16.5 -39.281 -14.461 1 85.38 356 PHE A N 1
ATOM 2852 C CA . PHE A 1 356 ? -16.406 -39.031 -13.031 1 85.38 356 PHE A CA 1
ATOM 2853 C C . PHE A 1 356 ? -15.273 -38.062 -12.734 1 85.38 356 PHE A C 1
ATOM 2855 O O . PHE A 1 356 ? -15.102 -37.625 -11.594 1 85.38 356 PHE A O 1
ATOM 2862 N N . ASN A 1 357 ? -14.477 -37.688 -13.758 1 80.19 357 ASN A N 1
ATOM 2863 C CA . ASN A 1 357 ? -13.508 -36.625 -13.586 1 80.19 357 ASN A CA 1
ATOM 2864 C C . ASN A 1 357 ? -14.188 -35.281 -13.43 1 80.19 357 ASN A C 1
ATOM 2866 O O . ASN A 1 357 ? -13.609 -34.344 -12.867 1 80.19 357 ASN A O 1
ATOM 2870 N N . ARG A 1 358 ? -15.406 -35.219 -13.844 1 77.69 358 ARG A N 1
ATOM 2871 C CA . ARG A 1 358 ? -16.094 -33.938 -13.859 1 77.69 358 ARG A CA 1
ATOM 2872 C C . ARG A 1 358 ? -17.375 -34 -13.031 1 77.69 358 ARG A C 1
ATOM 2874 O O . ARG A 1 358 ? -17.812 -33 -12.453 1 77.69 358 ARG A O 1
ATOM 2881 N N . GLU A 1 359 ? -18.016 -35.188 -13.047 1 82.5 359 GLU A N 1
ATOM 2882 C CA . GLU A 1 359 ? -19.297 -35.375 -12.383 1 82.5 359 GLU A CA 1
ATOM 2883 C C . GLU A 1 359 ? -19.219 -36.438 -11.305 1 82.5 359 GLU A C 1
ATOM 2885 O O . GLU A 1 359 ? -18.359 -37.312 -11.352 1 82.5 359 GLU A O 1
ATOM 2890 N N . LYS A 1 360 ? -20.172 -36.375 -10.438 1 86.56 360 LYS A N 1
ATOM 2891 C CA . LYS A 1 360 ? -20.219 -37.312 -9.336 1 86.56 360 LYS A CA 1
ATOM 2892 C C . LYS A 1 360 ? -21.391 -38.281 -9.484 1 86.56 360 LYS A C 1
ATOM 2894 O O . LYS A 1 360 ? -21.5 -39.25 -8.727 1 86.56 360 LYS A O 1
ATOM 2899 N N . THR A 1 361 ? -22.156 -38.031 -10.477 1 90.44 361 THR A N 1
ATOM 2900 C CA . THR A 1 361 ? -23.391 -38.781 -10.594 1 90.44 361 THR A CA 1
ATOM 2901 C C . THR A 1 361 ? -23.375 -39.656 -11.836 1 90.44 361 THR A C 1
ATOM 2903 O O . THR A 1 361 ? -22.641 -39.375 -12.789 1 90.44 361 THR A O 1
ATOM 2906 N N . CYS A 1 362 ? -24.156 -40.688 -11.727 1 90.38 362 CYS A N 1
ATOM 2907 C CA . CYS A 1 362 ? -24.297 -41.562 -12.875 1 90.38 362 CYS A CA 1
ATOM 2908 C C . CYS A 1 362 ? -24.906 -40.812 -14.062 1 90.38 362 CYS A C 1
ATOM 2910 O O . CYS A 1 362 ? -25.844 -40.031 -13.891 1 90.38 362 CYS A O 1
ATOM 2912 N N . PRO A 1 363 ? -24.422 -40.969 -15.234 1 88.56 363 PRO A N 1
ATOM 2913 C CA . PRO A 1 363 ? -24.922 -40.281 -16.422 1 88.56 363 PRO A CA 1
ATOM 2914 C C . PRO A 1 363 ? -26.375 -40.656 -16.766 1 88.56 363 PRO A C 1
ATOM 2916 O O . PRO A 1 363 ? -27.078 -39.875 -17.422 1 88.56 363 PRO A O 1
ATOM 2919 N N . LEU A 1 364 ? -26.828 -41.781 -16.25 1 90.38 364 LEU A N 1
ATOM 2920 C CA . LEU A 1 364 ? -28.156 -42.25 -16.625 1 90.38 364 LEU A CA 1
ATOM 2921 C C . LEU A 1 364 ? -29.156 -42 -15.508 1 90.38 364 LEU A C 1
ATOM 2923 O O . LEU A 1 364 ? -30.203 -41.375 -15.742 1 90.38 364 LEU A O 1
ATOM 2927 N N . CYS A 1 365 ? -28.844 -42.344 -14.305 1 90.81 365 CYS A N 1
ATOM 2928 C CA . CYS A 1 365 ? -29.812 -42.281 -13.227 1 90.81 365 CYS A CA 1
ATOM 2929 C C . CYS A 1 365 ? -29.484 -41.125 -12.281 1 90.81 365 CYS A C 1
ATOM 2931 O O . CYS A 1 365 ? -30.281 -40.812 -11.391 1 90.81 365 CYS A O 1
ATOM 2933 N N . ARG A 1 366 ? -28.328 -40.531 -12.203 1 90.5 366 ARG A N 1
ATOM 2934 C CA . ARG A 1 366 ? -27.875 -39.375 -11.43 1 90.5 366 ARG A CA 1
ATOM 2935 C C . ARG A 1 366 ? -27.641 -39.75 -9.977 1 90.5 366 ARG A C 1
ATOM 2937 O O . ARG A 1 366 ? -27.562 -38.875 -9.102 1 90.5 366 ARG A O 1
ATOM 2944 N N . THR A 1 367 ? -27.516 -41.031 -9.688 1 89.5 367 THR A N 1
ATOM 2945 C CA . THR A 1 367 ? -27.156 -41.469 -8.344 1 89.5 367 THR A CA 1
ATOM 2946 C C . THR A 1 367 ? -25.719 -41.094 -8.023 1 89.5 367 THR A C 1
ATOM 2948 O O . THR A 1 367 ? -24.828 -41.188 -8.875 1 89.5 367 THR A O 1
ATOM 2951 N N . VAL A 1 368 ? -25.531 -40.594 -6.859 1 89.69 368 VAL A N 1
ATOM 2952 C CA . VAL A 1 368 ? -24.203 -40.188 -6.445 1 89.69 368 VAL A CA 1
ATOM 2953 C C . VAL A 1 368 ? -23.312 -41.406 -6.277 1 89.69 368 VAL A C 1
ATOM 2955 O O . VAL A 1 368 ? -23.625 -42.312 -5.508 1 89.69 368 VAL A O 1
ATOM 2958 N N . ILE A 1 369 ? -22.312 -41.469 -7.066 1 84.5 369 ILE A N 1
ATOM 2959 C CA . ILE A 1 369 ? -21.438 -42.625 -7.047 1 84.5 369 ILE A CA 1
ATOM 2960 C C . ILE A 1 369 ? -20.156 -42.281 -6.289 1 84.5 369 ILE A C 1
ATOM 2962 O O . ILE A 1 369 ? -19.656 -43.094 -5.508 1 84.5 369 ILE A O 1
ATOM 2966 N N . SER A 1 370 ? -19.609 -41.156 -6.574 1 78.75 370 SER A N 1
ATOM 2967 C CA . SER A 1 370 ? -18.344 -40.781 -5.945 1 78.75 370 SER A CA 1
ATOM 2968 C C . SER A 1 370 ? -18.531 -39.562 -5.008 1 78.75 370 SER A C 1
ATOM 2970 O O . SER A 1 370 ? -19.422 -38.75 -5.215 1 78.75 370 SER A O 1
ATOM 2972 N N . ASP A 1 371 ? -17.828 -39.625 -3.898 1 72.38 371 ASP A N 1
ATOM 2973 C CA . ASP A 1 371 ? -17.938 -38.562 -2.887 1 72.38 371 ASP A CA 1
ATOM 2974 C C . ASP A 1 371 ? -17.047 -37.375 -3.234 1 72.38 371 ASP A C 1
ATOM 2976 O O . ASP A 1 371 ? -17.234 -36.281 -2.691 1 72.38 371 ASP A O 1
ATOM 2980 N N . HIS A 1 372 ? -16.109 -37.625 -4.16 1 73.5 372 HIS A N 1
ATOM 2981 C CA . HIS A 1 372 ? -15.211 -36.5 -4.367 1 73.5 372 HIS A CA 1
ATOM 2982 C C . HIS A 1 372 ? -14.742 -36.406 -5.816 1 73.5 372 HIS A C 1
ATOM 2984 O O . HIS A 1 372 ? -14.656 -37.438 -6.5 1 73.5 372 HIS A O 1
ATOM 2990 N N . VAL A 1 373 ? -14.766 -35.188 -6.332 1 73.06 373 VAL A N 1
ATOM 2991 C CA . VAL A 1 373 ? -14.172 -34.969 -7.645 1 73.06 373 VAL A CA 1
ATOM 2992 C C . VAL A 1 373 ? -12.703 -34.562 -7.484 1 73.06 373 VAL A C 1
ATOM 2994 O O . VAL A 1 373 ? -12.383 -33.625 -6.746 1 73.06 373 VAL A O 1
ATOM 2997 N N . ASN A 1 374 ? -11.797 -35.531 -8.008 1 78.12 374 ASN A N 1
ATOM 2998 C CA . ASN A 1 374 ? -10.375 -35.188 -7.961 1 78.12 374 ASN A CA 1
ATOM 2999 C C . ASN A 1 374 ? -10.039 -34.031 -8.898 1 78.12 374 ASN A C 1
ATOM 3001 O O . ASN A 1 374 ? -10.312 -34.094 -10.094 1 78.12 374 ASN A O 1
ATOM 3005 N N . LYS A 1 375 ? -9.453 -33.062 -8.289 1 82.38 375 LYS A N 1
ATOM 3006 C CA . LYS A 1 375 ? -9.117 -31.844 -9.047 1 82.38 375 LYS A CA 1
ATOM 3007 C C . LYS A 1 375 ? -7.922 -32.062 -9.961 1 82.38 375 LYS A C 1
ATOM 3009 O O . LYS A 1 375 ? -7.066 -32.906 -9.672 1 82.38 375 LYS A O 1
ATOM 3014 N N . TRP A 1 376 ? -7.797 -31.609 -11.164 1 88.19 376 TRP A N 1
ATOM 3015 C CA . TRP A 1 376 ? -6.652 -31.469 -12.062 1 88.19 376 TRP A CA 1
ATOM 3016 C C . TRP A 1 376 ? -6.543 -32.656 -13 1 88.19 376 TRP A C 1
ATOM 3018 O O . TRP A 1 376 ? -5.547 -32.812 -13.711 1 88.19 376 TRP A O 1
ATOM 3028 N N . LYS A 1 377 ? -7.574 -33.625 -12.922 1 88.94 377 LYS A N 1
ATOM 3029 C CA . LYS A 1 377 ? -7.547 -34.781 -13.836 1 88.94 377 LYS A CA 1
ATOM 3030 C C . LYS A 1 377 ? -7.801 -34.344 -15.273 1 88.94 377 LYS A C 1
ATOM 3032 O O . LYS A 1 377 ? -7.527 -35.094 -16.219 1 88.94 377 LYS A O 1
ATOM 3037 N N . ASP A 1 378 ? -8.242 -33.125 -15.406 1 87.62 378 ASP A N 1
ATOM 3038 C CA . ASP A 1 378 ? -8.539 -32.562 -16.734 1 87.62 378 ASP A CA 1
ATOM 3039 C C . ASP A 1 378 ? -7.312 -31.906 -17.328 1 87.62 378 ASP A C 1
ATOM 3041 O O . ASP A 1 378 ? -7.383 -31.344 -18.438 1 87.62 378 ASP A O 1
ATOM 3045 N N . GLY A 1 379 ? -6.223 -31.891 -16.641 1 91.81 379 GLY A N 1
ATOM 3046 C CA . GLY A 1 379 ? -4.996 -31.312 -17.172 1 91.81 379 GLY A CA 1
ATOM 3047 C C . GLY A 1 379 ? -4.848 -29.844 -16.859 1 91.81 379 GLY A C 1
ATOM 3048 O O . GLY A 1 379 ? -3.924 -29.188 -17.344 1 91.81 379 GLY A O 1
ATOM 3049 N N . ALA A 1 380 ? -5.68 -29.281 -16.062 1 92 380 ALA A N 1
ATOM 3050 C CA . ALA A 1 380 ? -5.648 -27.859 -15.719 1 92 380 ALA A CA 1
ATOM 3051 C C . ALA A 1 380 ? -4.504 -27.562 -14.758 1 92 380 ALA A C 1
ATOM 3053 O O . ALA A 1 380 ? -4.043 -28.438 -14.023 1 92 380 ALA A O 1
ATOM 3054 N N . THR A 1 381 ? -4.012 -26.375 -14.906 1 94.94 381 THR A N 1
ATOM 3055 C CA . THR A 1 381 ? -2.992 -25.859 -14 1 94.94 381 THR A CA 1
ATOM 3056 C C . THR A 1 381 ? -3.537 -24.703 -13.172 1 94.94 381 THR A C 1
ATOM 3058 O O . THR A 1 381 ? -4.309 -23.875 -13.68 1 94.94 381 THR A O 1
ATOM 3061 N N . SER A 1 382 ? -3.188 -24.656 -11.93 1 90.25 382 SER A N 1
ATOM 3062 C CA . SER A 1 382 ? -3.668 -23.625 -11.016 1 90.25 382 SER A CA 1
ATOM 3063 C C . SER A 1 382 ? -3.201 -22.234 -11.445 1 90.25 382 SER A C 1
ATOM 3065 O O . SER A 1 382 ? -2.059 -22.062 -11.875 1 90.25 382 SER A O 1
ATOM 3067 N N . MET A 1 383 ? -4.043 -21.234 -11.297 1 87.31 383 MET A N 1
ATOM 3068 C CA . MET A 1 383 ? -3.729 -19.859 -11.672 1 87.31 383 MET A CA 1
ATOM 3069 C C . MET A 1 383 ? -3.082 -19.125 -10.508 1 87.31 383 MET A C 1
ATOM 3071 O O . MET A 1 383 ? -2.482 -18.062 -10.703 1 87.31 383 MET A O 1
ATOM 3075 N N . HIS A 1 384 ? -3.043 -19.719 -9.43 1 85.88 384 HIS A N 1
ATOM 3076 C CA . HIS A 1 384 ? -2.527 -19.047 -8.242 1 85.88 384 HIS A CA 1
ATOM 3077 C C . HIS A 1 384 ? -1.03 -18.781 -8.367 1 85.88 384 HIS A C 1
ATOM 3079 O O . HIS A 1 384 ? -0.268 -19.672 -8.75 1 85.88 384 HIS A O 1
ATOM 3085 N N . LEU A 1 385 ? -0.722 -17.5 -8.086 1 86.94 385 LEU A N 1
ATOM 3086 C CA . LEU A 1 385 ? 0.687 -17.109 -8.086 1 86.94 385 LEU A CA 1
ATOM 3087 C C . LEU A 1 385 ? 1.302 -17.297 -6.703 1 86.94 385 LEU A C 1
ATOM 3089 O O . LEU A 1 385 ? 0.783 -16.766 -5.715 1 86.94 385 LEU A O 1
ATOM 3093 N N . GLN A 1 386 ? 2.332 -18.094 -6.648 1 88.62 386 GLN A N 1
ATOM 3094 C CA . GLN A 1 386 ? 3.041 -18.312 -5.391 1 88.62 386 GLN A CA 1
ATOM 3095 C C . GLN A 1 386 ? 4.141 -17.266 -5.195 1 88.62 386 GLN A C 1
ATOM 3097 O O . GLN A 1 386 ? 5.246 -17.422 -5.719 1 88.62 386 GLN A O 1
ATOM 3102 N N . ILE A 1 387 ? 3.84 -16.297 -4.359 1 88.75 387 ILE A N 1
ATOM 3103 C CA . ILE A 1 387 ? 4.812 -15.234 -4.133 1 88.75 387 ILE A CA 1
ATOM 3104 C C . ILE A 1 387 ? 5.727 -15.609 -2.973 1 88.75 387 ILE A C 1
ATOM 3106 O O . ILE A 1 387 ? 6.918 -15.281 -2.98 1 88.75 387 ILE A O 1
ATOM 3110 N N . PHE A 1 388 ? 5.129 -16.344 -1.996 1 89.62 388 PHE A N 1
ATOM 3111 C CA . PHE A 1 388 ? 5.934 -16.672 -0.83 1 89.62 388 PHE A CA 1
ATOM 3112 C C . PHE A 1 388 ? 6.191 -18.172 -0.77 1 89.62 388 PHE A C 1
ATOM 3114 O O . PHE A 1 388 ? 5.27 -18.984 -0.923 1 89.62 388 PHE A O 1
ATOM 3121 N N . MET B 1 1 ? 25.672 60.906 25.219 1 18.12 1 MET B N 1
ATOM 3122 C CA . MET B 1 1 ? 24.453 61.688 25.016 1 18.12 1 MET B CA 1
ATOM 3123 C C . MET B 1 1 ? 24.422 62.281 23.609 1 18.12 1 MET B C 1
ATOM 3125 O O . MET B 1 1 ? 23.375 62.25 22.953 1 18.12 1 MET B O 1
ATOM 3129 N N . GLN B 1 2 ? 25.344 63.156 23.156 1 16.03 2 GLN B N 1
ATOM 3130 C CA . GLN B 1 2 ? 25.234 64.5 22.672 1 16.03 2 GLN B CA 1
ATOM 3131 C C . GLN B 1 2 ? 25.156 64.562 21.141 1 16.03 2 GLN B C 1
ATOM 3133 O O . GLN B 1 2 ? 25.094 65.625 20.547 1 16.03 2 GLN B O 1
ATOM 3138 N N . ALA B 1 3 ? 25.594 63.594 20.562 1 19.3 3 ALA B N 1
ATOM 3139 C CA . ALA B 1 3 ? 26.312 64 19.359 1 19.3 3 ALA B CA 1
ATOM 3140 C C . ALA B 1 3 ? 25.375 64.75 18.406 1 19.3 3 ALA B C 1
ATOM 3142 O O . ALA B 1 3 ? 24.172 64.5 18.391 1 19.3 3 ALA B O 1
ATOM 3143 N N . ASN B 1 4 ? 25.922 65.562 17.656 1 17.02 4 ASN B N 1
ATOM 3144 C CA . ASN B 1 4 ? 25.859 66.812 16.922 1 17.02 4 ASN B CA 1
ATOM 3145 C C . ASN B 1 4 ? 24.797 66.812 15.828 1 17.02 4 ASN B C 1
ATOM 3147 O O . ASN B 1 4 ? 24.391 65.688 15.398 1 17.02 4 ASN B O 1
ATOM 3151 N N . CYS B 1 5 ? 24.5 67.875 15.109 1 16.97 5 CYS B N 1
ATOM 3152 C CA . CYS B 1 5 ? 23.656 69 14.75 1 16.97 5 CYS B CA 1
ATOM 3153 C C . CYS B 1 5 ? 23.125 68.875 13.328 1 16.97 5 CYS B C 1
ATOM 3155 O O . CYS B 1 5 ? 22 69.25 13.039 1 16.97 5 CYS B O 1
ATOM 3157 N N . SER B 1 6 ? 24.125 68.688 12.383 1 16.81 6 SER B N 1
ATOM 3158 C CA . SER B 1 6 ? 24.016 69.75 11.414 1 16.81 6 SER B CA 1
ATOM 3159 C C . SER B 1 6 ? 22.75 69.625 10.586 1 16.81 6 SER B C 1
ATOM 3161 O O . SER B 1 6 ? 22.141 68.562 10.516 1 16.81 6 SER B O 1
ATOM 3163 N N . HIS B 1 7 ? 22.641 70.438 9.5 1 16.95 7 HIS B N 1
ATOM 3164 C CA . HIS B 1 7 ? 21.938 71.438 8.75 1 16.95 7 HIS B CA 1
ATOM 3165 C C . HIS B 1 7 ? 20.984 70.812 7.73 1 16.95 7 HIS B C 1
ATOM 3167 O O . HIS B 1 7 ? 21.312 69.875 7.059 1 16.95 7 HIS B O 1
ATOM 3173 N N . LEU B 1 8 ? 19.703 71.188 7.707 1 16.3 8 LEU B N 1
ATOM 3174 C CA . LEU B 1 8 ? 18.281 71.062 7.387 1 16.3 8 LEU B CA 1
ATOM 3175 C C . LEU B 1 8 ? 18.031 71.438 5.922 1 16.3 8 LEU B C 1
ATOM 3177 O O . LEU B 1 8 ? 16.875 71.375 5.469 1 16.3 8 LEU B O 1
ATOM 3181 N N . HIS B 1 9 ? 19.172 71.688 5.188 1 15.84 9 HIS B N 1
ATOM 3182 C CA . HIS B 1 9 ? 18.812 72.688 4.242 1 15.84 9 HIS B CA 1
ATOM 3183 C C . HIS B 1 9 ? 17.531 72.375 3.5 1 15.84 9 HIS B C 1
ATOM 3185 O O . HIS B 1 9 ? 17.125 71.188 3.457 1 15.84 9 HIS B O 1
ATOM 3191 N N . ASN B 1 10 ? 17.25 73.125 2.312 1 16.58 10 ASN B N 1
ATOM 3192 C CA . ASN B 1 10 ? 16.344 74.062 1.652 1 16.58 10 ASN B CA 1
ATOM 3193 C C . ASN B 1 10 ? 15.336 73.312 0.764 1 16.58 10 ASN B C 1
ATOM 3195 O O . ASN B 1 10 ? 15.695 72.375 0.047 1 16.58 10 ASN B O 1
ATOM 3199 N N . ILE B 1 11 ? 14.031 73.5 0.94 1 16.83 11 ILE B N 1
ATOM 3200 C CA . ILE B 1 11 ? 12.641 73.188 0.65 1 16.83 11 ILE B CA 1
ATOM 3201 C C . ILE B 1 11 ? 12.305 73.562 -0.785 1 16.83 11 ILE B C 1
ATOM 3203 O O . ILE B 1 11 ? 11.148 73.438 -1.215 1 16.83 11 ILE B O 1
ATOM 3207 N N . GLN B 1 12 ? 13.281 73.938 -1.612 1 15.58 12 GLN B N 1
ATOM 3208 C CA . GLN B 1 12 ? 12.758 75 -2.488 1 15.58 12 GLN B CA 1
ATOM 3209 C C . GLN B 1 12 ? 11.461 74.562 -3.154 1 15.58 12 GLN B C 1
ATOM 3211 O O . GLN B 1 12 ? 11.188 73.375 -3.26 1 15.58 12 GLN B O 1
ATOM 3216 N N . GLY B 1 13 ? 10.984 75.375 -4.258 1 15.15 13 GLY B N 1
ATOM 3217 C CA . GLY B 1 13 ? 9.961 76.312 -4.68 1 15.15 13 GLY B CA 1
ATOM 3218 C C . GLY B 1 13 ? 8.867 75.688 -5.52 1 15.15 13 GLY B C 1
ATOM 3219 O O . GLY B 1 13 ? 7.684 75.812 -5.215 1 15.15 13 GLY B O 1
ATOM 3220 N N . SER B 1 14 ? 9.109 75.562 -6.914 1 15.84 14 SER B N 1
ATOM 3221 C CA . SER B 1 14 ? 8.391 76.438 -7.852 1 15.84 14 SER B CA 1
ATOM 3222 C C . SER B 1 14 ? 7.023 75.812 -8.203 1 15.84 14 SER B C 1
ATOM 3224 O O . SER B 1 14 ? 6.766 74.625 -7.953 1 15.84 14 SER B O 1
ATOM 3226 N N . GLY B 1 15 ? 6.5 76.25 -9.516 1 14.87 15 GLY B N 1
ATOM 3227 C CA . GLY B 1 15 ? 5.414 77.062 -10.047 1 14.87 15 GLY B CA 1
ATOM 3228 C C . GLY B 1 15 ? 4.195 76.25 -10.43 1 14.87 15 GLY B C 1
ATOM 3229 O O . GLY B 1 15 ? 3.111 76.438 -9.883 1 14.87 15 GLY B O 1
ATOM 3230 N N . ASP B 1 16 ? 4.105 75.812 -11.805 1 15.98 16 ASP B N 1
ATOM 3231 C CA . ASP B 1 16 ? 3.143 76.375 -12.719 1 15.98 16 ASP B CA 1
ATOM 3232 C C . ASP B 1 16 ? 1.797 75.688 -12.656 1 15.98 16 ASP B C 1
ATOM 3234 O O . ASP B 1 16 ? 1.708 74.562 -12.148 1 15.98 16 ASP B O 1
ATOM 3238 N N . ASP B 1 17 ? 1.038 75.875 -13.852 1 15.78 17 ASP B N 1
ATOM 3239 C CA . ASP B 1 17 ? -0.248 76.438 -14.211 1 15.78 17 ASP B CA 1
ATOM 3240 C C . ASP B 1 17 ? -1.363 75.438 -14.164 1 15.78 17 ASP B C 1
ATOM 3242 O O . ASP B 1 17 ? -1.097 74.188 -14.016 1 15.78 17 ASP B O 1
ATOM 3246 N N . PRO B 1 18 ? -2.02 75.312 -15.469 1 16.14 18 PRO B N 1
ATOM 3247 C CA . PRO B 1 18 ? -3.377 75.812 -15.672 1 16.14 18 PRO B CA 1
ATOM 3248 C C . PRO B 1 18 ? -4.445 74.75 -15.477 1 16.14 18 PRO B C 1
ATOM 3250 O O . PRO B 1 18 ? -5.387 74.938 -14.703 1 16.14 18 PRO B O 1
ATOM 3253 N N . SER B 1 19 ? -4.613 73.812 -16.547 1 16.17 19 SER B N 1
ATOM 3254 C CA . SER B 1 19 ? -5.762 74 -17.422 1 16.17 19 SER B CA 1
ATOM 3255 C C . SER B 1 19 ? -6.973 73.188 -16.938 1 16.17 19 SER B C 1
ATOM 3257 O O . SER B 1 19 ? -6.824 72.125 -16.344 1 16.17 19 SER B O 1
ATOM 3259 N N . PRO B 1 20 ? -8.102 73.812 -17.125 1 16.14 20 PRO B N 1
ATOM 3260 C CA . PRO B 1 20 ? -9.492 73.812 -16.672 1 16.14 20 PRO B CA 1
ATOM 3261 C C . PRO B 1 20 ? -10.242 72.562 -17.062 1 16.14 20 PRO B C 1
ATOM 3263 O O . PRO B 1 20 ? -11.289 72.25 -16.484 1 16.14 20 PRO B O 1
ATOM 3266 N N . SER B 1 21 ? -9.75 71.625 -17.891 1 16.06 21 SER B N 1
ATOM 3267 C CA . SER B 1 21 ? -10.789 71.438 -18.891 1 16.06 21 SER B CA 1
ATOM 3268 C C . SER B 1 21 ? -12.078 70.875 -18.281 1 16.06 21 SER B C 1
ATOM 3270 O O . SER B 1 21 ? -12.031 70.062 -17.344 1 16.06 21 SER B O 1
ATOM 3272 N N . GLN B 1 22 ? -13.148 71.312 -18.906 1 14.52 22 GLN B N 1
ATOM 3273 C CA . GLN B 1 22 ? -14.562 71.625 -18.797 1 14.52 22 GLN B CA 1
ATOM 3274 C C . GLN B 1 22 ? -15.422 70.375 -18.734 1 14.52 22 GLN B C 1
ATOM 3276 O O . GLN B 1 22 ? -16.484 70.375 -18.094 1 14.52 22 GLN B O 1
ATOM 3281 N N . SER B 1 23 ? -15.125 69.312 -19.484 1 15.85 23 SER B N 1
ATOM 3282 C CA . SER B 1 23 ? -16.297 69.062 -20.328 1 15.85 23 SER B CA 1
ATOM 3283 C C . SER B 1 23 ? -17.469 68.562 -19.5 1 15.85 23 SER B C 1
ATOM 3285 O O . SER B 1 23 ? -17.266 67.812 -18.547 1 15.85 23 SER B O 1
ATOM 3287 N N . THR B 1 24 ? -18.562 69 -19.891 1 14.76 24 THR B N 1
ATOM 3288 C CA . THR B 1 24 ? -19.938 69.375 -19.547 1 14.76 24 THR B CA 1
ATOM 3289 C C . THR B 1 24 ? -20.75 68.062 -19.266 1 14.76 24 THR B C 1
ATOM 3291 O O . THR B 1 24 ? -21.375 67.938 -18.219 1 14.76 24 THR B O 1
ATOM 3294 N N . HIS B 1 25 ? -21.609 67.812 -20.266 1 14.22 25 HIS B N 1
ATOM 3295 C CA . HIS B 1 25 ? -23.047 68.062 -20.172 1 14.22 25 HIS B CA 1
ATOM 3296 C C . HIS B 1 25 ? -23.797 66.812 -19.75 1 14.22 25 HIS B C 1
ATOM 3298 O O . HIS B 1 25 ? -24.625 66.875 -18.828 1 14.22 25 HIS B O 1
ATOM 3304 N N . ALA B 1 26 ? -23.969 65.75 -20.734 1 14.22 26 ALA B N 1
ATOM 3305 C CA . ALA B 1 26 ? -25.344 65.625 -21.188 1 14.22 26 ALA B CA 1
ATOM 3306 C C . ALA B 1 26 ? -26.172 64.812 -20.203 1 14.22 26 ALA B C 1
ATOM 3308 O O . ALA B 1 26 ? -25.719 63.781 -19.688 1 14.22 26 ALA B O 1
ATOM 3309 N N . ALA B 1 27 ? -27.328 65.25 -19.844 1 14.72 27 ALA B N 1
ATOM 3310 C CA . ALA B 1 27 ? -28.469 65.188 -18.938 1 14.72 27 ALA B CA 1
ATOM 3311 C C . ALA B 1 27 ? -29.375 63.969 -19.25 1 14.72 27 ALA B C 1
ATOM 3313 O O . ALA B 1 27 ? -30.375 63.75 -18.578 1 14.72 27 ALA B O 1
ATOM 3314 N N . ARG B 1 28 ? -29.297 63.406 -20.531 1 15.07 28 ARG B N 1
ATOM 3315 C CA . ARG B 1 28 ? -30.672 63.188 -20.984 1 15.07 28 ARG B CA 1
ATOM 3316 C C . ARG B 1 28 ? -31.469 62.406 -19.953 1 15.07 28 ARG B C 1
ATOM 3318 O O . ARG B 1 28 ? -30.891 61.656 -19.172 1 15.07 28 ARG B O 1
ATOM 3325 N N . SER B 1 29 ? -32.75 62.219 -20.297 1 14.76 29 SER B N 1
ATOM 3326 C CA . SER B 1 29 ? -34.156 62.375 -19.922 1 14.76 29 SER B CA 1
ATOM 3327 C C . SER B 1 29 ? -34.75 61.094 -19.391 1 14.76 29 SER B C 1
ATOM 3329 O O . SER B 1 29 ? -35.344 61.031 -18.312 1 14.76 29 SER B O 1
ATOM 3331 N N . SER B 1 30 ? -35.125 60.156 -20.375 1 15.36 30 SER B N 1
ATOM 3332 C CA . SER B 1 30 ? -36.562 59.938 -20.594 1 15.36 30 SER B CA 1
ATOM 3333 C C . SER B 1 30 ? -37.125 58.906 -19.609 1 15.36 30 SER B C 1
ATOM 3335 O O . SER B 1 30 ? -36.375 58.094 -19.062 1 15.36 30 SER B O 1
ATOM 3337 N N . GLY B 1 31 ? -38.531 58.844 -19.609 1 15.43 31 GLY B N 1
ATOM 3338 C CA . GLY B 1 31 ? -39.719 58.781 -18.797 1 15.43 31 GLY B CA 1
ATOM 3339 C C . GLY B 1 31 ? -40.125 57.344 -18.469 1 15.43 31 GLY B C 1
ATOM 3340 O O . GLY B 1 31 ? -40.344 57.031 -17.297 1 15.43 31 GLY B O 1
ATOM 3341 N N . GLU B 1 32 ? -40.688 56.594 -19.516 1 16.55 32 GLU B N 1
ATOM 3342 C CA . GLU B 1 32 ? -42.094 56.188 -19.438 1 16.55 32 GLU B CA 1
ATOM 3343 C C . GLU B 1 32 ? -42.25 54.906 -18.609 1 16.55 32 GLU B C 1
ATOM 3345 O O . GLU B 1 32 ? -41.312 54.125 -18.5 1 16.55 32 GLU B O 1
ATOM 3350 N N . SER B 1 33 ? -43.5 54.719 -18 1 16.81 33 SER B N 1
ATOM 3351 C CA . SER B 1 33 ? -44.312 54.188 -16.906 1 16.81 33 SER B CA 1
ATOM 3352 C C . SER B 1 33 ? -44.719 52.75 -17.156 1 16.81 33 SER B C 1
ATOM 3354 O O . SER B 1 33 ? -45.094 52.031 -16.219 1 16.81 33 SER B O 1
ATOM 3356 N N . SER B 1 34 ? -44.875 52.25 -18.453 1 16.8 34 SER B N 1
ATOM 3357 C CA . SER B 1 34 ? -46.188 51.594 -18.609 1 16.8 34 SER B CA 1
ATOM 3358 C C . SER B 1 34 ? -46.25 50.281 -17.844 1 16.8 34 SER B C 1
ATOM 3360 O O . SER B 1 34 ? -45.281 49.5 -17.828 1 16.8 34 SER B O 1
ATOM 3362 N N . CYS B 1 35 ? -47.312 50.094 -16.969 1 18.56 35 CYS B N 1
ATOM 3363 C CA . CYS B 1 35 ? -47.875 49.219 -15.945 1 18.56 35 CYS B CA 1
ATOM 3364 C C . CYS B 1 35 ? -48.406 47.938 -16.547 1 18.56 35 CYS B C 1
ATOM 3366 O O . CYS B 1 35 ? -49.062 47.156 -15.859 1 18.56 35 CYS B O 1
ATOM 3368 N N . HIS B 1 36 ? -48.094 47.594 -17.875 1 16.39 36 HIS B N 1
ATOM 3369 C CA . HIS B 1 36 ? -49.188 46.812 -18.422 1 16.39 36 HIS B CA 1
ATOM 3370 C C . HIS B 1 36 ? -49.469 45.562 -17.562 1 16.39 36 HIS B C 1
ATOM 3372 O O . HIS B 1 36 ? -48.562 45.031 -16.938 1 16.39 36 HIS B O 1
ATOM 3378 N N . HIS B 1 37 ? -50.844 45.031 -17.656 1 16.75 37 HIS B N 1
ATOM 3379 C CA . HIS B 1 37 ? -51.969 44.375 -17.062 1 16.75 37 HIS B CA 1
ATOM 3380 C C . HIS B 1 37 ? -51.875 42.844 -17.203 1 16.75 37 HIS B C 1
ATOM 3382 O O . HIS B 1 37 ? -52.438 42.094 -16.406 1 16.75 37 HIS B O 1
ATOM 3388 N N . SER B 1 38 ? -51.344 42.188 -18.297 1 16.88 38 SER B N 1
ATOM 3389 C CA . SER B 1 38 ? -52.25 41.25 -18.953 1 16.88 38 SER B CA 1
ATOM 3390 C C . SER B 1 38 ? -52.5 40.031 -18.094 1 16.88 38 SER B C 1
ATOM 3392 O O . SER B 1 38 ? -51.656 39.656 -17.281 1 16.88 38 SER B O 1
ATOM 3394 N N . GLY B 1 39 ? -53.688 39.188 -18.5 1 16.64 39 GLY B N 1
ATOM 3395 C CA . GLY B 1 39 ? -54.844 38.438 -18.109 1 16.64 39 GLY B CA 1
ATOM 3396 C C . GLY B 1 39 ? -54.531 37 -17.719 1 16.64 39 GLY B C 1
ATOM 3397 O O . GLY B 1 39 ? -53.406 36.562 -17.828 1 16.64 39 GLY B O 1
ATOM 3398 N N . ASP B 1 40 ? -55.469 36.031 -18.172 1 19.22 40 ASP B N 1
ATOM 3399 C CA . ASP B 1 40 ? -56.469 35.125 -17.641 1 19.22 40 ASP B CA 1
ATOM 3400 C C . ASP B 1 40 ? -56 33.688 -17.734 1 19.22 40 ASP B C 1
ATOM 3402 O O . ASP B 1 40 ? -56.719 32.75 -17.297 1 19.22 40 ASP B O 1
ATOM 3406 N N . VAL B 1 41 ? -54.844 33.375 -18.266 1 20.45 41 VAL B N 1
ATOM 3407 C CA . VAL B 1 41 ? -55.062 32.062 -18.906 1 20.45 41 VAL B CA 1
ATOM 3408 C C . VAL B 1 41 ? -55.438 31.031 -17.875 1 20.45 41 VAL B C 1
ATOM 3410 O O . VAL B 1 41 ? -54.688 30.766 -16.922 1 20.45 41 VAL B O 1
ATOM 3413 N N . ARG B 1 42 ? -56.781 30.719 -17.828 1 18.38 42 ARG B N 1
ATOM 3414 C CA . ARG B 1 42 ? -57.688 29.812 -17.141 1 18.38 42 ARG B CA 1
ATOM 3415 C C . ARG B 1 42 ? -57.188 28.375 -17.203 1 18.38 42 ARG B C 1
ATOM 3417 O O . ARG B 1 42 ? -56.531 27.969 -18.172 1 18.38 42 ARG B O 1
ATOM 3424 N N . ILE B 1 43 ? -57.5 27.516 -16.172 1 20.19 43 ILE B N 1
ATOM 3425 C CA . ILE B 1 43 ? -57.188 26.266 -15.484 1 20.19 43 ILE B CA 1
ATOM 3426 C C . ILE B 1 43 ? -57.906 25.109 -16.188 1 20.19 43 ILE B C 1
ATOM 3428 O O . ILE B 1 43 ? -57.719 23.953 -15.805 1 20.19 43 ILE B O 1
ATOM 3432 N N . GLN B 1 44 ? -58.5 25.234 -17.516 1 16.7 44 GLN B N 1
ATOM 3433 C CA . GLN B 1 44 ? -59.625 24.297 -17.594 1 16.7 44 GLN B CA 1
ATOM 3434 C C . GLN B 1 44 ? -59.156 22.859 -17.422 1 16.7 44 GLN B C 1
ATOM 3436 O O . GLN B 1 44 ? -58.188 22.438 -18.047 1 16.7 44 GLN B O 1
ATOM 3441 N N . LEU B 1 45 ? -59.594 22.172 -16.328 1 19.22 45 LEU B N 1
ATOM 3442 C CA . LEU B 1 45 ? -59.562 20.859 -15.688 1 19.22 45 LEU B CA 1
ATOM 3443 C C . LEU B 1 45 ? -60.219 19.797 -16.578 1 19.22 45 LEU B C 1
ATOM 3445 O O . LEU B 1 45 ? -60.344 18.656 -16.156 1 19.22 45 LEU B O 1
ATOM 3449 N N . SER B 1 46 ? -60.281 20.062 -18 1 16.61 46 SER B N 1
ATOM 3450 C CA . SER B 1 46 ? -61.375 19.234 -18.547 1 16.61 46 SER B CA 1
ATOM 3451 C C . SER B 1 46 ? -61.219 17.781 -18.109 1 16.61 46 SER B C 1
ATOM 3453 O O . SER B 1 46 ? -60.125 17.344 -17.781 1 16.61 46 SER B O 1
ATOM 3455 N N . THR B 1 47 ? -62.438 17.016 -18.25 1 16.75 47 THR B N 1
ATOM 3456 C CA . THR B 1 47 ? -63.438 16.016 -17.891 1 16.75 47 THR B CA 1
ATOM 3457 C C . THR B 1 47 ? -63.094 14.664 -18.531 1 16.75 47 THR B C 1
ATOM 3459 O O . THR B 1 47 ? -63.688 13.641 -18.203 1 16.75 47 THR B O 1
ATOM 3462 N N . ALA B 1 48 ? -62.062 14.469 -19.469 1 17.83 48 ALA B N 1
ATOM 3463 C CA . ALA B 1 48 ? -62.562 13.484 -20.422 1 17.83 48 ALA B CA 1
ATOM 3464 C C . ALA B 1 48 ? -62.688 12.109 -19.766 1 17.83 48 ALA B C 1
ATOM 3466 O O . ALA B 1 48 ? -61.719 11.469 -19.422 1 17.83 48 ALA B O 1
ATOM 3467 N N . ALA B 1 49 ? -63.719 11.867 -18.922 1 19.5 49 ALA B N 1
ATOM 3468 C CA . ALA B 1 49 ? -64.062 10.57 -18.312 1 19.5 49 ALA B CA 1
ATOM 3469 C C . ALA B 1 49 ? -64.25 9.516 -19.391 1 19.5 49 ALA B C 1
ATOM 3471 O O . ALA B 1 49 ? -64.438 8.328 -19.062 1 19.5 49 ALA B O 1
ATOM 3472 N N . GLU B 1 50 ? -64.25 9.898 -20.797 1 16.16 50 GLU B N 1
ATOM 3473 C CA . GLU B 1 50 ? -65.375 9.211 -21.453 1 16.16 50 GLU B CA 1
ATOM 3474 C C . GLU B 1 50 ? -65.25 7.699 -21.266 1 16.16 50 GLU B C 1
ATOM 3476 O O . GLU B 1 50 ? -66.25 7.043 -20.891 1 16.16 50 GLU B O 1
ATOM 3481 N N . GLY B 1 51 ? -64.5 6.973 -22.172 1 16.41 51 GLY B N 1
ATOM 3482 C CA . GLY B 1 51 ? -65.188 6.039 -23.031 1 16.41 51 GLY B CA 1
ATOM 3483 C C . GLY B 1 51 ? -65.562 4.723 -22.359 1 16.41 51 GLY B C 1
ATOM 3484 O O . GLY B 1 51 ? -64.688 4.105 -21.734 1 16.41 51 GLY B O 1
ATOM 3485 N N . ARG B 1 52 ? -66.75 4.605 -22.031 1 17.17 52 ARG B N 1
ATOM 3486 C CA . ARG B 1 52 ? -67.625 3.643 -21.359 1 17.17 52 ARG B CA 1
ATOM 3487 C C . ARG B 1 52 ? -67.5 2.262 -22 1 17.17 52 ARG B C 1
ATOM 3489 O O . ARG B 1 52 ? -67.625 1.243 -21.312 1 17.17 52 ARG B O 1
ATOM 3496 N N . GLU B 1 53 ? -67.5 2.18 -23.406 1 15.74 53 GLU B N 1
ATOM 3497 C CA . GLU B 1 53 ? -68.562 1.256 -23.875 1 15.74 53 GLU B CA 1
ATOM 3498 C C . GLU B 1 53 ? -68.125 -0.194 -23.625 1 15.74 53 GLU B C 1
ATOM 3500 O O . GLU B 1 53 ? -67 -0.548 -23.766 1 15.74 53 GLU B O 1
ATOM 3505 N N . ASN B 1 54 ? -69.062 -0.943 -23 1 17 54 ASN B N 1
ATOM 3506 C CA . ASN B 1 54 ? -69.312 -2.254 -22.422 1 17 54 ASN B CA 1
ATOM 3507 C C . ASN B 1 54 ? -69.312 -3.346 -23.484 1 17 54 ASN B C 1
ATOM 3509 O O . ASN B 1 54 ? -69.875 -4.438 -23.25 1 17 54 ASN B O 1
ATOM 3513 N N . ALA B 1 55 ? -68.688 -3.15 -24.688 1 16.84 55 ALA B N 1
ATOM 3514 C CA . ALA B 1 55 ? -69.312 -3.92 -25.766 1 16.84 55 ALA B CA 1
ATOM 3515 C C . ALA B 1 55 ? -69.625 -5.336 -25.297 1 16.84 55 ALA B C 1
ATOM 3517 O O . ALA B 1 55 ? -69 -5.844 -24.359 1 16.84 55 ALA B O 1
ATOM 3518 N N . SER B 1 56 ? -70.062 -6.199 -26.344 1 15.77 56 SER B N 1
ATOM 3519 C CA . SER B 1 56 ? -71.188 -7.109 -26.609 1 15.77 56 SER B CA 1
ATOM 3520 C C . SER B 1 56 ? -70.938 -8.484 -26 1 15.77 56 SER B C 1
ATOM 3522 O O . SER B 1 56 ? -69.812 -8.766 -25.547 1 15.77 56 SER B O 1
ATOM 3524 N N . SER B 1 57 ? -71.188 -9.508 -26.875 1 16.92 57 SER B N 1
ATOM 3525 C CA . SER B 1 57 ? -72.125 -10.586 -27.078 1 16.92 57 SER B CA 1
ATOM 3526 C C . SER B 1 57 ? -71.562 -11.93 -26.656 1 16.92 57 SER B C 1
ATOM 3528 O O . SER B 1 57 ? -70.375 -12.156 -26.812 1 16.92 57 SER B O 1
ATOM 3530 N N . ARG B 1 58 ? -72.438 -12.727 -26.172 1 18.22 58 ARG B N 1
ATOM 3531 C CA . ARG B 1 58 ? -72.5 -13.898 -25.297 1 18.22 58 ARG B CA 1
ATOM 3532 C C . ARG B 1 58 ? -71.875 -15.117 -25.969 1 18.22 58 ARG B C 1
ATOM 3534 O O . ARG B 1 58 ? -71 -15.766 -25.391 1 18.22 58 ARG B O 1
ATOM 3541 N N . PRO B 1 59 ? -72.875 -16.047 -26.469 1 18.58 59 PRO B N 1
ATOM 3542 C CA . PRO B 1 59 ? -73.062 -17.312 -25.781 1 18.58 59 PRO B CA 1
ATOM 3543 C C . PRO B 1 59 ? -72.375 -18.484 -26.438 1 18.58 59 PRO B C 1
ATOM 3545 O O . PRO B 1 59 ? -71.812 -19.344 -25.734 1 18.58 59 PRO B O 1
ATOM 3548 N N . LEU B 1 60 ? -72.562 -18.641 -27.891 1 18.41 60 LEU B N 1
ATOM 3549 C CA . LEU B 1 60 ? -73.25 -19.891 -28.25 1 18.41 60 LEU B CA 1
ATOM 3550 C C . LEU B 1 60 ? -72.188 -21.031 -28.297 1 18.41 60 LEU B C 1
ATOM 3552 O O . LEU B 1 60 ? -71 -20.797 -28.594 1 18.41 60 LEU B O 1
ATOM 3556 N N . ARG B 1 61 ? -72.688 -22.234 -28.094 1 19.03 61 ARG B N 1
ATOM 3557 C CA . ARG B 1 61 ? -72.25 -23.562 -27.656 1 19.03 61 ARG B CA 1
ATOM 3558 C C . ARG B 1 61 ? -71.562 -24.328 -28.797 1 19.03 61 ARG B C 1
ATOM 3560 O O . ARG B 1 61 ? -70.938 -25.328 -28.562 1 19.03 61 ARG B O 1
ATOM 3567 N N . PRO B 1 62 ? -71.75 -23.859 -30.203 1 19.12 62 PRO B N 1
ATOM 3568 C CA . PRO B 1 62 ? -72.25 -25.094 -30.844 1 19.12 62 PRO B CA 1
ATOM 3569 C C . PRO B 1 62 ? -71.188 -26.219 -30.812 1 19.12 62 PRO B C 1
ATOM 3571 O O . PRO B 1 62 ? -70.188 -26.094 -30.109 1 19.12 62 PRO B O 1
ATOM 3574 N N . GLY B 1 63 ? -70.812 -26.656 -32.125 1 18.28 63 GLY B N 1
ATOM 3575 C CA . GLY B 1 63 ? -70.938 -27.922 -32.844 1 18.28 63 GLY B CA 1
ATOM 3576 C C . GLY B 1 63 ? -69.688 -28.766 -32.719 1 18.28 63 GLY B C 1
ATOM 3577 O O . GLY B 1 63 ? -68.625 -28.297 -32.281 1 18.28 63 GLY B O 1
ATOM 3578 N N . SER B 1 64 ? -69.75 -29.953 -33.375 1 20.98 64 SER B N 1
ATOM 3579 C CA . SER B 1 64 ? -69.375 -31.375 -33.312 1 20.98 64 SER B CA 1
ATOM 3580 C C . SER B 1 64 ? -67.938 -31.594 -33.75 1 20.98 64 SER B C 1
ATOM 3582 O O . SER B 1 64 ? -67.188 -32.344 -33.125 1 20.98 64 SER B O 1
ATOM 3584 N N . GLN B 1 65 ? -67.625 -31.25 -35.125 1 18.48 65 GLN B N 1
ATOM 3585 C CA . GLN B 1 65 ? -67.312 -32.406 -35.938 1 18.48 65 GLN B CA 1
ATOM 3586 C C . GLN B 1 65 ? -65.875 -32.844 -35.719 1 18.48 65 GLN B C 1
ATOM 3588 O O . GLN B 1 65 ? -65.562 -34 -35.438 1 18.48 65 GLN B O 1
ATOM 3593 N N . SER B 1 66 ? -65 -32.562 -36.844 1 21.61 66 SER B N 1
ATOM 3594 C CA . SER B 1 66 ? -64.188 -33.375 -37.719 1 21.61 66 SER B CA 1
ATOM 3595 C C . SER B 1 66 ? -62.781 -33.562 -37.125 1 21.61 66 SER B C 1
ATOM 3597 O O . SER B 1 66 ? -62.281 -32.719 -36.375 1 21.61 66 SER B O 1
ATOM 3599 N N . ARG B 1 67 ? -62.219 -34.781 -37.406 1 22.94 67 ARG B N 1
ATOM 3600 C CA . ARG B 1 67 ? -61.125 -35.625 -36.906 1 22.94 67 ARG B CA 1
ATOM 3601 C C . ARG B 1 67 ? -59.75 -35 -37.219 1 22.94 67 ARG B C 1
ATOM 3603 O O . ARG B 1 67 ? -58.719 -35.625 -36.938 1 22.94 67 ARG B O 1
ATOM 3610 N N . SER B 1 68 ? -59.75 -33.688 -37.875 1 22.42 68 SER B N 1
ATOM 3611 C CA . SER B 1 68 ? -58.5 -33.562 -38.625 1 22.42 68 SER B CA 1
ATOM 3612 C C . SER B 1 68 ? -57.281 -33.688 -37.719 1 22.42 68 SER B C 1
ATOM 3614 O O . SER B 1 68 ? -57.156 -32.938 -36.75 1 22.42 68 SER B O 1
ATOM 3616 N N . HIS B 1 69 ? -56.781 -34.812 -37.594 1 22.84 69 HIS B N 1
ATOM 3617 C CA . HIS B 1 69 ? -55.594 -35.156 -36.781 1 22.84 69 HIS B CA 1
ATOM 3618 C C . HIS B 1 69 ? -54.406 -34.281 -37.125 1 22.84 69 HIS B C 1
ATOM 3620 O O . HIS B 1 69 ? -53.25 -34.656 -36.844 1 22.84 69 HIS B O 1
ATOM 3626 N N . GLY B 1 70 ? -54.656 -32.938 -37.469 1 20.39 70 GLY B N 1
ATOM 3627 C CA . GLY B 1 70 ? -53.5 -32.219 -38 1 20.39 70 GLY B CA 1
ATOM 3628 C C . GLY B 1 70 ? -52.312 -32.281 -37.062 1 20.39 70 GLY B C 1
ATOM 3629 O O . GLY B 1 70 ? -52.406 -31.953 -35.875 1 20.39 70 GLY B O 1
ATOM 3630 N N . HIS B 1 71 ? -51.375 -33.188 -37.312 1 24.95 71 HIS B N 1
ATOM 3631 C CA . HIS B 1 71 ? -50.125 -33.375 -36.594 1 24.95 71 HIS B CA 1
ATOM 3632 C C . HIS B 1 71 ? -49.312 -32.062 -36.531 1 24.95 71 HIS B C 1
ATOM 3634 O O . HIS B 1 71 ? -48.125 -32.062 -36.938 1 24.95 71 HIS B O 1
ATOM 3640 N N . ALA B 1 72 ? -49.906 -30.891 -36.406 1 22.59 72 ALA B N 1
ATOM 3641 C CA . ALA B 1 72 ? -49.094 -29.688 -36.594 1 22.59 72 ALA B CA 1
ATOM 3642 C C . ALA B 1 72 ? -47.906 -29.688 -35.656 1 22.59 72 ALA B C 1
ATOM 3644 O O . ALA B 1 72 ? -48 -30.062 -34.5 1 22.59 72 ALA B O 1
ATOM 3645 N N . HIS B 1 73 ? -46.812 -29.656 -36.344 1 25.73 73 HIS B N 1
ATOM 3646 C CA . HIS B 1 73 ? -45.406 -29.453 -35.969 1 25.73 73 HIS B CA 1
ATOM 3647 C C . HIS B 1 73 ? -45.25 -28.188 -35.125 1 25.73 73 HIS B C 1
ATOM 3649 O O . HIS B 1 73 ? -45.375 -27.078 -35.656 1 25.73 73 HIS B O 1
ATOM 3655 N N . ASN B 1 74 ? -45.938 -28.062 -34.031 1 25.06 74 ASN B N 1
ATOM 3656 C CA . ASN B 1 74 ? -45.781 -26.891 -33.188 1 25.06 74 ASN B CA 1
ATOM 3657 C C . ASN B 1 74 ? -44.312 -26.578 -32.938 1 25.06 74 ASN B C 1
ATOM 3659 O O . ASN B 1 74 ? -43.562 -27.453 -32.5 1 25.06 74 ASN B O 1
ATOM 3663 N N . GLU B 1 75 ? -43.875 -25.766 -33.906 1 28.36 75 GLU B N 1
ATOM 3664 C CA . GLU B 1 75 ? -42.562 -25.141 -33.75 1 28.36 75 GLU B CA 1
ATOM 3665 C C . GLU B 1 75 ? -42.406 -24.5 -32.375 1 28.36 75 GLU B C 1
ATOM 3667 O O . GLU B 1 75 ? -43.125 -23.562 -32.031 1 28.36 75 GLU B O 1
ATOM 3672 N N . ALA B 1 76 ? -42.281 -25.281 -31.328 1 28.84 76 ALA B N 1
ATOM 3673 C CA . ALA B 1 76 ? -41.969 -24.859 -29.969 1 28.84 76 ALA B CA 1
ATOM 3674 C C . ALA B 1 76 ? -40.781 -23.875 -29.969 1 28.84 76 ALA B C 1
ATOM 3676 O O . ALA B 1 76 ? -39.656 -24.234 -30.344 1 28.84 76 ALA B O 1
ATOM 3677 N N . GLY B 1 77 ? -41.094 -22.688 -30.594 1 29.48 77 GLY B N 1
ATOM 3678 C CA . GLY B 1 77 ? -40.094 -21.656 -30.422 1 29.48 77 GLY B CA 1
ATOM 3679 C C . GLY B 1 77 ? -39.656 -21.484 -28.984 1 29.48 77 GLY B C 1
ATOM 3680 O O . GLY B 1 77 ? -40.406 -20.984 -28.156 1 29.48 77 GLY B O 1
ATOM 3681 N N . GLY B 1 78 ? -39.25 -22.516 -28.359 1 30.28 78 GLY B N 1
ATOM 3682 C CA . GLY B 1 78 ? -38.688 -22.328 -27.031 1 30.28 78 GLY B CA 1
ATOM 3683 C C . GLY B 1 78 ? -37.719 -21.156 -26.969 1 30.28 78 GLY B C 1
ATOM 3684 O O . GLY B 1 78 ? -36.781 -21.078 -27.766 1 30.28 78 GLY B O 1
ATOM 3685 N N . LEU B 1 79 ? -38.312 -19.938 -26.953 1 32.62 79 LEU B N 1
ATOM 3686 C CA . LEU B 1 79 ? -37.5 -18.812 -26.562 1 32.62 79 LEU B CA 1
ATOM 3687 C C . LEU B 1 79 ? -36.5 -19.203 -25.469 1 32.62 79 LEU B C 1
ATOM 3689 O O . LEU B 1 79 ? -36.906 -19.688 -24.406 1 32.62 79 LEU B O 1
ATOM 3693 N N . ASP B 1 80 ? -35.5 -19.906 -25.922 1 31.8 80 ASP B N 1
ATOM 3694 C CA . ASP B 1 80 ? -34.375 -20.078 -25.047 1 31.8 80 ASP B CA 1
ATOM 3695 C C . ASP B 1 80 ? -34 -18.75 -24.375 1 31.8 80 ASP B C 1
ATOM 3697 O O . ASP B 1 80 ? -33.594 -17.797 -25.062 1 31.8 80 ASP B O 1
ATOM 3701 N N . ASP B 1 81 ? -34.875 -18.156 -23.625 1 36.25 81 ASP B N 1
ATOM 3702 C CA . ASP B 1 81 ? -34.406 -17.109 -22.719 1 36.25 81 ASP B CA 1
ATOM 3703 C C . ASP B 1 81 ? -33.062 -17.453 -22.125 1 36.25 81 ASP B C 1
ATOM 3705 O O . ASP B 1 81 ? -32.938 -18.172 -21.141 1 36.25 81 ASP B O 1
ATOM 3709 N N . SER B 1 82 ? -32.219 -17.922 -22.922 1 32.5 82 SER B N 1
ATOM 3710 C CA . SER B 1 82 ? -30.875 -17.953 -22.312 1 32.5 82 SER B CA 1
ATOM 3711 C C . SER B 1 82 ? -30.484 -16.562 -21.812 1 32.5 82 SER B C 1
ATOM 3713 O O . SER B 1 82 ? -30.047 -15.719 -22.594 1 32.5 82 SER B O 1
ATOM 3715 N N . ALA B 1 83 ? -31.375 -15.828 -21.109 1 36.06 83 ALA B N 1
ATOM 3716 C CA . ALA B 1 83 ? -30.688 -14.766 -20.375 1 36.06 83 ALA B CA 1
ATOM 3717 C C . ALA B 1 83 ? -29.281 -15.188 -19.969 1 36.06 83 ALA B C 1
ATOM 3719 O O . ALA B 1 83 ? -29.094 -16.25 -19.391 1 36.06 83 ALA B O 1
ATOM 3720 N N . PRO B 1 84 ? -28.344 -14.773 -20.766 1 40.84 84 PRO B N 1
ATOM 3721 C CA . PRO B 1 84 ? -27.016 -15.117 -20.234 1 40.84 84 PRO B CA 1
ATOM 3722 C C . PRO B 1 84 ? -26.969 -15.086 -18.719 1 40.84 84 PRO B C 1
ATOM 3724 O O . PRO B 1 84 ? -27.656 -14.281 -18.078 1 40.84 84 PRO B O 1
ATOM 3727 N N . ASP B 1 85 ? -26.984 -16.172 -18.031 1 41.84 85 ASP B N 1
ATOM 3728 C CA . ASP B 1 85 ? -26.812 -16.281 -16.578 1 41.84 85 ASP B CA 1
ATOM 3729 C C . ASP B 1 85 ? -25.906 -15.164 -16.047 1 41.84 85 ASP B C 1
ATOM 3731 O O . ASP B 1 85 ? -24.688 -15.25 -16.141 1 41.84 85 ASP B O 1
ATOM 3735 N N . SER B 1 86 ? -26.281 -14 -16.203 1 46.97 86 SER B N 1
ATOM 3736 C CA . SER B 1 86 ? -25.656 -12.906 -15.461 1 46.97 86 SER B CA 1
ATOM 3737 C C . SER B 1 86 ? -25.219 -13.367 -14.078 1 46.97 86 SER B C 1
ATOM 3739 O O . SER B 1 86 ? -24.328 -12.758 -13.469 1 46.97 86 SER B O 1
ATOM 3741 N N . GLU B 1 87 ? -25.969 -14.289 -13.531 1 48.88 87 GLU B N 1
ATOM 3742 C CA . GLU B 1 87 ? -25.562 -14.828 -12.242 1 48.88 87 GLU B CA 1
ATOM 3743 C C . GLU B 1 87 ? -24.203 -15.523 -12.344 1 48.88 87 GLU B C 1
ATOM 3745 O O . GLU B 1 87 ? -23.453 -15.555 -11.367 1 48.88 87 GLU B O 1
ATOM 3750 N N . GLU B 1 88 ? -23.953 -15.969 -13.523 1 53.75 88 GLU B N 1
ATOM 3751 C CA . GLU B 1 88 ? -22.672 -16.672 -13.641 1 53.75 88 GLU B CA 1
ATOM 3752 C C . GLU B 1 88 ? -21.5 -15.688 -13.609 1 53.75 88 GLU B C 1
ATOM 3754 O O . GLU B 1 88 ? -20.453 -15.984 -13.031 1 53.75 88 GLU B O 1
ATOM 3759 N N . HIS B 1 89 ? -21.75 -14.508 -14.266 1 55 89 HIS B N 1
ATOM 3760 C CA . HIS B 1 89 ? -20.672 -13.516 -14.219 1 55 89 HIS B CA 1
ATOM 3761 C C . HIS B 1 89 ? -20.5 -12.969 -12.805 1 55 89 HIS B C 1
ATOM 3763 O O . HIS B 1 89 ? -19.359 -12.734 -12.367 1 55 89 HIS B O 1
ATOM 3769 N N . SER B 1 90 ? -21.625 -12.633 -12.227 1 57.56 90 SER B N 1
ATOM 3770 C CA . SER B 1 90 ? -21.562 -12.156 -10.852 1 57.56 90 SER B CA 1
ATOM 3771 C C . SER B 1 90 ? -20.969 -13.211 -9.922 1 57.56 90 SER B C 1
ATOM 3773 O O . SER B 1 90 ? -20.234 -12.891 -8.992 1 57.56 90 SER B O 1
ATOM 3775 N N . GLY B 1 91 ? -21.359 -14.398 -10.188 1 59.03 91 GLY B N 1
ATOM 3776 C CA . GLY B 1 91 ? -20.812 -15.508 -9.422 1 59.03 91 GLY B CA 1
ATOM 3777 C C . GLY B 1 91 ? -19.328 -15.695 -9.609 1 59.03 91 GLY B C 1
ATOM 3778 O O . GLY B 1 91 ? -18.609 -16 -8.648 1 59.03 91 GLY B O 1
ATOM 3779 N N . SER B 1 92 ? -18.953 -15.32 -10.898 1 69.12 92 SER B N 1
ATOM 3780 C CA . SER B 1 92 ? -17.547 -15.469 -11.211 1 69.12 92 SER B CA 1
ATOM 3781 C C . SER B 1 92 ? -16.703 -14.391 -10.531 1 69.12 92 SER B C 1
ATOM 3783 O O . SER B 1 92 ? -15.641 -14.68 -9.984 1 69.12 92 SER B O 1
ATOM 3785 N N . SER B 1 93 ? -17.328 -13.188 -10.469 1 71.69 93 SER B N 1
ATOM 3786 C CA . SER B 1 93 ? -16.594 -12.094 -9.836 1 71.69 93 SER B CA 1
ATOM 3787 C C . SER B 1 93 ? -16.5 -12.297 -8.328 1 71.69 93 SER B C 1
ATOM 3789 O O . SER B 1 93 ? -15.445 -12.07 -7.727 1 71.69 93 SER B O 1
ATOM 3791 N N . LEU B 1 94 ? -17.578 -12.711 -7.75 1 74.75 94 LEU B N 1
ATOM 3792 C CA . LEU B 1 94 ? -17.578 -12.977 -6.316 1 74.75 94 LEU B CA 1
ATOM 3793 C C . LEU B 1 94 ? -16.672 -14.156 -5.98 1 74.75 94 LEU B C 1
ATOM 3795 O O . LEU B 1 94 ? -16 -14.156 -4.953 1 74.75 94 LEU B O 1
ATOM 3799 N N . SER B 1 95 ? -16.75 -15.047 -6.906 1 76.25 95 SER B N 1
ATOM 3800 C CA . SER B 1 95 ? -15.867 -16.203 -6.684 1 76.25 95 SER B CA 1
ATOM 3801 C C . SER B 1 95 ? -14.398 -15.805 -6.824 1 76.25 95 SER B C 1
ATOM 3803 O O . SER B 1 95 ? -13.562 -16.25 -6.039 1 76.25 95 SER B O 1
ATOM 3805 N N . GLU B 1 96 ? -14.203 -14.812 -7.695 1 79.06 96 GLU B N 1
ATOM 3806 C CA . GLU B 1 96 ? -12.828 -14.336 -7.848 1 79.06 96 GLU B CA 1
ATOM 3807 C C . GLU B 1 96 ? -12.383 -13.539 -6.625 1 79.06 96 GLU B C 1
ATOM 3809 O O . GLU B 1 96 ? -11.234 -13.656 -6.191 1 79.06 96 GLU B O 1
ATOM 3814 N N . LEU B 1 97 ? -13.281 -12.789 -6.137 1 80.81 97 LEU B N 1
ATOM 3815 C CA . LEU B 1 97 ? -12.961 -12.016 -4.945 1 80.81 97 LEU B CA 1
ATOM 3816 C C . LEU B 1 97 ? -12.703 -12.93 -3.752 1 80.81 97 LEU B C 1
ATOM 3818 O O . LEU B 1 97 ? -11.805 -12.68 -2.953 1 80.81 97 LEU B O 1
ATOM 3822 N N . ARG B 1 98 ? -13.492 -13.938 -3.723 1 81.19 98 ARG B N 1
ATOM 3823 C CA . ARG B 1 98 ? -13.289 -14.906 -2.65 1 81.19 98 ARG B CA 1
ATOM 3824 C C . ARG B 1 98 ? -11.922 -15.578 -2.771 1 81.19 98 AR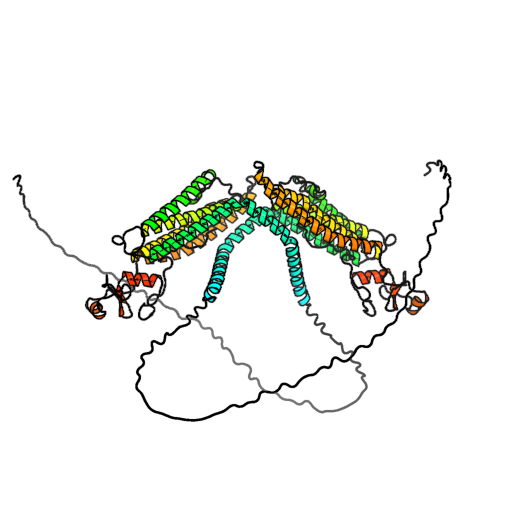G B C 1
ATOM 3826 O O . ARG B 1 98 ? -11.227 -15.758 -1.772 1 81.19 98 ARG B O 1
ATOM 3833 N N . TYR B 1 99 ? -11.547 -15.844 -3.936 1 80.38 99 TYR B N 1
ATOM 3834 C CA . TYR B 1 99 ? -10.25 -16.453 -4.176 1 80.38 99 TYR B CA 1
ATOM 3835 C C . TYR B 1 99 ? -9.125 -15.492 -3.809 1 80.38 99 TYR B C 1
ATOM 3837 O O . TYR B 1 99 ? -8.141 -15.883 -3.176 1 80.38 99 TYR B O 1
ATOM 3845 N N . LEU B 1 100 ? -9.391 -14.266 -4.074 1 82.94 100 LEU B N 1
ATOM 3846 C CA . LEU B 1 100 ? -8.391 -13.25 -3.752 1 82.94 100 LEU B CA 1
ATOM 3847 C C . LEU B 1 100 ? -8.273 -13.062 -2.244 1 82.94 100 LEU B C 1
ATOM 3849 O O . LEU B 1 100 ? -7.172 -12.906 -1.715 1 82.94 100 LEU B O 1
ATOM 3853 N N . LEU B 1 101 ? -9.406 -13.109 -1.643 1 84.69 101 LEU B N 1
ATOM 3854 C CA . LEU B 1 101 ? -9.398 -12.938 -0.195 1 84.69 101 LEU B CA 1
ATOM 3855 C C . LEU B 1 101 ? -8.75 -14.125 0.496 1 84.69 101 LEU B C 1
ATOM 3857 O O . LEU B 1 101 ? -8.023 -13.961 1.48 1 84.69 101 LEU B O 1
ATOM 3861 N N . GLN B 1 102 ? -8.93 -15.273 -0.029 1 84.31 102 GLN B N 1
ATOM 3862 C CA . GLN B 1 102 ? -8.297 -16.469 0.521 1 84.31 102 GLN B CA 1
ATOM 3863 C C . GLN B 1 102 ? -6.785 -16.422 0.305 1 84.31 102 GLN B C 1
ATOM 3865 O O . GLN B 1 102 ? -6.016 -16.797 1.194 1 84.31 102 GLN B O 1
ATOM 3870 N N . TRP B 1 103 ? -6.43 -15.914 -0.792 1 83.94 103 TRP B N 1
ATOM 3871 C CA . TRP B 1 103 ? -5.008 -15.758 -1.097 1 83.94 103 TRP B CA 1
ATOM 3872 C C . TRP B 1 103 ? -4.355 -14.75 -0.159 1 83.94 103 TRP B C 1
ATOM 3874 O O . TRP B 1 103 ? -3.248 -14.977 0.331 1 83.94 103 TRP B O 1
ATOM 3884 N N . LEU B 1 104 ? -5.113 -13.758 0.102 1 84.94 104 LEU B N 1
ATOM 3885 C CA . LEU B 1 104 ? -4.598 -12.734 1 1 84.94 104 LEU B CA 1
ATOM 3886 C C . LEU B 1 104 ? -4.477 -13.266 2.424 1 84.94 104 LEU B C 1
ATOM 3888 O O . LEU B 1 104 ? -3.498 -12.984 3.117 1 84.94 104 LEU B O 1
ATOM 3892 N N . HIS B 1 105 ? -5.41 -14.023 2.75 1 85.69 105 HIS B N 1
ATOM 3893 C CA . HIS B 1 105 ? -5.387 -14.594 4.09 1 85.69 105 HIS B CA 1
ATOM 3894 C C . HIS B 1 105 ? -4.227 -15.57 4.258 1 85.69 105 HIS B C 1
ATOM 3896 O O . HIS B 1 105 ? -3.549 -15.57 5.285 1 85.69 105 HIS B O 1
ATOM 3902 N N . LYS B 1 106 ? -3.918 -16.281 3.281 1 85.12 106 LYS B N 1
ATOM 3903 C CA . LYS B 1 106 ? -2.822 -17.25 3.332 1 85.12 106 LYS B CA 1
ATOM 3904 C C . LYS B 1 106 ? -1.469 -16.547 3.314 1 85.12 106 LYS B C 1
ATOM 3906 O O . LYS B 1 106 ? -0.492 -17.047 3.869 1 85.12 106 LYS B O 1
ATOM 3911 N N . SER B 1 107 ? -1.487 -15.312 2.77 1 90.94 107 SER B N 1
ATOM 3912 C CA . SER B 1 107 ? -0.231 -14.586 2.637 1 90.94 107 SER B CA 1
ATOM 3913 C C . SER B 1 107 ? -0.029 -13.617 3.795 1 90.94 107 SER B C 1
ATOM 3915 O O . SER B 1 107 ? 1.028 -12.992 3.912 1 90.94 107 SER B O 1
ATOM 3917 N N . LEU B 1 108 ? -0.915 -13.531 4.676 1 91.38 108 LEU B N 1
ATOM 3918 C CA . LEU B 1 108 ? -0.938 -12.492 5.707 1 91.38 108 LEU B CA 1
ATOM 3919 C C . LEU B 1 108 ? 0.281 -12.609 6.613 1 91.38 108 LEU B C 1
ATOM 3921 O O . LEU B 1 108 ? 0.962 -11.609 6.871 1 91.38 108 LEU B O 1
ATOM 3925 N N . PRO B 1 109 ? 0.63 -13.812 7.043 1 92.25 109 PRO B N 1
ATOM 3926 C CA . PRO B 1 109 ? 1.797 -13.891 7.926 1 92.25 109 PRO B CA 1
ATOM 3927 C C . PRO B 1 109 ? 3.088 -13.453 7.238 1 92.25 109 PRO B C 1
ATOM 3929 O O . PRO B 1 109 ? 3.951 -12.836 7.871 1 92.25 109 PRO B O 1
ATOM 3932 N N . TYR B 1 110 ? 3.174 -13.656 6.031 1 92.81 110 TYR B N 1
ATOM 3933 C CA . TYR B 1 110 ? 4.371 -13.281 5.293 1 92.81 110 TYR B CA 1
ATOM 3934 C C . TYR B 1 110 ? 4.406 -11.781 5.031 1 92.81 110 TYR B C 1
ATOM 3936 O O . TYR B 1 110 ? 5.469 -11.156 5.09 1 92.81 110 TYR B O 1
ATOM 3944 N N . ILE B 1 111 ? 3.25 -11.281 4.828 1 93.56 111 ILE B N 1
ATOM 3945 C CA . ILE B 1 111 ? 3.148 -9.836 4.656 1 93.56 111 ILE B CA 1
ATOM 3946 C C . ILE B 1 111 ? 3.506 -9.133 5.965 1 93.56 111 ILE B C 1
ATOM 3948 O O . ILE B 1 111 ? 4.156 -8.086 5.957 1 93.56 111 ILE B O 1
ATOM 3952 N N . LEU B 1 112 ? 3.154 -9.719 7.008 1 94.31 112 LEU B N 1
ATOM 3953 C CA . LEU B 1 112 ? 3.471 -9.164 8.32 1 94.31 112 LEU B CA 1
ATOM 3954 C C . LEU B 1 112 ? 4.977 -9.164 8.562 1 94.31 112 LEU B C 1
ATOM 3956 O O . LEU B 1 112 ? 5.527 -8.203 9.109 1 94.31 112 LEU B O 1
ATOM 3960 N N . ILE B 1 113 ? 5.578 -10.172 8.133 1 93.88 113 ILE B N 1
ATOM 3961 C CA . ILE B 1 113 ? 7.023 -10.258 8.297 1 93.88 113 ILE B CA 1
ATOM 3962 C C . ILE B 1 113 ? 7.703 -9.172 7.469 1 93.88 1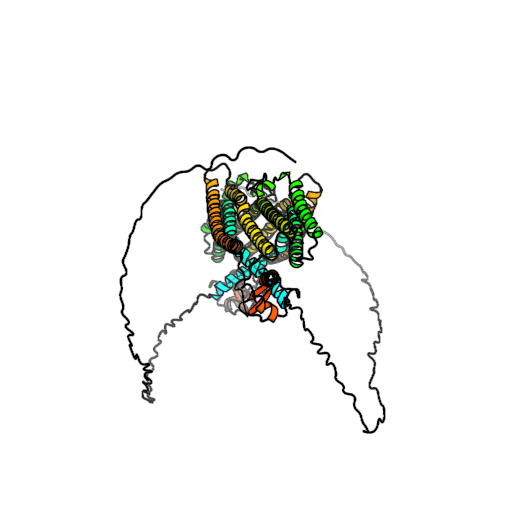13 ILE B C 1
ATOM 3964 O O . ILE B 1 113 ? 8.648 -8.531 7.93 1 93.88 113 ILE B O 1
ATOM 3968 N N . LEU B 1 114 ? 7.199 -8.914 6.336 1 91.56 114 LEU B N 1
ATOM 3969 C CA . LEU B 1 114 ? 7.762 -7.875 5.48 1 91.56 114 LEU B CA 1
ATOM 3970 C C . LEU B 1 114 ? 7.523 -6.492 6.078 1 91.56 114 LEU B C 1
ATOM 3972 O O . LEU B 1 114 ? 8.398 -5.625 6.02 1 91.56 114 LEU B O 1
ATOM 3976 N N . CYS B 1 115 ? 6.41 -6.406 6.672 1 92.94 115 CYS B N 1
ATOM 3977 C CA . CYS B 1 115 ? 6.094 -5.141 7.324 1 92.94 115 CYS B CA 1
ATOM 3978 C C . CYS B 1 115 ? 7.012 -4.895 8.516 1 92.94 115 CYS B C 1
ATOM 3980 O O . CYS B 1 115 ? 7.48 -3.775 8.727 1 92.94 115 CYS B O 1
ATOM 3982 N N . VAL B 1 116 ? 7.246 -5.887 9.281 1 91.69 116 VAL B N 1
ATOM 3983 C CA . VAL B 1 116 ? 8.141 -5.77 10.43 1 91.69 116 VAL B CA 1
ATOM 3984 C C . VAL B 1 116 ? 9.547 -5.426 9.953 1 91.69 116 VAL B C 1
ATOM 3986 O O . VAL B 1 116 ? 10.234 -4.598 10.562 1 91.69 116 VAL B O 1
ATOM 3989 N N . LYS B 1 117 ? 9.984 -5.957 8.891 1 90.06 117 LYS B N 1
ATOM 3990 C CA . LYS B 1 117 ? 11.297 -5.641 8.344 1 90.06 117 LYS B CA 1
ATOM 3991 C C . LYS B 1 117 ? 11.383 -4.176 7.926 1 90.06 117 LYS B C 1
ATOM 3993 O O . LYS B 1 117 ? 12.367 -3.498 8.219 1 90.06 117 LYS B O 1
ATOM 3998 N N . LEU B 1 118 ? 10.328 -3.719 7.289 1 88.25 118 LEU B N 1
ATOM 3999 C CA . LEU B 1 118 ? 10.289 -2.328 6.852 1 88.25 118 LEU B CA 1
ATOM 4000 C C . LEU B 1 118 ? 10.305 -1.381 8.047 1 88.25 118 LEU B C 1
ATOM 4002 O O . LEU B 1 118 ? 11 -0.364 8.023 1 88.25 118 LEU B O 1
ATOM 4006 N N . ILE B 1 119 ? 9.602 -1.723 9.07 1 88.75 119 ILE B N 1
ATOM 4007 C CA . ILE B 1 119 ? 9.539 -0.895 10.273 1 88.75 119 ILE B CA 1
ATOM 4008 C C . ILE B 1 119 ? 10.898 -0.883 10.969 1 88.75 119 ILE B C 1
ATOM 4010 O O . ILE B 1 119 ? 11.352 0.164 11.43 1 88.75 119 ILE B O 1
ATOM 4014 N N . MET B 1 120 ? 11.508 -1.99 11 1 84.88 120 MET B N 1
ATOM 4015 C CA . MET B 1 120 ? 12.82 -2.078 11.641 1 84.88 120 MET B CA 1
ATOM 4016 C C . MET B 1 120 ? 13.859 -1.287 10.867 1 84.88 120 MET B C 1
ATOM 4018 O O . MET B 1 120 ? 14.758 -0.676 11.461 1 84.88 120 MET B O 1
ATOM 4022 N N . GLN B 1 121 ? 13.711 -1.259 9.555 1 81.81 121 GLN B N 1
ATOM 4023 C CA . GLN B 1 121 ? 14.641 -0.51 8.711 1 81.81 121 GLN B CA 1
ATOM 4024 C C . GLN B 1 121 ? 14.477 0.994 8.914 1 81.81 121 GLN B C 1
ATOM 4026 O O . GLN B 1 121 ? 15.445 1.747 8.828 1 81.81 121 GLN B O 1
ATOM 4031 N N . HIS B 1 122 ? 13.266 1.402 9.227 1 85.88 122 HIS B N 1
ATOM 4032 C CA . HIS B 1 122 ? 12.984 2.828 9.352 1 85.88 122 HIS B CA 1
ATOM 4033 C C . HIS B 1 122 ? 12.625 3.199 10.781 1 85.88 122 HIS B C 1
ATOM 4035 O O . HIS B 1 122 ? 11.883 4.156 11.016 1 85.88 122 HIS B O 1
ATOM 4041 N N . ILE B 1 123 ? 13.141 2.492 11.766 1 85.56 123 ILE B N 1
ATOM 4042 C CA . ILE B 1 123 ? 12.758 2.676 13.156 1 85.56 123 ILE B CA 1
ATOM 4043 C C . ILE B 1 123 ? 13.195 4.059 13.641 1 85.56 123 ILE B C 1
ATOM 4045 O O . ILE B 1 123 ? 12.492 4.703 14.422 1 85.56 123 ILE B O 1
ATOM 4049 N N . ILE B 1 124 ? 14.328 4.547 13.18 1 85.44 124 ILE B N 1
ATOM 4050 C CA . ILE B 1 124 ? 14.828 5.848 13.617 1 85.44 124 ILE B CA 1
ATOM 4051 C C . ILE B 1 124 ? 13.938 6.957 13.07 1 85.44 124 ILE B C 1
ATOM 4053 O O . ILE B 1 124 ? 13.516 7.848 13.812 1 85.44 124 ILE B O 1
ATOM 4057 N N . GLY B 1 125 ? 13.594 6.828 11.766 1 87.31 125 GLY B N 1
ATOM 4058 C CA . GLY B 1 125 ? 12.711 7.824 11.18 1 87.31 125 GLY B CA 1
ATOM 4059 C C . GLY B 1 125 ? 11.328 7.84 11.797 1 87.31 125 GLY B C 1
ATOM 4060 O O . GLY B 1 125 ? 10.773 8.906 12.07 1 87.31 125 GLY B O 1
ATOM 4061 N N . ILE B 1 126 ? 10.875 6.699 12.078 1 90.06 126 ILE B N 1
ATOM 4062 C CA . ILE B 1 126 ? 9.531 6.582 12.641 1 90.06 126 ILE B CA 1
ATOM 4063 C C . ILE B 1 126 ? 9.523 7.117 14.07 1 90.06 126 ILE B C 1
ATOM 4065 O O . ILE B 1 126 ? 8.625 7.863 14.453 1 90.06 126 ILE B O 1
ATOM 4069 N N . SER B 1 127 ? 10.508 6.742 14.844 1 92.62 127 SER B N 1
ATOM 4070 C CA . SER B 1 127 ? 10.586 7.219 16.219 1 92.62 127 SER B CA 1
ATOM 4071 C C . SER B 1 127 ? 10.719 8.734 16.266 1 92.62 127 SER B C 1
ATOM 4073 O O . SER B 1 127 ? 10.086 9.391 17.109 1 92.62 127 SER B O 1
ATOM 4075 N N . LEU B 1 128 ? 11.484 9.281 15.375 1 92.38 128 LEU B N 1
ATOM 4076 C CA . LEU B 1 128 ? 11.625 10.734 15.32 1 92.38 128 LEU B CA 1
ATOM 4077 C C . LEU B 1 128 ? 10.32 11.391 14.875 1 92.38 128 LEU B C 1
ATOM 4079 O O . LEU B 1 128 ? 9.953 12.445 15.391 1 92.38 128 LEU B O 1
ATOM 4083 N N . GLY B 1 129 ? 9.656 10.742 13.953 1 93.06 129 GLY B N 1
ATOM 4084 C CA . GLY B 1 129 ? 8.367 11.258 13.539 1 93.06 129 GLY B CA 1
ATOM 4085 C C . GLY B 1 129 ? 7.352 11.305 14.672 1 93.06 129 GLY B C 1
ATOM 4086 O O . GLY B 1 129 ? 6.637 12.297 14.836 1 93.06 129 GLY B O 1
ATOM 4087 N N . ILE B 1 130 ? 7.387 10.328 15.445 1 94.19 130 ILE B N 1
ATOM 4088 C CA . ILE B 1 130 ? 6.484 10.266 16.594 1 94.19 130 ILE B CA 1
ATOM 4089 C C . ILE B 1 130 ? 6.875 11.32 17.625 1 94.19 130 ILE B C 1
ATOM 4091 O O . ILE B 1 130 ? 6.012 11.977 18.203 1 94.19 130 ILE B O 1
ATOM 4095 N N . GLY B 1 131 ? 8.148 11.43 17.797 1 95.5 131 GLY B N 1
ATOM 4096 C CA . GLY B 1 131 ? 8.617 12.477 18.703 1 95.5 131 GLY B CA 1
ATOM 4097 C C . GLY B 1 131 ? 8.211 13.867 18.25 1 95.5 131 GLY B C 1
ATOM 4098 O O . GLY B 1 131 ? 7.773 14.688 19.062 1 95.5 131 GLY B O 1
ATOM 4099 N N . LEU B 1 132 ? 8.383 14.141 17.016 1 95.75 132 LEU B N 1
ATOM 4100 C CA . LEU B 1 132 ? 8.008 15.445 16.484 1 95.75 132 LEU B CA 1
ATOM 4101 C C . LEU B 1 132 ? 6.508 15.672 16.578 1 95.75 132 LEU B C 1
ATOM 4103 O O . LEU B 1 132 ? 6.059 16.781 16.906 1 95.75 132 LEU B O 1
ATOM 4107 N N . LEU B 1 133 ? 5.789 14.656 16.391 1 95.69 133 LEU B N 1
ATOM 4108 C CA . LEU B 1 133 ? 4.336 14.758 16.5 1 95.69 133 LEU B CA 1
ATOM 4109 C C . LEU B 1 133 ? 3.922 15.047 17.938 1 95.69 133 LEU B C 1
ATOM 4111 O O . LEU B 1 133 ? 3.033 15.867 18.188 1 95.69 133 LEU B O 1
ATOM 4115 N N . THR B 1 134 ? 4.57 14.398 18.875 1 96.25 134 THR B N 1
ATOM 4116 C CA . THR B 1 134 ? 4.262 14.617 20.281 1 96.25 134 THR B CA 1
ATOM 4117 C C . THR B 1 134 ? 4.633 16.031 20.703 1 96.25 134 THR B C 1
ATOM 4119 O O . THR B 1 134 ? 3.895 16.688 21.453 1 96.25 134 THR B O 1
ATOM 4122 N N . THR B 1 135 ? 5.762 16.484 20.203 1 96.88 135 THR B N 1
ATOM 4123 C CA . THR B 1 135 ? 6.168 17.859 20.484 1 96.88 135 THR B CA 1
ATOM 4124 C C . THR B 1 135 ? 5.16 18.844 19.906 1 96.88 135 THR B C 1
ATOM 4126 O O . THR B 1 135 ? 4.789 19.812 20.578 1 96.88 135 THR B O 1
ATOM 4129 N N . TYR B 1 136 ? 4.695 18.609 18.734 1 97.06 136 TYR B N 1
ATOM 4130 C CA . TYR B 1 136 ? 3.693 19.469 18.109 1 97.06 136 TYR B CA 1
ATOM 4131 C C . TYR B 1 136 ? 2.416 19.516 18.938 1 97.06 136 TYR B C 1
ATOM 4133 O O . TYR B 1 136 ? 1.865 20.578 19.172 1 97.06 136 TYR B O 1
ATOM 4141 N N . MET B 1 137 ? 1.957 18.359 19.344 1 96.69 137 MET B N 1
ATOM 4142 C CA . MET B 1 137 ? 0.704 18.281 20.094 1 96.69 137 MET B CA 1
ATOM 4143 C C . MET B 1 137 ? 0.833 19 21.438 1 96.69 137 MET B C 1
ATOM 4145 O O . MET B 1 137 ? -0.065 19.734 21.844 1 96.69 137 MET B O 1
ATOM 4149 N N . TYR B 1 138 ? 1.901 18.781 22.031 1 97 138 TYR B N 1
ATOM 4150 C CA . TYR B 1 138 ? 2.148 19.422 23.328 1 97 138 TYR B CA 1
ATOM 4151 C C . TYR B 1 138 ? 2.213 20.938 23.172 1 97 138 TYR B C 1
ATOM 4153 O O . TYR B 1 138 ? 1.565 21.672 23.922 1 97 138 TYR B O 1
ATOM 4161 N N . ALA B 1 139 ? 3.023 21.375 22.219 1 97.44 139 ALA B N 1
ATOM 4162 C CA . ALA B 1 139 ? 3.199 22.797 22.016 1 97.44 139 ALA B CA 1
ATOM 4163 C C . ALA B 1 139 ? 1.889 23.469 21.594 1 97.44 139 ALA B C 1
ATOM 4165 O O . ALA B 1 139 ? 1.547 24.547 22.078 1 97.44 139 ALA B O 1
ATOM 4166 N N . ASN B 1 140 ? 1.184 22.828 20.672 1 96.81 140 ASN B N 1
ATOM 4167 C CA . ASN B 1 140 ? -0.082 23.375 20.219 1 96.81 140 ASN B CA 1
ATOM 4168 C C . ASN B 1 140 ? -1.088 23.516 21.359 1 96.81 140 ASN B C 1
ATOM 4170 O O . ASN B 1 140 ? -1.736 24.547 21.5 1 96.81 140 ASN B O 1
ATOM 4174 N N . LYS B 1 141 ? -1.231 22.547 22.141 1 96.25 141 LYS B N 1
ATOM 4175 C CA . LYS B 1 141 ? -2.146 22.578 23.266 1 96.25 141 LYS B CA 1
ATOM 4176 C C . LYS B 1 141 ? -1.733 23.656 24.266 1 96.25 141 LYS B C 1
ATOM 4178 O O . LYS B 1 141 ? -2.58 24.391 24.797 1 96.25 141 LYS B O 1
ATOM 4183 N N . SER B 1 142 ? -0.503 23.75 24.516 1 96.75 142 SER B N 1
ATOM 4184 C CA . SER B 1 142 ? 0.008 24.75 25.469 1 96.75 142 SER B CA 1
ATOM 4185 C C . SER B 1 142 ? -0.237 26.156 24.969 1 96.75 142 SER B C 1
ATOM 4187 O O . SER B 1 142 ? -0.656 27.031 25.734 1 96.75 142 SER B O 1
ATOM 4189 N N . ILE B 1 143 ? -0.006 26.391 23.703 1 96.44 143 ILE B N 1
ATOM 4190 C CA . ILE B 1 143 ? -0.184 27.719 23.141 1 96.44 143 ILE B CA 1
ATOM 4191 C C . ILE B 1 143 ? -1.659 28.109 23.188 1 96.44 143 ILE B C 1
ATOM 4193 O O . ILE B 1 143 ? -1.998 29.219 23.609 1 96.44 143 ILE B O 1
ATOM 4197 N N . VAL B 1 144 ? -2.521 27.219 22.828 1 93.88 144 VAL B N 1
ATOM 4198 C CA . VAL B 1 144 ? -3.953 27.5 22.844 1 93.88 144 VAL B CA 1
ATOM 4199 C C . VAL B 1 144 ? -4.41 27.797 24.266 1 93.88 144 VAL B C 1
ATOM 4201 O O . VAL B 1 144 ? -5.207 28.719 24.5 1 93.88 144 VAL B O 1
ATOM 4204 N N . ASN B 1 145 ? -3.865 27.078 25.219 1 93.56 145 ASN B N 1
ATOM 4205 C CA . ASN B 1 145 ? -4.199 27.297 26.625 1 93.56 145 ASN B CA 1
ATOM 4206 C C . ASN B 1 145 ? -3.719 28.656 27.094 1 93.56 145 ASN B C 1
ATOM 4208 O O . ASN B 1 145 ? -4.445 29.375 27.797 1 93.56 145 ASN B O 1
ATOM 4212 N N . GLN B 1 146 ? -2.547 29.031 26.734 1 93.19 146 GLN B N 1
ATOM 4213 C CA . GLN B 1 146 ? -2.004 30.312 27.156 1 93.19 146 GLN B CA 1
ATOM 4214 C C . GLN B 1 146 ? -2.764 31.469 26.516 1 93.19 146 GLN B C 1
ATOM 4216 O O . GLN B 1 146 ? -2.928 32.531 27.125 1 93.19 146 GLN B O 1
ATOM 4221 N N . VAL B 1 147 ? -3.205 31.266 25.297 1 90.38 147 VAL B N 1
ATOM 4222 C CA . VAL B 1 147 ? -3.998 32.312 24.641 1 90.38 147 VAL B CA 1
ATOM 4223 C C . VAL B 1 147 ? -5.344 32.438 25.344 1 90.38 147 VAL B C 1
ATOM 4225 O O . VAL B 1 147 ? -5.852 33.562 25.5 1 90.38 147 VAL B O 1
ATOM 4228 N N . PHE B 1 148 ? -5.855 31.375 25.797 1 86.69 148 PHE B N 1
ATOM 4229 C CA . PHE B 1 148 ? -7.141 31.375 26.484 1 86.69 148 PHE B CA 1
ATOM 4230 C C . PHE B 1 148 ? -7.027 32.094 27.844 1 86.69 148 PHE B C 1
ATOM 4232 O O . PHE B 1 148 ? -7.969 32.75 28.281 1 86.69 148 PHE B O 1
ATOM 4239 N N . LEU B 1 149 ? -5.902 32.031 28.516 1 87.31 149 LEU B N 1
ATOM 4240 C CA . LEU B 1 149 ? -5.719 32.594 29.844 1 87.31 149 LEU B CA 1
ATOM 4241 C C . LEU B 1 149 ? -5.562 34.125 29.766 1 87.31 149 LEU B C 1
ATOM 4243 O O . LEU B 1 149 ? -5.73 34.812 30.766 1 87.31 149 LEU B O 1
ATOM 4247 N N . ARG B 1 150 ? -5.258 34.688 28.656 1 82.81 150 ARG B N 1
ATOM 4248 C CA . ARG B 1 150 ? -5.18 36.125 28.375 1 82.81 150 ARG B CA 1
ATOM 4249 C C . ARG B 1 150 ? -4.297 36.844 29.406 1 82.81 150 ARG B C 1
ATOM 4251 O O . ARG B 1 150 ? -3.08 36.625 29.422 1 82.81 150 ARG B O 1
ATOM 4258 N N . GLU B 1 151 ? -4.902 37.5 30.469 1 79.62 151 GLU B N 1
ATOM 4259 C CA . GLU B 1 151 ? -4.156 38.281 31.438 1 79.62 151 GLU B CA 1
ATOM 4260 C C . GLU B 1 151 ? -3.469 37.375 32.469 1 79.62 151 GLU B C 1
ATOM 4262 O O . GLU B 1 151 ? -2.477 37.781 33.094 1 79.62 151 GLU B O 1
ATOM 4267 N N . ARG B 1 152 ? -3.949 36.188 32.594 1 84.12 152 ARG B N 1
ATOM 4268 C CA . ARG B 1 152 ? -3.357 35.25 33.562 1 84.12 152 ARG B CA 1
ATOM 4269 C C . ARG B 1 152 ? -2.309 34.375 32.906 1 84.12 152 ARG B C 1
ATOM 4271 O O . ARG B 1 152 ? -1.944 33.312 33.406 1 84.12 152 ARG B O 1
ATOM 4278 N N . CYS B 1 153 ? -1.891 34.812 31.75 1 89.12 153 CYS B N 1
ATOM 4279 C CA . CYS B 1 153 ? -0.881 34.062 31.031 1 89.12 153 CYS B CA 1
ATOM 4280 C C . CYS B 1 153 ? 0.454 34.062 31.766 1 89.12 153 CYS B C 1
ATOM 4282 O O . CYS B 1 153 ? 0.852 35.094 32.312 1 89.12 153 CYS B O 1
ATOM 4284 N N . SER B 1 154 ? 1.043 32.875 31.875 1 91.75 154 SER B N 1
ATOM 4285 C CA . SER B 1 154 ? 2.363 32.75 32.5 1 91.75 154 SER B CA 1
ATOM 4286 C C . SER B 1 154 ? 3.467 33.031 31.484 1 91.75 154 SER B C 1
ATOM 4288 O O . SER B 1 154 ? 3.693 32.25 30.562 1 91.75 154 SER B O 1
ATOM 4290 N N . LYS B 1 155 ? 4.211 34.125 31.609 1 92.69 155 LYS B N 1
ATOM 4291 C CA . LYS B 1 155 ? 5.309 34.469 30.719 1 92.69 155 LYS B CA 1
ATOM 4292 C C . LYS B 1 155 ? 6.422 33.438 30.766 1 92.69 155 LYS B C 1
ATOM 4294 O O . LYS B 1 155 ? 7.074 33.156 29.766 1 92.69 155 LYS B O 1
ATOM 4299 N N . VAL B 1 156 ? 6.52 32.844 31.891 1 94.81 156 VAL B N 1
ATOM 4300 C CA . VAL B 1 156 ? 7.574 31.828 32.062 1 94.81 156 VAL B CA 1
ATOM 4301 C C . VAL B 1 156 ? 7.258 30.609 31.203 1 94.81 156 VAL B C 1
ATOM 4303 O O . VAL B 1 156 ? 8.148 30.047 30.562 1 94.81 156 VAL B O 1
ATOM 4306 N N . GLN B 1 157 ? 5.984 30.266 31.156 1 95 157 GLN B N 1
ATOM 4307 C CA . GLN B 1 157 ? 5.59 29.125 30.344 1 95 157 GLN B CA 1
ATOM 4308 C C . GLN B 1 157 ? 5.77 29.406 28.859 1 95 157 GLN B C 1
ATOM 4310 O O . GLN B 1 157 ? 6.16 28.516 28.094 1 95 157 GLN B O 1
ATOM 4315 N N . CYS B 1 158 ? 5.539 30.531 28.469 1 95.12 158 CYS B N 1
ATOM 4316 C CA . CYS B 1 158 ? 5.695 30.906 27.062 1 95.12 158 CYS B CA 1
ATOM 4317 C C . CYS B 1 158 ? 7.168 30.906 26.672 1 95.12 158 CYS B C 1
ATOM 4319 O O . CYS B 1 158 ? 7.52 30.438 25.578 1 95.12 158 CYS B O 1
ATOM 4321 N N . VAL B 1 159 ? 8.031 31.453 27.578 1 96.75 159 VAL B N 1
ATOM 4322 C CA . VAL B 1 159 ? 9.461 31.469 27.297 1 96.75 159 VAL B CA 1
ATOM 4323 C C . VAL B 1 159 ? 9.992 30.047 27.25 1 96.75 159 VAL B C 1
ATOM 4325 O O . VAL B 1 159 ? 10.797 29.703 26.391 1 96.75 159 VAL B O 1
ATOM 4328 N N . TRP B 1 160 ? 9.453 29.219 28.125 1 96.44 160 TRP B N 1
ATOM 4329 C CA . TRP B 1 160 ? 9.852 27.828 28.141 1 96.44 160 TRP B CA 1
ATOM 4330 C C . TRP B 1 160 ? 9.469 27.125 26.844 1 96.44 160 TRP B C 1
ATOM 4332 O O . TRP B 1 160 ? 10.25 26.359 26.281 1 96.44 160 TRP B O 1
ATOM 4342 N N . LEU B 1 161 ? 8.289 27.375 26.359 1 96.81 161 LEU B N 1
ATOM 4343 C CA . LEU B 1 161 ? 7.828 26.781 25.125 1 96.81 161 LEU B CA 1
ATOM 4344 C C . LEU B 1 161 ? 8.688 27.234 23.953 1 96.81 161 LEU B C 1
ATOM 4346 O O . LEU B 1 161 ? 9.031 26.422 23.078 1 96.81 161 LEU B O 1
ATOM 4350 N N . LEU B 1 162 ? 9.047 28.469 23.953 1 97.06 162 LEU B N 1
ATOM 4351 C CA . LEU B 1 162 ? 9.891 29.016 22.891 1 97.06 162 LEU B CA 1
ATOM 4352 C C . LEU B 1 162 ? 11.266 28.344 22.906 1 97.06 162 LEU B C 1
ATOM 4354 O O . LEU B 1 162 ? 11.766 27.938 21.844 1 97.06 162 LEU B O 1
ATOM 4358 N N . VAL B 1 163 ? 11.797 28.203 24.094 1 96.88 163 VAL B N 1
ATOM 4359 C CA . VAL B 1 163 ? 13.102 27.562 24.234 1 96.88 163 VAL B CA 1
ATOM 4360 C C . VAL B 1 163 ? 13 26.078 23.844 1 96.88 163 VAL B C 1
ATOM 4362 O O . VAL B 1 163 ? 13.883 25.547 23.172 1 96.88 163 VAL B O 1
ATOM 4365 N N . TYR B 1 164 ? 11.945 25.484 24.188 1 97.25 164 TYR B N 1
ATOM 4366 C CA . TYR B 1 164 ? 11.727 24.062 23.906 1 97.25 164 TYR B CA 1
ATOM 4367 C C . TYR B 1 164 ? 11.602 23.828 22.406 1 97.25 164 TYR B C 1
ATOM 4369 O O . TYR B 1 164 ? 12.227 22.922 21.859 1 97.25 164 TYR B O 1
ATOM 4377 N N . LEU B 1 165 ? 10.836 24.609 21.719 1 97.25 165 LEU B N 1
ATOM 4378 C CA . LEU B 1 165 ? 10.625 24.453 20.281 1 97.25 165 LEU B CA 1
ATOM 4379 C C . LEU B 1 165 ? 11.914 24.75 19.516 1 97.25 165 LEU B C 1
ATOM 4381 O O . LEU B 1 165 ? 12.289 24 18.625 1 97.25 165 LEU B O 1
ATOM 4385 N N . THR B 1 166 ? 12.602 25.828 19.875 1 96.06 166 THR B N 1
ATOM 4386 C CA . THR B 1 166 ? 13.852 26.188 19.219 1 96.06 166 THR B CA 1
ATOM 4387 C C . THR B 1 166 ? 14.938 25.156 19.516 1 96.06 166 THR B C 1
ATOM 4389 O O . THR B 1 166 ? 15.68 24.75 18.609 1 96.06 166 THR B O 1
ATOM 4392 N N . GLY B 1 167 ? 14.969 24.703 20.719 1 95.31 167 GLY B N 1
ATOM 4393 C CA . GLY B 1 167 ? 15.938 23.703 21.094 1 95.31 167 GLY B CA 1
ATOM 4394 C C . GLY B 1 167 ? 15.734 22.375 20.391 1 95.31 167 GLY B C 1
ATOM 4395 O O . GLY B 1 167 ? 16.688 21.75 19.922 1 95.31 167 GLY B O 1
ATOM 4396 N N . SER B 1 168 ? 14.477 21.953 20.281 1 95 168 SER B N 1
ATOM 4397 C CA . SER B 1 168 ? 14.164 20.719 19.594 1 95 168 SER B CA 1
ATOM 4398 C C . SER B 1 168 ? 14.531 20.797 18.109 1 95 168 SER B C 1
ATOM 4400 O O . SER B 1 168 ? 15.062 19.828 17.547 1 95 168 SER B O 1
ATOM 4402 N N . SER B 1 169 ? 14.305 21.938 17.516 1 93.62 169 SER B N 1
ATOM 4403 C CA . SER B 1 169 ? 14.633 22.109 16.109 1 93.62 169 SER B CA 1
ATOM 4404 C C . SER B 1 169 ? 16.141 22.141 15.891 1 93.62 169 SER B C 1
ATOM 4406 O O . SER B 1 169 ? 16.656 21.5 14.969 1 93.62 169 SER B O 1
ATOM 4408 N N . LEU B 1 170 ? 16.844 22.812 16.75 1 92.5 170 LEU B N 1
ATOM 4409 C CA . LEU B 1 170 ? 18.297 22.891 16.625 1 92.5 170 LEU B CA 1
ATOM 4410 C C . LEU B 1 170 ? 18.953 21.547 16.906 1 92.5 170 LEU B C 1
ATOM 4412 O O . LEU B 1 170 ? 19.938 21.172 16.266 1 92.5 170 LEU B O 1
ATOM 4416 N N . LEU B 1 171 ? 18.422 20.797 17.859 1 92.12 171 LEU B N 1
ATOM 4417 C CA . LEU B 1 171 ? 18.938 19.469 18.156 1 92.12 171 LEU B CA 1
ATOM 4418 C C . LEU B 1 171 ? 18.766 18.531 16.969 1 92.12 171 LEU B C 1
ATOM 4420 O O . LEU B 1 171 ? 19.656 17.75 16.656 1 92.12 171 LEU B O 1
ATOM 4424 N N . LEU B 1 172 ? 17.641 18.656 16.359 1 89.75 172 LEU B N 1
ATOM 4425 C CA . LEU B 1 172 ? 17.391 17.812 15.188 1 89.75 172 LEU B CA 1
ATOM 4426 C C . LEU B 1 172 ? 18.359 18.125 14.062 1 89.75 172 LEU B C 1
ATOM 4428 O O . LEU B 1 172 ? 18.938 17.219 13.461 1 89.75 172 LEU B O 1
ATOM 4432 N N . TYR B 1 173 ? 18.656 19.359 13.789 1 87.31 173 TYR B N 1
ATOM 4433 C CA . TYR B 1 173 ? 19.562 19.75 12.711 1 87.31 173 TYR B CA 1
ATOM 4434 C C . TYR B 1 173 ? 21.016 19.422 13.07 1 87.31 173 TYR B C 1
ATOM 4436 O O . TYR B 1 173 ? 21.812 19.094 12.195 1 87.31 173 TYR B O 1
ATOM 4444 N N . TYR B 1 174 ? 21.25 19.438 14.336 1 88.19 174 TYR B N 1
ATOM 4445 C CA . TYR B 1 174 ? 22.594 19.062 14.773 1 88.19 174 TYR B CA 1
ATOM 4446 C C . TYR B 1 174 ? 22.812 17.562 14.656 1 88.19 174 TYR B C 1
ATOM 4448 O O . TYR B 1 174 ? 23.859 17.125 14.203 1 88.19 174 TYR B O 1
ATOM 4456 N N . THR B 1 175 ? 21.859 16.766 15.023 1 86.62 175 THR B N 1
ATOM 4457 C CA . THR B 1 175 ? 21.969 15.312 14.984 1 86.62 175 THR B CA 1
ATOM 4458 C C . THR B 1 175 ? 22.078 14.812 13.547 1 86.62 175 THR B C 1
ATOM 4460 O O . THR B 1 175 ? 22.828 13.875 13.258 1 86.62 175 THR B O 1
ATOM 4463 N N . PHE B 1 176 ? 21.375 15.492 12.648 1 83.25 176 PHE B N 1
ATOM 4464 C CA . PHE B 1 176 ? 21.375 15.047 11.258 1 83.25 176 PHE B CA 1
ATOM 4465 C C . PHE B 1 176 ? 22.109 16.047 10.375 1 83.25 176 PHE B C 1
ATOM 4467 O O . PHE B 1 176 ? 21.703 16.312 9.242 1 83.25 176 PHE B O 1
ATOM 4474 N N . HIS B 1 177 ? 23.109 16.562 10.875 1 81.25 177 HIS B N 1
ATOM 4475 C CA . HIS B 1 177 ? 23.891 17.562 10.148 1 81.25 177 HIS B CA 1
ATOM 4476 C C . HIS B 1 177 ? 24.5 16.969 8.891 1 81.25 177 HIS B C 1
ATOM 4478 O O . HIS B 1 177 ? 24.656 17.656 7.879 1 81.25 177 HIS B O 1
ATOM 4484 N N . SER B 1 178 ? 24.688 15.641 8.852 1 78.25 178 SER B N 1
ATOM 4485 C CA . SER B 1 178 ? 25.297 14.992 7.699 1 78.25 178 SER B CA 1
ATOM 4486 C C . SER B 1 178 ? 24.344 14.961 6.508 1 78.25 178 SER B C 1
ATOM 4488 O O . SER B 1 178 ? 24.781 14.945 5.355 1 78.25 178 SER B O 1
ATOM 4490 N N . GLN B 1 179 ? 23.062 15.094 6.777 1 72.88 179 GLN B N 1
ATOM 4491 C CA . GLN B 1 179 ? 22.062 15.031 5.711 1 72.88 179 GLN B CA 1
ATOM 4492 C C . GLN B 1 179 ? 21.672 16.422 5.234 1 72.88 179 GLN B C 1
ATOM 4494 O O . GLN B 1 179 ? 20.969 16.578 4.234 1 72.88 179 GLN B O 1
ATOM 4499 N N . SER B 1 180 ? 22.234 17.422 5.734 1 68.69 180 SER B N 1
ATOM 4500 C CA . SER B 1 180 ? 21.984 18.812 5.402 1 68.69 180 SER B CA 1
ATOM 4501 C C . SER B 1 180 ? 20.5 19.078 5.176 1 68.69 180 SER B C 1
ATOM 4503 O O . SER B 1 180 ? 20.125 19.672 4.164 1 68.69 180 SER B O 1
ATOM 4505 N N . LEU B 1 181 ? 19.703 18.625 6.121 1 72.5 181 LEU B N 1
ATOM 4506 C CA . LEU B 1 181 ? 18.25 18.719 6.008 1 72.5 181 LEU B CA 1
ATOM 4507 C C . LEU B 1 181 ? 17.812 20.188 5.996 1 72.5 181 LEU B C 1
ATOM 4509 O O . LEU B 1 181 ? 16.734 20.5 5.469 1 72.5 181 LEU B O 1
ATOM 4513 N N . TYR B 1 182 ? 18.656 21.094 6.57 1 70.19 182 TYR B N 1
ATOM 4514 C CA . TYR B 1 182 ? 18.281 22.484 6.699 1 70.19 182 TYR B CA 1
ATOM 4515 C C . TYR B 1 182 ? 18.188 23.156 5.332 1 70.19 182 TYR B C 1
ATOM 4517 O O . TYR B 1 182 ? 17.484 24.156 5.168 1 70.19 182 TYR B O 1
ATOM 4525 N N . TYR B 1 183 ? 18.797 22.625 4.367 1 64.94 183 TYR B N 1
ATOM 4526 C CA . TYR B 1 183 ? 18.719 23.203 3.031 1 64.94 183 TYR B CA 1
ATOM 4527 C C . TYR B 1 183 ? 17.312 23.078 2.457 1 64.94 183 TYR B C 1
ATOM 4529 O O . TYR B 1 183 ? 16.891 23.875 1.619 1 64.94 183 TYR B O 1
ATOM 4537 N N . SER B 1 184 ? 16.578 22.156 3.016 1 70.75 184 SER B N 1
ATOM 4538 C CA . SER B 1 184 ? 15.227 21.969 2.504 1 70.75 184 SER B CA 1
ATOM 4539 C C . SER B 1 184 ? 14.297 23.078 2.945 1 70.75 184 SER B C 1
ATOM 4541 O O . SER B 1 184 ? 13.266 23.328 2.316 1 70.75 184 SER B O 1
ATOM 4543 N N . LEU B 1 185 ? 14.781 23.75 3.971 1 72.06 185 LEU B N 1
ATOM 4544 C CA . LEU B 1 185 ? 13.961 24.859 4.438 1 72.06 185 LEU B CA 1
ATOM 4545 C C . LEU B 1 185 ? 14.023 26.031 3.461 1 72.06 185 LEU B C 1
ATOM 4547 O O . LEU B 1 185 ? 13.102 26.844 3.396 1 72.06 185 LEU B O 1
ATOM 4551 N N . ILE B 1 186 ? 15.195 26.094 2.707 1 64.38 186 ILE B N 1
ATOM 4552 C CA . ILE B 1 186 ? 15.391 27.188 1.767 1 64.38 186 ILE B CA 1
ATOM 4553 C C . ILE B 1 186 ? 15.375 26.656 0.337 1 64.38 186 ILE B C 1
ATOM 4555 O O . ILE B 1 186 ? 16.125 27.125 -0.52 1 64.38 186 ILE B O 1
ATOM 4559 N N . PHE B 1 187 ? 14.625 25.719 0.075 1 69.81 187 PHE B N 1
ATOM 4560 C CA . PHE B 1 187 ? 14.383 25.172 -1.259 1 69.81 187 PHE B CA 1
ATOM 4561 C C . PHE B 1 187 ? 15.672 24.656 -1.875 1 69.81 187 PHE B C 1
ATOM 4563 O O . PHE B 1 187 ? 15.852 24.703 -3.094 1 69.81 187 PHE B O 1
ATOM 4570 N N . LEU B 1 188 ? 16.641 24.406 -0.862 1 60.25 188 LEU B N 1
ATOM 4571 C CA . LEU B 1 188 ? 17.875 23.844 -1.387 1 60.25 188 LEU B CA 1
ATOM 4572 C C . LEU B 1 188 ? 17.922 22.328 -1.201 1 60.25 188 LEU B C 1
ATOM 4574 O O . LEU B 1 188 ? 17.109 21.766 -0.463 1 60.25 188 LEU B O 1
ATOM 4578 N N . ASN B 1 189 ? 18.781 21.797 -2.027 1 62.28 189 ASN B N 1
ATOM 4579 C CA . ASN B 1 189 ? 18.812 20.344 -2.096 1 62.28 189 ASN B CA 1
ATOM 4580 C C . ASN B 1 189 ? 19.703 19.75 -1.01 1 62.28 189 ASN B C 1
ATOM 4582 O O . ASN B 1 189 ? 20.891 20.109 -0.911 1 62.28 189 ASN B O 1
ATOM 4586 N N . PRO B 1 190 ? 19.078 18.922 -0.265 1 61.72 190 PRO B N 1
ATOM 4587 C CA . PRO B 1 190 ? 19.906 18.188 0.7 1 61.72 190 PRO B CA 1
ATOM 4588 C C . PRO B 1 190 ? 20.844 17.188 0.035 1 61.72 190 PRO B C 1
ATOM 4590 O O . PRO B 1 190 ? 20.75 16.953 -1.173 1 61.72 190 PRO B O 1
ATOM 4593 N N . THR B 1 191 ? 21.812 16.812 0.758 1 60.56 191 THR B N 1
ATOM 4594 C CA . THR B 1 191 ? 22.812 15.891 0.243 1 60.56 191 THR B CA 1
ATOM 4595 C C . THR B 1 191 ? 22.25 14.469 0.14 1 60.56 191 THR B C 1
ATOM 4597 O O . THR B 1 191 ? 22.938 13.562 -0.34 1 60.56 191 THR B O 1
ATOM 4600 N N . VAL B 1 192 ? 21.078 14.445 0.441 1 61.78 192 VAL B N 1
ATOM 4601 C CA . VAL B 1 192 ? 20.531 13.094 0.49 1 61.78 192 VAL B CA 1
ATOM 4602 C C . VAL B 1 192 ? 20.156 12.633 -0.917 1 61.78 192 VAL B C 1
ATOM 4604 O O . VAL B 1 192 ? 19.828 13.453 -1.78 1 61.78 192 VAL B O 1
ATOM 4607 N N . ASP B 1 193 ? 20.375 11.391 -1.122 1 62.31 193 ASP B N 1
ATOM 4608 C CA . ASP B 1 193 ? 20.047 10.773 -2.4 1 62.31 193 ASP B CA 1
ATOM 4609 C C . ASP B 1 193 ? 18.547 10.859 -2.686 1 62.31 193 ASP B C 1
ATOM 4611 O O . ASP B 1 193 ? 17.75 10.312 -1.936 1 62.31 193 ASP B O 1
ATOM 4615 N N . PHE B 1 194 ? 18.203 11.734 -3.664 1 59.47 194 PHE B N 1
ATOM 4616 C CA . PHE B 1 194 ? 16.812 11.984 -3.992 1 59.47 194 PHE B CA 1
ATOM 4617 C C . PHE B 1 194 ? 16.219 10.82 -4.793 1 59.47 194 PHE B C 1
ATOM 4619 O O . PHE B 1 194 ? 15.055 10.844 -5.168 1 59.47 194 PHE B O 1
ATOM 4626 N N . LYS B 1 195 ? 17 9.805 -4.758 1 66.06 195 LYS B N 1
ATOM 4627 C CA . LYS B 1 195 ? 16.5 8.68 -5.551 1 66.06 195 LYS B CA 1
ATOM 4628 C C . LYS B 1 195 ? 15.633 7.754 -4.703 1 66.06 195 LYS B C 1
ATOM 4630 O O . LYS B 1 195 ? 14.805 7.008 -5.234 1 66.06 195 LYS B O 1
ATOM 4635 N N . ASN B 1 196 ? 15.734 7.957 -3.457 1 78.25 196 ASN B N 1
ATOM 4636 C CA . ASN B 1 196 ? 14.984 7.082 -2.566 1 78.25 196 ASN B CA 1
ATOM 4637 C C . ASN B 1 196 ? 13.703 7.75 -2.068 1 78.25 196 ASN B C 1
ATOM 4639 O O . ASN B 1 196 ? 13.742 8.867 -1.559 1 78.25 196 ASN B O 1
ATOM 4643 N N . PHE B 1 197 ? 12.633 7.059 -2.268 1 85.38 197 PHE B N 1
ATOM 4644 C CA . PHE B 1 197 ? 11.312 7.562 -1.907 1 85.38 197 PHE B CA 1
ATOM 4645 C C . PHE B 1 197 ? 11.227 7.824 -0.408 1 85.38 197 PHE B C 1
ATOM 4647 O O . PHE B 1 197 ? 10.664 8.836 0.018 1 85.38 197 PHE B O 1
ATOM 4654 N N . TRP B 1 198 ? 11.703 6.996 0.406 1 82.38 198 TRP B N 1
ATOM 4655 C CA . TRP B 1 198 ? 11.602 7.102 1.857 1 82.38 198 TRP B CA 1
ATOM 4656 C C . TRP B 1 198 ? 12.398 8.289 2.373 1 82.38 198 TRP B C 1
ATOM 4658 O O . TRP B 1 198 ? 12.008 8.938 3.344 1 82.38 198 TRP B O 1
ATOM 4668 N N . GLU B 1 199 ? 13.453 8.57 1.648 1 84 199 GLU B N 1
ATOM 4669 C CA . GLU B 1 199 ? 14.258 9.727 2.039 1 84 199 GLU B CA 1
ATOM 4670 C C . GLU B 1 199 ? 13.539 11.031 1.712 1 84 199 GLU B C 1
ATOM 4672 O O . GLU B 1 199 ? 13.656 12.016 2.455 1 84 199 GLU B O 1
ATOM 4677 N N . VAL B 1 200 ? 12.867 10.977 0.587 1 87.25 200 VAL B N 1
ATOM 4678 C CA . VAL B 1 200 ? 12.102 12.164 0.211 1 87.25 200 VAL B CA 1
ATOM 4679 C C . VAL B 1 200 ? 11 12.414 1.233 1 87.25 200 VAL B C 1
ATOM 4681 O O . VAL B 1 200 ? 10.797 13.555 1.672 1 87.25 200 VAL B O 1
ATOM 4684 N N . LEU B 1 201 ? 10.336 11.352 1.685 1 89.12 201 LEU B N 1
ATOM 4685 C CA . LEU B 1 201 ? 9.281 11.469 2.68 1 89.12 201 LEU B CA 1
ATOM 4686 C C . LEU B 1 201 ? 9.836 11.969 4.008 1 89.12 201 LEU B C 1
ATOM 4688 O O . LEU B 1 201 ? 9.203 12.773 4.695 1 89.12 201 LEU B O 1
ATOM 4692 N N . TRP B 1 202 ? 11.016 11.516 4.277 1 85.56 202 TRP B N 1
ATOM 4693 C CA . TRP B 1 202 ? 11.68 11.922 5.508 1 85.56 202 TRP B CA 1
ATOM 4694 C C . TRP B 1 202 ? 12.008 13.414 5.488 1 85.56 202 TRP B C 1
ATOM 4696 O O . TRP B 1 202 ? 11.711 14.133 6.445 1 85.56 202 TRP B O 1
ATOM 4706 N N . ILE B 1 203 ? 12.492 13.891 4.395 1 87.38 203 ILE B N 1
ATOM 4707 C CA . ILE B 1 203 ? 12.891 15.289 4.277 1 87.38 203 ILE B CA 1
ATOM 4708 C C . ILE B 1 203 ? 11.656 16.172 4.336 1 87.38 203 ILE B C 1
ATOM 4710 O O . ILE B 1 203 ? 11.633 17.172 5.074 1 87.38 203 ILE B O 1
ATOM 4714 N N . VAL B 1 204 ? 10.688 15.797 3.562 1 90.5 204 VAL B N 1
ATOM 4715 C CA . VAL B 1 204 ? 9.484 16.625 3.484 1 90.5 204 VAL B CA 1
ATOM 4716 C C . VAL B 1 204 ? 8.766 16.625 4.832 1 90.5 204 VAL B C 1
ATOM 4718 O O . VAL B 1 204 ? 8.289 17.656 5.293 1 90.5 204 VAL B O 1
ATOM 4721 N N . GLY B 1 205 ? 8.703 15.469 5.512 1 91.62 205 GLY B N 1
ATOM 4722 C CA . GLY B 1 205 ? 8.039 15.359 6.797 1 91.62 205 GLY B CA 1
ATOM 4723 C C . GLY B 1 205 ? 8.711 16.172 7.891 1 91.62 205 GLY B C 1
ATOM 4724 O O . GLY B 1 205 ? 8.055 16.922 8.609 1 91.62 205 GLY B O 1
ATOM 4725 N N . VAL B 1 206 ? 10.031 16.062 7.965 1 90.38 206 VAL B N 1
ATOM 4726 C CA . VAL B 1 206 ? 10.773 16.766 9 1 90.38 206 VAL B CA 1
ATOM 4727 C C . VAL B 1 206 ? 10.688 18.281 8.75 1 90.38 206 VAL B C 1
ATOM 4729 O O . VAL B 1 206 ? 10.516 19.062 9.688 1 90.38 206 VAL B O 1
ATOM 4732 N N . THR B 1 207 ? 10.828 18.641 7.469 1 90.88 207 THR B N 1
ATOM 4733 C CA . THR B 1 207 ? 10.773 20.062 7.133 1 90.88 207 THR B CA 1
ATOM 4734 C C . THR B 1 207 ? 9.406 20.641 7.477 1 90.88 207 THR B C 1
ATOM 4736 O O . THR B 1 207 ? 9.312 21.781 7.934 1 90.88 207 THR B O 1
ATOM 4739 N N . ASP B 1 208 ? 8.328 19.906 7.277 1 93.69 208 ASP B N 1
ATOM 4740 C CA . ASP B 1 208 ? 6.988 20.391 7.609 1 93.69 208 ASP B CA 1
ATOM 4741 C C . ASP B 1 208 ? 6.852 20.656 9.109 1 93.69 208 ASP B C 1
ATOM 4743 O O . ASP B 1 208 ? 6.305 21.672 9.508 1 93.69 208 ASP B O 1
ATOM 4747 N N . PHE B 1 209 ? 7.379 19.812 9.914 1 94.44 209 PHE B N 1
ATOM 4748 C CA . PHE B 1 209 ? 7.285 19.969 11.359 1 94.44 209 PHE B CA 1
ATOM 4749 C C . PHE B 1 209 ? 8.141 21.141 11.828 1 94.44 209 PHE B C 1
ATOM 4751 O O . PHE B 1 209 ? 7.727 21.922 12.695 1 94.44 209 PHE B O 1
ATOM 4758 N N . ILE B 1 210 ? 9.297 21.234 11.266 1 92.88 210 ILE B N 1
ATOM 4759 C CA . ILE B 1 210 ? 10.195 22.312 11.68 1 92.88 210 ILE B CA 1
ATOM 4760 C C . ILE B 1 210 ? 9.57 23.656 11.328 1 92.88 210 ILE B C 1
ATOM 4762 O O . ILE B 1 210 ? 9.68 24.625 12.102 1 92.88 210 ILE B O 1
ATOM 4766 N N . LEU B 1 211 ? 8.938 23.719 10.203 1 93.81 211 LEU B N 1
ATOM 4767 C CA . LEU B 1 211 ? 8.258 24.953 9.828 1 93.81 211 LEU B CA 1
ATOM 4768 C C . LEU B 1 211 ? 7.125 25.266 10.797 1 93.81 211 LEU B C 1
ATOM 4770 O O . LEU B 1 211 ? 6.934 26.422 11.188 1 93.81 211 LEU B O 1
ATOM 4774 N N . LYS B 1 212 ? 6.398 24.25 11.219 1 96.56 212 LYS B N 1
ATOM 4775 C CA . LYS B 1 212 ? 5.359 24.438 12.227 1 96.56 212 LYS B CA 1
ATOM 4776 C C . LYS B 1 212 ? 5.953 24.953 13.531 1 96.56 212 LYS B C 1
ATOM 4778 O O . LYS B 1 212 ? 5.398 25.875 14.148 1 96.56 212 LYS B O 1
ATOM 4783 N N . PHE B 1 213 ? 7.086 24.438 13.875 1 96.5 213 PHE B N 1
ATOM 4784 C CA . PHE B 1 213 ? 7.727 24.844 15.117 1 96.5 213 PHE B CA 1
ATOM 4785 C C . PHE B 1 213 ? 8.195 26.297 15.031 1 96.5 213 PHE B C 1
ATOM 4787 O O . PHE B 1 213 ? 8.086 27.047 16 1 96.5 213 PHE B O 1
ATOM 4794 N N . LEU B 1 214 ? 8.695 26.625 13.883 1 94.94 214 LEU B N 1
ATOM 4795 C CA . LEU B 1 214 ? 9.164 27.984 13.68 1 94.94 214 LEU B CA 1
ATOM 4796 C C . LEU B 1 214 ? 8.016 28.984 13.82 1 94.94 214 LEU B C 1
ATOM 4798 O O . LEU B 1 214 ? 8.125 29.969 14.562 1 94.94 214 LEU B O 1
ATOM 4802 N N . PHE B 1 215 ? 6.906 28.703 13.188 1 96.88 215 PHE B N 1
ATOM 4803 C CA . PHE B 1 215 ? 5.781 29.625 13.227 1 96.88 215 PHE B CA 1
ATOM 4804 C C . PHE B 1 215 ? 5.094 29.594 14.586 1 96.88 215 PHE B C 1
ATOM 4806 O O . PHE B 1 215 ? 4.555 30.609 15.039 1 96.88 215 PHE B O 1
ATOM 4813 N N . MET B 1 216 ? 5.07 28.438 15.227 1 97.69 216 MET B N 1
ATOM 4814 C CA . MET B 1 216 ? 4.582 28.375 16.609 1 97.69 216 MET B CA 1
ATOM 4815 C C . MET B 1 216 ? 5.457 29.219 17.531 1 97.69 216 MET B C 1
ATOM 4817 O O . MET B 1 216 ? 4.957 29.844 18.469 1 97.69 216 MET B O 1
ATOM 4821 N N . GLY B 1 217 ? 6.742 29.234 17.234 1 97.12 217 GLY B N 1
ATOM 4822 C CA . GLY B 1 217 ? 7.629 30.109 17.969 1 97.12 217 GLY B CA 1
ATOM 4823 C C . GLY B 1 217 ? 7.273 31.578 17.828 1 97.12 217 GLY B C 1
ATOM 4824 O O . GLY B 1 217 ? 7.285 32.312 18.797 1 97.12 217 GLY B O 1
ATOM 4825 N N . PHE B 1 218 ? 6.926 31.953 16.641 1 97.06 218 PHE B N 1
ATOM 4826 C CA . PHE B 1 218 ? 6.484 33.312 16.406 1 97.06 218 PHE B CA 1
ATOM 4827 C C . PHE B 1 218 ? 5.211 33.625 17.188 1 97.06 218 PHE B C 1
ATOM 4829 O O . PHE B 1 218 ? 5.039 34.719 17.703 1 97.06 218 PHE B O 1
ATOM 4836 N N . LYS B 1 219 ? 4.32 32.656 17.281 1 96.88 219 LYS B N 1
ATOM 4837 C CA . LYS B 1 219 ? 3.102 32.844 18.062 1 96.88 219 LYS B CA 1
ATOM 4838 C C . LYS B 1 219 ? 3.42 33.031 19.531 1 96.88 219 LYS B C 1
ATOM 4840 O O . LYS B 1 219 ? 2.768 33.844 20.203 1 96.88 219 LYS B O 1
ATOM 4845 N N . CYS B 1 220 ? 4.438 32.344 19.984 1 95.94 220 CYS B N 1
ATOM 4846 C CA . CYS B 1 220 ? 4.863 32.531 21.359 1 95.94 220 CYS B CA 1
ATOM 4847 C C . CYS B 1 220 ? 5.438 33.906 21.578 1 95.94 220 CYS B C 1
ATOM 4849 O O . CYS B 1 220 ? 5.238 34.5 22.641 1 95.94 220 CYS B O 1
ATOM 4851 N N . PHE B 1 221 ? 6.109 34.5 20.609 1 95.94 221 PHE B N 1
ATOM 4852 C CA . PHE B 1 221 ? 6.629 35.844 20.688 1 95.94 221 PHE B CA 1
ATOM 4853 C C . PHE B 1 221 ? 5.496 36.844 20.828 1 95.94 221 PHE B C 1
ATOM 4855 O O . PHE B 1 221 ? 5.594 37.812 21.609 1 95.94 221 PHE B O 1
ATOM 4862 N N . ILE B 1 222 ? 4.426 36.562 20.125 1 95.06 222 ILE B N 1
ATOM 4863 C CA . ILE B 1 222 ? 3.27 37.469 20.188 1 95.06 222 ILE B CA 1
ATOM 4864 C C . ILE B 1 222 ? 2.631 37.344 21.578 1 95.06 222 ILE B C 1
ATOM 4866 O O . ILE B 1 222 ? 2.186 38.344 22.141 1 95.06 222 ILE B O 1
ATOM 4870 N N . LEU B 1 223 ? 2.631 36.188 22.141 1 94.31 223 LEU B N 1
ATOM 4871 C CA . LEU B 1 223 ? 2.082 35.969 23.484 1 94.31 223 LEU B CA 1
ATOM 4872 C C . LEU B 1 223 ? 2.896 36.719 24.531 1 94.31 223 LEU B C 1
ATOM 4874 O O . LEU B 1 223 ? 2.348 37.188 25.531 1 94.31 223 LEU B O 1
ATOM 4878 N N . LEU B 1 224 ? 4.191 36.906 24.297 1 94.5 224 LEU B N 1
ATOM 4879 C CA . LEU B 1 224 ? 5.09 37.531 25.266 1 94.5 224 LEU B CA 1
ATOM 4880 C C . LEU B 1 224 ? 4.977 39.031 25.203 1 94.5 224 LEU B C 1
ATOM 4882 O O . LEU B 1 224 ? 5.379 39.719 26.141 1 94.5 224 LEU B O 1
ATOM 4886 N N . VAL B 1 225 ? 4.41 39.562 24.141 1 93.44 225 VAL B N 1
ATOM 4887 C CA . VAL B 1 225 ? 4.219 41 24.031 1 93.44 225 VAL B CA 1
ATOM 4888 C C . VAL B 1 225 ? 3.191 41.469 25.062 1 93.44 225 VAL B C 1
ATOM 4890 O O . VAL B 1 225 ? 2.094 40.906 25.156 1 93.44 225 VAL B O 1
ATOM 4893 N N . PRO B 1 226 ? 3.529 42.438 25.844 1 90.62 226 PRO B N 1
ATOM 4894 C CA . PRO B 1 226 ? 2.607 42.906 26.875 1 90.62 226 PRO B CA 1
ATOM 4895 C C . PRO B 1 226 ? 1.328 43.531 26.297 1 90.62 226 PRO B C 1
ATOM 4897 O O . PRO B 1 226 ? 1.325 44 25.156 1 90.62 226 PRO B O 1
ATOM 4900 N N . SER B 1 227 ? 0.327 43.5 27.141 1 84.88 227 SER B N 1
ATOM 4901 C CA . SER B 1 227 ? -1.01 43.906 26.719 1 84.88 227 SER B CA 1
ATOM 4902 C C . SER B 1 227 ? -1.07 45.406 26.469 1 84.88 227 SER B C 1
ATOM 4904 O O . SER B 1 227 ? -1.934 45.875 25.719 1 84.88 227 SER B O 1
ATOM 4906 N N . PHE B 1 228 ? -0.133 46.156 27.062 1 87.25 228 PHE B N 1
ATOM 4907 C CA . PHE B 1 228 ? -0.161 47.594 26.859 1 87.25 228 PHE B CA 1
ATOM 4908 C C . PHE B 1 228 ? 0.298 47.969 25.453 1 87.25 228 PHE B C 1
ATOM 4910 O O . PHE B 1 228 ? -0.078 49.031 24.922 1 87.25 228 PHE B O 1
ATOM 4917 N N . MET B 1 229 ? 1.099 47.094 24.828 1 89 229 MET B N 1
ATOM 4918 C CA . MET B 1 229 ? 1.598 47.344 23.484 1 89 229 MET B CA 1
ATOM 4919 C C . MET B 1 229 ? 0.638 46.781 22.438 1 89 229 MET B C 1
ATOM 4921 O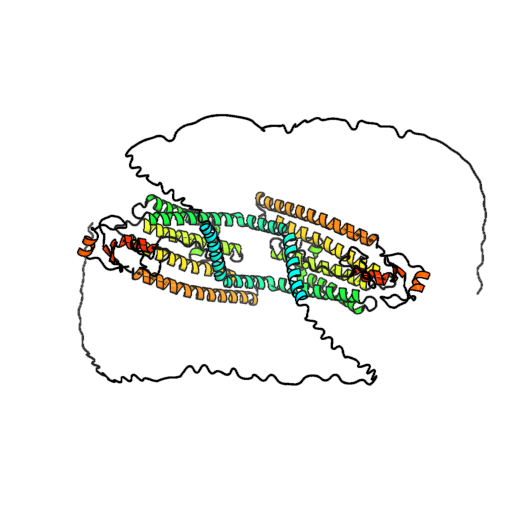 O . MET B 1 229 ? 0.447 47.375 21.375 1 89 229 MET B O 1
ATOM 4925 N N . MET B 1 230 ? 0.039 45.656 22.734 1 90.06 230 MET B N 1
ATOM 4926 C CA . MET B 1 230 ? -0.846 44.969 21.797 1 90.06 230 MET B CA 1
ATOM 4927 C C . MET B 1 230 ? -2.07 44.406 22.5 1 90.06 230 MET B C 1
ATOM 4929 O O . MET B 1 230 ? -1.939 43.594 23.422 1 90.06 230 MET B O 1
ATOM 4933 N N . SER B 1 231 ? -3.238 44.875 21.984 1 88.69 231 SER B N 1
ATOM 4934 C CA . SER B 1 231 ? -4.488 44.406 22.562 1 88.69 231 SER B CA 1
ATOM 4935 C C . SER B 1 231 ? -4.703 42.938 22.25 1 88.69 231 SER B C 1
ATOM 4937 O O . SER B 1 231 ? -4.082 42.375 21.328 1 88.69 231 SER B O 1
ATOM 4939 N N . PHE B 1 232 ? -5.465 42.25 23.016 1 87.25 232 PHE B N 1
ATOM 4940 C CA . PHE B 1 232 ? -5.75 40.844 22.797 1 87.25 232 PHE B CA 1
ATOM 4941 C C . PHE B 1 232 ? -6.473 40.625 21.469 1 87.25 232 PHE B C 1
ATOM 4943 O O . PHE B 1 232 ? -6.289 39.594 20.812 1 87.25 232 PHE B O 1
ATOM 4950 N N . LYS B 1 233 ? -7.293 41.594 21.156 1 85.88 233 LYS B N 1
ATOM 4951 C CA . LYS B 1 233 ? -7.965 41.531 19.859 1 85.88 233 LYS B CA 1
ATOM 4952 C C . LYS B 1 233 ? -6.953 41.531 18.719 1 85.88 233 LYS B C 1
ATOM 4954 O O . LYS B 1 233 ? -7.055 40.719 17.797 1 85.88 233 LYS B O 1
ATOM 4959 N N . SER B 1 234 ? -5.957 42.406 18.781 1 89.75 234 SER B N 1
ATOM 4960 C CA . SER B 1 234 ? -4.922 42.469 17.766 1 89.75 234 SER B CA 1
ATOM 4961 C C . SER B 1 234 ? -4.07 41.219 17.734 1 89.75 234 SER B C 1
ATOM 4963 O O . SER B 1 234 ? -3.666 40.75 16.656 1 89.75 234 SER B O 1
ATOM 4965 N N . LYS B 1 235 ? -3.814 40.656 18.922 1 92.75 235 LYS B N 1
ATOM 4966 C CA . LYS B 1 235 ? -3.051 39.438 18.969 1 92.75 235 LYS B CA 1
ATOM 4967 C C . LYS B 1 235 ? -3.76 38.312 18.219 1 92.75 235 LYS B C 1
ATOM 4969 O O . LYS B 1 235 ? -3.113 37.5 17.531 1 92.75 235 LYS B O 1
ATOM 4974 N N . GLY B 1 236 ? -5.062 38.25 18.266 1 91.88 236 GLY B N 1
ATOM 4975 C CA . GLY B 1 236 ? -5.832 37.25 17.547 1 91.88 236 GLY B CA 1
ATOM 4976 C C . GLY B 1 236 ? -5.676 37.312 16.047 1 91.88 236 GLY B C 1
ATOM 4977 O O . GLY B 1 236 ? -5.559 36.312 15.359 1 91.88 236 GLY B O 1
ATOM 4978 N N . TYR B 1 237 ? -5.629 38.531 15.555 1 92 237 TYR B N 1
ATOM 4979 C CA . TYR B 1 237 ? -5.445 38.719 14.117 1 92 237 TYR B CA 1
ATOM 4980 C C . TYR B 1 237 ? -4.043 38.312 13.688 1 92 237 TYR B C 1
ATOM 4982 O O . TYR B 1 237 ? -3.857 37.781 12.594 1 92 237 TYR B O 1
ATOM 4990 N N . TRP B 1 238 ? -3.105 38.531 14.539 1 94.62 238 TRP B N 1
ATOM 4991 C CA . TRP B 1 238 ? -1.734 38.156 14.227 1 94.62 238 TRP B CA 1
ATOM 4992 C C . TRP B 1 238 ? -1.596 36.625 14.188 1 94.62 238 TRP B C 1
ATOM 4994 O O . TRP B 1 238 ? -0.896 36.094 13.328 1 94.62 238 TRP B O 1
ATOM 5004 N N . TYR B 1 239 ? -2.27 35.906 15.164 1 95.5 239 TYR B N 1
ATOM 5005 C CA . TYR B 1 239 ? -2.248 34.438 15.141 1 95.5 239 TYR B CA 1
ATOM 5006 C C . TYR B 1 239 ? -2.814 33.906 13.828 1 95.5 239 TYR B C 1
ATOM 5008 O O . TYR B 1 239 ? -2.242 33 13.227 1 95.5 239 TYR B O 1
ATOM 5016 N N . MET B 1 240 ? -3.893 34.469 13.391 1 94.25 240 MET B N 1
ATOM 5017 C CA . MET B 1 240 ? -4.551 34.031 12.164 1 94.25 240 MET B CA 1
ATOM 5018 C C . MET B 1 240 ? -3.646 34.25 10.953 1 94.25 240 MET B C 1
ATOM 5020 O O . MET B 1 240 ? -3.52 33.375 10.102 1 94.25 240 MET B O 1
ATOM 5024 N N . LEU B 1 241 ? -3.033 35.438 10.914 1 95.31 241 LEU B N 1
ATOM 5025 C CA . LEU B 1 241 ? -2.148 35.75 9.797 1 95.31 241 LEU B CA 1
ATOM 5026 C C . LEU B 1 241 ? -0.933 34.812 9.789 1 95.31 241 LEU B C 1
ATOM 5028 O O . LEU B 1 241 ? -0.543 34.312 8.734 1 95.31 241 LEU B O 1
ATOM 5032 N N . LEU B 1 242 ? -0.348 34.594 10.945 1 96.56 242 LEU B N 1
ATOM 5033 C CA . LEU B 1 242 ? 0.832 33.719 11.031 1 96.56 242 LEU B CA 1
ATOM 5034 C C . LEU B 1 242 ? 0.508 32.312 10.602 1 96.56 242 LEU B C 1
ATOM 5036 O O . LEU B 1 242 ? 1.309 31.672 9.914 1 96.56 242 LEU B O 1
ATOM 5040 N N . GLU B 1 243 ? -0.645 31.812 10.977 1 95.88 243 GLU B N 1
ATOM 5041 C CA . GLU B 1 243 ? -1.038 30.453 10.594 1 95.88 243 GLU B CA 1
ATOM 5042 C C . GLU B 1 243 ? -1.271 30.359 9.086 1 95.88 243 GLU B C 1
ATOM 5044 O O . GLU B 1 243 ? -0.87 29.375 8.453 1 95.88 243 GLU B O 1
ATOM 5049 N N . GLU B 1 244 ? -1.896 31.359 8.516 1 94.44 244 GLU B N 1
ATOM 5050 C CA . GLU B 1 244 ? -2.117 31.344 7.078 1 94.44 244 GLU B CA 1
ATOM 5051 C C . GLU B 1 244 ? -0.797 31.422 6.316 1 94.44 244 GLU B C 1
ATOM 5053 O O . GLU B 1 244 ? -0.624 30.781 5.281 1 94.44 244 GLU B O 1
ATOM 5058 N N . LEU B 1 245 ? 0.102 32.219 6.816 1 94.38 245 LEU B N 1
ATOM 5059 C CA . LEU B 1 245 ? 1.426 32.312 6.211 1 94.38 245 LEU B CA 1
ATOM 5060 C C . LEU B 1 245 ? 2.174 31 6.312 1 94.38 245 LEU B C 1
ATOM 5062 O O . LEU B 1 245 ? 2.869 30.594 5.379 1 94.38 245 LEU B O 1
ATOM 5066 N N . CYS B 1 246 ? 2.053 30.375 7.473 1 94.62 246 CYS B N 1
ATOM 5067 C CA . CYS B 1 246 ? 2.678 29.062 7.668 1 94.62 246 CYS B CA 1
ATOM 5068 C C . CYS B 1 246 ? 2.137 28.047 6.676 1 94.62 246 CYS B C 1
ATOM 5070 O O . CYS B 1 246 ? 2.908 27.344 6.016 1 94.62 246 CYS B O 1
ATOM 5072 N N . GLN B 1 247 ? 0.814 27.969 6.492 1 92.69 247 GLN B N 1
ATOM 5073 C CA . GLN B 1 247 ? 0.196 27.016 5.578 1 92.69 247 GLN B CA 1
ATOM 5074 C C . GLN B 1 247 ? 0.595 27.312 4.133 1 92.69 247 GLN B C 1
ATOM 5076 O O . GLN B 1 247 ? 0.816 26.391 3.35 1 92.69 247 GLN B O 1
ATOM 5081 N N . TYR B 1 248 ? 0.687 28.562 3.822 1 91.88 248 TYR B N 1
ATOM 5082 C CA . TYR B 1 248 ? 1.089 28.938 2.473 1 91.88 248 TYR B CA 1
ATOM 5083 C C . TYR B 1 248 ? 2.535 28.547 2.201 1 91.88 248 TYR B C 1
ATOM 5085 O O . TYR B 1 248 ? 2.836 27.953 1.165 1 91.88 248 TYR B O 1
ATOM 5093 N N . TYR B 1 249 ? 3.41 28.812 3.094 1 91.88 249 TYR B N 1
ATOM 5094 C CA . TYR B 1 249 ? 4.82 28.469 2.924 1 91.88 249 TYR B CA 1
ATOM 5095 C C . TYR B 1 249 ? 5.031 26.969 2.883 1 91.88 249 TYR B C 1
ATOM 5097 O O . TYR B 1 249 ? 5.855 26.469 2.115 1 91.88 249 TYR B O 1
ATOM 5105 N N . ARG B 1 250 ? 4.324 26.234 3.648 1 92.5 250 ARG B N 1
ATOM 5106 C CA . ARG B 1 250 ? 4.434 24.781 3.701 1 92.5 250 ARG B CA 1
ATOM 5107 C C . ARG B 1 250 ? 4.004 24.141 2.379 1 92.5 250 ARG B C 1
ATOM 5109 O O . ARG B 1 250 ? 4.402 23.016 2.064 1 92.5 250 ARG B O 1
ATOM 5116 N N . MET B 1 251 ? 3.223 24.859 1.62 1 90.38 251 MET B N 1
ATOM 5117 C CA . MET B 1 251 ? 2.801 24.344 0.317 1 90.38 251 MET B CA 1
ATOM 5118 C C . MET B 1 251 ? 3.934 24.453 -0.699 1 90.38 251 MET B C 1
ATOM 5120 O O . MET B 1 251 ? 3.984 23.672 -1.657 1 90.38 251 MET B O 1
ATOM 5124 N N . PHE B 1 252 ? 4.891 25.297 -0.448 1 89.81 252 PHE B N 1
ATOM 5125 C CA . PHE B 1 252 ? 5.938 25.578 -1.42 1 89.81 252 PHE B CA 1
ATOM 5126 C C . PHE B 1 252 ? 7.176 24.734 -1.14 1 89.81 252 PHE B C 1
ATOM 5128 O O . PHE B 1 252 ? 7.883 24.328 -2.066 1 89.81 252 PHE B O 1
ATOM 5135 N N . VAL B 1 253 ? 7.41 24.391 0.027 1 89.31 253 VAL B N 1
ATOM 5136 C CA . VAL B 1 253 ? 8.695 23.859 0.466 1 89.31 253 VAL B CA 1
ATOM 5137 C C . VAL B 1 253 ? 8.906 22.469 -0.126 1 89.31 253 VAL B C 1
ATOM 5139 O O . VAL B 1 253 ? 10.016 22.125 -0.546 1 89.31 253 VAL B O 1
ATOM 5142 N N . PRO B 1 254 ? 7.848 21.641 -0.286 1 89.94 254 PRO B N 1
ATOM 5143 C CA . PRO B 1 254 ? 8.102 20.297 -0.799 1 89.94 254 PRO B CA 1
ATOM 5144 C C . PRO B 1 254 ? 8.297 20.266 -2.314 1 89.94 254 PRO B C 1
ATOM 5146 O O . PRO B 1 254 ? 8.727 19.25 -2.865 1 89.94 254 PRO B O 1
ATOM 5149 N N . ILE B 1 255 ? 8.078 21.344 -2.988 1 90.31 255 ILE B N 1
ATOM 5150 C CA . ILE B 1 255 ? 8.016 21.375 -4.445 1 90.31 255 ILE B CA 1
ATOM 5151 C C . ILE B 1 255 ? 9.383 21.016 -5.027 1 90.31 255 ILE B C 1
ATOM 5153 O O . ILE B 1 255 ? 9.5 20.125 -5.875 1 90.31 255 ILE B O 1
ATOM 5157 N N . PRO B 1 256 ? 10.5 21.625 -4.547 1 87.44 256 PRO B N 1
ATOM 5158 C CA . PRO B 1 256 ? 11.789 21.281 -5.156 1 87.44 256 PRO B CA 1
ATOM 5159 C C . PRO B 1 256 ? 12.219 19.844 -4.867 1 87.44 256 PRO B C 1
ATOM 5161 O O . PRO B 1 256 ? 12.852 19.203 -5.711 1 87.44 256 PRO B O 1
ATOM 5164 N N . VAL B 1 257 ? 11.906 19.375 -3.729 1 86.56 257 VAL B N 1
ATOM 5165 C CA . VAL B 1 257 ? 12.32 18.016 -3.34 1 86.56 257 VAL B CA 1
ATOM 5166 C C . VAL B 1 257 ? 11.586 16.984 -4.195 1 86.56 257 VAL B C 1
ATOM 5168 O O . VAL B 1 257 ? 12.211 16.094 -4.766 1 86.56 257 VAL B O 1
ATOM 5171 N N . TRP B 1 258 ? 10.234 17.156 -4.316 1 88.06 258 TRP B N 1
ATOM 5172 C CA . TRP B 1 258 ? 9.445 16.234 -5.129 1 88.06 258 TRP B CA 1
ATOM 5173 C C . TRP B 1 258 ? 9.789 16.375 -6.609 1 88.06 258 TRP B C 1
ATOM 5175 O O . TRP B 1 258 ? 9.789 15.398 -7.355 1 88.06 258 TRP B O 1
ATOM 5185 N N . PHE B 1 259 ? 10.047 17.625 -7.031 1 88 259 PHE B N 1
ATOM 5186 C CA . PHE B 1 259 ? 10.398 17.891 -8.422 1 88 259 PHE B CA 1
ATOM 5187 C C . PHE B 1 259 ? 11.688 17.172 -8.797 1 88 259 PHE B C 1
ATOM 5189 O O . PHE B 1 259 ? 11.766 16.531 -9.852 1 88 259 PHE B O 1
ATOM 5196 N N . ARG B 1 260 ? 12.672 17.172 -7.949 1 85 260 ARG B N 1
ATOM 5197 C CA . ARG B 1 260 ? 13.93 16.484 -8.203 1 85 260 ARG B CA 1
ATOM 5198 C C . ARG B 1 260 ? 13.742 14.969 -8.18 1 85 260 ARG B C 1
ATOM 5200 O O . ARG B 1 260 ? 14.359 14.242 -8.969 1 85 260 ARG B O 1
ATOM 5207 N N . PHE B 1 261 ? 12.914 14.5 -7.324 1 87.5 261 PHE B N 1
ATOM 5208 C CA . PHE B 1 261 ? 12.641 13.07 -7.246 1 87.5 261 PHE B CA 1
ATOM 5209 C C . PHE B 1 261 ? 11.984 12.57 -8.531 1 87.5 261 PHE B C 1
ATOM 5211 O O . PHE B 1 261 ? 12.305 11.492 -9.016 1 87.5 261 PHE B O 1
ATOM 5218 N N . LEU B 1 262 ? 11.109 13.406 -9.016 1 86.44 262 LEU B N 1
ATOM 5219 C CA . LEU B 1 262 ? 10.352 12.992 -10.188 1 86.44 262 LEU B CA 1
ATOM 5220 C C . LEU B 1 262 ? 11.211 13.062 -11.445 1 86.44 262 LEU B C 1
ATOM 5222 O O . LEU B 1 262 ? 11.086 12.211 -12.336 1 86.44 262 LEU B O 1
ATOM 5226 N N . ILE B 1 263 ? 12.062 14.023 -11.43 1 81.31 263 ILE B N 1
ATOM 5227 C CA . ILE B 1 263 ? 12.922 14.172 -12.609 1 81.31 263 ILE B CA 1
ATOM 5228 C C . ILE B 1 263 ? 14.047 13.141 -12.562 1 81.31 263 ILE B C 1
ATOM 5230 O O . ILE B 1 263 ? 14.516 12.688 -13.609 1 81.31 263 ILE B O 1
ATOM 5234 N N . GLY B 1 264 ? 14.68 12.734 -11.359 1 71.88 264 GLY B N 1
ATOM 5235 C CA . GLY B 1 264 ? 15.836 11.875 -11.172 1 71.88 264 GLY B CA 1
ATOM 5236 C C . GLY B 1 264 ? 15.625 10.469 -11.711 1 71.88 264 GLY B C 1
ATOM 5237 O O . GLY B 1 264 ? 16.469 9.586 -11.5 1 71.88 264 GLY B O 1
ATOM 5238 N N . TYR B 1 265 ? 14.5 9.969 -12.133 1 55.69 265 TYR B N 1
ATOM 5239 C CA . TYR B 1 265 ? 14.375 8.578 -12.555 1 55.69 265 TYR B CA 1
ATOM 5240 C C . TYR B 1 265 ? 15.477 8.211 -13.539 1 55.69 265 TYR B C 1
ATOM 5242 O O . TYR B 1 265 ? 15.766 7.027 -13.742 1 55.69 265 TYR B O 1
ATOM 5250 N N . GLY B 1 266 ? 15.969 9.18 -14.484 1 50.41 266 GLY B N 1
ATOM 5251 C CA . GLY B 1 266 ? 16.438 8.656 -15.758 1 50.41 266 GLY B CA 1
ATOM 5252 C C . GLY B 1 266 ? 17.875 8.18 -15.711 1 50.41 266 GLY B C 1
ATOM 5253 O O . GLY B 1 266 ? 18.672 8.648 -14.891 1 50.41 266 GLY B O 1
ATOM 5254 N N . GLU B 1 267 ? 18.094 6.895 -15.719 1 52.44 267 GLU B N 1
ATOM 5255 C CA . GLU B 1 267 ? 19.391 6.402 -16.156 1 52.44 267 GLU B CA 1
ATOM 5256 C C . GLU B 1 267 ? 20.109 7.422 -17.047 1 52.44 267 GLU B C 1
ATOM 5258 O O . GLU B 1 267 ? 19.531 7.902 -18.031 1 52.44 267 GLU B O 1
ATOM 5263 N N . PRO B 1 268 ? 21.172 8.086 -16.375 1 50.25 268 PRO B N 1
ATOM 5264 C CA . PRO B 1 268 ? 21.906 9.117 -17.109 1 50.25 268 PRO B CA 1
ATOM 5265 C C . PRO B 1 268 ? 21.984 8.82 -18.609 1 50.25 268 PRO B C 1
ATOM 5267 O O . PRO B 1 268 ? 22.219 9.727 -19.406 1 50.25 268 PRO B O 1
ATOM 5270 N N . ASP B 1 269 ? 22.031 7.609 -18.938 1 53.22 269 ASP B N 1
ATOM 5271 C CA . ASP B 1 269 ? 22.719 7.473 -20.219 1 53.22 269 ASP B CA 1
ATOM 5272 C C . ASP B 1 269 ? 21.75 7.711 -21.391 1 53.22 269 ASP B C 1
ATOM 5274 O O . ASP B 1 269 ? 22.188 7.824 -22.547 1 53.22 269 ASP B O 1
ATOM 5278 N N . SER B 1 270 ? 20.359 7.422 -21.312 1 54.22 270 SER B N 1
ATOM 5279 C CA . SER B 1 270 ? 19.703 7.633 -22.594 1 54.22 270 SER B CA 1
ATOM 5280 C C . SER B 1 270 ? 18.703 8.781 -22.547 1 54.22 270 SER B C 1
ATOM 5282 O O . SER B 1 270 ? 18.125 9.047 -21.484 1 54.22 270 SER B O 1
ATOM 5284 N N . VAL B 1 271 ? 18.797 9.75 -23.406 1 55.53 271 VAL B N 1
ATOM 5285 C CA . VAL B 1 271 ? 17.922 10.891 -23.688 1 55.53 271 VAL B CA 1
ATOM 5286 C C . VAL B 1 271 ? 16.469 10.5 -23.453 1 55.53 271 VAL B C 1
ATOM 5288 O O . VAL B 1 271 ? 15.695 11.273 -22.891 1 55.53 271 VAL B O 1
ATOM 5291 N N . LEU B 1 272 ? 16.094 9.289 -23.828 1 57.78 272 LEU B N 1
ATOM 5292 C CA . LEU B 1 272 ? 14.727 8.797 -23.766 1 57.78 272 LEU B CA 1
ATOM 5293 C C . LEU B 1 272 ? 14.312 8.539 -22.312 1 57.78 272 LEU B C 1
ATOM 5295 O O . LEU B 1 272 ? 13.125 8.609 -21.984 1 57.78 272 LEU B O 1
ATOM 5299 N N . GLY B 1 273 ? 15.266 8.367 -21.484 1 61.25 273 GLY B N 1
ATOM 5300 C CA . GLY B 1 273 ? 14.977 8.023 -20.109 1 61.25 273 GLY B CA 1
ATOM 5301 C C . GLY B 1 273 ? 14.57 9.219 -19.266 1 61.25 273 GLY B C 1
ATOM 5302 O O . GLY B 1 273 ? 13.75 9.102 -18.359 1 61.25 273 GLY B O 1
ATOM 5303 N N . TRP B 1 274 ? 15.055 10.375 -19.781 1 70.19 274 TRP B N 1
ATOM 5304 C CA . TRP B 1 274 ? 14.812 11.562 -18.969 1 70.19 274 TRP B CA 1
ATOM 5305 C C . TRP B 1 274 ? 13.469 12.188 -19.312 1 70.19 274 TRP B C 1
ATOM 5307 O O . TRP B 1 274 ? 12.891 12.922 -18.5 1 70.19 274 TRP B O 1
ATOM 5317 N N . THR B 1 275 ? 12.922 11.781 -20.469 1 80.06 275 THR B N 1
ATOM 5318 C CA . THR B 1 275 ? 11.75 12.492 -20.953 1 80.06 275 THR B CA 1
ATOM 5319 C C . THR B 1 275 ? 10.531 12.188 -20.094 1 80.06 275 THR B C 1
ATOM 5321 O O . THR B 1 275 ? 9.805 13.102 -19.688 1 80.06 275 THR B O 1
ATOM 5324 N N . PRO B 1 276 ? 10.344 10.961 -19.734 1 84 276 PRO B N 1
ATOM 5325 C CA . PRO B 1 276 ? 9.156 10.727 -18.906 1 84 276 PRO B CA 1
ATOM 5326 C C . PRO B 1 276 ? 9.25 11.391 -17.547 1 84 276 PRO B C 1
ATOM 5328 O O . PRO B 1 276 ? 8.242 11.852 -17 1 84 276 PRO B O 1
ATOM 5331 N N . GLY B 1 277 ? 10.422 11.523 -17.078 1 85.38 277 GLY B N 1
ATOM 5332 C CA . GLY B 1 277 ? 10.594 12.203 -15.805 1 85.38 277 GLY B CA 1
ATOM 5333 C C . GLY B 1 277 ? 10.305 13.688 -15.875 1 85.38 277 GLY B C 1
ATOM 5334 O O . GLY B 1 277 ? 9.664 14.25 -14.984 1 85.38 277 GLY B O 1
ATOM 5335 N N . ILE B 1 278 ? 10.68 14.32 -16.891 1 88.31 278 ILE B N 1
ATOM 5336 C CA . ILE B 1 278 ? 10.453 15.75 -17.078 1 88.31 278 ILE B CA 1
ATOM 5337 C C . ILE B 1 278 ? 8.961 16.016 -17.266 1 88.31 278 ILE B C 1
ATOM 5339 O O . ILE B 1 278 ? 8.43 16.984 -16.75 1 88.31 278 ILE B O 1
ATOM 5343 N N . LEU B 1 279 ? 8.391 15.062 -18 1 91.19 279 LEU B N 1
ATOM 5344 C CA . LEU B 1 279 ? 6.957 15.219 -18.219 1 91.19 279 LEU B CA 1
ATOM 5345 C C . LEU B 1 279 ? 6.191 15.102 -16.906 1 91.19 279 LEU B C 1
ATOM 5347 O O . LEU B 1 279 ? 5.293 15.898 -16.625 1 91.19 279 LEU B O 1
ATOM 5351 N N . LEU B 1 280 ? 6.566 14.18 -16.125 1 91.94 280 LEU B N 1
ATOM 5352 C CA . LEU B 1 280 ? 5.91 14.016 -14.828 1 91.94 280 LEU B CA 1
ATOM 5353 C C . LEU B 1 280 ? 6.18 15.203 -13.914 1 91.94 280 LEU B C 1
ATOM 5355 O O . LEU B 1 280 ? 5.293 15.648 -13.188 1 91.94 280 LEU B O 1
ATOM 5359 N N . GLY B 1 281 ? 7.406 15.719 -14.047 1 92.44 281 GLY B N 1
ATOM 5360 C CA . GLY B 1 281 ? 7.734 16.906 -13.273 1 92.44 281 GLY B CA 1
ATOM 5361 C C . GLY B 1 281 ? 6.922 18.125 -13.688 1 92.44 281 GLY B C 1
ATOM 5362 O O . GLY B 1 281 ? 6.492 18.906 -12.828 1 92.44 281 GLY B O 1
ATOM 5363 N N . LEU B 1 282 ? 6.664 18.219 -14.922 1 94.69 282 LEU B N 1
ATOM 5364 C CA . LEU B 1 282 ? 5.887 19.344 -15.422 1 94.69 282 LEU B CA 1
ATOM 5365 C C . LEU B 1 282 ? 4.43 19.25 -14.992 1 94.69 282 LEU B C 1
ATOM 5367 O O . LEU B 1 282 ? 3.816 20.234 -14.602 1 94.69 282 LEU B O 1
ATOM 5371 N N . VAL B 1 283 ? 3.926 18.031 -15.031 1 94.88 283 VAL B N 1
ATOM 5372 C CA . VAL B 1 283 ? 2.553 17.828 -14.586 1 94.88 283 VAL B CA 1
ATOM 5373 C C . VAL B 1 283 ? 2.436 18.141 -13.102 1 94.88 283 VAL B C 1
ATOM 5375 O O . VAL B 1 283 ? 1.468 18.781 -12.672 1 94.88 283 VAL B O 1
ATOM 5378 N N . TYR B 1 284 ? 3.393 17.688 -12.359 1 95.38 284 TYR B N 1
ATOM 5379 C CA . TYR B 1 284 ? 3.42 17.984 -10.93 1 95.38 284 TYR B CA 1
ATOM 5380 C C . TYR B 1 284 ? 3.436 19.484 -10.68 1 95.38 284 TYR B C 1
ATOM 5382 O O . TYR B 1 284 ? 2.684 19.984 -9.844 1 95.38 284 TYR B O 1
ATOM 5390 N N . LEU B 1 285 ? 4.188 20.219 -11.469 1 95.19 285 LEU B N 1
ATOM 5391 C CA . LEU B 1 285 ? 4.301 21.672 -11.289 1 95.19 285 LEU B CA 1
ATOM 5392 C C . LEU B 1 285 ? 2.992 22.359 -11.656 1 95.19 285 LEU B C 1
ATOM 5394 O O . LEU B 1 285 ? 2.592 23.328 -11 1 95.19 285 LEU B O 1
ATOM 5398 N N . ILE B 1 286 ? 2.346 21.875 -12.633 1 96.06 286 ILE B N 1
ATOM 5399 C CA . ILE B 1 286 ? 1.07 22.453 -13.039 1 96.06 286 ILE B CA 1
ATOM 5400 C C . ILE B 1 286 ? 0.031 22.234 -11.938 1 96.06 286 ILE B C 1
ATOM 5402 O O . ILE B 1 286 ? -0.714 23.156 -11.594 1 96.06 286 ILE B O 1
ATOM 5406 N N . LEU B 1 287 ? 0.025 21.047 -11.391 1 94.69 287 LEU B N 1
ATOM 5407 C CA . LEU B 1 287 ? -0.924 20.75 -10.32 1 94.69 287 LEU B CA 1
ATOM 5408 C C . LEU B 1 287 ? -0.642 21.609 -9.094 1 94.69 287 LEU B C 1
ATOM 5410 O O . LEU B 1 287 ? -1.571 22.094 -8.445 1 94.69 287 LEU B O 1
ATOM 5414 N N . LYS B 1 288 ? 0.606 21.797 -8.82 1 94.06 288 LYS B N 1
ATOM 5415 C CA . LYS B 1 288 ? 0.974 22.609 -7.668 1 94.06 288 LYS B CA 1
ATOM 5416 C C . LYS B 1 288 ? 0.618 24.078 -7.898 1 94.06 288 LYS B C 1
ATOM 5418 O O . LYS B 1 288 ? 0.171 24.766 -6.98 1 94.06 288 LYS B O 1
ATOM 5423 N N . LEU B 1 289 ? 0.773 24.547 -9.094 1 94.12 289 LEU B N 1
ATOM 5424 C CA . LEU B 1 289 ? 0.418 25.922 -9.422 1 94.12 289 LEU B CA 1
ATOM 5425 C C . LEU B 1 289 ? -1.085 26.141 -9.289 1 94.12 289 LEU B C 1
ATOM 5427 O O . LEU B 1 289 ? -1.521 27.172 -8.773 1 94.12 289 LEU B O 1
ATOM 5431 N N . LEU B 1 290 ? -1.826 25.141 -9.641 1 92.81 290 LEU B N 1
ATOM 5432 C CA . LEU B 1 290 ? -3.275 25.219 -9.508 1 92.81 290 LEU B CA 1
ATOM 5433 C C . LEU B 1 290 ? -3.682 25.25 -8.039 1 92.81 290 LEU B C 1
ATOM 5435 O O . LEU B 1 290 ? -4.555 26.031 -7.645 1 92.81 290 LEU B O 1
ATOM 5439 N N . SER B 1 291 ? -3 24.406 -7.262 1 91.12 291 SER B N 1
ATOM 5440 C CA . SER B 1 291 ? -3.277 24.391 -5.828 1 91.12 291 SER B CA 1
ATOM 5441 C C . SER B 1 291 ? -2.889 25.719 -5.172 1 91.12 291 SER B C 1
ATOM 5443 O O . SER B 1 291 ? -3.588 26.203 -4.277 1 91.12 291 SER B O 1
ATOM 5445 N N . PHE B 1 292 ? -1.873 26.344 -5.637 1 91.62 292 PHE B N 1
ATOM 5446 C CA . PHE B 1 292 ? -1.386 27.609 -5.113 1 91.62 292 PHE B CA 1
ATOM 5447 C C . PHE B 1 292 ? -2.383 28.734 -5.391 1 91.62 292 PHE B C 1
ATOM 5449 O O . PHE B 1 292 ? -2.633 29.578 -4.527 1 91.62 292 PHE B O 1
ATOM 5456 N N . PHE B 1 293 ? -2.98 28.688 -6.504 1 90.94 293 PHE B N 1
ATOM 5457 C CA . PHE B 1 293 ? -3.934 29.719 -6.871 1 90.94 293 PHE B CA 1
ATOM 5458 C C . PHE B 1 293 ? -5.195 29.625 -6.016 1 90.94 293 PHE B C 1
ATOM 5460 O O . PHE B 1 293 ? -5.75 30.656 -5.609 1 90.94 293 PHE B O 1
ATOM 5467 N N . GLY B 1 294 ? -5.555 28.422 -5.754 1 88.38 294 GLY B N 1
ATOM 5468 C CA . GLY B 1 294 ? -6.691 28.25 -4.859 1 88.38 294 GLY B CA 1
ATOM 5469 C C . GLY B 1 294 ? -6.422 28.75 -3.455 1 88.38 294 GLY B C 1
ATOM 5470 O O . GLY B 1 294 ? -7.262 29.422 -2.861 1 88.38 294 GLY B O 1
ATOM 5471 N N . GLN B 1 295 ? -5.277 28.547 -3.012 1 89.88 295 GLN B N 1
ATOM 5472 C CA . GLN B 1 295 ? -4.93 28.969 -1.656 1 89.88 295 GLN B CA 1
ATOM 5473 C C . GLN B 1 295 ? -4.645 30.469 -1.594 1 89.88 295 GLN B C 1
ATOM 5475 O O . GLN B 1 295 ? -4.801 31.078 -0.541 1 89.88 295 GLN B O 1
ATOM 5480 N N . LEU B 1 296 ? -4.219 31.031 -2.736 1 91.31 296 LEU B N 1
ATOM 5481 C CA . LEU B 1 296 ? -3.947 32.469 -2.791 1 91.31 296 LEU B CA 1
ATOM 5482 C C . LEU B 1 296 ? -5.223 33.281 -2.566 1 91.31 296 LEU B C 1
ATOM 5484 O O . LEU B 1 296 ? -5.191 34.312 -1.926 1 91.31 296 LEU B O 1
ATOM 5488 N N . ARG B 1 297 ? -6.301 32.719 -3.004 1 91.12 297 ARG B N 1
ATOM 5489 C CA . ARG B 1 297 ? -7.582 33.406 -2.779 1 91.12 297 ARG B CA 1
ATOM 5490 C C . ARG B 1 297 ? -7.926 33.438 -1.295 1 91.12 297 ARG B C 1
ATOM 5492 O O . ARG B 1 297 ? -8.352 34.469 -0.775 1 91.12 297 ARG B O 1
ATOM 5499 N N . ASN B 1 298 ? -7.719 32.312 -0.708 1 89.12 298 ASN B N 1
ATOM 5500 C CA . ASN B 1 298 ? -7.949 32.25 0.731 1 89.12 298 ASN B CA 1
ATOM 5501 C C . ASN B 1 298 ? -7.004 33.188 1.49 1 89.12 298 ASN B C 1
ATOM 5503 O O . ASN B 1 298 ? -7.414 33.844 2.439 1 89.12 298 ASN B O 1
ATOM 5507 N N . PHE B 1 299 ? -5.824 33.25 1.057 1 91.94 299 PHE B N 1
ATOM 5508 C CA . PHE B 1 299 ? -4.824 34.094 1.691 1 91.94 299 PHE B CA 1
ATOM 5509 C C . PHE B 1 299 ? -5.188 35.562 1.538 1 91.94 299 PHE B C 1
ATOM 5511 O O . PHE B 1 299 ? -5.059 36.344 2.486 1 91.94 299 PHE B O 1
ATOM 5518 N N . LYS B 1 300 ? -5.703 35.969 0.395 1 93.94 300 LYS B N 1
ATOM 5519 C CA . LYS B 1 300 ? -6.125 37.344 0.151 1 93.94 300 LYS B CA 1
ATOM 5520 C C . LYS B 1 300 ? -7.293 37.719 1.053 1 93.94 300 LYS B C 1
ATOM 5522 O O . LYS B 1 300 ? -7.352 38.844 1.562 1 93.94 300 LYS B O 1
ATOM 5527 N N . GLN B 1 301 ? -8.094 36.75 1.281 1 91.06 301 GLN B N 1
ATOM 5528 C CA . GLN B 1 301 ? -9.234 37 2.156 1 91.06 301 GLN B CA 1
ATOM 5529 C C . GLN B 1 301 ? -8.789 37.25 3.598 1 91.06 301 GLN B C 1
ATOM 5531 O O . GLN B 1 301 ? -9.266 38.156 4.266 1 91.06 301 GLN B O 1
ATOM 5536 N N . VAL B 1 302 ? -7.91 36.438 4 1 92.31 302 VAL B N 1
ATOM 5537 C CA . VAL B 1 302 ? -7.414 36.562 5.367 1 92.31 302 VAL B CA 1
ATOM 5538 C C . VAL B 1 302 ? -6.641 37.844 5.523 1 92.31 302 VAL B C 1
ATOM 5540 O O . VAL B 1 302 ? -6.746 38.531 6.551 1 92.31 302 VAL B O 1
ATOM 5543 N N . LEU B 1 303 ? -5.934 38.25 4.504 1 93.5 303 LEU B N 1
ATOM 5544 C CA . LEU B 1 303 ? -5.195 39.531 4.523 1 93.5 303 LEU B CA 1
ATOM 5545 C C . LEU B 1 303 ? -6.145 40.719 4.586 1 93.5 303 LEU B C 1
ATOM 5547 O O . LEU B 1 303 ? -5.891 41.688 5.309 1 93.5 303 LEU B O 1
ATOM 5551 N N . ARG B 1 304 ? -7.246 40.594 3.938 1 92.75 304 ARG B N 1
ATOM 5552 C CA . ARG B 1 304 ? -8.25 41.656 3.975 1 92.75 304 ARG B CA 1
ATOM 5553 C C . ARG B 1 304 ? -8.852 41.781 5.371 1 92.75 304 ARG B C 1
ATOM 5555 O O . ARG B 1 304 ? -8.992 42.906 5.887 1 92.75 304 ARG B O 1
ATOM 5562 N N . ILE B 1 305 ? -9.109 40.656 5.93 1 89 305 ILE B N 1
ATOM 5563 C CA . ILE B 1 305 ? -9.688 40.656 7.273 1 89 305 ILE B CA 1
ATOM 5564 C C . ILE B 1 305 ? -8.672 41.25 8.266 1 89 305 ILE B C 1
ATOM 5566 O O . ILE B 1 305 ? -9.039 41.969 9.18 1 89 305 ILE B O 1
ATOM 5570 N N . PHE B 1 306 ? -7.422 40.938 8.078 1 92.62 306 PHE B N 1
ATOM 5571 C CA . PHE B 1 306 ? -6.352 41.406 8.945 1 92.62 306 PHE B CA 1
ATOM 5572 C C . PHE B 1 306 ? -6.191 42.938 8.836 1 92.62 306 PHE B C 1
ATOM 5574 O O . PHE B 1 306 ? -5.996 43.625 9.844 1 92.62 306 PHE B O 1
ATOM 5581 N N . CYS B 1 307 ? -6.324 43.469 7.555 1 92.44 307 CYS B N 1
ATOM 5582 C CA . CYS B 1 307 ? -6.113 44.875 7.32 1 92.44 307 CYS B CA 1
ATOM 5583 C C . CYS B 1 307 ? -7.34 45.688 7.738 1 92.44 307 CYS B C 1
ATOM 5585 O O . CYS B 1 307 ? -7.211 46.812 8.234 1 92.44 307 CYS B O 1
ATOM 5587 N N . THR B 1 308 ? -8.562 45.188 7.656 1 87.69 308 THR B N 1
ATOM 5588 C CA . THR B 1 308 ? -9.773 45.938 7.973 1 87.69 308 THR B CA 1
ATOM 5589 C C . THR B 1 308 ? -10.102 45.844 9.461 1 87.69 308 THR B C 1
ATOM 5591 O O . THR B 1 308 ? -10.609 46.781 10.055 1 87.69 308 THR B O 1
ATOM 5594 N N . ARG B 1 309 ? -9.734 44.719 10.125 1 85.38 309 ARG B N 1
ATOM 5595 C CA . ARG B 1 309 ? -10.086 44.438 11.523 1 85.38 309 ARG B CA 1
ATOM 5596 C C . ARG B 1 309 ? -11.508 44.906 11.828 1 85.38 309 ARG B C 1
ATOM 5598 O O . ARG B 1 309 ? -11.711 45.875 12.562 1 85.38 309 ARG B O 1
ATOM 5605 N N . PRO B 1 310 ? -12.438 44.188 11.398 1 78.31 310 PRO B N 1
ATOM 5606 C CA . PRO B 1 310 ? -13.828 44.656 11.508 1 78.31 310 PRO B CA 1
ATOM 5607 C C . PRO B 1 310 ? -14.289 44.781 12.961 1 78.31 310 PRO B C 1
ATOM 5609 O O . PRO B 1 310 ? -13.859 44 13.812 1 78.31 310 PRO B O 1
ATOM 5612 N N . HIS B 1 311 ? -15.047 45.812 13.164 1 79.31 311 HIS B N 1
ATOM 5613 C CA . HIS B 1 311 ? -15.719 46 14.445 1 79.31 311 HIS B CA 1
ATOM 5614 C C . HIS B 1 311 ? -17.125 45.438 14.414 1 79.31 311 HIS B C 1
ATOM 5616 O O . HIS B 1 311 ? -17.797 45.469 13.383 1 79.31 311 HIS B O 1
ATOM 5622 N N . TYR B 1 312 ? -17.578 44.625 15.398 1 78.75 312 TYR B N 1
ATOM 5623 C CA . TYR B 1 312 ? -18.875 43.969 15.43 1 78.75 312 TYR B CA 1
ATOM 5624 C C . TYR B 1 312 ? -19.969 44.938 15.836 1 78.75 312 TYR B C 1
ATOM 5626 O O . TYR B 1 312 ? -21.141 44.719 15.516 1 78.75 312 TYR B O 1
ATOM 5634 N N . GLY B 1 313 ? -19.594 46.281 16.078 1 82.31 313 GLY B N 1
ATOM 5635 C CA . GLY B 1 313 ? -20.578 47.219 16.531 1 82.31 313 GLY B CA 1
ATOM 5636 C C . GLY B 1 313 ? -20.094 48.656 16.484 1 82.31 313 GLY B C 1
ATOM 5637 O O . GLY B 1 313 ? -19.125 48.969 15.789 1 82.31 313 GLY B O 1
ATOM 5638 N N . VAL B 1 314 ? -21.109 49.469 17.141 1 87.81 314 VAL B N 1
ATOM 5639 C CA . VAL B 1 314 ? -20.797 50.906 17.188 1 87.81 314 VAL B CA 1
ATOM 5640 C C . VAL B 1 314 ? -20.375 51.281 18.609 1 87.81 314 VAL B C 1
ATOM 5642 O O . VAL B 1 314 ? -20.703 50.594 19.562 1 87.81 314 VAL B O 1
ATOM 5645 N N . MET B 1 315 ? -19.562 52.219 18.609 1 90.12 315 MET B N 1
ATOM 5646 C CA . MET B 1 315 ? -19.156 52.719 19.922 1 90.12 315 MET B CA 1
ATOM 5647 C C . MET B 1 315 ? -20.359 53.156 20.719 1 90.12 315 MET B C 1
ATOM 5649 O O . MET B 1 315 ? -21.188 53.938 20.234 1 90.12 315 MET B O 1
ATOM 5653 N N . ALA B 1 316 ? -20.406 52.688 21.859 1 90.44 316 ALA B N 1
ATOM 5654 C CA . ALA B 1 316 ? -21.531 53 22.734 1 90.44 316 ALA B CA 1
ATOM 5655 C C . ALA B 1 316 ? -21.359 54.375 23.344 1 90.44 316 ALA B C 1
ATOM 5657 O O . ALA B 1 316 ? -20.234 54.812 23.672 1 90.44 316 ALA B O 1
ATOM 5658 N N . SER B 1 317 ? -22.5 55.094 23.453 1 89.31 317 SER B N 1
ATOM 5659 C CA . SER B 1 317 ? -22.516 56.406 24.109 1 89.31 317 SER B CA 1
ATOM 5660 C C . SER B 1 317 ? -22.531 56.25 25.625 1 89.31 317 SER B C 1
ATOM 5662 O O . SER B 1 317 ? -22.797 55.156 26.156 1 89.31 317 SER B O 1
ATOM 5664 N N . LYS B 1 318 ? -22.172 57.375 26.297 1 88.56 318 LYS B N 1
ATOM 5665 C CA . LYS B 1 318 ? -22.156 57.344 27.766 1 88.56 318 LYS B CA 1
ATOM 5666 C C . LYS B 1 318 ? -23.531 57.062 28.328 1 88.56 318 LYS B C 1
ATOM 5668 O O . LYS B 1 318 ? -23.656 56.375 29.344 1 88.56 318 LYS B O 1
ATOM 5673 N N . ARG B 1 319 ? -24.516 57.469 27.641 1 89.31 319 ARG B N 1
ATOM 5674 C CA . ARG B 1 319 ? -25.891 57.219 28.062 1 89.31 319 ARG B CA 1
ATOM 5675 C C . ARG B 1 319 ? -26.234 55.75 27.984 1 89.31 319 ARG B C 1
ATOM 5677 O O . ARG B 1 319 ? -26.859 55.188 28.906 1 89.31 319 ARG B O 1
ATOM 5684 N N . GLN B 1 320 ? -25.812 55.188 26.984 1 86.5 320 GLN B N 1
ATOM 5685 C CA . GLN B 1 320 ? -26.094 53.781 26.781 1 86.5 320 GLN B CA 1
ATOM 5686 C C . GLN B 1 320 ? -25.359 52.906 27.797 1 86.5 320 GLN B C 1
ATOM 5688 O O . GLN B 1 320 ? -25.875 51.875 28.25 1 86.5 320 GLN B O 1
ATOM 5693 N N . CYS B 1 321 ? -24.141 53.312 28.188 1 87.69 321 CYS B N 1
ATOM 5694 C CA . CYS B 1 321 ? -23.359 52.594 29.188 1 87.69 321 CYS B CA 1
ATOM 5695 C C . CYS B 1 321 ? -24.016 52.688 30.562 1 87.69 321 CYS B C 1
ATOM 5697 O O . CYS B 1 321 ? -24.031 51.719 31.328 1 87.69 321 CYS B O 1
ATOM 5699 N N . SER B 1 322 ? -24.531 53.875 30.797 1 87.62 322 SER B N 1
ATOM 5700 C CA . SER B 1 322 ? -25.188 54.094 32.094 1 87.62 322 SER B CA 1
ATOM 5701 C C . SER B 1 322 ? -26.469 53.281 32.219 1 87.62 322 SER B C 1
ATOM 5703 O O . SER B 1 322 ? -26.812 52.844 33.312 1 87.62 322 SER B O 1
ATOM 5705 N N . GLU B 1 323 ? -27.062 53.031 31.141 1 84.94 323 GLU B N 1
ATOM 5706 C CA . GLU B 1 323 ? -28.281 52.219 31.125 1 84.94 323 GLU B CA 1
ATOM 5707 C C . GLU B 1 323 ? -27.984 50.781 31.484 1 84.94 323 GLU B C 1
ATOM 5709 O O . GLU B 1 323 ? -28.844 50.062 32 1 84.94 323 GLU B O 1
ATOM 5714 N N . SER B 1 324 ? -26.781 50.312 31.219 1 82 324 SER B N 1
ATOM 5715 C CA . SER B 1 324 ? -26.391 48.938 31.469 1 82 324 SER B CA 1
ATOM 5716 C C . SER B 1 324 ? -25.562 48.812 32.75 1 82 324 SER B C 1
ATOM 5718 O O . SER B 1 324 ? -24.75 47.906 32.906 1 82 324 SER B O 1
ATOM 5720 N N . ASP B 1 325 ? -25.641 49.688 33.656 1 85 325 ASP B N 1
ATOM 5721 C CA . ASP B 1 325 ? -25.031 49.688 34.969 1 85 325 ASP B CA 1
ATOM 5722 C C . ASP B 1 325 ? -23.516 49.844 34.875 1 85 325 ASP B C 1
ATOM 5724 O O . ASP B 1 325 ? -22.797 49.406 35.781 1 85 325 ASP B O 1
ATOM 5728 N N . ASP B 1 326 ? -22.953 50.188 33.812 1 86.69 326 ASP B N 1
ATOM 5729 C CA . ASP B 1 326 ? -21.562 50.531 33.562 1 86.69 326 ASP B CA 1
ATOM 5730 C C . ASP B 1 326 ? -20.641 49.312 33.812 1 86.69 326 ASP B C 1
ATOM 5732 O O . ASP B 1 326 ? -19.5 49.469 34.219 1 86.69 326 ASP B O 1
ATOM 5736 N N . ILE B 1 327 ? -21.234 48.062 33.688 1 91 327 ILE B N 1
ATOM 5737 C CA . ILE B 1 327 ? -20.453 46.844 33.906 1 91 327 ILE B CA 1
ATOM 5738 C C . ILE B 1 327 ? -20.594 45.938 32.688 1 91 327 ILE B C 1
ATOM 5740 O O . ILE B 1 327 ? -21.703 45.719 32.188 1 91 327 ILE B O 1
ATOM 5744 N N . CYS B 1 328 ? -19.531 45.5 32.219 1 91.81 328 CYS B N 1
ATOM 5745 C CA . CYS B 1 328 ? -19.531 44.562 31.125 1 91.81 328 CYS B CA 1
ATOM 5746 C C . CYS B 1 328 ? -20 43.188 31.594 1 91.81 328 CYS B C 1
ATOM 5748 O O . CYS B 1 328 ? -19.469 42.625 32.562 1 91.81 328 CYS B O 1
ATOM 5750 N N . PRO B 1 329 ? -20.953 42.594 30.984 1 90.56 329 PRO B N 1
ATOM 5751 C CA . PRO B 1 329 ? -21.484 41.281 31.391 1 90.56 329 PRO B CA 1
ATOM 5752 C C . PRO B 1 329 ? -20.469 40.156 31.234 1 90.56 329 PRO B C 1
ATOM 5754 O O . PRO B 1 329 ? -20.625 39.094 31.844 1 90.56 329 PRO B O 1
ATOM 5757 N N . ILE B 1 330 ? -19.406 40.344 30.484 1 87.5 330 ILE B N 1
ATOM 5758 C CA . ILE B 1 330 ? -18.453 39.281 30.219 1 87.5 330 ILE B CA 1
ATOM 5759 C C . ILE B 1 330 ? -17.344 39.312 31.266 1 87.5 330 ILE B C 1
ATOM 5761 O O . ILE B 1 330 ? -17.125 38.344 31.969 1 87.5 330 ILE B O 1
ATOM 5765 N N . CYS B 1 331 ? -16.719 40.438 31.359 1 83.75 331 CYS B N 1
ATOM 5766 C CA . CYS B 1 331 ? -15.578 40.531 32.281 1 83.75 331 CYS B CA 1
ATOM 5767 C C . CYS B 1 331 ? -16.031 41.062 33.625 1 83.75 331 CYS B C 1
ATOM 5769 O O . CYS B 1 331 ? -15.266 41 34.594 1 83.75 331 CYS B O 1
ATOM 5771 N N . GLN B 1 332 ? -17.266 41.562 33.781 1 88.06 332 GLN B N 1
ATOM 5772 C CA . GLN B 1 332 ? -17.859 42.031 35.031 1 88.06 332 GLN B CA 1
ATOM 5773 C C . GLN B 1 332 ? -17.047 43.188 35.625 1 88.06 332 GLN B C 1
ATOM 5775 O O . GLN B 1 332 ? -16.938 43.344 36.844 1 88.06 332 GLN B O 1
ATOM 5780 N N . ALA B 1 333 ? -16.359 43.875 34.688 1 88.62 333 ALA B N 1
ATOM 5781 C CA . ALA B 1 333 ? -15.633 45.125 35.031 1 88.62 333 ALA B CA 1
ATOM 5782 C C . ALA B 1 333 ? -16.203 46.312 34.281 1 88.62 333 ALA B C 1
ATOM 5784 O O . ALA B 1 333 ? -17.203 46.188 33.562 1 88.62 333 ALA B O 1
ATOM 5785 N N . GLU B 1 334 ? -15.594 47.531 34.625 1 90.44 334 GLU B N 1
ATOM 5786 C CA . GLU B 1 334 ? -16.031 48.719 33.938 1 90.44 334 GLU B CA 1
ATOM 5787 C C . GLU B 1 334 ? -15.758 48.688 32.438 1 90.44 334 GLU B C 1
ATOM 5789 O O . GLU B 1 334 ? -14.734 48.125 32.031 1 90.44 334 GLU B O 1
ATOM 5794 N N . PHE B 1 335 ? -16.656 49.188 31.734 1 90.38 335 PHE B N 1
ATOM 5795 C CA . PHE B 1 335 ? -16.578 49.156 30.281 1 90.38 335 PHE B CA 1
ATOM 5796 C C . PHE B 1 335 ? -15.281 49.781 29.797 1 90.38 335 PHE B C 1
ATOM 5798 O O . PHE B 1 335 ? -14.914 50.875 30.25 1 90.38 335 PHE B O 1
ATOM 5805 N N . GLN B 1 336 ? -14.586 49.031 29.078 1 86.94 336 GLN B N 1
ATOM 5806 C CA . GLN B 1 336 ? -13.438 49.562 28.344 1 86.94 336 GLN B CA 1
ATOM 5807 C C . GLN B 1 336 ? -13.719 49.625 26.844 1 86.94 336 GLN B C 1
ATOM 5809 O O . GLN B 1 336 ? -13.844 48.562 26.188 1 86.94 336 GLN B O 1
ATOM 5814 N N . LYS B 1 337 ? -13.789 50.812 26.266 1 88.56 337 LYS B N 1
ATOM 5815 C CA . LYS B 1 337 ? -14.148 51 24.859 1 88.56 337 LYS B CA 1
ATOM 5816 C C . LYS B 1 337 ? -15.43 50.25 24.516 1 88.56 337 LYS B C 1
ATOM 5818 O O . LYS B 1 337 ? -15.414 49.312 23.719 1 88.56 337 LYS B O 1
ATOM 5823 N N . PRO B 1 338 ? -16.453 50.688 25.125 1 92 338 PRO B N 1
ATOM 5824 C CA . PRO B 1 338 ? -17.734 49.969 25 1 92 338 PRO B CA 1
ATOM 5825 C C . PRO B 1 338 ? -18.266 49.969 23.562 1 92 338 PRO B C 1
ATOM 5827 O O . PRO B 1 338 ? -18.188 51 22.875 1 92 338 PRO B O 1
ATOM 5830 N N . ILE B 1 339 ? -18.75 48.812 23.156 1 91.75 339 ILE B N 1
ATOM 5831 C CA . ILE B 1 339 ? -19.328 48.656 21.828 1 91.75 339 ILE B CA 1
ATOM 5832 C C . ILE B 1 339 ? -20.781 48.188 21.953 1 91.75 339 ILE B C 1
ATOM 5834 O O . ILE B 1 339 ? -21.078 47.312 22.781 1 91.75 339 ILE B O 1
ATOM 5838 N N . LEU B 1 340 ? -21.609 48.844 21.188 1 92.44 340 LEU B N 1
ATOM 5839 C CA . LEU B 1 340 ? -23.016 48.469 21.109 1 92.44 340 LEU B CA 1
ATOM 5840 C C . LEU B 1 340 ? -23.266 47.562 19.906 1 92.44 340 LEU B C 1
ATOM 5842 O O . LEU B 1 340 ? -22.906 47.906 18.781 1 92.44 340 LEU B O 1
ATOM 5846 N N . LEU B 1 341 ? -23.812 46.438 20.203 1 92 341 LEU B N 1
ATOM 5847 C CA . LEU B 1 341 ? -24.125 45.5 19.141 1 92 341 LEU B CA 1
ATOM 5848 C C . LEU B 1 341 ? -25.453 45.812 18.484 1 92 341 LEU B C 1
ATOM 5850 O O . LEU B 1 341 ? -26.172 46.719 18.922 1 92 341 LEU B O 1
ATOM 5854 N N . ILE B 1 342 ? -25.766 45.062 17.375 1 88.94 342 ILE B N 1
ATOM 5855 C CA . ILE B 1 342 ? -27 45.281 16.641 1 88.94 342 ILE B CA 1
ATOM 5856 C C . ILE B 1 342 ? -28.203 44.906 17.531 1 88.94 342 ILE B C 1
ATOM 5858 O O . ILE B 1 342 ? -29.281 45.5 17.406 1 88.94 342 ILE B O 1
ATOM 5862 N N . CYS B 1 343 ? -27.938 44 18.484 1 90.19 343 CYS B N 1
ATOM 5863 C CA . CYS B 1 343 ? -29 43.562 19.391 1 90.19 343 CYS B CA 1
ATOM 5864 C C . CYS B 1 343 ? -29.141 44.562 20.547 1 90.19 343 CYS B C 1
ATOM 5866 O O . CYS B 1 343 ? -29.906 44.312 21.484 1 90.19 343 CYS B O 1
ATOM 5868 N N . GLN B 1 344 ? -28.391 45.531 20.625 1 88.69 344 GLN B N 1
ATOM 5869 C CA . GLN B 1 344 ? -28.484 46.656 21.562 1 88.69 344 GLN B CA 1
ATOM 5870 C C . GLN B 1 344 ? -27.906 46.281 22.922 1 88.69 344 GLN B C 1
ATOM 5872 O O . GLN B 1 344 ? -28.297 46.812 23.953 1 88.69 344 GLN B O 1
ATOM 5877 N N . HIS B 1 345 ? -27.047 45.25 22.828 1 91.94 345 HIS B N 1
ATOM 5878 C CA . HIS B 1 345 ? -26.281 44.906 24.031 1 91.94 345 HIS B CA 1
ATOM 5879 C C . HIS B 1 345 ? -24.875 45.5 23.953 1 91.94 345 HIS B C 1
ATOM 5881 O O . HIS B 1 345 ? -24.266 45.531 22.891 1 91.94 345 HIS B O 1
ATOM 5887 N N . THR B 1 346 ? -24.469 46.031 25.094 1 92.31 346 THR B N 1
ATOM 5888 C CA . THR B 1 346 ? -23.188 46.719 25.141 1 92.31 346 THR B CA 1
ATOM 5889 C C . THR B 1 346 ? -22.141 45.844 25.844 1 92.31 346 THR B C 1
ATOM 5891 O O . THR B 1 346 ? -22.422 45.25 26.891 1 92.31 346 THR B O 1
ATOM 5894 N N . PHE B 1 347 ? -20.969 45.75 25.281 1 92.69 347 PHE B N 1
ATOM 5895 C CA . PHE B 1 347 ? -19.844 45 25.844 1 92.69 347 PHE B CA 1
ATOM 5896 C C . PHE B 1 347 ? -18.531 45.75 25.625 1 92.69 347 PHE B C 1
ATOM 5898 O O . PHE B 1 347 ? -18.484 46.719 24.875 1 92.69 347 PHE B O 1
ATOM 5905 N N . CYS B 1 348 ? -17.516 45.375 26.422 1 89.12 348 CYS B N 1
ATOM 5906 C CA . CYS B 1 348 ? -16.188 45.844 26.094 1 89.12 348 CYS B CA 1
ATOM 5907 C C . CYS B 1 348 ? -15.766 45.406 24.703 1 89.12 348 CYS B C 1
ATOM 5909 O O . CYS B 1 348 ? -16.125 44.312 24.266 1 89.12 348 CYS B O 1
ATOM 5911 N N . GLU B 1 349 ? -15.109 46.219 24.031 1 88.06 349 GLU B N 1
ATOM 5912 C CA . GLU B 1 349 ? -14.641 45.844 22.703 1 88.06 349 GLU B CA 1
ATOM 5913 C C . GLU B 1 349 ? -13.805 44.594 22.734 1 88.06 349 GLU B C 1
ATOM 5915 O O . GLU B 1 349 ? -14.016 43.688 21.922 1 88.06 349 GLU B O 1
ATOM 5920 N N . GLU B 1 350 ? -12.883 44.469 23.625 1 84.75 350 GLU B N 1
ATOM 5921 C CA . GLU B 1 350 ? -11.984 43.312 23.719 1 84.75 350 GLU B CA 1
ATOM 5922 C C . GLU B 1 350 ? -12.734 42.062 24.125 1 84.75 350 GLU B C 1
ATOM 5924 O O . GLU B 1 350 ? -12.5 40.969 23.578 1 84.75 350 GLU B O 1
ATOM 5929 N N . CYS B 1 351 ? -13.656 42.188 25.016 1 85.56 351 CYS B N 1
ATOM 5930 C CA . CYS B 1 351 ? -14.406 41.062 25.516 1 85.56 351 CYS B CA 1
ATOM 5931 C C . CYS B 1 351 ? -15.273 40.438 24.422 1 85.56 351 CYS B C 1
ATOM 5933 O O . CYS B 1 351 ? -15.273 39.219 24.234 1 85.56 351 CYS B O 1
ATOM 5935 N N . ILE B 1 352 ? -15.938 41.312 23.75 1 87.44 352 ILE B N 1
ATOM 5936 C CA . ILE B 1 352 ? -16.875 40.812 22.75 1 87.44 352 ILE B CA 1
ATOM 5937 C C . ILE B 1 352 ? -16.094 40.25 21.562 1 87.44 352 ILE B C 1
ATOM 5939 O O . ILE B 1 352 ? -16.516 39.281 20.938 1 87.44 352 ILE B O 1
ATOM 5943 N N . SER B 1 353 ? -15.016 40.906 21.219 1 84.44 353 SER B N 1
ATOM 5944 C CA . SER B 1 353 ? -14.18 40.406 20.125 1 84.44 353 SER B CA 1
ATOM 5945 C C . SER B 1 353 ? -13.664 39 20.422 1 84.44 353 SER B C 1
ATOM 5947 O O . SER B 1 353 ? -13.633 38.156 19.547 1 84.44 353 SER B O 1
ATOM 5949 N N . LEU B 1 354 ? -13.281 38.719 21.562 1 83.06 354 LEU B N 1
ATOM 5950 C CA . LEU B 1 354 ? -12.781 37.406 21.984 1 83.06 354 LEU B CA 1
ATOM 5951 C C . LEU B 1 354 ? -13.898 36.375 21.969 1 83.06 354 LEU B C 1
ATOM 5953 O O . LEU B 1 354 ? -13.68 35.219 21.609 1 83.06 354 LEU B O 1
ATOM 5957 N N . TRP B 1 355 ? -15.047 36.844 22.359 1 84.38 355 TRP B N 1
ATOM 5958 C CA . TRP B 1 355 ? -16.219 35.969 22.344 1 84.38 355 TRP B CA 1
ATOM 5959 C C . TRP B 1 355 ? -16.516 35.5 20.922 1 84.38 355 TRP B C 1
ATOM 5961 O O . TRP B 1 355 ? -16.766 34.312 20.703 1 84.38 355 TRP B O 1
ATOM 5971 N N . PHE B 1 356 ? -16.375 36.375 20.031 1 85.06 356 PHE B N 1
ATOM 5972 C CA . PHE B 1 356 ? -16.75 36.062 18.656 1 85.06 356 PHE B CA 1
ATOM 5973 C C . PHE B 1 356 ? -15.656 35.281 17.953 1 85.06 356 PHE B C 1
ATOM 5975 O O . PHE B 1 356 ? -15.836 34.844 16.812 1 85.06 356 PHE B O 1
ATOM 5982 N N . ASN B 1 357 ? -14.508 35.094 18.609 1 79.56 357 ASN B N 1
ATOM 5983 C CA . ASN B 1 357 ? -13.5 34.188 18.078 1 79.56 357 AS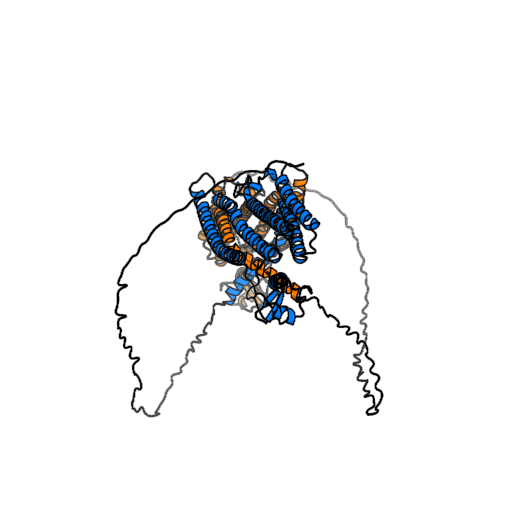N B CA 1
ATOM 5984 C C . ASN B 1 357 ? -13.977 32.719 18.141 1 79.56 357 ASN B C 1
ATOM 5986 O O . ASN B 1 357 ? -13.492 31.891 17.375 1 79.56 357 ASN B O 1
ATOM 5990 N N . ARG B 1 358 ? -14.938 32.5 18.953 1 77.56 358 ARG B N 1
ATOM 5991 C CA . ARG B 1 358 ? -15.367 31.125 19.172 1 77.56 358 ARG B CA 1
ATOM 5992 C C . ARG B 1 358 ? -16.844 30.969 18.859 1 77.56 358 ARG B C 1
ATOM 5994 O O . ARG B 1 358 ? -17.281 29.891 18.453 1 77.56 358 ARG B O 1
ATOM 6001 N N . GLU B 1 359 ? -17.609 32.031 19.156 1 82.44 359 GLU B N 1
ATOM 6002 C CA . GLU B 1 359 ? -19.062 31.984 19 1 82.44 359 GLU B CA 1
ATOM 6003 C C . GLU B 1 359 ? -19.547 33.031 17.984 1 82.44 359 GLU B C 1
ATOM 6005 O O . GLU B 1 359 ? -18.875 34.031 17.75 1 82.44 359 GLU B O 1
ATOM 6010 N N . LYS B 1 360 ? -20.719 32.781 17.516 1 86.44 360 LYS B N 1
ATOM 6011 C CA . LYS B 1 360 ? -21.297 33.688 16.531 1 86.44 360 LYS B CA 1
ATOM 6012 C C . LYS B 1 360 ? -22.484 34.469 17.109 1 86.44 360 LYS B C 1
ATOM 6014 O O . LYS B 1 360 ? -23.016 35.375 16.484 1 86.44 360 LYS B O 1
ATOM 6019 N N . THR B 1 361 ? -22.797 34.094 18.297 1 90.31 361 THR B N 1
ATOM 6020 C CA . THR B 1 361 ? -24.016 34.656 18.875 1 90.31 361 THR B CA 1
ATOM 6021 C C . THR B 1 361 ? -23.688 35.562 20.062 1 90.31 361 THR B C 1
ATOM 6023 O O . THR B 1 361 ? -22.625 35.438 20.672 1 90.31 361 THR B O 1
ATOM 6026 N N . CYS B 1 362 ? -24.609 36.438 20.266 1 90.38 362 CYS B N 1
ATOM 6027 C CA . CYS B 1 362 ? -24.469 37.312 21.406 1 90.38 362 CYS B CA 1
ATOM 6028 C C . CYS B 1 362 ? -24.484 36.531 22.719 1 90.38 362 CYS B C 1
ATOM 6030 O O . CYS B 1 362 ? -25.281 35.594 22.859 1 90.38 362 CYS B O 1
ATOM 6032 N N . PRO B 1 363 ? -23.656 36.812 23.656 1 88.56 363 PRO B N 1
ATOM 6033 C CA . PRO B 1 363 ? -23.578 36.062 24.922 1 88.56 363 PRO B CA 1
ATOM 6034 C C . PRO B 1 363 ? -24.844 36.219 25.766 1 88.56 363 PRO B C 1
ATOM 6036 O O . PRO B 1 363 ? -25.141 35.375 26.594 1 88.56 363 PRO B O 1
ATOM 6039 N N . LEU B 1 364 ? -25.625 37.25 25.484 1 90.38 364 LEU B N 1
ATOM 6040 C CA . LEU B 1 364 ? -26.781 37.531 26.312 1 90.38 364 LEU B CA 1
ATOM 6041 C C . LEU B 1 364 ? -28.062 37.062 25.625 1 90.38 364 LEU B C 1
ATOM 6043 O O . LEU B 1 364 ? -28.844 36.281 26.203 1 90.38 364 LEU B O 1
ATOM 6047 N N . CYS B 1 365 ? -28.266 37.406 24.406 1 90.69 365 CYS B N 1
ATOM 6048 C CA . CYS B 1 365 ? -29.531 37.156 23.734 1 90.69 365 CYS B CA 1
ATOM 6049 C C . CYS B 1 365 ? -29.391 36.031 22.703 1 90.69 365 CYS B C 1
ATOM 6051 O O . CYS B 1 365 ? -30.375 35.562 22.156 1 90.69 365 CYS B O 1
ATOM 6053 N N . ARG B 1 366 ? -28.234 35.656 22.203 1 90.44 366 ARG B N 1
ATOM 6054 C CA . ARG B 1 366 ? -27.922 34.562 21.281 1 90.44 366 ARG B CA 1
ATOM 6055 C C . ARG B 1 366 ? -28.281 34.906 19.844 1 90.44 366 ARG B C 1
ATOM 6057 O O . ARG B 1 366 ? -28.391 34.031 18.984 1 90.44 366 ARG B O 1
ATOM 6064 N N . THR B 1 367 ? -28.484 36.188 19.578 1 89.31 367 THR B N 1
ATOM 6065 C CA . THR B 1 367 ? -28.703 36.656 18.203 1 89.31 367 THR B CA 1
ATOM 6066 C C . THR B 1 367 ? -27.438 36.469 17.375 1 89.31 367 THR B C 1
ATOM 6068 O O . THR B 1 367 ? -26.328 36.75 17.859 1 89.31 367 THR B O 1
ATOM 6071 N N . VAL B 1 368 ? -27.609 35.969 16.203 1 89.5 368 VAL B N 1
ATOM 6072 C CA . VAL B 1 368 ? -26.469 35.75 15.328 1 89.5 368 VAL B CA 1
ATOM 6073 C C . VAL B 1 368 ? -25.906 37.125 14.891 1 89.5 368 VAL B C 1
ATOM 6075 O O . VAL B 1 368 ? -26.609 37.938 14.305 1 89.5 368 VAL B O 1
ATOM 6078 N N . ILE B 1 369 ? -24.703 37.344 15.273 1 84.25 369 ILE B N 1
ATOM 6079 C CA . ILE B 1 369 ? -24.094 38.656 14.977 1 84.25 369 ILE B CA 1
ATOM 6080 C C . ILE B 1 369 ? -23.125 38.5 13.805 1 84.25 369 ILE B C 1
ATOM 6082 O O . ILE B 1 369 ? -23.078 39.344 12.922 1 84.25 369 ILE B O 1
ATOM 6086 N N . SER B 1 370 ? -22.344 37.438 13.828 1 78.62 370 SER B N 1
ATOM 6087 C CA . SER B 1 370 ? -21.344 37.25 12.781 1 78.62 370 SER B CA 1
ATOM 6088 C C . SER B 1 370 ? -21.656 36 11.945 1 78.62 370 SER B C 1
ATOM 6090 O O . SER B 1 370 ? -22.266 35.062 12.43 1 78.62 370 SER B O 1
ATOM 6092 N N . ASP B 1 371 ? -21.406 36.125 10.656 1 72.19 371 ASP B N 1
ATOM 6093 C CA . ASP B 1 371 ? -21.703 35.062 9.727 1 72.19 371 ASP B CA 1
ATOM 6094 C C . ASP B 1 371 ? -20.578 34.031 9.703 1 72.19 371 ASP B C 1
ATOM 6096 O O . ASP B 1 371 ? -20.766 32.906 9.227 1 72.19 371 ASP B O 1
ATOM 6100 N N . HIS B 1 372 ? -19.422 34.469 10.234 1 73.31 372 HIS B N 1
ATOM 6101 C CA . HIS B 1 372 ? -18.344 33.5 10.07 1 73.31 372 HIS B CA 1
ATOM 6102 C C . HIS B 1 372 ? -17.391 33.531 11.258 1 73.31 372 HIS B C 1
ATOM 6104 O O . HIS B 1 372 ? -17.234 34.562 11.898 1 73.31 372 HIS B O 1
ATOM 6110 N N . VAL B 1 373 ? -17.016 32.344 11.719 1 72.88 373 VAL B N 1
ATOM 6111 C CA . VAL B 1 373 ? -15.969 32.25 12.727 1 72.88 373 VAL B CA 1
ATOM 6112 C C . VAL B 1 373 ? -14.617 32.062 12.039 1 72.88 373 VAL B C 1
ATOM 6114 O O . VAL B 1 373 ? -14.438 31.172 11.211 1 72.88 373 VAL B O 1
ATOM 6117 N N . ASN B 1 374 ? -13.75 33.188 12.227 1 77.5 374 ASN B N 1
ATOM 6118 C CA . ASN B 1 374 ? -12.406 33.062 11.664 1 77.5 374 ASN B CA 1
ATOM 6119 C C . ASN B 1 374 ? -11.578 32 12.383 1 77.5 374 ASN B C 1
ATOM 6121 O O . ASN B 1 374 ? -11.43 32.062 13.609 1 77.5 374 ASN B O 1
ATOM 6125 N N . LYS B 1 375 ? -11.094 31.125 11.578 1 82.12 375 LYS B N 1
ATOM 6126 C CA . LYS B 1 375 ? -10.328 30 12.125 1 82.12 375 LYS B CA 1
ATOM 6127 C C . LYS B 1 375 ? -8.938 30.453 12.562 1 82.12 375 LYS B C 1
ATOM 6129 O O . LYS B 1 375 ? -8.391 31.406 12.016 1 82.12 375 LYS B O 1
ATOM 6134 N N . TRP B 1 376 ? -8.328 30.078 13.648 1 87.62 376 TRP B N 1
ATOM 6135 C CA . TRP B 1 376 ? -6.93 30.141 14.07 1 87.62 376 TRP B CA 1
ATOM 6136 C C . TRP B 1 376 ? -6.684 31.375 14.945 1 87.62 376 TRP B C 1
ATOM 6138 O O . TRP B 1 376 ? -5.539 31.703 15.258 1 87.62 376 TRP B O 1
ATOM 6148 N N . LYS B 1 377 ? -7.824 32.156 15.25 1 88.62 377 LYS B N 1
ATOM 6149 C CA . LYS B 1 377 ? -7.656 33.312 16.125 1 88.62 377 LYS B CA 1
ATOM 6150 C C . LYS B 1 377 ? -7.305 32.875 17.547 1 88.62 377 LYS B C 1
ATOM 6152 O O . LYS B 1 377 ? -6.836 33.688 18.344 1 88.62 377 LYS B O 1
ATOM 6157 N N . ASP B 1 378 ? -7.473 31.625 17.797 1 87.5 378 ASP B N 1
ATOM 6158 C CA . ASP B 1 378 ? -7.188 31.078 19.109 1 87.5 378 ASP B CA 1
ATOM 6159 C C . ASP B 1 378 ? -5.734 30.625 19.219 1 87.5 378 ASP B C 1
ATOM 6161 O O . ASP B 1 378 ? -5.32 30.094 20.25 1 87.5 378 ASP B O 1
ATOM 6165 N N . GLY B 1 379 ? -4.969 30.781 18.188 1 91.69 379 GLY B N 1
ATOM 6166 C CA . GLY B 1 379 ? -3.562 30.422 18.234 1 91.69 379 GLY B CA 1
ATOM 6167 C C . GLY B 1 379 ? -3.303 28.969 17.844 1 91.69 379 GLY B C 1
ATOM 6168 O O . GLY B 1 379 ? -2.172 28.5 17.953 1 91.69 379 GLY B O 1
ATOM 6169 N N . ALA B 1 380 ? -4.266 28.281 17.375 1 91.88 380 ALA B N 1
ATOM 6170 C CA . ALA B 1 380 ? -4.129 26.859 17.016 1 91.88 380 ALA B CA 1
ATOM 6171 C C . ALA B 1 380 ? -3.367 26.719 15.695 1 91.88 380 ALA B C 1
ATOM 6173 O O . ALA B 1 380 ? -3.342 27.641 14.875 1 91.88 380 ALA B O 1
ATOM 6174 N N . THR B 1 381 ? -2.672 25.641 15.641 1 94.88 381 THR B N 1
ATOM 6175 C CA . THR B 1 381 ? -1.97 25.266 14.422 1 94.88 381 THR B CA 1
ATOM 6176 C C . THR B 1 381 ? -2.58 24 13.812 1 94.88 381 THR B C 1
ATOM 6178 O O . THR B 1 381 ? -2.988 23.094 14.531 1 94.88 381 THR B O 1
ATOM 6181 N N . SER B 1 382 ? -2.689 23.969 12.508 1 90.19 382 SER B N 1
ATOM 6182 C CA . SER B 1 382 ? -3.293 22.859 11.789 1 90.19 382 SER B CA 1
ATOM 6183 C C . SER B 1 382 ? -2.492 21.562 11.992 1 90.19 382 SER B C 1
ATOM 6185 O O . SER B 1 382 ? -1.259 21.594 11.992 1 90.19 382 SER B O 1
ATOM 6187 N N . MET B 1 383 ? -3.172 20.453 12.125 1 87.12 383 MET B N 1
ATOM 6188 C CA . MET B 1 383 ? -2.535 19.156 12.32 1 87.12 383 MET B CA 1
ATOM 6189 C C . MET B 1 383 ? -2.234 18.484 10.984 1 87.12 383 MET B C 1
ATOM 6191 O O . MET B 1 383 ? -1.451 17.531 10.922 1 87.12 383 MET B O 1
ATOM 6195 N N . HIS B 1 384 ? -2.676 19.047 9.977 1 85.69 384 HIS B N 1
ATOM 6196 C CA . HIS B 1 384 ? -2.516 18.438 8.664 1 85.69 384 HIS B CA 1
ATOM 6197 C C . HIS B 1 384 ? -1.051 18.406 8.242 1 85.69 384 HIS B C 1
ATOM 6199 O O . HIS B 1 384 ? -0.351 19.422 8.359 1 85.69 384 HIS B O 1
ATOM 6205 N N . LEU B 1 385 ? -0.658 17.188 7.84 1 86.81 385 LEU B N 1
ATOM 6206 C CA . LEU B 1 385 ? 0.702 17.031 7.336 1 86.81 385 LEU B CA 1
ATOM 6207 C C . LEU B 1 385 ? 0.751 17.266 5.828 1 86.81 385 LEU B C 1
ATOM 6209 O O . LEU B 1 385 ? 0.006 16.641 5.074 1 86.81 385 LEU B O 1
ATOM 6213 N N . GLN B 1 386 ? 1.553 18.203 5.43 1 88.5 386 GLN B N 1
ATOM 6214 C CA . GLN B 1 386 ? 1.729 18.5 4.012 1 88.5 386 GLN B CA 1
ATOM 6215 C C . GLN B 1 386 ? 2.834 17.641 3.406 1 88.5 386 GLN B C 1
ATOM 6217 O O . GLN B 1 386 ? 4.016 17.969 3.504 1 88.5 386 GLN B O 1
ATOM 6222 N N . ILE B 1 387 ? 2.396 16.609 2.701 1 88.69 387 ILE B N 1
ATOM 6223 C CA . ILE B 1 387 ? 3.377 15.695 2.117 1 88.69 387 ILE B CA 1
ATOM 6224 C C . ILE B 1 387 ? 3.756 16.172 0.719 1 88.69 387 ILE B C 1
ATOM 6226 O O . ILE B 1 387 ? 4.906 16.031 0.298 1 88.69 387 ILE B O 1
ATOM 6230 N N . PHE B 1 388 ? 2.754 16.766 0.036 1 89.62 388 PHE B N 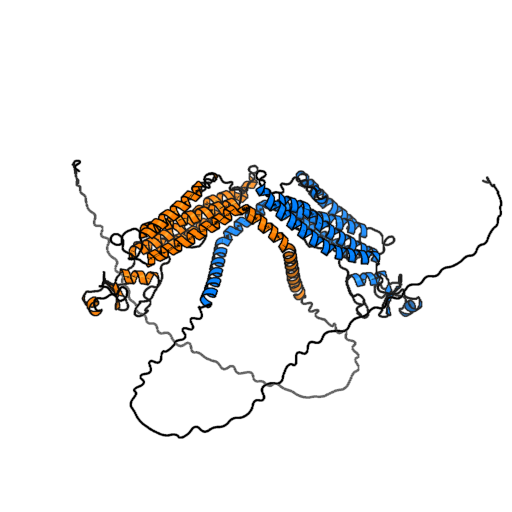1
ATOM 6231 C CA . PHE B 1 388 ? 3.035 17.203 -1.328 1 89.62 388 PHE B CA 1
ATOM 6232 C C . PHE B 1 388 ? 3.02 18.719 -1.43 1 89.62 388 PHE B C 1
ATOM 6234 O O . PHE B 1 388 ? 2.127 19.375 -0.89 1 89.62 388 PHE B O 1
#

Sequence (776 aa):
MQANCSHLHNIQGSGDDPSPSQSTHAARSSGESSCHHSGDVRIQLSTAAEGRENASSRPLRPGSQSRSHGHAHNEAGGLDDSAPDSEEHSGSSLSELRYLLQWLHKSLPYILILCVKLIMQHIIGISLGIGLLTTYMYANKSIVNQVFLRERCSKVQCVWLLVYLTGSSLLLYYTFHSQSLYYSLIFLNPTVDFKNFWEVLWIVGVTDFILKFLFMGFKCFILLVPSFMMSFKSKGYWYMLLEELCQYYRMFVPIPVWFRFLIGYGEPDSVLGWTPGILLGLVYLILKLLSFFGQLRNFKQVLRIFCTRPHYGVMASKRQCSESDDICPICQAEFQKPILLICQHTFCEECISLWFNREKTCPLCRTVISDHVNKWKDGATSMHLQIFMQANCSHLHNIQGSGDDPSPSQSTHAARSSGESSCHHSGDVRIQLSTAAEGRENASSRPLRPGSQSRSHGHAHNEAGGLDDSAPDSEEHSGSSLSELRYLLQWLHKSLPYILILCVKLIMQHIIGISLGIGLLTTYMYANKSIVNQVFLRERCSKVQCVWLLVYLTGSSLLLYYTFHSQSLYYSLIFLNPTVDFKNFWEVLWIVGVTDFILKFLFMGFKCFILLVPSFMMSFKSKGYWYMLLEELCQYYRMFVPIPVWFRFLIGYGEPDSVLGWTPGILLGLVYLILKLLSFFGQLRNFKQVLRIFCTRPHYGVMASKRQCSESDDICPICQAEFQKPILLICQHTFCEECISLWFNREKTCPLCRTVISDHVNKWKDGATSMHLQIF

Solvent-accessible surface area (backbone atoms only — not comparable to full-atom values): 46552 Å² total; per-residue (Å²): 141,84,76,94,83,85,92,83,87,93,85,94,86,91,88,88,91,88,89,84,88,83,81,89,80,84,72,87,83,77,91,78,86,77,88,83,83,79,89,73,90,65,88,69,82,77,80,71,87,74,79,88,79,92,85,91,75,90,85,78,80,79,81,90,87,82,81,80,76,72,78,71,76,73,75,75,71,67,74,71,74,62,60,72,59,58,60,52,56,53,44,47,50,52,48,47,49,48,50,51,51,52,50,48,60,72,42,42,68,59,50,49,52,52,49,52,51,51,45,63,74,38,42,67,62,49,52,49,50,51,49,50,50,51,50,48,52,51,50,40,54,50,45,29,50,42,55,69,42,55,88,71,42,56,64,66,59,42,52,48,50,37,49,49,44,52,47,54,50,52,49,51,50,60,76,40,48,86,40,36,60,70,31,39,76,71,66,35,80,41,72,53,65,57,79,37,67,68,52,48,51,48,51,31,50,52,48,47,51,47,51,50,41,52,50,50,36,52,49,35,53,58,67,65,49,53,64,89,82,42,48,71,58,58,51,23,44,49,30,28,51,51,46,53,50,47,56,54,50,50,53,54,43,34,48,58,60,52,40,48,36,40,34,61,67,30,59,84,80,45,77,74,44,38,48,61,16,48,51,52,28,50,53,52,50,52,52,49,52,54,53,48,55,59,50,47,53,54,48,52,50,52,50,48,50,59,75,63,56,81,71,88,50,43,75,48,50,74,66,59,38,57,72,56,71,48,43,14,83,82,80,68,38,67,58,51,70,37,24,26,34,92,86,70,50,63,31,22,43,57,57,50,51,56,47,38,51,80,39,44,44,41,91,84,82,54,50,76,73,49,94,65,69,60,75,34,38,58,48,50,69,82,84,75,80,59,74,98,140,74,81,85,78,84,84,79,79,84,81,82,84,90,85,86,88,82,85,75,84,71,89,78,75,92,72,85,80,91,82,89,77,86,75,84,78,86,86,69,92,74,78,82,76,79,71,89,72,66,92,70,83,76,76,89,84,84,80,86,75,80,89,83,85,81,77,77,71,73,75,73,76,72,75,74,72,67,73,72,74,65,61,72,61,56,62,53,56,53,49,45,50,51,49,46,48,49,51,49,50,51,52,47,61,73,41,42,70,59,51,49,51,52,48,52,51,52,47,64,74,40,42,67,62,48,52,48,49,52,49,52,49,50,50,48,53,52,50,38,52,49,46,30,50,43,56,69,44,56,91,72,41,57,63,64,59,41,52,48,51,39,51,49,44,53,48,52,50,51,50,51,49,60,75,40,48,88,40,36,60,70,32,38,75,70,66,33,79,40,75,52,65,57,80,38,68,68,52,48,51,48,51,32,51,52,48,48,50,48,50,50,41,52,50,50,36,52,50,36,54,58,68,65,49,52,64,90,82,44,48,70,57,57,49,23,45,49,30,29,51,50,46,53,51,48,56,54,51,51,53,52,44,32,48,58,60,54,40,48,36,41,34,60,68,29,58,86,81,45,78,75,42,37,47,62,15,48,51,52,30,50,51,52,50,52,54,49,52,54,54,48,55,58,49,47,53,55,50,52,52,52,49,48,50,57,72,64,57,80,71,89,50,43,76,49,51,72,68,59,38,57,73,54,71,46,43,15,83,81,79,68,37,67,58,50,70,37,24,25,35,92,86,70,49,64,31,23,43,57,57,48,51,56,48,39,50,79,39,44,43,41,93,83,80,55,49,75,74,50,94,66,70,59,75,33,39,56,47,50,68,82,84,75,78,60,74,97

Organism: Anas platyrhynchos (NCBI:txid8839)

=== Feature glossary ===
A reading guide for the features in this record.

Start from the sequence.

  · This is the polypeptide sequence — one letter per residue, N-terminus first. Length ranges from a few dozen residues for small domains to over a thousand for large multi-domain proteins.

Fold it, and you get atomic coordinates and the backbone conformation that goes with them.

  · Structure coordinates are given as an mmCIF _atom_site loop: one row per atom with element, residue name, chain id, sequence number, and x/y/z position in Å. Only the four main-chain atoms per residue are included here; side chains are omitted to keep the record compact.

  · Backbone dihedral angles. Every residue except chain termini has a φ (preceding-C → N → Cα → C) and a ψ (N → Cα → C → next-N). They are reported in degrees following the IUPAC sign convention. Secondary structure is essentially a statement about which (φ, ψ) basin each residue occupies.

  · The SS8 string is DSSP's per-residue secondary-structure call. α-helix (H) means an i→i+4 H-bond ladder; β-strand (E) means the residue participates in a β-sheet; 3₁₀ (G) and π (I) are tighter and wider helices; T/S are turns/bends; '-' is loop.

  · SS3 is a coarse helix/strand/coil call (letters a/b/c) made by the P-SEA algorithm from inter-Cα distances and dihedrals. It is less detailed than DSSP but needs only Cα positions.

Summarize the fold with a handful of shape descriptors and a per-residue structural alphabet.

  · Radius of gyration (Rg) is the root-mean-square distance of Cα atoms from their centroid — a single number for overall size and compactness. A globular domain of N residues has Rg ≈ 2.2·N^0.38 Å; an extended or disordered chain has a much larger Rg. The Cα contact count is the number of residue pairs whose Cα atoms are within 8 Å and are more than four positions apart in sequence — a standard proxy for tertiary packing density. The bounding box is the smallest axis-aligned box enclosing all Cα atoms.

  · The Foldseek 3Di string encodes local tertiary geometry as a 20-letter alphabet — one character per residue — derived from the relative positions of nearby Cα atoms. Unlike the amino-acid sequence, 3Di is a direct function of the 3D structure, so two proteins with the same fold have similar 3Di strings even at low sequence identity.

  · Solvent-accessible surface area (SASA) is the area in Å² traced out by the centre of a 1.4 Å probe sphere (a water molecule) rolled over the protein's van der Waals surface (Shrake–Rupley / Lee–Richards construction). Buried residues have near-zero SASA; fully exposed residues can exceed 200 Å². The total SASA scales roughly with the number of surface residues.

Ask how reliable the model is.

  · pLDDT (predicted Local Distance Difference Test) is AlphaFold's per-residue confidence score, ranging from 0 to 100. Values above 90 indicate high confidence (typically well-packed cores); 70–90 is confident; 50–70 low confidence; below 50 usually means the region is disordered or the prediction is unreliable there. AlphaFold stores pLDDT in the mmCIF B-factor column.

  · B-factor (Debye–Waller factor) reflects atomic displacement in the crystal lattice. It is an experimental observable (units Å²), not a prediction; low values mean the atom is pinned down, high values mean it moves or is heterogeneous across the crystal.

  · Predicted Aligned Error (PAE) is an AlphaFold confidence matrix: entry (i, j) is the expected error in the position of residue j, in ångströms, when the prediction is superimposed on the true structure at residue i. Low PAE within a block of residues means that block is internally rigid and well-predicted; high PAE between two blocks means their relative placement is uncertain even if each block individually is confident.

Place it in context: what it resembles, what it is annotated as, and how it looks.

  · Nearest PDB neighbors are the top structural matches found by Foldseek when searching this structure against the entire Protein Data Bank. Each hit reports a TM-score (0 to 1; >0.5 almost always implies the same fold) and an E-value. These are *structural* homologs — they may share no detectable sequence similarity.

  · Functional annotations link the protein to curated databases. InterPro entries identify conserved domains and families by matching the sequence against member-database signatures (Pfam, PROSITE, CDD, …). Gene Ontology (GO) terms describe molecular function, biological process, and cellular component in a controlled vocabulary. CATH places the structure in a hierarchical fold classification (Class/Architecture/Topology/Homologous-superfamily). The organism is the source species.

  · Three diagnostic plots accompany the record. The Cα contact map visualizes the tertiary structure as a 2D adjacency matrix (8 Å cutoff, sequence-local contacts suppressed). The Ramachandran plot shows the distribution of backbone (φ, ψ) torsions, with points in the α and β basins reflecting secondary structure content. The PAE plot shows AlphaFold's inter-residue confidence as a color matrix.

  · Six rendered views show the 3D structure from the faces of a cube — i.e. along ±x, ±y, ±z. Rendering representation is drawn randomly per protein from cartoon (secondary-structure ribbons), sticks (backbone bonds), or molecular surface; coloring is either N→C rainbow (blue at the N-terminus through red at the C-terminus) or one color per chain.